Protein AF-0000000081307683 (afdb_homodimer)

Foldseek 3Di:
DQPDPVLLVQLQVCLLVLPPVSNVVSVVVLVVVLVPPPPPPQVCPVVRDGSNDDQQLCSADPQFDGSLLNNLLNLNQVSNCCCCPPSNHDQLDQTNFNDGSLLSNLLSPNQVNNVVSVVSPHDQCRATPQQDGSLLSNLLVLPQPNNVVSVVSPHDQQRQGNAGGSLLSNLLNLSLVNNLVSLQVPHAQADFDLRYFGSLVSNVVSVNVSSNLDQLVTPPPHHHDQADAHPQFGQLLVCLLVLPPVSNVSSVVSPHQQARGTLLQDGSLLSNLVNPNLVSNQVVLVRYDDDDVQNVPSDSVSSNVPSPPPVVNVNSLVSNVVQLVVLQVQLVVCVVVVNLVSNLNSLSSSCSSPVQDLVSLLSNLVSLLSCLPDDDDPVSNQVSLVSSLVSLVSSCVSPVLALSSLVSNLSSCVSVLVLVSSLVSLVSSCVSPVPDPSSVVSNVVSVVDRRPDD/DQPDPVLLVQLQVCLLVLPPVSNVVSVVVLVVVLVPPPPPPQVCPVVRDGSNDDQQLCSADPQFDGSLLNNLLNLNQVSNCCCCPPSNHDQLDQTNFNDGSLLSNLLSPNQVNNVVSVVSPHDQCRATPQQDGSLLSNLLVLPQPNNVVSVVSPHDQQRQGNAGGSLLSNLLNLSLVNNLVSLQVPHAQADFDLAYFGSLVSNVVSVNVSSNLDQLVTPPPHHHDQQDAHPQFGQLLVCLLVLPPVSNVSSVVSPHQQARGTLLQDGSLLSNLVNPNLVSNQVVLVRYDDDDVQNVPSDSVSSNVPSPPPVVNVNSLVSNVVLLVVLQVQLVVCVVVVNLVSNLNSLSSSCSSPVQDLVSLLSNLVSLLSCLPDDDDPVSNQVSLVSSQVSLVSSCVSPVLALSSLVSNLSSCVSVLVLVSNLVSLVSSCVSPVPDPSSVVSNVVSVVDRRPDD

InterPro domains:
  IPR002110 Ankyrin repeat [PF12796] (14-127)
  IPR002110 Ankyrin repeat [PF12796] (128-190)
  IPR002110 Ankyrin repeat [PF12796] (207-291)
  IPR002110 Ankyrin repeat [PR01415] (131-146)
  IPR002110 Ankyrin repeat [PR01415] (247-261)
  IPR002110 Ankyrin repeat [PS50088] (97-129)
  IPR002110 Ankyrin repeat [PS50088] (130-162)
  IPR002110 Ankyrin repeat [PS50088] (162-194)
  IPR002110 Ankyrin repeat [PS50088] (231-263)
  IPR002110 Ankyrin repeat [PS50088] (264-296)
  IPR002110 Ankyrin repeat [SM00248] (63-93)
  IPR002110 Ankyrin repeat [SM00248] (97-126)
  IPR002110 Ankyrin repeat [SM00248] (130-159)
  IPR002110 Ankyrin repeat [SM00248] (162-191)
  IPR002110 Ankyrin repeat [SM00248] (195-228)
  IPR002110 Ankyrin repeat [SM00248] (231-260)
  IPR002110 Ankyrin repeat [SM00248] (264-293)
  IPR011990 Tetratricopeptide-like helical domain superfamily [G3DSA:1.25.40.10] (314-447)
  IPR011990 Tetratricopeptide-like helical domain superfamily [SSF48452] (324-444)
  IPR019734 Tetratricopeptide repeat [PS50005] (403-436)

Secondary structure (DSSP, 8-state):
----HHHHHHHHHHHHHT-HHHHHHHHHHHHHHHHHS-TT-----TT---TTS--GGG---TT---HHHHHHHTT-HHHHHIIIIIS---TT---TTS--HHHHHHHTT-HHHHHHHHHTT--TT---TTS--HHHHHHHHT-HHHHHHHHHTT--TT--BTTB-HHHHHHHTT-HHHHHHHHHTT--TT---SSS--HHHHHHHTT-HHHHHHHHH-BTTB---TT--BTTB-HHHHHHHTT-HHHHHHHHHTT--TT---TTS--HHHHHHHTT-HHHHHHHHTTSPPPGGGGGG-SHHHHHHHTTSHHHHHHHHHHHHHHHHHHHHHHHHHHHHT-HHHHHHHHHHHHHH-TT-HHHHHHHHHHHHHHHTSS--HHHHHHHHHHHHHHHHHHHHH-TT-HHHHHHHHHHHHHTT-HHHHHHHHHHHHHH-TT-HHHHHHHHHHHHS-----/----HHHHHHHHHHHHHT-HHHHHHHHHHHHHHHHHS-TT-----TT---TTS--GGG---TT---HHHHHHHTT-HHHHHIIIIIS---TT---TTS--HHHHHHHTT-HHHHHHHHHTT--TT---TTS--HHHHHHHHT-HHHHHHHHHTT--TT--BTTB-HHHHHHHTT-HHHHHHHHHTT--TT---SSS--HHHHHHHTT-HHHHHHHHH-BTTB---TT--BTTB-HHHHHHHTT-HHHHHHHHHTT--TT---TTS--HHHHHHHTT-HHHHHHHHTTSPPPGGGGGG-SHHHHHHHTTSHHHHHHHHHHHHHHHHHHHHHHHHHHHHT-HHHHHHHHHHHHHH-TT-HHHHHHHHHHHHHHHTSS--HHHHHHHHHHHHHHHHHHHHH-TT-HHHHHHHHHHHHHTT-HHHHHHHHHHHHHH-TT-HHHHHHHHHHHHS-----

Structure (mmCIF, N/CA/C/O backbone):
data_AF-0000000081307683-model_v1
#
loop_
_entity.id
_entity.type
_entity.pdbx_description
1 polymer OLC1v1007122C4
#
loop_
_atom_site.group_PDB
_atom_site.id
_atom_site.type_symbol
_atom_site.label_atom_id
_atom_site.label_alt_id
_atom_site.label_comp_id
_atom_site.label_asym_id
_atom_site.label_entity_id
_atom_site.label_seq_id
_atom_site.pdbx_PDB_ins_code
_atom_site.Cartn_x
_atom_site.Cartn_y
_atom_site.Cartn_z
_atom_site.occupancy
_atom_site.B_iso_or_equiv
_atom_site.auth_seq_id
_atom_site.auth_comp_id
_atom_site.auth_asym_id
_atom_site.auth_atom_id
_atom_site.pdbx_PDB_model_num
ATOM 1 N N . MET A 1 1 ? 8.383 12.539 26.891 1 42.38 1 MET A N 1
ATOM 2 C CA . MET A 1 1 ? 7.008 12.984 26.672 1 42.38 1 MET A CA 1
ATOM 3 C C . MET A 1 1 ? 6.676 12.984 25.188 1 42.38 1 MET A C 1
ATOM 5 O O . MET A 1 1 ? 7.5 13.375 24.359 1 42.38 1 MET A O 1
ATOM 9 N N . GLU A 1 2 ? 5.695 12.273 24.922 1 61.44 2 GLU A N 1
ATOM 10 C CA . GLU A 1 2 ? 5.285 12.281 23.531 1 61.44 2 GLU A CA 1
ATOM 11 C C . GLU A 1 2 ? 4.609 13.594 23.156 1 61.44 2 GLU A C 1
ATOM 13 O O . GLU A 1 2 ? 3.957 14.227 23.984 1 61.44 2 GLU A O 1
ATOM 18 N N . ALA A 1 3 ? 5.215 14.477 22.391 1 72.88 3 ALA A N 1
ATOM 19 C CA . ALA A 1 3 ? 4.613 15.695 21.844 1 72.88 3 ALA A CA 1
ATOM 20 C C . ALA A 1 3 ? 3.109 15.516 21.656 1 72.88 3 ALA A C 1
ATOM 22 O O . ALA A 1 3 ? 2.633 14.406 21.406 1 72.88 3 ALA A O 1
ATOM 23 N N . PRO A 1 4 ? 2.447 16.594 22.062 1 75.12 4 PRO A N 1
ATOM 24 C CA . PRO A 1 4 ? 1.016 16.516 21.766 1 75.12 4 PRO A CA 1
ATOM 25 C C . PRO A 1 4 ? 0.738 16.109 20.312 1 75.12 4 PRO A C 1
ATOM 27 O O . PRO A 1 4 ? 1.491 16.469 19.422 1 75.12 4 PRO A O 1
ATOM 30 N N . PRO A 1 5 ? -0.311 15.414 20.156 1 78.31 5 PRO A N 1
ATOM 31 C CA . PRO A 1 5 ? -0.625 14.922 18.812 1 78.31 5 PRO A CA 1
ATOM 32 C C . PRO A 1 5 ? -0.756 16.047 17.797 1 78.31 5 PRO A C 1
ATOM 34 O O . PRO A 1 5 ? -0.332 15.891 16.641 1 78.31 5 PRO A O 1
ATOM 37 N N . VAL A 1 6 ? -1.293 17.109 18.25 1 81.88 6 VAL A N 1
ATOM 38 C CA . VAL A 1 6 ? -1.476 18.219 17.312 1 81.88 6 VAL A CA 1
ATOM 39 C C . VAL A 1 6 ? -0.116 18.797 16.922 1 81.88 6 VAL A C 1
ATOM 41 O O . VAL A 1 6 ? 0.073 19.234 15.781 1 81.88 6 VAL A O 1
ATOM 44 N N . PHE A 1 7 ? 0.773 18.812 17.875 1 85.69 7 PHE A N 1
ATOM 45 C CA . PHE A 1 7 ? 2.123 19.281 17.562 1 85.69 7 PHE A CA 1
ATOM 46 C C . PHE A 1 7 ? 2.789 18.359 16.547 1 85.69 7 PHE A C 1
ATOM 48 O O . PHE A 1 7 ? 3.426 18.828 15.602 1 85.69 7 PHE A O 1
ATOM 55 N N . ILE A 1 8 ? 2.631 17.125 16.844 1 87.81 8 ILE A N 1
ATOM 56 C CA . ILE A 1 8 ? 3.215 16.141 15.938 1 87.81 8 ILE A CA 1
ATOM 57 C C . ILE A 1 8 ? 2.652 16.328 14.531 1 87.81 8 ILE A C 1
ATOM 59 O O . ILE A 1 8 ? 3.402 16.359 13.555 1 87.81 8 ILE A O 1
ATOM 63 N N . GLN A 1 9 ? 1.413 16.516 14.438 1 88.69 9 GLN A N 1
ATOM 64 C CA . GLN A 1 9 ? 0.763 16.703 13.148 1 88.69 9 GLN A CA 1
ATOM 65 C C . GLN A 1 9 ? 1.248 17.984 12.469 1 88.69 9 GLN A C 1
ATOM 67 O O . GLN A 1 9 ? 1.498 17.984 11.258 1 88.69 9 GLN A O 1
ATOM 72 N N . ALA A 1 10 ? 1.302 19 13.242 1 89.56 10 ALA A N 1
ATOM 73 C CA . ALA A 1 10 ? 1.781 20.266 12.695 1 89.56 10 ALA A CA 1
ATOM 74 C C . ALA A 1 10 ? 3.217 20.141 12.188 1 89.56 10 ALA A C 1
ATOM 76 O O . ALA A 1 10 ? 3.561 20.688 11.133 1 89.56 10 ALA A O 1
ATOM 77 N N . PHE A 1 11 ? 3.988 19.438 13 1 93.12 11 PHE A N 1
ATOM 78 C CA . PHE A 1 11 ? 5.387 19.219 12.648 1 93.12 11 PHE A CA 1
ATOM 79 C C . PHE A 1 11 ? 5.508 18.422 11.359 1 93.12 11 PHE A C 1
ATOM 81 O O . PHE A 1 11 ? 6.262 18.781 10.461 1 93.12 11 PHE A O 1
ATOM 88 N N . LEU A 1 12 ? 4.738 17.406 11.234 1 94.81 12 LEU A N 1
ATOM 89 C CA . LEU A 1 12 ? 4.762 16.547 10.055 1 94.81 12 LEU A CA 1
ATOM 90 C C . LEU A 1 12 ? 4.203 17.281 8.844 1 94.81 12 LEU A C 1
ATOM 92 O O . LEU A 1 12 ? 4.727 17.141 7.734 1 94.81 12 LEU A O 1
ATOM 96 N N . ASP A 1 13 ? 3.156 18.016 9.016 1 93.38 13 ASP A N 1
ATOM 97 C CA . ASP A 1 13 ? 2.568 18.797 7.926 1 93.38 13 ASP A CA 1
ATOM 98 C C . ASP A 1 13 ? 3.561 19.812 7.379 1 93.38 13 ASP A C 1
ATOM 100 O O . ASP A 1 13 ? 3.656 20.016 6.168 1 93.38 13 ASP A O 1
ATOM 104 N N . ALA A 1 14 ? 4.215 20.469 8.273 1 94.25 14 ALA A N 1
ATOM 105 C CA . ALA A 1 14 ? 5.203 21.453 7.859 1 94.25 14 ALA A CA 1
ATOM 106 C C . ALA A 1 14 ? 6.301 20.812 7.016 1 94.25 14 ALA A C 1
ATOM 108 O O . ALA A 1 14 ? 6.734 21.391 6.012 1 94.25 14 ALA A O 1
ATOM 109 N N . ALA A 1 15 ? 6.711 19.641 7.457 1 96.88 15 ALA A N 1
ATOM 110 C CA . ALA A 1 15 ? 7.727 18.906 6.703 1 96.88 15 ALA A CA 1
ATOM 111 C C . ALA A 1 15 ? 7.203 18.5 5.332 1 96.88 15 ALA A C 1
ATOM 113 O O . ALA A 1 15 ? 7.902 18.641 4.324 1 96.88 15 ALA A O 1
ATOM 114 N N . TYR A 1 16 ? 5.988 18.062 5.297 1 95.62 16 TYR A N 1
ATOM 115 C CA . TYR A 1 16 ? 5.34 17.609 4.07 1 95.62 16 TYR A CA 1
ATOM 116 C C . TYR A 1 16 ? 5.207 18.75 3.07 1 95.62 16 TYR A C 1
ATOM 118 O O . TYR A 1 16 ? 5.414 18.562 1.869 1 95.62 16 TYR A O 1
ATOM 126 N N . LEU A 1 17 ? 4.902 19.938 3.588 1 94.62 17 LEU A N 1
ATOM 127 C CA . LEU A 1 17 ? 4.676 21.109 2.742 1 94.62 17 LEU A CA 1
ATOM 128 C C . LEU A 1 17 ? 5.988 21.828 2.432 1 94.62 17 LEU A C 1
ATOM 130 O O . LEU A 1 17 ? 6.035 22.703 1.571 1 94.62 17 LEU A O 1
ATOM 134 N N . GLY A 1 18 ? 7.051 21.453 3.07 1 94.94 18 GLY A N 1
ATOM 135 C CA . GLY A 1 18 ? 8.336 22.094 2.871 1 94.94 18 GLY A CA 1
ATOM 136 C C . GLY A 1 18 ? 8.414 23.484 3.498 1 94.94 18 GLY A C 1
ATOM 137 O O . GLY A 1 18 ? 9.125 24.359 2.994 1 94.94 18 GLY A O 1
ATOM 138 N N . ASP A 1 19 ? 7.645 23.688 4.543 1 94.31 19 ASP A N 1
ATOM 139 C CA . ASP A 1 19 ? 7.621 24.984 5.227 1 94.31 19 ASP A CA 1
ATOM 140 C C . ASP A 1 19 ? 8.695 25.047 6.312 1 94.31 19 ASP A C 1
ATOM 142 O O . ASP A 1 19 ? 8.398 24.859 7.492 1 94.31 19 ASP A O 1
ATOM 146 N N . LEU A 1 20 ? 9.844 25.438 5.914 1 93.81 20 LEU A N 1
ATOM 147 C CA . LEU A 1 20 ? 11 25.453 6.801 1 93.81 20 LEU A CA 1
ATOM 148 C C . LEU A 1 20 ? 10.789 26.438 7.957 1 93.81 20 LEU A C 1
ATOM 150 O O . LEU A 1 20 ? 11.25 26.188 9.07 1 93.81 20 LEU A O 1
ATOM 154 N N . HIS A 1 21 ? 10.141 27.5 7.684 1 91.12 21 HIS A N 1
ATOM 155 C CA . HIS A 1 21 ? 9.891 28.484 8.727 1 91.12 21 HIS A CA 1
ATOM 156 C C . HIS A 1 21 ? 9.016 27.891 9.836 1 91.12 21 HIS A C 1
ATOM 158 O O . HIS A 1 21 ? 9.297 28.094 11.023 1 91.12 21 HIS A O 1
ATOM 164 N N . ALA A 1 22 ? 7.984 27.25 9.406 1 91.56 22 ALA A N 1
ATOM 165 C CA . ALA A 1 22 ? 7.09 26.641 10.391 1 91.56 22 ALA A CA 1
ATOM 166 C C . ALA A 1 22 ? 7.82 25.594 11.227 1 91.56 22 ALA A C 1
ATOM 168 O O . ALA A 1 22 ? 7.609 25.5 12.438 1 91.56 22 ALA A O 1
ATOM 169 N N . ILE A 1 23 ? 8.672 24.797 10.594 1 93.31 23 ILE A N 1
ATOM 170 C CA . ILE A 1 23 ? 9.398 23.734 11.297 1 93.31 23 ILE A CA 1
ATOM 171 C C . ILE A 1 23 ? 10.336 24.359 12.328 1 93.31 23 ILE A C 1
ATOM 173 O O . ILE A 1 23 ? 10.43 23.875 13.461 1 93.31 23 ILE A O 1
ATOM 177 N N . LYS A 1 24 ? 11.055 25.375 11.938 1 92.19 24 LYS A N 1
ATOM 178 C CA . LYS A 1 24 ? 11.984 26.031 12.844 1 92.19 24 LYS A CA 1
ATOM 179 C C . LYS A 1 24 ? 11.258 26.656 14.031 1 92.19 24 LYS A C 1
ATOM 181 O O . LYS A 1 24 ? 11.734 26.609 15.164 1 92.19 24 LYS A O 1
ATOM 186 N N . ARG A 1 25 ? 10.156 27.219 13.75 1 88.69 25 ARG A N 1
ATOM 187 C CA . ARG A 1 25 ? 9.336 27.797 14.805 1 88.69 25 ARG A CA 1
ATOM 188 C C . ARG A 1 25 ? 8.898 26.734 15.805 1 88.69 25 ARG A C 1
ATOM 190 O O . ARG A 1 25 ? 8.992 26.938 17.016 1 88.69 25 ARG A O 1
ATOM 197 N N . LEU A 1 26 ? 8.398 25.656 15.297 1 88.81 26 LEU A N 1
ATOM 198 C CA . LEU A 1 26 ? 7.91 24.578 16.141 1 88.81 26 LEU A CA 1
ATOM 199 C C . LEU A 1 26 ? 9.047 23.984 16.969 1 88.81 26 LEU A C 1
ATOM 201 O O . LEU A 1 26 ? 8.859 23.656 18.141 1 88.81 26 LEU A O 1
ATOM 205 N N . VAL A 1 27 ? 10.203 23.844 16.344 1 89.69 27 VAL A N 1
ATOM 206 C CA . VAL A 1 27 ? 11.375 23.328 17.047 1 89.69 27 VAL A CA 1
ATOM 207 C C . VAL A 1 27 ? 11.734 24.281 18.188 1 89.69 27 VAL A C 1
ATOM 209 O O . VAL A 1 27 ? 11.992 23.828 19.312 1 89.69 27 VAL A O 1
ATOM 212 N N . ALA A 1 28 ? 11.727 25.578 17.906 1 86.69 28 ALA A N 1
ATOM 213 C CA . ALA A 1 28 ? 12.039 26.578 18.922 1 86.69 28 ALA A CA 1
ATOM 214 C C . ALA A 1 28 ? 11.031 26.531 20.062 1 86.69 28 ALA A C 1
ATOM 216 O O . ALA A 1 28 ? 11.406 26.656 21.234 1 86.69 28 ALA A O 1
ATOM 217 N N . LEU A 1 29 ? 9.836 26.422 19.719 1 82.12 29 LEU A N 1
ATOM 218 C CA . LEU A 1 29 ? 8.766 26.359 20.703 1 82.12 29 LEU A CA 1
ATOM 219 C C . LEU A 1 29 ? 8.938 25.156 21.625 1 82.12 29 LEU A C 1
ATOM 221 O O . LEU A 1 29 ? 8.766 25.266 22.828 1 82.12 29 LEU A O 1
ATOM 225 N N . MET A 1 30 ? 9.188 24.062 21.047 1 80.88 30 MET A N 1
ATOM 226 C CA . MET A 1 30 ? 9.336 22.828 21.812 1 80.88 30 MET A CA 1
ATOM 227 C C . MET A 1 30 ? 10.562 22.891 22.719 1 80.88 30 MET A C 1
ATOM 229 O O . MET A 1 30 ? 10.516 22.438 23.859 1 80.88 30 MET A O 1
ATOM 233 N N . LYS A 1 31 ? 11.609 23.453 22.219 1 79.19 31 LYS A N 1
ATOM 234 C CA . LYS A 1 31 ? 12.82 23.609 23.031 1 79.19 31 LYS A CA 1
ATOM 235 C C . LYS A 1 31 ? 12.578 24.531 24.219 1 79.19 31 LYS A C 1
ATOM 237 O O . LYS A 1 31 ? 13.07 24.281 25.312 1 79.19 31 LYS A O 1
ATOM 242 N N . LYS A 1 32 ? 11.828 25.531 24.031 1 76.5 32 LYS A N 1
ATOM 243 C CA . LYS A 1 32 ? 11.5 26.469 25.109 1 76.5 32 LYS A CA 1
ATOM 244 C C . LYS A 1 32 ? 10.633 25.797 26.172 1 76.5 32 LYS A C 1
ATOM 246 O O . LYS A 1 32 ? 10.805 26.047 27.359 1 76.5 32 LYS A O 1
ATOM 251 N N . THR A 1 33 ? 9.703 25.062 25.703 1 71.19 33 THR A N 1
ATOM 252 C CA . THR A 1 33 ? 8.805 24.375 26.625 1 71.19 33 THR A CA 1
ATOM 253 C C . THR A 1 33 ? 9.57 23.391 27.5 1 71.19 33 THR A C 1
ATOM 255 O O . THR A 1 33 ? 9.281 23.25 28.688 1 71.19 33 THR A O 1
ATOM 258 N N . VAL A 1 34 ? 10.492 22.719 26.953 1 69.19 34 VAL A N 1
ATOM 259 C CA . VAL A 1 34 ? 11.289 21.75 27.688 1 69.19 34 VAL A CA 1
ATOM 260 C C . VAL A 1 34 ? 12.195 22.469 28.688 1 69.19 34 VAL A C 1
ATOM 262 O O . VAL A 1 34 ? 12.414 21.969 29.797 1 69.19 34 VAL A O 1
ATOM 265 N N . GLU A 1 35 ? 12.719 23.578 28.281 1 68.12 35 GLU A N 1
ATOM 266 C CA . GLU A 1 35 ? 13.602 24.328 29.156 1 68.12 35 GLU A CA 1
ATOM 267 C C . GLU A 1 35 ? 12.828 24.953 30.312 1 68.12 35 GLU A C 1
ATOM 269 O O . GLU A 1 35 ? 13.344 25.078 31.422 1 68.12 35 GLU A O 1
ATOM 274 N N . SER A 1 36 ? 11.695 25.531 29.969 1 62.34 36 SER A N 1
ATOM 275 C CA . SER A 1 36 ? 10.898 26.203 30.984 1 62.34 36 SER A CA 1
ATOM 276 C C . SER A 1 36 ? 10.359 25.188 32 1 62.34 36 SER A C 1
ATOM 278 O O . SER A 1 36 ? 10.109 25.547 33.156 1 62.34 36 SER A O 1
ATOM 280 N N . GLU A 1 37 ? 9.891 24.047 31.484 1 54.12 37 GLU A N 1
ATOM 281 C CA . GLU A 1 37 ? 9.25 23.094 32.406 1 54.12 37 GLU A CA 1
ATOM 282 C C . GLU A 1 37 ? 10.234 22.578 33.438 1 54.12 37 GLU A C 1
ATOM 284 O O . GLU A 1 37 ? 11.383 22.266 33.125 1 54.12 37 GLU A O 1
ATOM 289 N N . SER A 1 38 ? 10.094 23.156 34.594 1 47.47 38 SER A N 1
ATOM 290 C CA . SER A 1 38 ? 10.766 22.781 35.844 1 47.47 38 SER A CA 1
ATOM 291 C C . SER A 1 38 ? 11.094 21.281 35.875 1 47.47 38 SER A C 1
ATOM 293 O O . SER A 1 38 ? 10.414 20.484 35.219 1 47.47 38 SER A O 1
ATOM 295 N N . PRO A 1 39 ? 12.25 20.984 36.375 1 43.53 39 PRO A N 1
ATOM 296 C CA . PRO A 1 39 ? 12.695 19.625 36.656 1 43.53 39 PRO A CA 1
ATOM 297 C C . PRO A 1 39 ? 11.547 18.688 37.062 1 43.53 39 PRO A C 1
ATOM 299 O O . PRO A 1 39 ? 11.633 17.484 36.844 1 43.53 39 PRO A O 1
ATOM 302 N N . ASN A 1 40 ? 10.633 19.172 37.625 1 41.62 40 ASN A N 1
ATOM 303 C CA . ASN A 1 40 ? 9.617 18.344 38.281 1 41.62 40 ASN A CA 1
ATOM 304 C C . ASN A 1 40 ? 8.562 17.859 37.281 1 41.62 40 ASN A C 1
ATOM 306 O O . ASN A 1 40 ? 7.633 17.141 37.656 1 41.62 40 ASN A O 1
ATOM 310 N N . ALA A 1 41 ? 8.453 18.391 36.219 1 44.22 41 ALA A N 1
ATOM 311 C CA . ALA A 1 41 ? 7.41 17.969 35.312 1 44.22 41 ALA A CA 1
ATOM 312 C C . ALA A 1 41 ? 7.766 16.641 34.625 1 44.22 41 ALA A C 1
ATOM 314 O O . ALA A 1 41 ? 8.242 16.625 33.5 1 44.22 41 ALA A O 1
ATOM 315 N N . GLN A 1 42 ? 8.391 15.781 35.406 1 45.09 42 GLN A N 1
ATOM 316 C CA . GLN A 1 42 ? 8.602 14.398 35 1 45.09 42 GLN A CA 1
ATOM 317 C C . GLN A 1 42 ? 7.305 13.766 34.5 1 45.09 42 GLN A C 1
ATOM 319 O O . GLN A 1 42 ? 6.516 13.242 35.281 1 45.09 42 GLN A O 1
ATOM 324 N N . PHE A 1 43 ? 6.668 14.383 33.656 1 43.22 43 PHE A N 1
ATOM 325 C CA . PHE A 1 43 ? 5.41 13.812 33.219 1 43.22 43 PHE A CA 1
ATOM 326 C C . PHE A 1 43 ? 5.645 12.453 32.562 1 43.22 43 PHE A C 1
ATOM 328 O O . PHE A 1 43 ? 6.41 12.344 31.594 1 43.22 43 PHE A O 1
ATOM 335 N N . LYS A 1 44 ? 5.738 11.492 33.406 1 43.38 44 LYS A N 1
ATOM 336 C CA . LYS A 1 44 ? 5.742 10.109 32.938 1 43.38 44 LYS A CA 1
ATOM 337 C C . LYS A 1 44 ? 4.52 9.82 32.094 1 43.38 44 LYS A C 1
ATOM 339 O O . LYS A 1 44 ? 3.383 9.945 32.531 1 43.38 44 LYS A O 1
ATOM 344 N N . VAL A 1 45 ? 4.512 10.133 30.828 1 42.97 45 VAL A N 1
ATOM 345 C CA . VAL A 1 45 ? 3.424 9.586 30.031 1 42.97 45 VAL A CA 1
ATOM 346 C C . VAL A 1 45 ? 3.492 8.055 30.047 1 42.97 45 VAL A C 1
ATOM 348 O O . VAL A 1 45 ? 4.57 7.48 30.203 1 42.97 45 VAL A O 1
ATOM 351 N N . GLU A 1 46 ? 2.461 7.449 30.531 1 41.66 46 GLU A N 1
ATOM 352 C CA . GLU A 1 46 ? 2.393 5.996 30.656 1 41.66 46 GLU A CA 1
ATOM 353 C C . GLU A 1 46 ? 3.262 5.309 29.594 1 41.66 46 GLU A C 1
ATOM 355 O O . GLU A 1 46 ? 3.664 4.156 29.781 1 41.66 46 GLU A O 1
ATOM 360 N N . ASN A 1 47 ? 3.312 5.797 28.484 1 39.78 47 ASN A N 1
ATOM 361 C CA . ASN A 1 47 ? 4.137 4.98 27.609 1 39.78 47 ASN A CA 1
ATOM 362 C C . ASN A 1 47 ? 5.625 5.273 27.797 1 39.78 47 ASN A C 1
ATOM 364 O O . ASN A 1 47 ? 6.438 4.977 26.922 1 39.78 47 ASN A O 1
ATOM 368 N N . GLY A 1 48 ? 6.023 5.801 29.062 1 42.09 48 GLY A N 1
ATOM 369 C CA . GLY A 1 48 ? 7.402 5.879 29.531 1 42.09 48 GLY A CA 1
ATOM 370 C C . GLY A 1 48 ? 8.141 7.09 29 1 42.09 48 GLY A C 1
ATOM 371 O O . GLY A 1 48 ? 9.359 7.195 29.141 1 42.09 48 GLY A O 1
ATOM 372 N N . GLY A 1 49 ? 7.645 7.809 28.141 1 41.16 49 GLY A N 1
ATOM 373 C CA . GLY A 1 49 ? 8.531 8.82 27.594 1 41.16 49 GLY A CA 1
ATOM 374 C C . GLY A 1 49 ? 8.695 10.023 28.5 1 41.16 49 GLY A C 1
ATOM 375 O O . GLY A 1 49 ? 7.852 10.289 29.344 1 41.16 49 GLY A O 1
ATOM 376 N N . ARG A 1 50 ? 9.945 10.32 28.938 1 43.31 50 ARG A N 1
ATOM 377 C CA . ARG A 1 50 ? 10.336 11.516 29.672 1 43.31 50 ARG A CA 1
ATOM 378 C C . ARG A 1 50 ? 10.328 12.742 28.75 1 43.31 50 ARG A C 1
ATOM 380 O O . ARG A 1 50 ? 10.664 12.648 27.578 1 43.31 50 ARG A O 1
ATOM 387 N N . PHE A 1 51 ? 9.555 13.789 29.125 1 46.69 51 PHE A N 1
ATOM 388 C CA . PHE A 1 51 ? 9.531 15.055 28.391 1 46.69 51 PHE A CA 1
ATOM 389 C C . PHE A 1 51 ? 10.945 15.531 28.078 1 46.69 51 PHE A C 1
ATOM 391 O O . PHE A 1 51 ? 11.172 16.188 27.062 1 46.69 51 PHE A O 1
ATOM 398 N N . GLY A 1 52 ? 11.953 15.18 28.75 1 48.62 52 GLY A N 1
ATOM 399 C CA . GLY A 1 52 ? 13.281 15.75 28.594 1 48.62 52 GLY A CA 1
ATOM 400 C C . GLY A 1 52 ? 13.898 15.461 27.25 1 48.62 52 GLY A C 1
ATOM 401 O O . GLY A 1 52 ? 14.617 16.297 26.688 1 48.62 52 GLY A O 1
ATOM 402 N N . ASP A 1 53 ? 13.875 14.352 26.781 1 57.44 53 ASP A N 1
ATOM 403 C CA . ASP A 1 53 ? 14.594 14.023 25.547 1 57.44 53 ASP A CA 1
ATOM 404 C C . ASP A 1 53 ? 13.633 13.914 24.359 1 57.44 53 ASP A C 1
ATOM 406 O O . ASP A 1 53 ? 13.18 12.812 24.031 1 57.44 53 ASP A O 1
ATOM 410 N N . ILE A 1 54 ? 13.133 15.203 24.047 1 63.44 54 ILE A N 1
ATOM 411 C CA . ILE A 1 54 ? 12.242 15.172 22.891 1 63.44 54 ILE A CA 1
ATOM 412 C C . ILE A 1 54 ? 13.023 14.75 21.656 1 63.44 54 ILE A C 1
ATOM 414 O O . ILE A 1 54 ? 14.039 15.359 21.312 1 63.44 54 ILE A O 1
ATOM 418 N N . SER A 1 55 ? 12.742 13.688 21.125 1 80.5 55 SER A N 1
ATOM 419 C CA . SER A 1 55 ? 13.297 13.258 19.844 1 80.5 55 SER A CA 1
ATOM 420 C C . SER A 1 55 ? 12.359 13.602 18.688 1 80.5 55 SER A C 1
ATOM 422 O O . SER A 1 55 ? 11.297 12.992 18.547 1 80.5 55 SER A O 1
ATOM 424 N N . PHE A 1 56 ? 12.625 14.703 17.984 1 90 56 PHE A N 1
ATOM 425 C CA . PHE A 1 56 ? 11.859 15.102 16.797 1 90 56 PHE A CA 1
ATOM 426 C C . PHE A 1 56 ? 11.742 13.945 15.82 1 90 56 PHE A C 1
ATOM 428 O O . PHE A 1 56 ? 10.727 13.805 15.141 1 90 56 PHE A O 1
ATOM 435 N N . GLU A 1 57 ? 12.719 13.109 15.852 1 91.19 57 GLU A N 1
ATOM 436 C CA . GLU A 1 57 ? 12.734 11.961 14.953 1 91.19 57 GLU A CA 1
ATOM 437 C C . GLU A 1 57 ? 11.656 10.945 15.328 1 91.19 57 GLU A C 1
ATOM 439 O O . GLU A 1 57 ? 11.117 10.258 14.461 1 91.19 57 GLU A O 1
ATOM 444 N N . ALA A 1 58 ? 11.305 10.922 16.531 1 89.69 58 ALA A N 1
ATOM 445 C CA . ALA A 1 58 ? 10.344 9.938 17.047 1 89.69 58 ALA A CA 1
ATOM 446 C C . ALA A 1 58 ? 8.914 10.352 16.719 1 89.69 58 ALA A C 1
ATOM 448 O O . ALA A 1 58 ? 7.988 9.539 16.828 1 89.69 58 ALA A O 1
ATOM 449 N N . MET A 1 59 ? 8.719 11.594 16.328 1 90.88 59 MET A N 1
ATOM 450 C CA . MET A 1 59 ? 7.391 12.047 15.93 1 90.88 59 MET A CA 1
ATOM 451 C C . MET A 1 59 ? 6.984 11.43 14.594 1 90.88 59 MET A C 1
ATOM 453 O O . MET A 1 59 ? 7.562 11.75 13.555 1 90.88 59 MET A O 1
ATOM 457 N N . GLN A 1 60 ? 5.988 10.508 14.617 1 92.31 60 GLN A N 1
ATOM 458 C CA . GLN A 1 60 ? 5.555 9.766 13.438 1 92.31 60 GLN A CA 1
ATOM 459 C C . GLN A 1 60 ? 4.035 9.742 13.336 1 92.31 60 GLN A C 1
ATOM 461 O O . GLN A 1 60 ? 3.334 9.992 14.32 1 92.31 60 GLN A O 1
ATOM 466 N N . ASP A 1 61 ? 3.598 9.547 12.195 1 89.56 61 ASP A N 1
ATOM 467 C CA . ASP A 1 61 ? 2.162 9.344 12.023 1 89.56 61 ASP A CA 1
ATOM 468 C C . ASP A 1 61 ? 1.796 7.871 12.188 1 89.56 61 ASP A C 1
ATOM 470 O O . ASP A 1 61 ? 2.609 7.07 12.648 1 89.56 61 ASP A O 1
ATOM 474 N N . HIS A 1 62 ? 0.579 7.555 11.906 1 83.75 62 HIS A N 1
ATOM 475 C CA . HIS A 1 62 ? 0.056 6.219 12.156 1 83.75 62 HIS A CA 1
ATOM 476 C C . HIS A 1 62 ? 0.766 5.18 11.289 1 83.75 62 HIS A C 1
ATOM 478 O O . HIS A 1 62 ? 0.811 3.998 11.648 1 83.75 62 HIS A O 1
ATOM 484 N N . ASP A 1 63 ? 1.372 5.613 10.18 1 89.81 63 ASP A N 1
ATOM 485 C CA . ASP A 1 63 ? 2.076 4.695 9.289 1 89.81 63 ASP A CA 1
ATOM 486 C C . ASP A 1 63 ? 3.568 4.66 9.609 1 89.81 63 ASP A C 1
ATOM 488 O O . ASP A 1 63 ? 4.344 4.012 8.898 1 89.81 63 ASP A O 1
ATOM 492 N N . GLY A 1 64 ? 3.951 5.395 10.57 1 92.88 64 GLY A N 1
ATOM 493 C CA . GLY A 1 64 ? 5.344 5.391 10.992 1 92.88 64 GLY A CA 1
ATOM 494 C C . GLY A 1 64 ? 6.203 6.371 10.219 1 92.88 64 GLY A C 1
ATOM 495 O O . GLY A 1 64 ? 7.434 6.324 10.289 1 92.88 64 GLY A O 1
ATOM 496 N N . LEU A 1 65 ? 5.57 7.238 9.484 1 96.44 65 LEU A N 1
ATOM 497 C CA . LEU A 1 65 ? 6.32 8.234 8.727 1 96.44 65 LEU A CA 1
ATOM 498 C C . LEU A 1 65 ? 6.699 9.422 9.609 1 96.44 65 LEU A C 1
ATOM 500 O O . LEU A 1 65 ? 5.832 10.023 10.25 1 96.44 65 LEU A O 1
ATOM 504 N N . ASN A 1 66 ? 7.938 9.711 9.617 1 96.69 66 ASN A N 1
ATOM 505 C CA . ASN A 1 66 ? 8.352 10.914 10.328 1 96.69 66 ASN A CA 1
ATOM 506 C C . ASN A 1 66 ? 8.586 12.078 9.375 1 96.69 66 ASN A C 1
ATOM 508 O O . ASN A 1 66 ? 8.219 12.008 8.203 1 96.69 66 ASN A O 1
ATOM 512 N N . ALA A 1 67 ? 9.117 13.133 9.875 1 97.88 67 ALA A N 1
ATOM 513 C CA . ALA A 1 67 ? 9.227 14.367 9.109 1 97.88 67 ALA A CA 1
ATOM 514 C C . ALA A 1 67 ? 10.141 14.18 7.898 1 97.88 67 ALA A C 1
ATOM 516 O O . ALA A 1 67 ? 9.906 14.766 6.836 1 97.88 67 ALA A O 1
ATOM 517 N N . LEU A 1 68 ? 11.18 13.383 8.078 1 98.62 68 LEU A N 1
ATOM 518 C CA . LEU A 1 68 ? 12.102 13.164 6.973 1 98.62 68 LEU A CA 1
ATOM 519 C C . LEU A 1 68 ? 11.438 12.359 5.859 1 98.62 68 LEU A C 1
ATOM 521 O O . LEU A 1 68 ? 11.641 12.648 4.676 1 98.62 68 LEU A O 1
ATOM 525 N N . HIS A 1 69 ? 10.672 11.336 6.238 1 98.62 69 HIS A N 1
ATOM 526 C CA . HIS A 1 69 ? 9.883 10.609 5.246 1 98.62 69 HIS A CA 1
ATOM 527 C C . HIS A 1 69 ? 8.992 11.555 4.453 1 98.62 69 HIS A C 1
ATOM 529 O O . HIS A 1 69 ? 8.961 11.508 3.223 1 98.62 69 HIS A O 1
ATOM 535 N N . LYS A 1 70 ? 8.281 12.398 5.234 1 97.88 70 LYS A N 1
ATOM 536 C CA . LYS A 1 70 ? 7.316 13.305 4.629 1 97.88 70 LYS A CA 1
ATOM 537 C C . LYS A 1 70 ? 8 14.273 3.672 1 97.88 70 LYS A C 1
ATOM 539 O O . LYS A 1 70 ? 7.551 14.461 2.539 1 97.88 70 LYS A O 1
ATOM 544 N N . ALA A 1 71 ? 9.031 14.867 4.09 1 98.5 71 ALA A N 1
ATOM 545 C CA . ALA A 1 71 ? 9.766 15.828 3.266 1 98.5 71 ALA A CA 1
ATOM 546 C C . ALA A 1 71 ? 10.32 15.156 2.012 1 98.5 71 ALA A C 1
ATOM 548 O O . ALA A 1 71 ? 10.25 15.719 0.916 1 98.5 71 ALA A O 1
ATOM 549 N N . ALA A 1 72 ? 10.859 13.953 2.162 1 98.69 72 ALA A N 1
ATOM 550 C CA . ALA A 1 72 ? 11.438 13.211 1.046 1 98.69 72 ALA A CA 1
ATOM 551 C C . ALA A 1 72 ? 10.367 12.844 0.016 1 98.69 72 ALA A C 1
ATOM 553 O O . ALA A 1 72 ? 10.625 12.898 -1.19 1 98.69 72 ALA A O 1
ATOM 554 N N . SER A 1 73 ? 9.234 12.531 0.483 1 97.81 73 SER A N 1
ATOM 555 C CA . SER A 1 73 ? 8.156 12.109 -0.403 1 97.81 73 SER A CA 1
ATOM 556 C C . SER A 1 73 ? 7.699 13.258 -1.3 1 97.81 73 SER A C 1
ATOM 558 O O . SER A 1 73 ? 7.125 13.031 -2.367 1 97.81 73 SER A O 1
ATOM 560 N N . ARG A 1 74 ? 8 14.508 -0.854 1 96.94 74 ARG A N 1
ATOM 561 C CA . ARG A 1 74 ? 7.547 15.68 -1.591 1 96.94 74 ARG A CA 1
ATOM 562 C C . ARG A 1 74 ? 8.719 16.406 -2.248 1 96.94 74 ARG A C 1
ATOM 564 O O . ARG A 1 74 ? 8.555 17.484 -2.799 1 96.94 74 ARG A O 1
ATOM 571 N N . GLY A 1 75 ? 9.828 15.812 -2.162 1 97.56 75 GLY A N 1
ATOM 572 C CA . GLY A 1 75 ? 11 16.359 -2.82 1 97.56 75 GLY A CA 1
ATOM 573 C C . GLY A 1 75 ? 11.469 17.672 -2.207 1 97.56 75 GLY A C 1
ATOM 574 O O . GLY A 1 75 ? 11.984 18.547 -2.91 1 97.56 75 GLY A O 1
ATOM 575 N N . LYS A 1 76 ? 11.289 17.844 -0.938 1 97.69 76 LYS A N 1
ATOM 576 C CA . LYS A 1 76 ? 11.672 19.078 -0.257 1 97.69 76 LYS A CA 1
ATOM 577 C C . LYS A 1 76 ? 13.109 19 0.248 1 97.69 76 LYS A C 1
ATOM 579 O O . LYS A 1 76 ? 13.344 18.766 1.437 1 97.69 76 LYS A O 1
ATOM 584 N N . ILE A 1 77 ? 14.016 19.312 -0.562 1 97.69 77 ILE A N 1
ATOM 585 C CA . ILE A 1 77 ? 15.438 19.062 -0.327 1 97.69 77 ILE A CA 1
ATOM 586 C C . ILE A 1 77 ? 15.938 19.938 0.819 1 97.69 77 ILE A C 1
ATOM 588 O O . ILE A 1 77 ? 16.719 19.484 1.656 1 97.69 77 ILE A O 1
ATOM 592 N N . LYS A 1 78 ? 15.523 21.25 0.869 1 97 78 LYS A N 1
ATOM 593 C CA . LYS A 1 78 ? 15.977 22.156 1.934 1 97 78 LYS A CA 1
ATOM 594 C C . LYS A 1 78 ? 15.484 21.672 3.297 1 97 78 LYS A C 1
ATOM 596 O O . LYS A 1 78 ? 16.203 21.781 4.293 1 97 78 LYS A O 1
ATOM 601 N N . MET A 1 79 ? 14.32 21.188 3.283 1 97.88 79 MET A N 1
ATOM 602 C CA . MET A 1 79 ? 13.773 20.625 4.512 1 97.88 79 MET A CA 1
ATOM 603 C C . MET A 1 79 ? 14.562 19.391 4.945 1 97.88 79 MET A C 1
ATOM 605 O O . MET A 1 79 ? 14.891 19.234 6.121 1 97.88 79 MET A O 1
ATOM 609 N N . CYS A 1 80 ? 14.852 18.484 3.998 1 98.62 80 CYS A N 1
ATOM 610 C CA . CYS A 1 80 ? 15.641 17.297 4.305 1 98.62 80 CYS A CA 1
ATOM 611 C C . CYS A 1 80 ? 17 17.672 4.879 1 98.62 80 CYS A C 1
ATOM 613 O O . CYS A 1 80 ? 17.453 17.078 5.852 1 98.62 80 CYS A O 1
ATOM 615 N N . GLU A 1 81 ? 17.594 18.719 4.281 1 98.25 81 GLU A N 1
ATOM 616 C CA . GLU A 1 81 ? 18.875 19.203 4.75 1 98.25 81 GLU A CA 1
ATOM 617 C C . GLU A 1 81 ? 18.797 19.656 6.203 1 98.25 81 GLU A C 1
ATOM 619 O O . GLU A 1 81 ? 19.656 19.297 7.02 1 98.25 81 GLU A O 1
ATOM 624 N N . TYR A 1 82 ? 17.828 20.422 6.531 1 97.69 82 TYR A N 1
ATOM 625 C CA . TYR A 1 82 ? 17.656 20.922 7.887 1 97.69 82 TYR A CA 1
ATOM 626 C C . TYR A 1 82 ? 17.438 19.781 8.875 1 97.69 82 TYR A C 1
ATOM 628 O O . TYR A 1 82 ? 18.047 19.766 9.953 1 97.69 82 TYR A O 1
ATOM 636 N N . LEU A 1 83 ? 16.594 18.828 8.539 1 98 83 LEU A N 1
ATOM 637 C CA . LEU A 1 83 ? 16.266 17.719 9.43 1 98 83 LEU A CA 1
ATOM 638 C C . LEU A 1 83 ? 17.484 16.859 9.703 1 98 83 LEU A C 1
ATOM 640 O O . LEU A 1 83 ? 17.719 16.438 10.844 1 98 83 LEU A O 1
ATOM 644 N N . ILE A 1 84 ? 18.312 16.609 8.656 1 97.88 84 ILE A N 1
ATOM 645 C CA . ILE A 1 84 ? 19.469 15.727 8.789 1 97.88 84 ILE A CA 1
ATOM 646 C C . ILE A 1 84 ? 20.625 16.484 9.445 1 97.88 84 ILE A C 1
ATOM 648 O O . ILE A 1 84 ? 21.219 15.992 10.398 1 97.88 84 ILE A O 1
ATOM 652 N N . ASP A 1 85 ? 20.906 17.688 9.008 1 96.81 85 ASP A N 1
ATOM 653 C CA . ASP A 1 85 ? 22.109 18.391 9.406 1 96.81 85 ASP A CA 1
ATOM 654 C C . ASP A 1 85 ? 21.922 19.109 10.734 1 96.81 85 ASP A C 1
ATOM 656 O O . ASP A 1 85 ? 22.844 19.172 11.555 1 96.81 85 ASP A O 1
ATOM 660 N N . GLU A 1 86 ? 20.766 19.672 10.969 1 94.94 86 GLU A N 1
ATOM 661 C CA . GLU A 1 86 ? 20.547 20.469 12.172 1 94.94 86 GLU A CA 1
ATOM 662 C C . GLU A 1 86 ? 19.875 19.641 13.266 1 94.94 86 GLU A C 1
ATOM 664 O O . GLU A 1 86 ? 20.266 19.719 14.43 1 94.94 86 GLU A O 1
ATOM 669 N N . LEU A 1 87 ? 18.891 18.844 12.938 1 94.19 87 LEU A N 1
ATOM 670 C CA . LEU A 1 87 ? 18.156 18.094 13.953 1 94.19 87 LEU A CA 1
ATOM 671 C C . LEU A 1 87 ? 18.703 16.672 14.078 1 94.19 87 LEU A C 1
ATOM 673 O O . LEU A 1 87 ? 18.25 15.914 14.945 1 94.19 87 LEU A O 1
ATOM 677 N N . LYS A 1 88 ? 19.609 16.25 13.211 1 94.75 88 LYS A N 1
ATOM 678 C CA . LYS A 1 88 ? 20.375 15.023 13.281 1 94.75 88 LYS A CA 1
ATOM 679 C C . LYS A 1 88 ? 19.484 13.797 13.133 1 94.75 88 LYS A C 1
ATOM 681 O O . LYS A 1 88 ? 19.641 12.812 13.867 1 94.75 88 LYS A O 1
ATOM 686 N N . PHE A 1 89 ? 18.562 13.938 12.227 1 96.5 89 PHE A N 1
ATOM 687 C CA . PHE A 1 89 ? 17.734 12.773 11.914 1 96.5 89 PHE A CA 1
ATOM 688 C C . PHE A 1 89 ? 18.578 11.648 11.336 1 96.5 89 PHE A C 1
ATOM 690 O O . PHE A 1 89 ? 19.484 11.891 10.531 1 96.5 89 PHE A O 1
ATOM 697 N N . ASN A 1 90 ? 18.281 10.43 11.758 1 96.81 90 ASN A N 1
ATOM 698 C CA . ASN A 1 90 ? 18.844 9.25 11.117 1 96.81 90 ASN A CA 1
ATOM 699 C C . ASN A 1 90 ? 18.234 9.008 9.734 1 96.81 90 ASN A C 1
ATOM 701 O O . ASN A 1 90 ? 17.031 8.781 9.625 1 96.81 90 ASN A O 1
ATOM 705 N N . VAL A 1 91 ? 19 8.984 8.703 1 98 91 VAL A N 1
ATOM 706 C CA . VAL A 1 91 ? 18.547 8.914 7.324 1 98 91 VAL A CA 1
ATOM 707 C C . VAL A 1 91 ? 18.016 7.508 7.027 1 98 91 VAL A C 1
ATOM 709 O O . VAL A 1 91 ? 17.312 7.297 6.035 1 98 91 VAL A O 1
ATOM 712 N N . ASN A 1 92 ? 18.281 6.508 7.898 1 98 92 ASN A N 1
ATOM 713 C CA . ASN A 1 92 ? 17.906 5.121 7.637 1 98 92 ASN A CA 1
ATOM 714 C C . ASN A 1 92 ? 16.781 4.656 8.562 1 98 92 ASN A C 1
ATOM 716 O O . ASN A 1 92 ? 16.547 3.455 8.711 1 98 92 ASN A O 1
ATOM 720 N N . VAL A 1 93 ? 16.078 5.629 9.164 1 95.94 93 VAL A N 1
ATOM 721 C CA . VAL A 1 93 ? 14.93 5.27 10 1 95.94 93 VAL A CA 1
ATOM 722 C C . VAL A 1 93 ? 13.836 4.652 9.133 1 95.94 93 VAL A C 1
ATOM 724 O O . VAL A 1 93 ? 13.586 5.121 8.016 1 95.94 93 VAL A O 1
ATOM 727 N N . THR A 1 94 ? 13.164 3.6 9.656 1 96.44 94 THR A N 1
ATOM 728 C CA . THR A 1 94 ? 12.164 2.904 8.852 1 96.44 94 THR A CA 1
ATOM 729 C C . THR A 1 94 ? 10.758 3.215 9.352 1 96.44 94 THR A C 1
ATOM 731 O O . THR A 1 94 ? 10.562 3.508 10.539 1 96.44 94 THR A O 1
ATOM 734 N N . ASP A 1 95 ? 9.828 3.236 8.508 1 95.44 95 ASP A N 1
ATOM 735 C CA . ASP A 1 95 ? 8.414 3.334 8.859 1 95.44 95 ASP A CA 1
ATOM 736 C C . ASP A 1 95 ? 7.836 1.961 9.195 1 95.44 95 ASP A C 1
ATOM 738 O O . ASP A 1 95 ? 8.578 1.016 9.461 1 95.44 95 ASP A O 1
ATOM 742 N N . ALA A 1 96 ? 6.516 1.895 9.25 1 91.44 96 ALA A N 1
ATOM 743 C CA . ALA A 1 96 ? 5.828 0.681 9.68 1 91.44 96 ALA A CA 1
ATOM 744 C C . ALA A 1 96 ? 5.977 -0.431 8.648 1 91.44 96 ALA A C 1
ATOM 746 O O . ALA A 1 96 ? 5.746 -1.604 8.953 1 91.44 96 ALA A O 1
ATOM 747 N N . GLU A 1 97 ? 6.422 -0.119 7.445 1 92.25 97 GLU A N 1
ATOM 748 C CA . GLU A 1 97 ? 6.609 -1.114 6.395 1 92.25 97 GLU A CA 1
ATOM 749 C C . GLU A 1 97 ? 8.086 -1.407 6.164 1 92.25 97 GLU A C 1
ATOM 751 O O . GLU A 1 97 ? 8.445 -2.117 5.223 1 92.25 97 GLU A O 1
ATOM 756 N N . GLY A 1 98 ? 8.922 -0.807 6.934 1 95.12 98 GLY A N 1
ATOM 757 C CA . GLY A 1 98 ? 10.359 -1 6.797 1 95.12 98 GLY A CA 1
ATOM 758 C C . GLY A 1 98 ? 10.984 -0.096 5.75 1 95.12 98 GLY A C 1
ATOM 759 O O . GLY A 1 98 ? 12.102 -0.341 5.305 1 95.12 98 GLY A O 1
ATOM 760 N N . GLN A 1 99 ? 10.266 0.926 5.391 1 97.12 99 GLN A N 1
ATOM 761 C CA . GLN A 1 99 ? 10.766 1.803 4.34 1 97.12 99 GLN A CA 1
ATOM 762 C C . GLN A 1 99 ? 11.461 3.025 4.926 1 97.12 99 GLN A C 1
ATOM 764 O O . GLN A 1 99 ? 10.984 3.619 5.891 1 97.12 99 GLN A O 1
ATOM 769 N N . THR A 1 100 ? 12.602 3.324 4.336 1 98.31 100 THR A N 1
ATOM 770 C CA . THR A 1 100 ? 13.359 4.512 4.715 1 98.31 100 THR A CA 1
ATOM 771 C C . THR A 1 100 ? 12.906 5.723 3.9 1 98.31 100 THR A C 1
ATOM 773 O O . THR A 1 100 ? 12.148 5.582 2.938 1 98.31 100 THR A O 1
ATOM 776 N N . PRO A 1 101 ? 13.375 6.926 4.281 1 98.69 101 PRO A N 1
ATOM 777 C CA . PRO A 1 101 ? 13.047 8.117 3.488 1 98.69 101 PRO A CA 1
ATOM 778 C C . PRO A 1 101 ? 13.5 7.996 2.033 1 98.69 101 PRO A C 1
ATOM 780 O O . PRO A 1 101 ? 12.867 8.57 1.142 1 98.69 101 PRO A O 1
ATOM 783 N N . LEU A 1 102 ? 14.516 7.234 1.772 1 98.81 102 LEU A N 1
ATOM 784 C CA . LEU A 1 102 ? 14.977 7.02 0.405 1 98.81 102 LEU A CA 1
ATOM 785 C C . LEU A 1 102 ? 13.883 6.391 -0.447 1 98.81 102 LEU A C 1
ATOM 787 O O . LEU A 1 102 ? 13.68 6.789 -1.597 1 98.81 102 LEU A O 1
ATOM 791 N N . PHE A 1 103 ? 13.188 5.398 0.139 1 98.62 103 PHE A N 1
ATOM 792 C CA . PHE A 1 103 ? 12.062 4.797 -0.568 1 98.62 103 PHE A CA 1
ATOM 793 C C . PHE A 1 103 ? 11.047 5.859 -0.976 1 98.62 103 PHE A C 1
ATOM 795 O O . PHE A 1 103 ? 10.578 5.875 -2.117 1 98.62 103 PHE A O 1
ATOM 802 N N . GLU A 1 104 ? 10.75 6.754 -0.019 1 98.12 104 GLU A N 1
ATOM 803 C CA . GLU A 1 104 ? 9.758 7.797 -0.263 1 98.12 104 GLU A CA 1
ATOM 804 C C . GLU A 1 104 ? 10.195 8.719 -1.4 1 98.12 104 GLU A C 1
ATOM 806 O O . GLU A 1 104 ? 9.383 9.094 -2.246 1 98.12 104 GLU A O 1
ATOM 811 N N . ALA A 1 105 ? 11.406 9.125 -1.379 1 98.62 105 ALA A N 1
ATOM 812 C CA . ALA A 1 105 ? 11.938 10 -2.422 1 98.62 105 ALA A CA 1
ATOM 813 C C . ALA A 1 105 ? 11.812 9.352 -3.797 1 98.62 105 ALA A C 1
ATOM 815 O O . ALA A 1 105 ? 11.469 10.016 -4.777 1 98.62 105 ALA A O 1
ATOM 816 N N . ILE A 1 106 ? 12.055 8.078 -3.859 1 98.5 106 ILE A N 1
ATOM 817 C CA . ILE A 1 106 ? 12.031 7.34 -5.117 1 98.5 106 ILE A CA 1
ATOM 818 C C . ILE A 1 106 ? 10.594 7.184 -5.594 1 98.5 106 ILE A C 1
ATOM 820 O O . ILE A 1 106 ? 10.289 7.418 -6.77 1 98.5 106 ILE A O 1
ATOM 824 N N . LEU A 1 107 ? 9.742 6.824 -4.695 1 96.81 107 LEU A N 1
ATOM 825 C CA . LEU A 1 107 ? 8.336 6.652 -5.027 1 96.81 107 LEU A CA 1
ATOM 826 C C . LEU A 1 107 ? 7.738 7.953 -5.555 1 96.81 107 LEU A C 1
ATOM 828 O O . LEU A 1 107 ? 6.887 7.938 -6.445 1 96.81 107 LEU A O 1
ATOM 832 N N . GLY A 1 108 ? 8.203 9.023 -4.988 1 95.81 108 GLY A N 1
ATOM 833 C CA . GLY A 1 108 ? 7.738 10.328 -5.426 1 95.81 108 GLY A CA 1
ATOM 834 C C . GLY A 1 108 ? 8.477 10.844 -6.648 1 95.81 108 GLY A C 1
ATOM 835 O O . GLY A 1 108 ? 8.164 11.922 -7.16 1 95.81 108 GLY A O 1
ATOM 836 N N . LYS A 1 109 ? 9.5 10.141 -7.18 1 96.38 109 LYS A N 1
ATOM 837 C CA . LYS A 1 109 ? 10.312 10.469 -8.344 1 96.38 109 LYS A CA 1
ATOM 838 C C . LYS A 1 109 ? 11.117 11.742 -8.102 1 96.38 109 LYS A C 1
ATOM 840 O O . LYS A 1 109 ? 11.289 12.555 -9.016 1 96.38 109 LYS A O 1
ATOM 845 N N . HIS A 1 110 ? 11.586 11.93 -6.922 1 97.69 110 HIS A N 1
ATOM 846 C CA . HIS A 1 110 ? 12.43 13.07 -6.582 1 97.69 110 HIS A CA 1
ATOM 847 C C . HIS A 1 110 ? 13.906 12.688 -6.605 1 97.69 110 HIS A C 1
ATOM 849 O O . HIS A 1 110 ? 14.5 12.422 -5.562 1 97.69 110 HIS A O 1
ATOM 855 N N . VAL A 1 111 ? 14.461 12.781 -7.75 1 97.94 111 VAL A N 1
ATOM 856 C CA . VAL A 1 111 ? 15.805 12.289 -8.039 1 97.94 111 VAL A CA 1
ATOM 857 C C . VAL A 1 111 ? 16.828 13.055 -7.203 1 97.94 111 VAL A C 1
ATOM 859 O O . VAL A 1 111 ? 17.719 12.461 -6.602 1 97.94 111 VAL A O 1
ATOM 862 N N . SER A 1 112 ? 16.641 14.383 -7.098 1 98.06 112 SER A N 1
ATOM 863 C CA . SER A 1 112 ? 17.594 15.211 -6.375 1 98.06 112 SER A CA 1
ATOM 864 C C . SER A 1 112 ? 17.625 14.859 -4.887 1 98.06 112 SER A C 1
ATOM 866 O O . SER A 1 112 ? 18.688 14.766 -4.285 1 98.06 112 SER A O 1
ATOM 868 N N . VAL A 1 113 ? 16.469 14.656 -4.367 1 98.62 113 VAL A N 1
ATOM 869 C CA . VAL A 1 113 ? 16.375 14.32 -2.949 1 98.62 113 VAL A CA 1
ATOM 870 C C . VAL A 1 113 ? 16.938 12.922 -2.713 1 98.62 113 VAL A C 1
ATOM 872 O O . VAL A 1 113 ? 17.641 12.688 -1.721 1 98.62 113 VAL A O 1
ATOM 875 N N . ALA A 1 114 ? 16.609 11.953 -3.582 1 98.69 114 ALA A N 1
ATOM 876 C CA . ALA A 1 114 ? 17.141 10.602 -3.465 1 98.69 114 ALA A CA 1
ATOM 877 C C . ALA A 1 114 ? 18.672 10.617 -3.455 1 98.69 114 ALA A C 1
ATOM 879 O O . ALA A 1 114 ? 19.297 10 -2.594 1 98.69 114 ALA A O 1
ATOM 880 N N . LYS A 1 115 ? 19.266 11.359 -4.375 1 98.44 115 LYS A N 1
ATOM 881 C CA . LYS A 1 115 ? 20.719 11.461 -4.453 1 98.44 115 LYS A CA 1
ATOM 882 C C . LYS A 1 115 ? 21.297 12.117 -3.199 1 98.44 115 LYS A C 1
ATOM 884 O O . LYS A 1 115 ? 22.312 11.664 -2.668 1 98.44 115 LYS A O 1
ATOM 889 N N . PHE A 1 116 ? 20.656 13.18 -2.756 1 98.56 116 PHE A N 1
ATOM 890 C CA . PHE A 1 116 ? 21.078 13.875 -1.543 1 98.56 116 PHE A CA 1
ATOM 891 C C . PHE A 1 116 ? 21.094 12.922 -0.353 1 98.56 116 PHE A C 1
ATOM 893 O O . PHE A 1 116 ? 22.062 12.891 0.405 1 98.56 116 PHE A O 1
ATOM 900 N N . LEU A 1 117 ? 19.984 12.117 -0.164 1 98.81 117 LEU A N 1
ATOM 901 C CA . LEU A 1 117 ? 19.906 11.172 0.949 1 98.81 117 LEU A CA 1
ATOM 902 C C . LEU A 1 117 ? 21.016 10.133 0.875 1 98.81 117 LEU A C 1
ATOM 904 O O . LEU A 1 117 ? 21.609 9.781 1.896 1 98.81 117 LEU A O 1
ATOM 908 N N . ILE A 1 118 ? 21.312 9.625 -0.319 1 98.62 118 ILE A N 1
ATOM 909 C CA . ILE A 1 118 ? 22.359 8.633 -0.512 1 98.62 118 ILE A CA 1
ATOM 910 C C . ILE A 1 118 ? 23.719 9.234 -0.13 1 98.62 118 ILE A C 1
ATOM 912 O O . ILE A 1 118 ? 24.516 8.586 0.551 1 98.62 118 ILE A O 1
ATOM 916 N N . GLU A 1 119 ? 23.938 10.453 -0.525 1 97.62 119 GLU A N 1
ATOM 917 C CA . GLU A 1 119 ? 25.172 11.141 -0.193 1 97.62 119 GLU A CA 1
ATOM 918 C C . GLU A 1 119 ? 25.297 11.367 1.312 1 97.62 119 GLU A C 1
ATOM 920 O O . GLU A 1 119 ? 26.406 11.461 1.84 1 97.62 119 GLU A O 1
ATOM 925 N N . ARG A 1 120 ? 24.188 11.414 1.969 1 97.62 120 ARG A N 1
ATOM 926 C CA . ARG A 1 120 ? 24.188 11.641 3.412 1 97.62 120 ARG A CA 1
ATOM 927 C C . ARG A 1 120 ? 24.172 10.312 4.168 1 97.62 120 ARG A C 1
ATOM 929 O O . ARG A 1 120 ? 24.016 10.289 5.387 1 97.62 120 ARG A O 1
ATOM 936 N N . GLY A 1 121 ? 24.266 9.219 3.439 1 97.81 121 GLY A N 1
ATOM 937 C CA . GLY A 1 121 ? 24.5 7.953 4.121 1 97.81 121 GLY A CA 1
ATOM 938 C C . GLY A 1 121 ? 23.312 7.008 4.031 1 97.81 121 GLY A C 1
ATOM 939 O O . GLY A 1 121 ? 23.281 5.973 4.703 1 97.81 121 GLY A O 1
ATOM 940 N N . ALA A 1 122 ? 22.297 7.309 3.217 1 98.62 122 ALA A N 1
ATOM 941 C CA . ALA A 1 122 ? 21.188 6.375 3.047 1 98.62 122 ALA A CA 1
ATOM 942 C C . ALA A 1 122 ? 21.688 5.035 2.5 1 98.62 122 ALA A C 1
ATOM 944 O O . ALA A 1 122 ? 22.5 4.996 1.577 1 98.62 122 ALA A O 1
ATOM 945 N N . ASP A 1 123 ? 21.281 3.943 3.051 1 98.25 123 ASP A N 1
ATOM 946 C CA . ASP A 1 123 ? 21.672 2.596 2.656 1 98.25 123 ASP A CA 1
ATOM 947 C C . ASP A 1 123 ? 20.906 2.131 1.428 1 98.25 123 ASP A C 1
ATOM 949 O O . ASP A 1 123 ? 19.703 1.839 1.516 1 98.25 123 ASP A O 1
ATOM 953 N N . VAL A 1 124 ? 21.531 1.979 0.315 1 98.19 124 VAL A N 1
ATOM 954 C CA . VAL A 1 124 ? 20.891 1.648 -0.95 1 98.19 124 VAL A CA 1
ATOM 955 C C . VAL A 1 124 ? 20.516 0.166 -0.973 1 98.19 124 VAL A C 1
ATOM 957 O O . VAL A 1 124 ? 19.734 -0.273 -1.813 1 98.19 124 VAL A O 1
ATOM 960 N N . LYS A 1 125 ? 21.031 -0.654 -0.029 1 96.75 125 LYS A N 1
ATOM 961 C CA . LYS A 1 125 ? 20.797 -2.094 -0.002 1 96.75 125 LYS A CA 1
ATOM 962 C C . LYS A 1 125 ? 19.734 -2.453 1.031 1 96.75 125 LYS A C 1
ATOM 964 O O . LYS A 1 125 ? 19.328 -3.615 1.143 1 96.75 125 LYS A O 1
ATOM 969 N N . LYS A 1 126 ? 19.25 -1.437 1.791 1 95.88 126 LYS A N 1
ATOM 970 C CA . LYS A 1 126 ? 18.266 -1.702 2.832 1 95.88 126 LYS A CA 1
ATOM 971 C C . LYS A 1 126 ? 16.969 -2.217 2.234 1 95.88 126 LYS A C 1
ATOM 973 O O . LYS A 1 126 ? 16.453 -1.651 1.265 1 95.88 126 LYS A O 1
ATOM 978 N N . THR A 1 127 ? 16.438 -3.328 2.773 1 95 127 THR A N 1
ATOM 979 C CA . THR A 1 127 ? 15.18 -3.902 2.291 1 95 127 THR A CA 1
ATOM 980 C C . THR A 1 127 ? 14.023 -3.516 3.205 1 95 127 THR A C 1
ATOM 982 O O . THR A 1 127 ? 14.219 -3.266 4.395 1 95 127 THR A O 1
ATOM 985 N N . ASN A 1 128 ? 12.859 -3.352 2.67 1 94.19 128 ASN A N 1
ATOM 986 C CA . ASN A 1 128 ? 11.648 -3.26 3.482 1 94.19 128 ASN A CA 1
ATOM 987 C C . ASN A 1 128 ? 11.156 -4.641 3.906 1 94.19 128 ASN A C 1
ATOM 989 O O . ASN A 1 128 ? 11.859 -5.637 3.742 1 94.19 128 ASN A O 1
ATOM 993 N N . TYR A 1 129 ? 10 -4.734 4.418 1 88.12 129 TYR A N 1
ATOM 994 C CA . TYR A 1 129 ? 9.492 -5.98 4.988 1 88.12 129 TYR A CA 1
ATOM 995 C C . TYR A 1 129 ? 9.164 -6.984 3.891 1 88.12 129 TYR A C 1
ATOM 997 O O . TYR A 1 129 ? 9.055 -8.188 4.152 1 88.12 129 TYR A O 1
ATOM 1005 N N . LYS A 1 130 ? 9.047 -6.551 2.676 1 88.25 130 LYS A N 1
ATOM 1006 C CA . LYS A 1 130 ? 8.797 -7.438 1.546 1 88.25 130 LYS A CA 1
ATOM 1007 C C . LYS A 1 130 ? 10.102 -7.883 0.892 1 88.25 130 LYS A C 1
ATOM 1009 O O . LYS A 1 130 ? 10.086 -8.609 -0.106 1 88.25 130 LYS A O 1
ATOM 1014 N N . GLY A 1 131 ? 11.18 -7.367 1.359 1 91.19 131 GLY A N 1
ATOM 1015 C CA . GLY A 1 131 ? 12.484 -7.695 0.798 1 91.19 131 GLY A CA 1
ATOM 1016 C C . GLY A 1 131 ? 12.867 -6.805 -0.367 1 91.19 131 GLY A C 1
ATOM 1017 O O . GLY A 1 131 ? 13.883 -7.039 -1.024 1 91.19 131 GLY A O 1
ATOM 1018 N N . SER A 1 132 ? 12.086 -5.766 -0.587 1 95.94 132 SER A N 1
ATOM 1019 C CA . SER A 1 132 ? 12.375 -4.871 -1.705 1 95.94 132 SER A CA 1
ATOM 1020 C C . SER A 1 132 ? 13.406 -3.82 -1.322 1 95.94 132 SER A C 1
ATOM 1022 O O . SER A 1 132 ? 13.398 -3.311 -0.201 1 95.94 132 SER A O 1
ATOM 1024 N N . THR A 1 133 ? 14.266 -3.555 -2.225 1 97.69 133 THR A N 1
ATOM 1025 C CA . THR A 1 133 ? 15.25 -2.49 -2.076 1 97.69 133 THR A CA 1
ATOM 1026 C C . THR A 1 133 ? 14.812 -1.239 -2.832 1 97.69 133 THR A C 1
ATOM 1028 O O . THR A 1 133 ? 13.852 -1.276 -3.6 1 97.69 133 THR A O 1
ATOM 1031 N N . PRO A 1 134 ? 15.508 -0.113 -2.602 1 98.5 134 PRO A N 1
ATOM 1032 C CA . PRO A 1 134 ? 15.242 1.096 -3.385 1 98.5 134 PRO A CA 1
ATOM 1033 C C . PRO A 1 134 ? 15.336 0.857 -4.891 1 98.5 134 PRO A C 1
ATOM 1035 O O . PRO A 1 134 ? 14.57 1.444 -5.66 1 98.5 134 PRO A O 1
ATOM 1038 N N . LEU A 1 135 ? 16.188 -0.044 -5.324 1 98.69 135 LEU A N 1
ATOM 1039 C CA . LEU A 1 135 ? 16.359 -0.333 -6.742 1 98.69 135 LEU A CA 1
ATOM 1040 C C . LEU A 1 135 ? 15.086 -0.94 -7.332 1 98.69 135 LEU A C 1
ATOM 1042 O O . LEU A 1 135 ? 14.719 -0.638 -8.469 1 98.69 135 LEU A O 1
ATOM 1046 N N . HIS A 1 136 ? 14.414 -1.811 -6.605 1 98.44 136 HIS A N 1
ATOM 1047 C CA . HIS A 1 136 ? 13.141 -2.367 -7.055 1 98.44 136 HIS A CA 1
ATOM 1048 C C . HIS A 1 136 ? 12.148 -1.263 -7.406 1 98.44 136 HIS A C 1
ATOM 1050 O O . HIS A 1 136 ? 11.523 -1.301 -8.469 1 98.44 136 HIS A O 1
ATOM 1056 N N . TYR A 1 137 ? 12.086 -0.293 -6.52 1 98.38 137 TYR A N 1
ATOM 1057 C CA . TYR A 1 137 ? 11.094 0.766 -6.695 1 98.38 137 TYR A CA 1
ATOM 1058 C C . TYR A 1 137 ? 11.531 1.74 -7.785 1 98.38 137 TYR A C 1
ATOM 1060 O O . TYR A 1 137 ? 10.695 2.283 -8.508 1 98.38 137 TYR A O 1
ATOM 1068 N N . ALA A 1 138 ? 12.812 2.02 -7.824 1 98.62 138 ALA A N 1
ATOM 1069 C CA . ALA A 1 138 ? 13.297 2.844 -8.93 1 98.62 138 ALA A CA 1
ATOM 1070 C C . ALA A 1 138 ? 12.969 2.201 -10.273 1 98.62 138 ALA A C 1
ATOM 1072 O O . ALA A 1 138 ? 12.586 2.891 -11.227 1 98.62 138 ALA A O 1
ATOM 1073 N N . ALA A 1 139 ? 13.117 0.885 -10.352 1 98.62 139 ALA A N 1
ATOM 1074 C CA . ALA A 1 139 ? 12.789 0.138 -11.562 1 98.62 139 ALA A CA 1
ATOM 1075 C C . ALA A 1 139 ? 11.289 0.205 -11.859 1 98.62 139 ALA A C 1
ATOM 1077 O O . ALA A 1 139 ? 10.883 0.4 -13.008 1 98.62 139 ALA A O 1
ATOM 1078 N N . GLU A 1 140 ? 10.539 0.011 -10.844 1 97.88 140 GLU A N 1
ATOM 1079 C CA . GLU A 1 140 ? 9.086 0.085 -10.961 1 97.88 140 GLU A CA 1
ATOM 1080 C C . GLU A 1 140 ? 8.648 1.445 -11.492 1 97.88 140 GLU A C 1
ATOM 1082 O O . GLU A 1 140 ? 7.77 1.524 -12.359 1 97.88 140 GLU A O 1
ATOM 1087 N N . LYS A 1 141 ? 9.297 2.516 -10.984 1 97.69 141 LYS A N 1
ATOM 1088 C CA . LYS A 1 141 ? 8.898 3.875 -11.336 1 97.69 141 LYS A CA 1
ATOM 1089 C C . LYS A 1 141 ? 9.523 4.305 -12.664 1 97.69 141 LYS A C 1
ATOM 1091 O O . LYS A 1 141 ? 9.195 5.371 -13.188 1 97.69 141 LYS A O 1
ATOM 1096 N N . GLY A 1 142 ? 10.398 3.541 -13.242 1 98 142 GLY A N 1
ATOM 1097 C CA . GLY A 1 142 ? 10.953 3.764 -14.57 1 98 142 GLY A CA 1
ATOM 1098 C C . GLY A 1 142 ? 11.977 4.879 -14.609 1 98 142 GLY A C 1
ATOM 1099 O O . GLY A 1 142 ? 12.195 5.492 -15.656 1 98 142 GLY A O 1
ATOM 1100 N N . SER A 1 143 ? 12.586 5.258 -13.523 1 97.5 143 SER A N 1
ATOM 1101 C CA . SER A 1 143 ? 13.586 6.316 -13.492 1 97.5 143 SER A CA 1
ATOM 1102 C C . SER A 1 143 ? 14.969 5.781 -13.852 1 97.5 143 SER A C 1
ATOM 1104 O O . SER A 1 143 ? 15.727 5.355 -12.969 1 97.5 143 SER A O 1
ATOM 1106 N N . LEU A 1 144 ? 15.32 5.891 -15.062 1 97.88 144 LEU A N 1
ATOM 1107 C CA . LEU A 1 144 ? 16.594 5.375 -15.555 1 97.88 144 LEU A CA 1
ATOM 1108 C C . LEU A 1 144 ? 17.766 6.027 -14.836 1 97.88 144 LEU A C 1
ATOM 1110 O O . LEU A 1 144 ? 18.734 5.355 -14.484 1 97.88 144 LEU A O 1
ATOM 1114 N N . GLU A 1 145 ? 17.609 7.305 -14.602 1 97.81 145 GLU A N 1
ATOM 1115 C CA . GLU A 1 145 ? 18.672 8.055 -13.938 1 97.81 145 GLU A CA 1
ATOM 1116 C C . GLU A 1 145 ? 18.938 7.516 -12.531 1 97.81 145 GLU A C 1
ATOM 1118 O O . GLU A 1 145 ? 20.078 7.277 -12.156 1 97.81 145 GLU A O 1
ATOM 1123 N N . LEU A 1 146 ? 17.922 7.301 -11.82 1 97.94 146 LEU A N 1
ATOM 1124 C CA . LEU A 1 146 ? 18.062 6.812 -10.453 1 97.94 146 LEU A CA 1
ATOM 1125 C C . LEU A 1 146 ? 18.578 5.379 -10.43 1 97.94 146 LEU A C 1
ATOM 1127 O O . LEU A 1 146 ? 19.344 5.004 -9.547 1 97.94 146 LEU A O 1
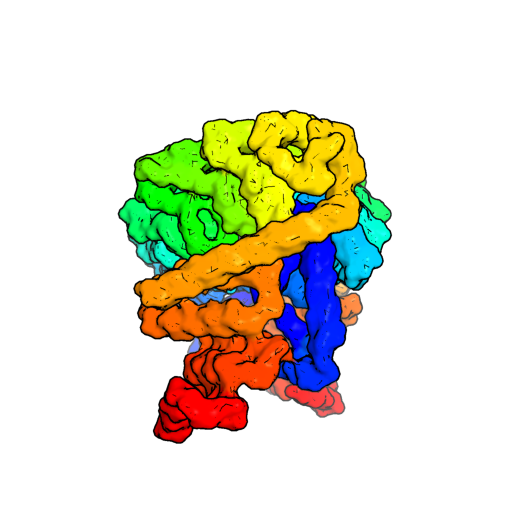ATOM 1131 N N . VAL A 1 147 ? 18.062 4.539 -11.32 1 98.44 147 VAL A N 1
ATOM 1132 C CA . VAL A 1 147 ? 18.5 3.152 -11.422 1 98.44 147 VAL A CA 1
ATOM 1133 C C . VAL A 1 147 ? 20.016 3.1 -11.617 1 98.44 147 VAL A C 1
ATOM 1135 O O . VAL A 1 147 ? 20.719 2.4 -10.891 1 98.44 147 VAL A O 1
ATOM 1138 N N . LYS A 1 148 ? 20.516 3.875 -12.531 1 97.94 148 LYS A N 1
ATOM 1139 C CA . LYS A 1 148 ? 21.938 3.906 -12.805 1 97.94 148 LYS A CA 1
ATOM 1140 C C . LYS A 1 148 ? 22.719 4.418 -11.602 1 97.94 148 LYS A C 1
ATOM 1142 O O . LYS A 1 148 ? 23.781 3.877 -11.258 1 97.94 148 LYS A O 1
ATOM 1147 N N . PHE A 1 149 ? 22.188 5.414 -10.977 1 98.19 149 PHE A N 1
ATOM 1148 C CA . PHE A 1 149 ? 22.859 5.992 -9.82 1 98.19 149 PHE A CA 1
ATOM 1149 C C . PHE A 1 149 ? 22.922 4.996 -8.664 1 98.19 149 PHE A C 1
ATOM 1151 O O . PHE A 1 149 ? 23.953 4.816 -8.039 1 98.19 149 PHE A O 1
ATOM 1158 N N . LEU A 1 150 ? 21.781 4.352 -8.352 1 98.62 150 LEU A N 1
ATOM 1159 C CA . LEU A 1 150 ? 21.734 3.361 -7.285 1 98.62 150 LEU A CA 1
ATOM 1160 C C . LEU A 1 150 ? 22.734 2.234 -7.531 1 98.62 150 LEU A C 1
ATOM 1162 O O . LEU A 1 150 ? 23.422 1.807 -6.613 1 98.62 150 LEU A O 1
ATOM 1166 N N . ILE A 1 151 ? 22.812 1.763 -8.734 1 98.25 151 ILE A N 1
ATOM 1167 C CA . ILE A 1 151 ? 23.719 0.682 -9.094 1 98.25 151 ILE A CA 1
ATOM 1168 C C . ILE A 1 151 ? 25.172 1.145 -8.914 1 98.25 151 ILE A C 1
ATOM 1170 O O . ILE A 1 151 ? 26.016 0.403 -8.398 1 98.25 151 ILE A O 1
ATOM 1174 N N . SER A 1 152 ? 25.453 2.379 -9.336 1 97.88 152 SER A N 1
ATOM 1175 C CA . SER A 1 152 ? 26.797 2.936 -9.172 1 97.88 152 SER A CA 1
ATOM 1176 C C . SER A 1 152 ? 27.188 3.025 -7.703 1 97.88 152 SER A C 1
ATOM 1178 O O . SER A 1 152 ? 28.375 3.031 -7.367 1 97.88 152 SER A O 1
ATOM 1180 N N . LYS A 1 153 ? 26.188 3.09 -6.828 1 98 153 LYS A N 1
ATOM 1181 C CA . LYS A 1 153 ? 26.438 3.207 -5.395 1 98 153 LYS A CA 1
ATOM 1182 C C . LYS A 1 153 ? 26.391 1.841 -4.715 1 98 153 LYS A C 1
ATOM 1184 O O . LYS A 1 153 ? 26.406 1.751 -3.486 1 98 153 LYS A O 1
ATOM 1189 N N . GLY A 1 154 ? 26.203 0.774 -5.512 1 97.38 154 GLY A N 1
ATOM 1190 C CA . GLY A 1 154 ? 26.406 -0.563 -4.977 1 97.38 154 GLY A CA 1
ATOM 1191 C C . GLY A 1 154 ? 25.125 -1.357 -4.852 1 97.38 154 GLY A C 1
ATOM 1192 O O . GLY A 1 154 ? 25.109 -2.447 -4.273 1 97.38 154 GLY A O 1
ATOM 1193 N N . ALA A 1 155 ? 24 -0.836 -5.367 1 97.94 155 ALA A N 1
ATOM 1194 C CA . ALA A 1 155 ? 22.766 -1.614 -5.336 1 97.94 155 ALA A CA 1
ATOM 1195 C C . ALA A 1 155 ? 22.922 -2.916 -6.117 1 97.94 155 ALA A C 1
ATOM 1197 O O . ALA A 1 155 ? 23.594 -2.953 -7.152 1 97.94 155 ALA A O 1
ATOM 1198 N N . ASP A 1 156 ? 22.281 -3.998 -5.676 1 96.81 156 ASP A N 1
ATOM 1199 C CA . ASP A 1 156 ? 22.375 -5.316 -6.301 1 96.81 156 ASP A CA 1
ATOM 1200 C C . ASP A 1 156 ? 21.234 -5.52 -7.297 1 96.81 156 ASP A C 1
ATOM 1202 O O . ASP A 1 156 ? 20.062 -5.582 -6.91 1 96.81 156 ASP A O 1
ATOM 1206 N N . ILE A 1 157 ? 21.5 -5.66 -8.555 1 96.12 157 ILE A N 1
ATOM 1207 C CA . ILE A 1 157 ? 20.5 -5.789 -9.609 1 96.12 157 ILE A CA 1
ATOM 1208 C C . ILE A 1 157 ? 19.844 -7.156 -9.523 1 96.12 157 ILE A C 1
ATOM 1210 O O . ILE A 1 157 ? 18.812 -7.391 -10.156 1 96.12 157 ILE A O 1
ATOM 1214 N N . HIS A 1 158 ? 20.359 -8.086 -8.656 1 93.62 158 HIS A N 1
ATOM 1215 C CA . HIS A 1 158 ? 19.844 -9.445 -8.57 1 93.62 158 HIS A CA 1
ATOM 1216 C C . HIS A 1 158 ? 19.109 -9.672 -7.254 1 93.62 158 HIS A C 1
ATOM 1218 O O . HIS A 1 158 ? 18.688 -10.797 -6.965 1 93.62 158 HIS A O 1
ATOM 1224 N N . GLU A 1 159 ? 18.984 -8.617 -6.453 1 92.25 159 GLU A N 1
ATOM 1225 C CA . GLU A 1 159 ? 18.297 -8.781 -5.176 1 92.25 159 GLU A CA 1
ATOM 1226 C C . GLU A 1 159 ? 16.875 -9.273 -5.375 1 92.25 159 GLU A C 1
ATOM 1228 O O . GLU A 1 159 ? 16.141 -8.75 -6.223 1 92.25 159 GLU A O 1
ATOM 1233 N N . ILE A 1 160 ? 16.453 -10.297 -4.547 1 90.06 160 ILE A N 1
ATOM 1234 C CA . ILE A 1 160 ? 15.141 -10.906 -4.754 1 90.06 160 ILE A CA 1
ATOM 1235 C C . ILE A 1 160 ? 14.203 -10.516 -3.607 1 90.06 160 ILE A C 1
ATOM 1237 O O . ILE A 1 160 ? 14.539 -10.703 -2.436 1 90.06 160 ILE A O 1
ATOM 1241 N N . SER A 1 161 ? 13.094 -9.906 -3.961 1 90.12 161 SER A N 1
ATOM 1242 C CA . SER A 1 161 ? 12.008 -9.609 -3.033 1 90.12 161 SER A CA 1
ATOM 1243 C C . SER A 1 161 ? 10.867 -10.609 -3.182 1 90.12 161 SER A C 1
ATOM 1245 O O . SER A 1 161 ? 10.984 -11.594 -3.922 1 90.12 161 SER A O 1
ATOM 1247 N N . GLU A 1 162 ? 9.812 -10.406 -2.506 1 85 162 GLU A N 1
ATOM 1248 C CA . GLU A 1 162 ? 8.617 -11.234 -2.631 1 85 162 GLU A CA 1
ATOM 1249 C C . GLU A 1 162 ? 8.031 -11.141 -4.035 1 85 162 GLU A C 1
ATOM 1251 O O . GLU A 1 162 ? 7.371 -12.07 -4.5 1 85 162 GLU A O 1
ATOM 1256 N N . ASP A 1 163 ? 8.375 -10.008 -4.684 1 89.88 163 ASP A N 1
ATOM 1257 C CA . ASP A 1 163 ? 7.809 -9.789 -6.012 1 89.88 163 ASP A CA 1
ATOM 1258 C C . ASP A 1 163 ? 8.844 -10.031 -7.102 1 89.88 163 ASP A C 1
ATOM 1260 O O . ASP A 1 163 ? 8.578 -9.812 -8.281 1 89.88 163 ASP A O 1
ATOM 1264 N N . GLY A 1 164 ? 10 -10.461 -6.66 1 92.69 164 GLY A N 1
ATOM 1265 C CA . GLY A 1 164 ? 11.047 -10.773 -7.621 1 92.69 164 GLY A CA 1
ATOM 1266 C C . GLY A 1 164 ? 12.172 -9.75 -7.625 1 92.69 164 GLY A C 1
ATOM 1267 O O . GLY A 1 164 ? 12.344 -9.008 -6.656 1 92.69 164 GLY A O 1
ATOM 1268 N N . SER A 1 165 ? 12.992 -9.75 -8.633 1 95.44 165 SER A N 1
ATOM 1269 C CA . SER A 1 165 ? 14.133 -8.859 -8.797 1 95.44 165 SER A CA 1
ATOM 1270 C C . SER A 1 165 ? 13.703 -7.512 -9.367 1 95.44 165 SER A C 1
ATOM 1272 O O . SER A 1 165 ? 12.547 -7.336 -9.758 1 95.44 165 SER A O 1
ATOM 1274 N N . PRO A 1 166 ? 14.633 -6.551 -9.414 1 97.69 166 PRO A N 1
ATOM 1275 C CA . PRO A 1 166 ? 14.32 -5.277 -10.062 1 97.69 166 PRO A CA 1
ATOM 1276 C C . PRO A 1 166 ? 13.867 -5.449 -11.508 1 97.69 166 PRO A C 1
ATOM 1278 O O . PRO A 1 166 ? 13.031 -4.684 -12 1 97.69 166 PRO A O 1
ATOM 1281 N N . LEU A 1 167 ? 14.375 -6.5 -12.188 1 97.56 167 LEU A N 1
ATOM 1282 C CA . LEU A 1 167 ? 13.938 -6.789 -13.547 1 97.56 167 LEU A CA 1
ATOM 1283 C C . LEU A 1 167 ? 12.461 -7.16 -13.57 1 97.56 167 LEU A C 1
ATOM 1285 O O . LEU A 1 167 ? 11.727 -6.738 -14.469 1 97.56 167 LEU A O 1
ATOM 1289 N N . HIS A 1 168 ? 12.055 -7.941 -12.609 1 97.19 168 HIS A N 1
ATOM 1290 C CA . HIS A 1 168 ? 10.648 -8.273 -12.469 1 97.19 168 HIS A CA 1
ATOM 1291 C C . HIS A 1 168 ? 9.797 -7.02 -12.289 1 97.19 168 HIS A C 1
ATOM 1293 O O . HIS A 1 168 ? 8.734 -6.895 -12.898 1 97.19 168 HIS A O 1
ATOM 1299 N N . SER A 1 169 ? 10.289 -6.133 -11.445 1 97.5 169 SER A N 1
ATOM 1300 C CA . SER A 1 169 ? 9.57 -4.895 -11.172 1 97.5 169 SER A CA 1
ATOM 1301 C C . SER A 1 169 ? 9.414 -4.055 -12.438 1 97.5 169 SER A C 1
ATOM 1303 O O . SER A 1 169 ? 8.336 -3.535 -12.719 1 97.5 169 SER A O 1
ATOM 1305 N N . ALA A 1 170 ? 10.492 -3.889 -13.172 1 98.31 170 ALA A N 1
ATOM 1306 C CA . ALA A 1 170 ? 10.461 -3.127 -14.422 1 98.31 170 ALA A CA 1
ATOM 1307 C C . ALA A 1 170 ? 9.477 -3.744 -15.414 1 98.31 170 ALA A C 1
ATOM 1309 O O . ALA A 1 170 ? 8.711 -3.029 -16.062 1 98.31 170 ALA A O 1
ATOM 1310 N N . ALA A 1 171 ? 9.461 -5.086 -15.523 1 98 171 ALA A N 1
ATOM 1311 C CA . ALA A 1 171 ? 8.578 -5.809 -16.438 1 98 171 ALA A CA 1
ATOM 1312 C C . ALA A 1 171 ? 7.117 -5.637 -16.031 1 98 171 ALA A C 1
ATOM 1314 O O . ALA A 1 171 ? 6.27 -5.352 -16.875 1 98 171 ALA A O 1
ATOM 1315 N N . ALA A 1 172 ? 6.863 -5.742 -14.789 1 96.94 172 ALA A N 1
ATOM 1316 C CA . ALA A 1 172 ? 5.504 -5.703 -14.258 1 96.94 172 ALA A CA 1
ATOM 1317 C C . ALA A 1 172 ? 4.895 -4.312 -14.422 1 96.94 172 ALA A C 1
ATOM 1319 O O . ALA A 1 172 ? 3.67 -4.168 -14.469 1 96.94 172 ALA A O 1
ATOM 1320 N N . HIS A 1 173 ? 5.766 -3.307 -14.602 1 97.69 173 HIS A N 1
ATOM 1321 C CA . HIS A 1 173 ? 5.246 -1.943 -14.648 1 97.69 173 HIS A CA 1
ATOM 1322 C C . HIS A 1 173 ? 5.523 -1.291 -16 1 97.69 173 HIS A C 1
ATOM 1324 O O . HIS A 1 173 ? 5.324 -0.085 -16.156 1 97.69 173 HIS A O 1
ATOM 1330 N N . GLY A 1 174 ? 6.027 -2.039 -16.922 1 98.25 174 GLY A N 1
ATOM 1331 C CA . GLY A 1 174 ? 6.203 -1.58 -18.281 1 98.25 174 GLY A CA 1
ATOM 1332 C C . GLY A 1 174 ? 7.305 -0.545 -18.438 1 98.25 174 GLY A C 1
ATOM 1333 O O . GLY A 1 174 ? 7.23 0.329 -19.297 1 98.25 174 GLY A O 1
ATOM 1334 N N . SER A 1 175 ? 8.289 -0.559 -17.562 1 98.25 175 SER A N 1
ATOM 1335 C CA . SER A 1 175 ? 9.414 0.365 -17.641 1 98.25 175 SER A CA 1
ATOM 1336 C C . SER A 1 175 ? 10.469 -0.121 -18.625 1 98.25 175 SER A C 1
ATOM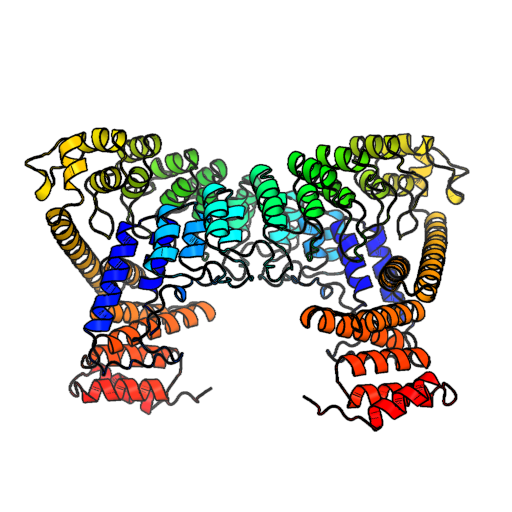 1338 O O . SER A 1 175 ? 11.555 -0.55 -18.219 1 98.25 175 SER A O 1
ATOM 1340 N N . SER A 1 176 ? 10.219 0.087 -19.875 1 98.06 176 SER A N 1
ATOM 1341 C CA . SER A 1 176 ? 10.977 -0.549 -20.938 1 98.06 176 SER A CA 1
ATOM 1342 C C . SER A 1 176 ? 12.422 -0.058 -20.969 1 98.06 176 SER A C 1
ATOM 1344 O O . SER A 1 176 ? 13.344 -0.848 -21.156 1 98.06 176 SER A O 1
ATOM 1346 N N . GLU A 1 177 ? 12.672 1.233 -20.734 1 98.19 177 GLU A N 1
ATOM 1347 C CA . GLU A 1 177 ? 14.031 1.766 -20.766 1 98.19 177 GLU A CA 1
ATOM 1348 C C . GLU A 1 177 ? 14.859 1.197 -19.609 1 98.19 177 GLU A C 1
ATOM 1350 O O . GLU A 1 177 ? 16.016 0.835 -19.812 1 98.19 177 GLU A O 1
ATOM 1355 N N . VAL A 1 178 ? 14.203 1.143 -18.531 1 98.5 178 VAL A N 1
ATOM 1356 C CA . VAL A 1 178 ? 14.883 0.607 -17.359 1 98.5 178 VAL A CA 1
ATOM 1357 C C . VAL A 1 178 ? 15.148 -0.885 -17.547 1 98.5 178 VAL A C 1
ATOM 1359 O O . VAL A 1 178 ? 16.234 -1.377 -17.219 1 98.5 178 VAL A O 1
ATOM 1362 N N . LEU A 1 179 ? 14.133 -1.576 -18 1 98.25 179 LEU A N 1
ATOM 1363 C CA . LEU A 1 179 ? 14.289 -3.002 -18.281 1 98.25 179 LEU A CA 1
ATOM 1364 C C . LEU A 1 179 ? 15.469 -3.256 -19.203 1 98.25 179 LEU A C 1
ATOM 1366 O O . LEU A 1 179 ? 16.297 -4.129 -18.938 1 98.25 179 LEU A O 1
ATOM 1370 N N . ASN A 1 180 ? 15.562 -2.506 -20.25 1 97.69 180 ASN A N 1
ATOM 1371 C CA . ASN A 1 180 ? 16.672 -2.625 -21.203 1 97.69 180 ASN A CA 1
ATOM 1372 C C . ASN A 1 180 ? 18.016 -2.369 -20.531 1 97.69 180 ASN A C 1
ATOM 1374 O O . ASN A 1 180 ? 18.984 -3.08 -20.797 1 97.69 180 ASN A O 1
ATOM 1378 N N . CYS A 1 181 ? 18.078 -1.403 -19.719 1 97.69 181 CYS A N 1
ATOM 1379 C CA . CYS A 1 181 ? 19.281 -1.064 -18.984 1 97.69 181 CYS A CA 1
ATOM 1380 C C . CYS A 1 181 ? 19.719 -2.211 -18.078 1 97.69 181 CYS A C 1
ATOM 1382 O O . CYS A 1 181 ? 20.891 -2.582 -18.047 1 97.69 181 CYS A O 1
ATOM 1384 N N . LEU A 1 182 ? 18.781 -2.766 -17.328 1 97.62 182 LEU A N 1
ATOM 1385 C CA . LEU A 1 182 ? 19.078 -3.863 -16.422 1 97.62 182 LEU A CA 1
ATOM 1386 C C . LEU A 1 182 ? 19.594 -5.078 -17.188 1 97.62 182 LEU A C 1
ATOM 1388 O O . LEU A 1 182 ? 20.547 -5.742 -16.734 1 97.62 182 LEU A O 1
ATOM 1392 N N . LEU A 1 183 ? 19 -5.379 -18.297 1 97.12 183 LEU A N 1
ATOM 1393 C CA . LEU A 1 183 ? 19.469 -6.469 -19.141 1 97.12 183 LEU A CA 1
ATOM 1394 C C . LEU A 1 183 ? 20.891 -6.211 -19.609 1 97.12 183 LEU A C 1
ATOM 1396 O O . LEU A 1 183 ? 21.734 -7.121 -19.594 1 97.12 183 LEU A O 1
ATOM 1400 N N . ASP A 1 184 ? 21.141 -4.977 -20.016 1 96.06 184 ASP A N 1
ATOM 1401 C CA . ASP A 1 184 ? 22.469 -4.59 -20.469 1 96.06 184 ASP A CA 1
ATOM 1402 C C . ASP A 1 184 ? 23.5 -4.758 -19.375 1 96.06 184 ASP A C 1
ATOM 1404 O O . ASP A 1 184 ? 24.672 -5.027 -19.641 1 96.06 184 ASP A O 1
ATOM 1408 N N . LEU A 1 185 ? 23.047 -4.637 -18.172 1 95.38 185 LEU A N 1
ATOM 1409 C CA . LEU A 1 185 ? 23.953 -4.719 -17.031 1 95.38 185 LEU A CA 1
ATOM 1410 C C . LEU A 1 185 ? 24.062 -6.152 -16.531 1 95.38 185 LEU A C 1
ATOM 1412 O O . LEU A 1 185 ? 24.781 -6.418 -15.562 1 95.38 185 LEU A O 1
ATOM 1416 N N . GLY A 1 186 ? 23.25 -7.035 -17.109 1 94.56 186 GLY A N 1
ATOM 1417 C CA . GLY A 1 186 ? 23.469 -8.445 -16.828 1 94.56 186 GLY A CA 1
ATOM 1418 C C . GLY A 1 186 ? 22.375 -9.047 -15.953 1 94.56 186 GLY A C 1
ATOM 1419 O O . GLY A 1 186 ? 22.562 -10.117 -15.383 1 94.56 186 GLY A O 1
ATOM 1420 N N . ALA A 1 187 ? 21.281 -8.328 -15.781 1 95.19 187 ALA A N 1
ATOM 1421 C CA . ALA A 1 187 ? 20.172 -8.938 -15.055 1 95.19 187 ALA A CA 1
ATOM 1422 C C . ALA A 1 187 ? 19.719 -10.234 -15.727 1 95.19 187 ALA A C 1
ATOM 1424 O O . ALA A 1 187 ? 19.688 -10.328 -16.953 1 95.19 187 ALA A O 1
ATOM 1425 N N . ASP A 1 188 ? 19.359 -11.242 -14.953 1 93.38 188 ASP A N 1
ATOM 1426 C CA . ASP A 1 188 ? 18.969 -12.547 -15.461 1 93.38 188 ASP A CA 1
ATOM 1427 C C . ASP A 1 188 ? 17.453 -12.625 -15.695 1 93.38 188 ASP A C 1
ATOM 1429 O O . ASP A 1 188 ? 16.688 -12.625 -14.742 1 93.38 188 ASP A O 1
ATOM 1433 N N . PRO A 1 189 ? 17.047 -12.68 -16.906 1 94.81 189 PRO A N 1
ATOM 1434 C CA . PRO A 1 189 ? 15.609 -12.766 -17.172 1 94.81 189 PRO A CA 1
ATOM 1435 C C . PRO A 1 189 ? 15.016 -14.133 -16.828 1 94.81 189 PRO A C 1
ATOM 1437 O O . PRO A 1 189 ? 13.797 -14.305 -16.844 1 94.81 189 PRO A O 1
ATOM 1440 N N . ASN A 1 190 ? 15.812 -15.062 -16.469 1 91.69 190 ASN A N 1
ATOM 1441 C CA . ASN A 1 190 ? 15.352 -16.422 -16.219 1 91.69 190 ASN A CA 1
ATOM 1442 C C . ASN A 1 190 ? 15.656 -16.859 -14.781 1 91.69 190 ASN A C 1
ATOM 1444 O O . ASN A 1 190 ? 15.812 -18.062 -14.516 1 91.69 190 ASN A O 1
ATOM 1448 N N . TYR A 1 191 ? 15.789 -15.844 -13.984 1 83.81 191 TYR A N 1
ATOM 1449 C CA . TYR A 1 191 ? 15.992 -16.172 -12.578 1 83.81 191 TYR A CA 1
ATOM 1450 C C . TYR A 1 191 ? 14.922 -17.141 -12.086 1 83.81 191 TYR A C 1
ATOM 1452 O O . TYR A 1 191 ? 13.742 -16.984 -12.422 1 83.81 191 TYR A O 1
ATOM 1460 N N . ILE A 1 192 ? 15.359 -18.156 -11.359 1 72.81 192 ILE A N 1
ATOM 1461 C CA . ILE A 1 192 ? 14.461 -19.219 -10.914 1 72.81 192 ILE A CA 1
ATOM 1462 C C . ILE A 1 192 ? 13.891 -18.859 -9.547 1 72.81 192 ILE A C 1
ATOM 1464 O O . ILE A 1 192 ? 14.633 -18.562 -8.609 1 72.81 192 ILE A O 1
ATOM 1468 N N . SER A 1 193 ? 12.68 -18.625 -9.422 1 75.06 193 SER A N 1
ATOM 1469 C CA . SER A 1 193 ? 11.93 -18.516 -8.172 1 75.06 193 SER A CA 1
ATOM 1470 C C . SER A 1 193 ? 10.688 -19.391 -8.195 1 75.06 193 SER A C 1
ATOM 1472 O O . SER A 1 193 ? 10.008 -19.484 -9.227 1 75.06 193 SER A O 1
ATOM 1474 N N . PRO A 1 194 ? 10.555 -20.172 -7.039 1 68.12 194 PRO A N 1
ATOM 1475 C CA . PRO A 1 194 ? 9.391 -21.047 -7.031 1 68.12 194 PRO A CA 1
ATOM 1476 C C . PRO A 1 194 ? 8.07 -20.281 -6.938 1 68.12 194 PRO A C 1
ATOM 1478 O O . PRO A 1 194 ? 7.008 -20.844 -7.223 1 68.12 194 PRO A O 1
ATOM 1481 N N . ILE A 1 195 ? 8.18 -19.078 -6.609 1 72.25 195 ILE A N 1
ATOM 1482 C CA . ILE A 1 195 ? 6.922 -18.453 -6.242 1 72.25 195 ILE A CA 1
ATOM 1483 C C . ILE A 1 195 ? 6.668 -17.234 -7.133 1 72.25 195 ILE A C 1
ATOM 1485 O O . ILE A 1 195 ? 5.531 -16.781 -7.262 1 72.25 195 ILE A O 1
ATOM 1489 N N . VAL A 1 196 ? 7.672 -16.75 -7.828 1 83.38 196 VAL A N 1
ATOM 1490 C CA . VAL A 1 196 ? 7.5 -15.5 -8.57 1 83.38 196 VAL A CA 1
ATOM 1491 C C . VAL A 1 196 ? 7.41 -15.805 -10.062 1 83.38 196 VAL A C 1
ATOM 1493 O O . VAL A 1 196 ? 8.18 -16.609 -10.594 1 83.38 196 VAL A O 1
ATOM 1496 N N . MET A 1 197 ? 6.48 -15.234 -10.711 1 89.5 197 MET A N 1
ATOM 1497 C CA . MET A 1 197 ? 6.359 -15.352 -12.156 1 89.5 197 MET A CA 1
ATOM 1498 C C . MET A 1 197 ? 7.574 -14.75 -12.859 1 89.5 197 MET A C 1
ATOM 1500 O O . MET A 1 197 ? 8.172 -13.797 -12.359 1 89.5 197 MET A O 1
ATOM 1504 N N . SER A 1 198 ? 7.906 -15.281 -13.953 1 92.81 198 SER A N 1
ATOM 1505 C CA . SER A 1 198 ? 9.047 -14.773 -14.711 1 92.81 198 SER A CA 1
ATOM 1506 C C . SER A 1 198 ? 8.805 -13.336 -15.164 1 92.81 198 SER A C 1
ATOM 1508 O O . SER A 1 198 ? 7.66 -12.898 -15.281 1 92.81 198 SER A O 1
ATOM 1510 N N . PRO A 1 199 ? 9.883 -12.594 -15.414 1 96.06 199 PRO A N 1
ATOM 1511 C CA . PRO A 1 199 ? 9.719 -11.242 -15.945 1 96.06 199 PRO A CA 1
ATOM 1512 C C . PRO A 1 199 ? 8.898 -11.203 -17.234 1 96.06 199 PRO A C 1
ATOM 1514 O O . PRO A 1 199 ? 8.117 -10.273 -17.453 1 96.06 199 PRO A O 1
ATOM 1517 N N . LEU A 1 200 ? 9.047 -12.234 -18.062 1 97.12 200 LEU A N 1
ATOM 1518 C CA . LEU A 1 200 ? 8.273 -12.312 -19.297 1 97.12 200 LEU A CA 1
ATOM 1519 C C . LEU A 1 200 ? 6.781 -12.391 -19 1 97.12 200 LEU A C 1
ATOM 1521 O O . LEU A 1 200 ? 5.996 -11.609 -19.547 1 97.12 200 LEU A O 1
ATOM 1525 N N . MET A 1 201 ? 6.438 -13.281 -18.125 1 95.69 201 MET A N 1
ATOM 1526 C CA . MET A 1 201 ? 5.031 -13.422 -17.75 1 95.69 201 MET A CA 1
ATOM 1527 C C . MET A 1 201 ? 4.5 -12.133 -17.125 1 95.69 201 MET A C 1
ATOM 1529 O O . MET A 1 201 ? 3.383 -11.711 -17.422 1 95.69 201 MET A O 1
ATOM 1533 N N . LYS A 1 202 ? 5.312 -11.57 -16.281 1 96 202 LYS A N 1
ATOM 1534 C CA . LYS A 1 202 ? 4.902 -10.32 -15.641 1 96 202 LYS A CA 1
ATOM 1535 C C . LYS A 1 202 ? 4.648 -9.227 -16.672 1 96 202 LYS A C 1
ATOM 1537 O O . LYS A 1 202 ? 3.688 -8.469 -16.547 1 96 202 LYS A O 1
ATOM 1542 N N . SER A 1 203 ? 5.539 -9.062 -17.656 1 97.75 203 SER A N 1
ATOM 1543 C CA . SER A 1 203 ? 5.355 -8.07 -18.703 1 97.75 203 SER A CA 1
ATOM 1544 C C . SER A 1 203 ? 4.07 -8.328 -19.5 1 97.75 203 SER A C 1
ATOM 1546 O O . SER A 1 203 ? 3.375 -7.387 -19.875 1 97.75 203 SER A O 1
ATOM 1548 N N . MET A 1 204 ? 3.723 -9.602 -19.734 1 97.31 204 MET A N 1
ATOM 1549 C CA . MET A 1 204 ? 2.518 -9.977 -20.469 1 97.31 204 MET A CA 1
ATOM 1550 C C . MET A 1 204 ? 1.265 -9.633 -19.672 1 97.31 204 MET A C 1
ATOM 1552 O O . MET A 1 204 ? 0.303 -9.086 -20.219 1 97.31 204 MET A O 1
ATOM 1556 N N . LEU A 1 205 ? 1.311 -9.977 -18.422 1 95.5 205 LEU A N 1
ATOM 1557 C CA . LEU A 1 205 ? 0.18 -9.664 -17.547 1 95.5 205 LEU A CA 1
ATOM 1558 C C . LEU A 1 205 ? -0.06 -8.164 -17.484 1 95.5 205 LEU A C 1
ATOM 1560 O O . LEU A 1 205 ? -1.206 -7.715 -17.391 1 95.5 205 LEU A O 1
ATOM 1564 N N . ALA A 1 206 ? 1.031 -7.418 -17.594 1 96.06 206 ALA A N 1
ATOM 1565 C CA . ALA A 1 206 ? 0.947 -5.961 -17.562 1 96.06 206 ALA A CA 1
ATOM 1566 C C . ALA A 1 206 ? 0.605 -5.406 -18.953 1 96.06 206 ALA A C 1
ATOM 1568 O O . ALA A 1 206 ? 0.431 -4.195 -19.109 1 96.06 206 ALA A O 1
ATOM 1569 N N . GLU A 1 207 ? 0.576 -6.277 -19.953 1 96.75 207 GLU A N 1
ATOM 1570 C CA . GLU A 1 207 ? 0.36 -5.898 -21.344 1 96.75 207 GLU A CA 1
ATOM 1571 C C . GLU A 1 207 ? 1.406 -4.887 -21.812 1 96.75 207 GLU A C 1
ATOM 1573 O O . GLU A 1 207 ? 1.092 -3.959 -22.547 1 96.75 207 GLU A O 1
ATOM 1578 N N . ALA A 1 208 ? 2.588 -5.012 -21.234 1 97.94 208 ALA A N 1
ATOM 1579 C CA . ALA A 1 208 ? 3.738 -4.199 -21.625 1 97.94 208 ALA A CA 1
ATOM 1580 C C . ALA A 1 208 ? 4.496 -4.844 -22.781 1 97.94 208 ALA A C 1
ATOM 1582 O O . ALA A 1 208 ? 5.559 -5.438 -22.578 1 97.94 208 ALA A O 1
ATOM 1583 N N . LEU A 1 209 ? 4.055 -4.648 -23.953 1 97.88 209 LEU A N 1
ATOM 1584 C CA . LEU A 1 209 ? 4.551 -5.336 -25.141 1 97.88 209 LEU A CA 1
ATOM 1585 C C . LEU A 1 209 ? 6.012 -4.984 -25.391 1 97.88 209 LEU A C 1
ATOM 1587 O O . LEU A 1 209 ? 6.793 -5.836 -25.828 1 97.88 209 LEU A O 1
ATOM 1591 N N . ASP A 1 210 ? 6.395 -3.752 -25.109 1 98.12 210 ASP A N 1
ATOM 1592 C CA . ASP A 1 210 ? 7.781 -3.348 -25.312 1 98.12 210 ASP A CA 1
ATOM 1593 C C . ASP A 1 210 ? 8.719 -4.145 -24.406 1 98.12 210 ASP A C 1
ATOM 1595 O O . ASP A 1 210 ? 9.773 -4.609 -24.844 1 98.12 210 ASP A O 1
ATOM 1599 N N . CYS A 1 211 ? 8.312 -4.281 -23.188 1 98.38 211 CYS A N 1
ATOM 1600 C CA . CYS A 1 211 ? 9.109 -5.066 -22.25 1 98.38 211 CYS A CA 1
ATOM 1601 C C . CYS A 1 211 ? 9.18 -6.527 -22.688 1 98.38 211 CYS A C 1
ATOM 1603 O O . CYS A 1 211 ? 10.242 -7.148 -22.609 1 98.38 211 CYS A O 1
ATOM 1605 N N . MET A 1 212 ? 8.023 -7.012 -23.078 1 98.12 212 MET A N 1
ATOM 1606 C CA . MET A 1 212 ? 7.957 -8.391 -23.547 1 98.12 212 MET A CA 1
ATOM 1607 C C . MET A 1 212 ? 8.945 -8.625 -24.672 1 98.12 212 MET A C 1
ATOM 1609 O O . MET A 1 212 ? 9.719 -9.586 -24.641 1 98.12 212 MET A O 1
ATOM 1613 N N . VAL A 1 213 ? 9.031 -7.777 -25.641 1 97.75 213 VAL A N 1
ATOM 1614 C CA . VAL A 1 213 ? 9.883 -7.91 -26.812 1 97.75 213 VAL A CA 1
ATOM 1615 C C . VAL A 1 213 ? 11.352 -7.805 -26.391 1 97.75 213 VAL A C 1
ATOM 1617 O O . VAL A 1 213 ? 12.195 -8.57 -26.859 1 97.75 213 VAL A O 1
ATOM 1620 N N . LEU A 1 214 ? 11.672 -6.863 -25.531 1 97.81 214 LEU A N 1
ATOM 1621 C CA . LEU A 1 214 ? 13.039 -6.699 -25.047 1 97.81 214 LEU A CA 1
ATOM 1622 C C . LEU A 1 214 ? 13.523 -7.965 -24.359 1 97.81 214 LEU A C 1
ATOM 1624 O O . LEU A 1 214 ? 14.68 -8.375 -24.531 1 97.81 214 LEU A O 1
ATOM 1628 N N . LEU A 1 215 ? 12.664 -8.547 -23.547 1 98.06 215 LEU A N 1
ATOM 1629 C CA . LEU A 1 215 ? 13.023 -9.773 -22.828 1 98.06 215 LEU A CA 1
ATOM 1630 C C . LEU A 1 215 ? 13.258 -10.922 -23.797 1 98.06 215 LEU A C 1
ATOM 1632 O O . LEU A 1 215 ? 14.18 -11.719 -23.609 1 98.06 215 LEU A O 1
ATOM 1636 N N . LEU A 1 216 ? 12.461 -11.016 -24.828 1 97.62 216 LEU A N 1
ATOM 1637 C CA . LEU A 1 216 ? 12.57 -12.094 -25.797 1 97.62 216 LEU A CA 1
ATOM 1638 C C . LEU A 1 216 ? 13.812 -11.914 -26.672 1 97.62 216 LEU A C 1
ATOM 1640 O O . LEU A 1 216 ? 14.461 -12.898 -27.031 1 97.62 216 LEU A O 1
ATOM 1644 N N . LYS A 1 217 ? 14.133 -10.719 -26.984 1 95.38 217 LYS A N 1
ATOM 1645 C CA . LYS A 1 217 ? 15.336 -10.445 -27.766 1 95.38 217 LYS A CA 1
ATOM 1646 C C . LYS A 1 217 ? 16.594 -10.641 -26.938 1 95.38 217 LYS A C 1
ATOM 1648 O O . LYS A 1 217 ? 17.609 -11.141 -27.438 1 95.38 217 LYS A O 1
ATOM 1653 N N . GLY A 1 218 ? 16.438 -10.234 -25.719 1 91.88 218 GLY A N 1
ATOM 1654 C CA . GLY A 1 218 ? 17.531 -10.391 -24.781 1 91.88 218 GLY A CA 1
ATOM 1655 C C . GLY A 1 218 ? 18.688 -9.445 -25.047 1 91.88 218 GLY A C 1
ATOM 1656 O O . GLY A 1 218 ? 18.641 -8.641 -25.984 1 91.88 218 GLY A O 1
ATOM 1657 N N . LYS A 1 219 ? 19.672 -9.539 -24.125 1 85.12 219 LYS A N 1
ATOM 1658 C CA . LYS A 1 219 ? 20.938 -8.828 -24.203 1 85.12 219 LYS A CA 1
ATOM 1659 C C . LYS A 1 219 ? 22.094 -9.688 -23.672 1 85.12 219 LYS A C 1
ATOM 1661 O O . LYS A 1 219 ? 21.891 -10.531 -22.797 1 85.12 219 LYS A O 1
ATOM 1666 N N . ARG A 1 220 ? 23.234 -9.5 -24.25 1 83.94 220 ARG A N 1
ATOM 1667 C CA . ARG A 1 220 ? 24.469 -10.117 -23.797 1 83.94 220 ARG A CA 1
ATOM 1668 C C . ARG A 1 220 ? 24.344 -11.641 -23.734 1 83.94 220 ARG A C 1
ATOM 1670 O O . ARG A 1 220 ? 24.781 -12.266 -22.766 1 83.94 220 ARG A O 1
ATOM 1677 N N . GLY A 1 221 ? 23.547 -12.148 -24.578 1 80.62 221 GLY A N 1
ATOM 1678 C CA . GLY A 1 221 ? 23.438 -13.602 -24.672 1 80.62 221 GLY A CA 1
ATOM 1679 C C . GLY A 1 221 ? 22.406 -14.18 -23.734 1 80.62 221 GLY A C 1
ATOM 1680 O O . GLY A 1 221 ? 22.203 -15.398 -23.688 1 80.62 221 GLY A O 1
ATOM 1681 N N . SER A 1 222 ? 21.797 -13.336 -23.016 1 87.19 222 SER A N 1
ATOM 1682 C CA . SER A 1 222 ? 20.75 -13.82 -22.109 1 87.19 222 SER A CA 1
ATOM 1683 C C . SER A 1 222 ? 19.375 -13.336 -22.547 1 87.19 222 SER A C 1
ATOM 1685 O O . SER A 1 222 ? 19.156 -12.133 -22.703 1 87.19 222 SER A O 1
ATOM 1687 N N . LYS A 1 223 ? 18.531 -14.25 -22.938 1 93.5 223 LYS A N 1
ATOM 1688 C CA . LYS A 1 223 ? 17.156 -13.906 -23.328 1 93.5 223 LYS A CA 1
ATOM 1689 C C . LYS A 1 223 ? 16.141 -14.703 -22.516 1 93.5 223 LYS A C 1
ATOM 1691 O O . LYS A 1 223 ? 16.453 -15.781 -22 1 93.5 223 LYS A O 1
ATOM 1696 N N . ALA A 1 224 ? 15.016 -14.164 -22.344 1 96.19 224 ALA A N 1
ATOM 1697 C CA . ALA A 1 224 ? 13.953 -14.852 -21.609 1 96.19 224 ALA A CA 1
ATOM 1698 C C . ALA A 1 224 ? 13.523 -16.125 -22.344 1 96.19 224 ALA A C 1
ATOM 1700 O O . ALA A 1 224 ? 13.43 -16.141 -23.562 1 96.19 224 ALA A O 1
ATOM 1701 N N . ASP A 1 225 ? 13.344 -17.156 -21.609 1 95.06 225 ASP A N 1
ATOM 1702 C CA . ASP A 1 225 ? 12.836 -18.406 -22.172 1 95.06 225 ASP A CA 1
ATOM 1703 C C . ASP A 1 225 ? 11.328 -18.344 -22.391 1 95.06 225 ASP A C 1
ATOM 1705 O O . ASP A 1 225 ? 10.547 -18.344 -21.438 1 95.06 225 ASP A O 1
ATOM 1709 N N . PRO A 1 226 ? 10.875 -18.312 -23.625 1 96.44 226 PRO A N 1
ATOM 1710 C CA . PRO A 1 226 ? 9.445 -18.188 -23.906 1 96.44 226 PRO A CA 1
ATOM 1711 C C . PRO A 1 226 ? 8.672 -19.469 -23.594 1 96.44 226 PRO A C 1
ATOM 1713 O O . PRO A 1 226 ? 7.438 -19.484 -23.625 1 96.44 226 PRO A O 1
ATOM 1716 N N . ASN A 1 227 ? 9.352 -20.531 -23.25 1 95.44 227 ASN A N 1
ATOM 1717 C CA . ASN A 1 227 ? 8.695 -21.812 -23.047 1 95.44 227 ASN A CA 1
ATOM 1718 C C . ASN A 1 227 ? 8.688 -22.219 -21.562 1 95.44 227 ASN A C 1
ATOM 1720 O O . ASN A 1 227 ? 8.172 -23.281 -21.203 1 95.44 227 ASN A O 1
ATOM 1724 N N . ARG A 1 228 ? 9.195 -21.391 -20.766 1 90.19 228 ARG A N 1
ATOM 1725 C CA . ARG A 1 228 ? 9.289 -21.688 -19.344 1 90.19 228 ARG A CA 1
ATOM 1726 C C . ARG A 1 228 ? 7.91 -21.703 -18.703 1 90.19 228 ARG A C 1
ATOM 1728 O O . ARG A 1 228 ? 7.102 -20.797 -18.938 1 90.19 228 ARG A O 1
ATOM 1735 N N . ARG A 1 229 ? 7.676 -22.781 -17.906 1 88.56 229 ARG A N 1
ATOM 1736 C CA . ARG A 1 229 ? 6.461 -22.844 -17.094 1 88.56 229 ARG A CA 1
ATOM 1737 C C . ARG A 1 229 ? 6.629 -22.062 -15.805 1 88.56 229 ARG A C 1
ATOM 1739 O O . ARG A 1 229 ? 7.59 -22.266 -15.062 1 88.56 229 ARG A O 1
ATOM 1746 N N . THR A 1 230 ? 5.754 -21.094 -15.609 1 85 230 THR A N 1
ATOM 1747 C CA . THR A 1 230 ? 5.707 -20.359 -14.352 1 85 230 THR A CA 1
ATOM 1748 C C . THR A 1 230 ? 4.266 -20.109 -13.922 1 85 230 THR A C 1
ATOM 1750 O O . THR A 1 230 ? 3.391 -19.891 -14.758 1 85 230 THR A O 1
ATOM 1753 N N . SER A 1 231 ? 3.904 -20.188 -12.68 1 78.94 231 SER A N 1
ATOM 1754 C CA . SER A 1 231 ? 2.602 -19.891 -12.094 1 78.94 231 SER A CA 1
ATOM 1755 C C . SER A 1 231 ? 1.49 -20.672 -12.797 1 78.94 231 SER A C 1
ATOM 1757 O O . SER A 1 231 ? 0.485 -20.094 -13.211 1 78.94 231 SER A O 1
ATOM 1759 N N . ASN A 1 232 ? 1.625 -21.891 -13.211 1 80.5 232 ASN A N 1
ATOM 1760 C CA . ASN A 1 232 ? 0.627 -22.828 -13.703 1 80.5 232 ASN A CA 1
ATOM 1761 C C . ASN A 1 232 ? 0.522 -22.781 -15.227 1 80.5 232 ASN A C 1
ATOM 1763 O O . ASN A 1 232 ? -0.335 -23.438 -15.82 1 80.5 232 ASN A O 1
ATOM 1767 N N . THR A 1 233 ? 1.36 -21.891 -15.852 1 92.31 233 THR A N 1
ATOM 1768 C CA . THR A 1 233 ? 1.141 -21.719 -17.281 1 92.31 233 THR A CA 1
ATOM 1769 C C . THR A 1 233 ? 2.455 -21.438 -18 1 92.31 233 THR A C 1
ATOM 1771 O O . THR A 1 233 ? 3.516 -21.391 -17.375 1 92.31 233 THR A O 1
ATOM 1774 N N . THR A 1 234 ? 2.398 -21.438 -19.297 1 95.19 234 THR A N 1
ATOM 1775 C CA . THR A 1 234 ? 3.455 -20.906 -20.156 1 95.19 234 THR A CA 1
ATOM 1776 C C . THR A 1 234 ? 3.018 -19.594 -20.797 1 95.19 234 THR A C 1
ATOM 1778 O O . THR A 1 234 ? 1.822 -19.297 -20.875 1 95.19 234 THR A O 1
ATOM 1781 N N . PRO A 1 235 ? 3.967 -18.781 -21.219 1 97 235 PRO A N 1
ATOM 1782 C CA . PRO A 1 235 ? 3.604 -17.516 -21.891 1 97 235 PRO A CA 1
ATOM 1783 C C . PRO A 1 235 ? 2.627 -17.734 -23.031 1 97 235 PRO A C 1
ATOM 1785 O O . PRO A 1 235 ? 1.632 -17.016 -23.141 1 97 235 PRO A O 1
ATOM 1788 N N . LEU A 1 236 ? 2.836 -18.766 -23.844 1 98.25 236 LEU A N 1
ATOM 1789 C CA . LEU A 1 236 ? 1.977 -19 -25 1 98.25 236 LEU A CA 1
ATOM 1790 C C . LEU A 1 236 ? 0.602 -19.5 -24.547 1 98.25 236 LEU A C 1
ATOM 1792 O O . LEU A 1 236 ? -0.414 -19.109 -25.141 1 98.25 236 LEU A O 1
ATOM 1796 N N . CYS A 1 237 ? 0.562 -20.406 -23.547 1 97.88 237 CYS A N 1
ATOM 1797 C CA . CYS A 1 237 ? -0.72 -20.859 -23.016 1 97.88 237 CYS A CA 1
ATOM 1798 C C . CYS A 1 237 ? -1.532 -19.688 -22.484 1 97.88 237 CYS A C 1
ATOM 1800 O O . CYS A 1 237 ? -2.73 -19.578 -22.75 1 97.88 237 CYS A O 1
ATOM 1802 N N . TYR A 1 238 ? -0.905 -18.797 -21.797 1 96.75 238 TYR A N 1
ATOM 1803 C CA . TYR A 1 238 ? -1.596 -17.625 -21.25 1 96.75 238 TYR A CA 1
ATOM 1804 C C . TYR A 1 238 ? -2.133 -16.75 -22.375 1 96.75 238 TYR A C 1
ATOM 1806 O O . TYR A 1 238 ? -3.307 -16.359 -22.359 1 96.75 238 TYR A O 1
ATOM 1814 N N . ALA A 1 239 ? -1.246 -16.391 -23.328 1 98.25 239 ALA A N 1
ATOM 1815 C CA . ALA A 1 239 ? -1.656 -15.539 -24.453 1 98.25 239 ALA A CA 1
ATOM 1816 C C . ALA A 1 239 ? -2.842 -16.156 -25.188 1 98.25 239 ALA A C 1
ATOM 1818 O O . ALA A 1 239 ? -3.768 -15.438 -25.578 1 98.25 239 ALA A O 1
ATOM 1819 N N . ALA A 1 240 ? -2.809 -17.422 -25.375 1 98.25 240 ALA A N 1
ATOM 1820 C CA . ALA A 1 240 ? -3.873 -18.141 -26.078 1 98.25 240 ALA A CA 1
ATOM 1821 C C . ALA A 1 240 ? -5.172 -18.109 -25.281 1 98.25 240 ALA A C 1
ATOM 1823 O O . ALA A 1 240 ? -6.254 -17.938 -25.844 1 98.25 240 ALA A O 1
ATOM 1824 N N . SER A 1 241 ? -5.016 -18.297 -24 1 96.62 241 SER A N 1
ATOM 1825 C CA . SER A 1 241 ? -6.191 -18.297 -23.141 1 96.62 241 SER A CA 1
ATOM 1826 C C . SER A 1 241 ? -6.855 -16.922 -23.094 1 96.62 241 SER A C 1
ATOM 1828 O O . SER A 1 241 ? -8.039 -16.812 -22.781 1 96.62 241 SER A O 1
ATOM 1830 N N . GLU A 1 242 ? -6.023 -15.906 -23.453 1 96.38 242 GLU A N 1
ATOM 1831 C CA . GLU A 1 242 ? -6.527 -14.539 -23.438 1 96.38 242 GLU A CA 1
ATOM 1832 C C . GLU A 1 242 ? -6.871 -14.055 -24.844 1 96.38 242 GLU A C 1
ATOM 1834 O O . GLU A 1 242 ? -7.336 -12.922 -25.016 1 96.38 242 GLU A O 1
ATOM 1839 N N . GLY A 1 243 ? -6.648 -14.836 -25.781 1 97.69 243 GLY A N 1
ATOM 1840 C CA . GLY A 1 243 ? -6.938 -14.477 -27.172 1 97.69 243 GLY A CA 1
ATOM 1841 C C . GLY A 1 243 ? -6.082 -13.328 -27.672 1 97.69 243 GLY A C 1
ATOM 1842 O O . GLY A 1 243 ? -6.543 -12.516 -28.484 1 97.69 243 GLY A O 1
ATOM 1843 N N . LYS A 1 244 ? -4.875 -13.195 -27.188 1 97.81 244 LYS A N 1
ATOM 1844 C CA . LYS A 1 244 ? -4 -12.078 -27.547 1 97.81 244 LYS A CA 1
ATOM 1845 C C . LYS A 1 244 ? -3.133 -12.422 -28.75 1 97.81 244 LYS A C 1
ATOM 1847 O O . LYS A 1 244 ? -1.972 -12.805 -28.594 1 97.81 244 LYS A O 1
ATOM 1852 N N . LEU A 1 245 ? -3.625 -12.141 -29.891 1 98.06 245 LEU A N 1
ATOM 1853 C CA . LEU A 1 245 ? -2.996 -12.531 -31.156 1 98.06 245 LEU A CA 1
ATOM 1854 C C . LEU A 1 245 ? -1.624 -11.875 -31.297 1 98.06 245 LEU A C 1
ATOM 1856 O O . LEU A 1 245 ? -0.672 -12.523 -31.75 1 98.06 245 LEU A O 1
ATOM 1860 N N . GLU A 1 246 ? -1.521 -10.656 -30.922 1 97.94 246 GLU A N 1
ATOM 1861 C CA . GLU A 1 246 ? -0.252 -9.945 -31.062 1 97.94 246 GLU A CA 1
ATOM 1862 C C . GLU A 1 246 ? 0.836 -10.594 -30.203 1 97.94 246 GLU A C 1
ATOM 1864 O O . GLU A 1 246 ? 1.967 -10.773 -30.656 1 97.94 246 GLU A O 1
ATOM 1869 N N . MET A 1 247 ? 0.481 -10.945 -28.953 1 98.38 247 MET A N 1
ATOM 1870 C CA . MET A 1 247 ? 1.433 -11.609 -28.062 1 98.38 247 MET A CA 1
ATOM 1871 C C . MET A 1 247 ? 1.843 -12.969 -28.625 1 98.38 247 MET A C 1
ATOM 1873 O O . MET A 1 247 ? 3.016 -13.344 -28.578 1 98.38 247 MET A O 1
ATOM 1877 N N . ILE A 1 248 ? 0.879 -13.672 -29.172 1 98.56 248 ILE A N 1
ATOM 1878 C CA . ILE A 1 248 ? 1.119 -15.008 -29.703 1 98.56 248 ILE A CA 1
ATOM 1879 C C . ILE A 1 248 ? 2.111 -14.922 -30.859 1 98.56 248 ILE A C 1
ATOM 1881 O O . ILE A 1 248 ? 3.076 -15.688 -30.922 1 98.56 248 ILE A O 1
ATOM 1885 N N . HIS A 1 249 ? 1.92 -13.961 -31.734 1 98.06 249 HIS A N 1
ATOM 1886 C CA . HIS A 1 249 ? 2.822 -13.781 -32.875 1 98.06 249 HIS A CA 1
ATOM 1887 C C . HIS A 1 249 ? 4.242 -13.492 -32.406 1 98.06 249 HIS A C 1
ATOM 1889 O O . HIS A 1 249 ? 5.199 -14.086 -32.906 1 98.06 249 HIS A O 1
ATOM 1895 N N . LYS A 1 250 ? 4.406 -12.648 -31.469 1 97.69 250 LYS A N 1
ATOM 1896 C CA . LYS A 1 250 ? 5.719 -12.258 -30.969 1 97.69 250 LYS A CA 1
ATOM 1897 C C . LYS A 1 250 ? 6.414 -13.422 -30.281 1 97.69 250 LYS A C 1
ATOM 1899 O O . LYS A 1 250 ? 7.625 -13.594 -30.406 1 97.69 250 LYS A O 1
ATOM 1904 N N . LEU A 1 251 ? 5.633 -14.148 -29.5 1 98.38 251 LEU A N 1
ATOM 1905 C CA . LEU A 1 251 ? 6.184 -15.305 -28.797 1 98.38 251 LEU A CA 1
ATOM 1906 C C . LEU A 1 251 ? 6.664 -16.359 -29.781 1 98.38 251 LEU A C 1
ATOM 1908 O O . LEU A 1 251 ? 7.793 -16.844 -29.672 1 98.38 251 LEU A O 1
ATOM 1912 N N . MET A 1 252 ? 5.863 -16.672 -30.719 1 97.69 252 MET A N 1
ATOM 1913 C CA . MET A 1 252 ? 6.199 -17.719 -31.703 1 97.69 252 MET A CA 1
ATOM 1914 C C . MET A 1 252 ? 7.383 -17.281 -32.562 1 97.69 252 MET A C 1
ATOM 1916 O O . MET A 1 252 ? 8.234 -18.109 -32.906 1 97.69 252 MET A O 1
ATOM 1920 N N . ALA A 1 253 ? 7.465 -16.047 -32.906 1 97 253 ALA A N 1
ATOM 1921 C CA . ALA A 1 253 ? 8.586 -15.516 -33.688 1 97 253 ALA A CA 1
ATOM 1922 C C . ALA A 1 253 ? 9.891 -15.609 -32.875 1 97 253 ALA A C 1
ATOM 1924 O O . ALA A 1 253 ? 10.977 -15.539 -33.469 1 97 253 ALA A O 1
ATOM 1925 N N . ASN A 1 254 ? 9.75 -15.758 -31.609 1 96.62 254 ASN A N 1
ATOM 1926 C CA . ASN A 1 254 ? 10.938 -15.773 -30.781 1 96.62 254 ASN A CA 1
ATOM 1927 C C . ASN A 1 254 ? 11.117 -17.109 -30.078 1 96.62 254 ASN A C 1
ATOM 1929 O O . ASN A 1 254 ? 11.633 -17.172 -28.953 1 96.62 254 ASN A O 1
ATOM 1933 N N . GLY A 1 255 ? 10.547 -18.141 -30.594 1 96.12 255 GLY A N 1
ATOM 1934 C CA . GLY A 1 255 ? 10.938 -19.484 -30.203 1 96.12 255 GLY A CA 1
ATOM 1935 C C . GLY A 1 255 ? 9.93 -20.156 -29.297 1 96.12 255 GLY A C 1
ATOM 1936 O O . GLY A 1 255 ? 10.172 -21.266 -28.812 1 96.12 255 GLY A O 1
ATOM 1937 N N . ALA A 1 256 ? 8.773 -19.547 -29.031 1 97.88 256 ALA A N 1
ATOM 1938 C CA . ALA A 1 256 ? 7.746 -20.234 -28.25 1 97.88 256 ALA A CA 1
ATOM 1939 C C . ALA A 1 256 ? 7.211 -21.453 -29.016 1 97.88 256 ALA A C 1
ATOM 1941 O O . ALA A 1 256 ? 6.902 -21.359 -30.203 1 97.88 256 ALA A O 1
ATOM 1942 N N . ASP A 1 257 ? 7.148 -22.562 -28.344 1 98.12 257 ASP A N 1
ATOM 1943 C CA . ASP A 1 257 ? 6.715 -23.828 -28.922 1 98.12 257 ASP A CA 1
ATOM 1944 C C . ASP A 1 257 ? 5.246 -24.109 -28.609 1 98.12 257 ASP A C 1
ATOM 1946 O O . ASP A 1 257 ? 4.879 -24.344 -27.453 1 98.12 257 ASP A O 1
ATOM 1950 N N . PRO A 1 258 ? 4.379 -24.094 -29.562 1 98.12 258 PRO A N 1
ATOM 1951 C CA . PRO A 1 258 ? 2.943 -24.281 -29.344 1 98.12 258 PRO A CA 1
ATOM 1952 C C . PRO A 1 258 ? 2.602 -25.703 -28.875 1 98.12 258 PRO A C 1
ATOM 1954 O O . PRO A 1 258 ? 1.459 -25.969 -28.5 1 98.12 258 PRO A O 1
ATOM 1957 N N . ASN A 1 259 ? 3.574 -26.562 -28.844 1 97.31 259 ASN A N 1
ATOM 1958 C CA . ASN A 1 259 ? 3.334 -27.953 -28.438 1 97.31 259 ASN A CA 1
ATOM 1959 C C . ASN A 1 259 ? 3.611 -28.156 -26.953 1 97.31 259 ASN A C 1
ATOM 1961 O O . ASN A 1 259 ? 3.316 -29.219 -26.406 1 97.31 259 ASN A O 1
ATOM 1965 N N . ILE A 1 260 ? 4.16 -27.188 -26.312 1 96.06 260 ILE A N 1
ATOM 1966 C CA . ILE A 1 260 ? 4.441 -27.281 -24.891 1 96.06 260 ILE A CA 1
ATOM 1967 C C . ILE A 1 260 ? 3.17 -27 -24.094 1 96.06 260 ILE A C 1
ATOM 1969 O O . ILE A 1 260 ? 2.5 -25.984 -24.328 1 96.06 260 ILE A O 1
ATOM 1973 N N . THR A 1 261 ? 2.805 -27.891 -23.188 1 95.31 261 THR A N 1
ATOM 1974 C CA . THR A 1 261 ? 1.59 -27.75 -22.391 1 95.31 261 THR A CA 1
ATOM 1975 C C . THR A 1 261 ? 1.874 -27.016 -21.094 1 95.31 261 THR A C 1
ATOM 1977 O O . THR A 1 261 ? 3.033 -26.844 -20.719 1 95.31 261 THR A O 1
ATOM 1980 N N . ASP A 1 262 ? 0.844 -26.5 -20.469 1 94.19 262 ASP A N 1
ATOM 1981 C CA . ASP A 1 262 ? 0.974 -26.016 -19.094 1 94.19 262 ASP A CA 1
ATOM 1982 C C . ASP A 1 262 ? 0.952 -27.156 -18.094 1 94.19 262 ASP A C 1
ATOM 1984 O O . ASP A 1 262 ? 1.106 -28.328 -18.469 1 94.19 262 ASP A O 1
ATOM 1988 N N . TYR A 1 263 ? 0.778 -26.875 -16.797 1 90.62 263 TYR A N 1
ATOM 1989 C CA . TYR A 1 263 ? 0.846 -27.891 -15.758 1 90.62 263 TYR A CA 1
ATOM 1990 C C . TYR A 1 263 ? -0.423 -28.734 -15.742 1 90.62 263 TYR A C 1
ATOM 1992 O O . TYR A 1 263 ? -0.451 -29.812 -15.141 1 90.62 263 TYR A O 1
ATOM 2000 N N . SER A 1 264 ? -1.434 -28.234 -16.406 1 91.31 264 SER A N 1
ATOM 2001 C CA . SER A 1 264 ? -2.691 -28.969 -16.484 1 91.31 264 SER A CA 1
ATOM 2002 C C . SER A 1 264 ? -2.711 -29.906 -17.688 1 91.31 264 SER A C 1
ATOM 2004 O O . SER A 1 264 ? -3.676 -30.641 -17.891 1 91.31 264 SER A O 1
ATOM 2006 N N . GLY A 1 265 ? -1.69 -29.766 -18.531 1 93.69 265 GLY A N 1
ATOM 2007 C CA . GLY A 1 265 ? -1.564 -30.656 -19.672 1 93.69 265 GLY A CA 1
ATOM 2008 C C . GLY A 1 265 ? -2.166 -30.094 -20.938 1 93.69 265 GLY A C 1
ATOM 2009 O O . GLY A 1 265 ? -2.229 -30.781 -21.953 1 93.69 265 GLY A O 1
ATOM 2010 N N . LEU A 1 266 ? -2.586 -28.859 -20.922 1 96.25 266 LEU A N 1
ATOM 2011 C CA . LEU A 1 266 ? -3.242 -28.266 -22.078 1 96.25 266 LEU A CA 1
ATOM 2012 C C . LEU A 1 266 ? -2.236 -27.531 -22.953 1 96.25 266 LEU A C 1
ATOM 2014 O O . LEU A 1 266 ? -1.354 -26.828 -22.438 1 96.25 266 LEU A O 1
ATOM 2018 N N . THR A 1 267 ? -2.398 -27.688 -24.234 1 97.5 267 THR A N 1
ATOM 2019 C CA . THR A 1 267 ? -1.641 -26.875 -25.188 1 97.5 267 THR A CA 1
ATOM 2020 C C . THR A 1 267 ? -2.279 -25.5 -25.359 1 97.5 267 THR A C 1
ATOM 2022 O O . THR A 1 267 ? -3.441 -25.297 -25 1 97.5 267 THR A O 1
ATOM 2025 N N . PRO A 1 268 ? -1.481 -24.547 -25.922 1 98.31 268 PRO A N 1
ATOM 2026 C CA . PRO A 1 268 ? -2.074 -23.234 -26.25 1 98.31 268 PRO A CA 1
ATOM 2027 C C . PRO A 1 268 ? -3.309 -23.359 -27.141 1 98.31 268 PRO A C 1
ATOM 2029 O O . PRO A 1 268 ? -4.285 -22.625 -26.938 1 98.31 268 PRO A O 1
ATOM 2032 N N . LEU A 1 269 ? -3.275 -24.297 -28.078 1 98.44 269 LEU A N 1
ATOM 2033 C CA . LEU A 1 269 ? -4.41 -24.531 -28.969 1 98.44 269 LEU A CA 1
ATOM 2034 C C . LEU A 1 269 ? -5.652 -24.906 -28.172 1 98.44 269 LEU A C 1
ATOM 2036 O O . LEU A 1 269 ? -6.738 -24.375 -28.406 1 98.44 269 LEU A O 1
ATOM 2040 N N . GLU A 1 270 ? -5.5 -25.828 -27.297 1 97.81 270 GLU A N 1
ATOM 2041 C CA . GLU A 1 270 ? -6.621 -26.297 -26.484 1 97.81 270 GLU A CA 1
ATOM 2042 C C . GLU A 1 270 ? -7.148 -25.172 -25.578 1 97.81 270 GLU A C 1
ATOM 2044 O O . GLU A 1 270 ? -8.359 -25.047 -25.406 1 97.81 270 GLU A O 1
ATOM 2049 N N . HIS A 1 271 ? -6.266 -24.359 -25 1 97.25 271 HIS A N 1
ATOM 2050 C CA . HIS A 1 271 ? -6.684 -23.219 -24.203 1 97.25 271 HIS A CA 1
ATOM 2051 C C . HIS A 1 271 ? -7.516 -22.25 -25.031 1 97.25 271 HIS A C 1
ATOM 2053 O O . HIS A 1 271 ? -8.547 -21.75 -24.562 1 97.25 271 HIS A O 1
ATOM 2059 N N . ALA A 1 272 ? -7.023 -21.891 -26.234 1 98.19 272 ALA A N 1
ATOM 2060 C CA . ALA A 1 272 ? -7.75 -20.984 -27.109 1 98.19 272 ALA A CA 1
ATOM 2061 C C . ALA A 1 272 ? -9.148 -21.531 -27.422 1 98.19 272 ALA A C 1
ATOM 2063 O O . ALA A 1 272 ? -10.125 -20.766 -27.406 1 98.19 272 ALA A O 1
ATOM 2064 N N . ALA A 1 273 ? -9.242 -22.812 -27.641 1 97.81 273 ALA A N 1
ATOM 2065 C CA . ALA A 1 273 ? -10.516 -23.453 -27.969 1 97.81 273 ALA A CA 1
ATOM 2066 C C . ALA A 1 273 ? -11.469 -23.422 -26.781 1 97.81 273 ALA A C 1
ATOM 2068 O O . ALA A 1 273 ? -12.648 -23.094 -26.922 1 97.81 273 ALA A O 1
ATOM 2069 N N . LEU A 1 274 ? -10.945 -23.797 -25.641 1 95.56 274 LEU A N 1
ATOM 2070 C CA . LEU A 1 274 ? -11.758 -23.812 -24.422 1 95.56 274 LEU A CA 1
ATOM 2071 C C . LEU A 1 274 ? -12.344 -22.438 -24.125 1 95.56 274 LEU A C 1
ATOM 2073 O O . LEU A 1 274 ? -13.438 -22.344 -23.562 1 95.56 274 LEU A O 1
ATOM 2077 N N . ASN A 1 275 ? -11.594 -21.391 -24.578 1 95.56 275 ASN A N 1
ATOM 2078 C CA . ASN A 1 275 ? -12.031 -20.031 -24.266 1 95.56 275 ASN A CA 1
ATOM 2079 C C . ASN A 1 275 ? -12.734 -19.391 -25.453 1 95.56 275 ASN A C 1
ATOM 2081 O O . ASN A 1 275 ? -13.07 -18.203 -25.422 1 95.56 275 ASN A O 1
ATOM 2085 N N . GLY A 1 276 ? -12.875 -20.062 -26.578 1 96.06 276 GLY A N 1
ATOM 2086 C CA . GLY A 1 276 ? -13.711 -19.641 -27.703 1 96.06 276 GLY A CA 1
ATOM 2087 C C . GLY A 1 276 ? -13.008 -18.688 -28.641 1 96.06 276 GLY A C 1
ATOM 2088 O O . GLY A 1 276 ? -13.648 -17.875 -29.312 1 96.06 276 GLY A O 1
ATOM 2089 N N . PHE A 1 277 ? -11.734 -18.672 -28.688 1 97.75 277 PHE A N 1
ATOM 2090 C CA . PHE A 1 277 ? -11 -17.766 -29.562 1 97.75 277 PHE A CA 1
ATOM 2091 C C . PHE A 1 277 ? -10.711 -18.406 -30.906 1 97.75 277 PHE A C 1
ATOM 2093 O O . PHE A 1 277 ? -9.609 -18.906 -31.141 1 97.75 277 PHE A O 1
ATOM 2100 N N . HIS A 1 278 ? -11.57 -18.266 -31.797 1 97.62 278 HIS A N 1
ATOM 2101 C CA . HIS A 1 278 ? -11.539 -18.938 -33.094 1 97.62 278 HIS A CA 1
ATOM 2102 C C . HIS A 1 278 ? -10.312 -18.531 -33.906 1 97.62 278 HIS A C 1
ATOM 2104 O O . HIS A 1 278 ? -9.641 -19.375 -34.5 1 97.62 278 HIS A O 1
ATOM 2110 N N . ALA A 1 279 ? -10.023 -17.266 -33.875 1 98.12 279 ALA A N 1
ATOM 2111 C CA . ALA A 1 279 ? -8.898 -16.75 -34.656 1 98.12 279 ALA A CA 1
ATOM 2112 C C . ALA A 1 279 ? -7.578 -17.344 -34.156 1 98.12 279 ALA A C 1
ATOM 2114 O O . ALA A 1 279 ? -6.684 -17.641 -34.969 1 98.12 279 ALA A O 1
ATOM 2115 N N . VAL A 1 280 ? -7.5 -17.5 -32.844 1 98.56 280 VAL A N 1
ATOM 2116 C CA . VAL A 1 280 ? -6.285 -18.047 -32.25 1 98.56 280 VAL A CA 1
ATOM 2117 C C . VAL A 1 280 ? -6.172 -19.547 -32.594 1 98.56 280 VAL A C 1
ATOM 2119 O O . VAL A 1 280 ? -5.082 -20.031 -32.906 1 98.56 280 VAL A O 1
ATOM 2122 N N . VAL A 1 281 ? -7.273 -20.25 -32.531 1 98.38 281 VAL A N 1
ATOM 2123 C CA . VAL A 1 281 ? -7.289 -21.672 -32.875 1 98.38 281 VAL A CA 1
ATOM 2124 C C . VAL A 1 281 ? -6.828 -21.859 -34.312 1 98.38 281 VAL A C 1
ATOM 2126 O O . VAL A 1 281 ? -5.992 -22.719 -34.594 1 98.38 281 VAL A O 1
ATOM 2129 N N . GLU A 1 282 ? -7.324 -21.031 -35.188 1 98 282 GLU A N 1
ATOM 2130 C CA . GLU A 1 282 ? -6.957 -21.109 -36.594 1 98 282 GLU A CA 1
ATOM 2131 C C . GLU A 1 282 ? -5.457 -20.906 -36.781 1 98 282 GLU A C 1
ATOM 2133 O O . GLU A 1 282 ? -4.82 -21.641 -37.531 1 98 282 GLU A O 1
ATOM 2138 N N . LEU A 1 283 ? -4.957 -20 -36.125 1 97.94 283 LEU A N 1
ATOM 2139 C CA . LEU A 1 283 ? -3.531 -19.719 -36.219 1 97.94 283 LEU A CA 1
ATOM 2140 C C . LEU A 1 283 ? -2.701 -20.875 -35.688 1 97.94 283 LEU A C 1
ATOM 2142 O O . LEU A 1 283 ? -1.766 -21.328 -36.344 1 97.94 283 LEU A O 1
ATOM 2146 N N . LEU A 1 284 ? -3.049 -21.344 -34.5 1 98.38 284 LEU A N 1
ATOM 2147 C CA . LEU A 1 284 ? -2.227 -22.328 -33.781 1 98.38 284 LEU A CA 1
ATOM 2148 C C . LEU A 1 284 ? -2.352 -23.703 -34.438 1 98.38 284 LEU A C 1
ATOM 2150 O O . LEU A 1 284 ? -1.451 -24.547 -34.312 1 98.38 284 LEU A O 1
ATOM 2154 N N . LEU A 1 285 ? -3.457 -23.969 -35.125 1 97.31 285 LEU A N 1
ATOM 2155 C CA . LEU A 1 285 ? -3.668 -25.234 -35.812 1 97.31 285 LEU A CA 1
ATOM 2156 C C . LEU A 1 285 ? -2.553 -25.484 -36.812 1 97.31 285 LEU A C 1
ATOM 2158 O O . LEU A 1 285 ? -2.174 -26.625 -37.062 1 97.31 285 LEU A O 1
ATOM 2162 N N . GLN A 1 286 ? -2.021 -24.422 -37.312 1 96.5 286 GLN A N 1
ATOM 2163 C CA . GLN A 1 286 ? -1.005 -24.531 -38.344 1 96.5 286 GLN A CA 1
ATOM 2164 C C . GLN A 1 286 ? 0.363 -24.859 -37.75 1 96.5 286 GLN A C 1
ATOM 2166 O O . GLN A 1 286 ? 1.267 -25.297 -38.469 1 96.5 286 GLN A O 1
ATOM 2171 N N . HIS A 1 287 ? 0.499 -24.656 -36.531 1 96.94 287 HIS A N 1
ATOM 2172 C CA . HIS A 1 287 ? 1.83 -24.75 -35.938 1 96.94 287 HIS A CA 1
ATOM 2173 C C . HIS A 1 287 ? 1.875 -25.812 -34.844 1 96.94 287 HIS A C 1
ATOM 2175 O O . HIS A 1 287 ? 2.947 -26.109 -34.312 1 96.94 287 HIS A O 1
ATOM 2181 N N . THR A 1 288 ? 0.749 -26.344 -34.469 1 97.56 288 THR A N 1
ATOM 2182 C CA . THR A 1 288 ? 0.654 -27.328 -33.406 1 97.56 288 THR A CA 1
ATOM 2183 C C . THR A 1 288 ? 0.605 -28.75 -34 1 97.56 288 THR A C 1
ATOM 2185 O O . THR A 1 288 ? -0.055 -28.984 -35 1 97.56 288 THR A O 1
ATOM 2188 N N . SER A 1 289 ? 1.386 -29.672 -33.438 1 96.81 289 SER A N 1
ATOM 2189 C CA . SER A 1 289 ? 1.308 -31.078 -33.812 1 96.81 289 SER A CA 1
ATOM 2190 C C . SER A 1 289 ? -0.055 -31.672 -33.469 1 96.81 289 SER A C 1
ATOM 2192 O O . SER A 1 289 ? -0.678 -31.281 -32.469 1 96.81 289 SER A O 1
ATOM 2194 N N . LYS A 1 290 ? -0.475 -32.594 -34.219 1 95.44 290 LYS A N 1
ATOM 2195 C CA . LYS A 1 290 ? -1.78 -33.219 -34 1 95.44 290 LYS A CA 1
ATOM 2196 C C . LYS A 1 290 ? -1.856 -33.875 -32.625 1 95.44 290 LYS A C 1
ATOM 2198 O O . LYS A 1 290 ? -0.899 -34.531 -32.188 1 95.44 290 LYS A O 1
ATOM 2203 N N . ILE A 1 291 ? -2.943 -33.656 -32.031 1 95.5 291 ILE A N 1
ATOM 2204 C CA . ILE A 1 291 ? -3.223 -34.25 -30.719 1 95.5 291 ILE A CA 1
ATOM 2205 C C . ILE A 1 291 ? -4.105 -35.469 -30.875 1 95.5 291 ILE A C 1
ATOM 2207 O O . ILE A 1 291 ? -5.133 -35.438 -31.547 1 95.5 291 ILE A O 1
ATOM 2211 N N . GLY A 1 292 ? -3.768 -36.531 -30.266 1 93.56 292 GLY A N 1
ATOM 2212 C CA . GLY A 1 292 ? -4.348 -37.844 -30.469 1 93.56 292 GLY A CA 1
ATOM 2213 C C . GLY A 1 292 ? -5.863 -37.844 -30.469 1 93.56 292 GLY A C 1
ATOM 2214 O O . GLY A 1 292 ? -6.492 -38.312 -31.438 1 93.56 292 GLY A O 1
ATOM 2215 N N . TYR A 1 293 ? -6.551 -37.25 -29.484 1 94.19 293 TYR A N 1
ATOM 2216 C CA . TYR A 1 293 ? -8 -37.344 -29.344 1 94.19 293 TYR A CA 1
ATOM 2217 C C . TYR A 1 293 ? -8.695 -36.406 -30.328 1 94.19 293 TYR A C 1
ATOM 2219 O O . TYR A 1 293 ? -9.898 -36.5 -30.562 1 94.19 293 TYR A O 1
ATOM 2227 N N . LEU A 1 294 ? -7.891 -35.531 -31.016 1 95.44 294 LEU A N 1
ATOM 2228 C CA . LEU A 1 294 ? -8.43 -34.594 -31.969 1 95.44 294 LEU A CA 1
ATOM 2229 C C . LEU A 1 294 ? -8.023 -34.938 -33.406 1 95.44 294 LEU A C 1
ATOM 2231 O O . LEU A 1 294 ? -8.398 -34.25 -34.344 1 95.44 294 LEU A O 1
ATOM 2235 N N . ASP A 1 295 ? -7.348 -35.969 -33.625 1 93.81 295 ASP A N 1
ATOM 2236 C CA . ASP A 1 295 ? -6.73 -36.312 -34.875 1 93.81 295 ASP A CA 1
ATOM 2237 C C . ASP A 1 295 ? -7.77 -36.375 -36 1 93.81 295 ASP A C 1
ATOM 2239 O O . ASP A 1 295 ? -7.547 -35.844 -37.094 1 93.81 295 ASP A O 1
ATOM 2243 N N . SER A 1 296 ? -8.875 -36.938 -35.75 1 93.69 296 SER A N 1
ATOM 2244 C CA . SER A 1 296 ? -9.898 -37.156 -36.781 1 93.69 296 SER A CA 1
ATOM 2245 C C . SER A 1 296 ? -10.688 -35.875 -37.094 1 93.69 296 SER A C 1
ATOM 2247 O O . SER A 1 296 ? -11.391 -35.812 -38.094 1 93.69 296 SER A O 1
ATOM 2249 N N . VAL A 1 297 ? -10.523 -34.875 -36.25 1 95.25 297 VAL A N 1
ATOM 2250 C CA . VAL A 1 297 ? -11.305 -33.656 -36.406 1 95.25 297 VAL A CA 1
ATOM 2251 C C . VAL A 1 297 ? -10.367 -32.438 -36.406 1 95.25 297 VAL A C 1
ATOM 2253 O O . VAL A 1 297 ? -10.68 -31.422 -35.781 1 95.25 297 VAL A O 1
ATOM 2256 N N . TRP A 1 298 ? -9.242 -32.562 -37 1 96.12 298 TRP A N 1
ATOM 2257 C CA . TRP A 1 298 ? -8.195 -31.562 -36.938 1 96.12 298 TRP A CA 1
ATOM 2258 C C . TRP A 1 298 ? -8.555 -30.359 -37.812 1 96.12 298 TRP A C 1
ATOM 2260 O O . TRP A 1 298 ? -7.922 -30.125 -38.844 1 96.12 298 TRP A O 1
ATOM 2270 N N . SER A 1 299 ? -9.516 -29.641 -37.406 1 97 299 SER A N 1
ATOM 2271 C CA . SER A 1 299 ? -10.008 -28.391 -37.969 1 97 299 SER A CA 1
ATOM 2272 C C . SER A 1 299 ? -10.469 -27.438 -36.844 1 97 299 SER A C 1
ATOM 2274 O O . SER A 1 299 ? -10.641 -27.844 -35.719 1 97 299 SER A O 1
ATOM 2276 N N . CYS A 1 300 ? -10.539 -26.219 -37.219 1 97.25 300 CYS A N 1
ATOM 2277 C CA . CYS A 1 300 ? -10.961 -25.234 -36.219 1 97.25 300 CYS A CA 1
ATOM 2278 C C . CYS A 1 300 ? -12.281 -25.641 -35.562 1 97.25 300 CYS A C 1
ATOM 2280 O O . CYS A 1 300 ? -12.391 -25.688 -34.344 1 97.25 300 CYS A O 1
ATOM 2282 N N . ASP A 1 301 ? -13.266 -25.969 -36.375 1 96.88 301 ASP A N 1
ATOM 2283 C CA . ASP A 1 301 ? -14.57 -26.375 -35.875 1 96.88 301 ASP A CA 1
ATOM 2284 C C . ASP A 1 301 ? -14.477 -27.672 -35.062 1 96.88 301 ASP A C 1
ATOM 2286 O O . ASP A 1 301 ? -15.125 -27.797 -34.031 1 96.88 301 ASP A O 1
ATOM 2290 N N . GLY A 1 302 ? -13.727 -28.609 -35.594 1 96.75 302 GLY A N 1
ATOM 2291 C CA . GLY A 1 302 ? -13.562 -29.875 -34.906 1 96.75 302 GLY A CA 1
ATOM 2292 C C . GLY A 1 302 ? -12.945 -29.734 -33.531 1 96.75 302 GLY A C 1
ATOM 2293 O O . GLY A 1 302 ? -13.422 -30.328 -32.562 1 96.75 302 GLY A O 1
ATOM 2294 N N . VAL A 1 303 ? -11.867 -28.953 -33.438 1 97.56 303 VAL A N 1
ATOM 2295 C CA . VAL A 1 303 ? -11.18 -28.734 -32.156 1 97.56 303 VAL A CA 1
ATOM 2296 C C . VAL A 1 303 ? -12.125 -28.047 -31.188 1 97.56 303 VAL A C 1
ATOM 2298 O O . VAL A 1 303 ? -12.234 -28.453 -30.031 1 97.56 303 VAL A O 1
ATOM 2301 N N . MET A 1 304 ? -12.844 -27.031 -31.641 1 96.75 304 MET A N 1
ATOM 2302 C CA . MET A 1 304 ? -13.75 -26.25 -30.797 1 96.75 304 MET A CA 1
ATOM 2303 C C . MET A 1 304 ? -14.852 -27.125 -30.219 1 96.75 304 MET A C 1
ATOM 2305 O O . MET A 1 304 ? -15.273 -26.938 -29.078 1 96.75 304 MET A O 1
ATOM 2309 N N . GLN A 1 305 ? -15.25 -28.031 -30.969 1 95.31 305 GLN A N 1
ATOM 2310 C CA . GLN A 1 305 ? -16.375 -28.875 -30.578 1 95.31 305 GLN A CA 1
ATOM 2311 C C . GLN A 1 305 ? -15.938 -29.984 -29.625 1 95.31 305 GLN A C 1
ATOM 2313 O O . GLN A 1 305 ? -16.719 -30.422 -28.766 1 95.31 305 GLN A O 1
ATOM 2318 N N . HIS A 1 306 ? -14.695 -30.422 -29.719 1 94.94 306 HIS A N 1
ATOM 2319 C CA . HIS A 1 306 ? -14.32 -31.656 -29.062 1 94.94 306 HIS A CA 1
ATOM 2320 C C . HIS A 1 306 ? -13.391 -31.391 -27.875 1 94.94 306 HIS A C 1
ATOM 2322 O O . HIS A 1 306 ? -13.086 -32.312 -27.109 1 94.94 306 HIS A O 1
ATOM 2328 N N . VAL A 1 307 ? -12.992 -30.172 -27.688 1 95.31 307 VAL A N 1
ATOM 2329 C CA . VAL A 1 307 ? -12.039 -29.844 -26.641 1 95.31 307 VAL A CA 1
ATOM 2330 C C . VAL A 1 307 ? -12.68 -30.062 -25.266 1 95.31 307 VAL A C 1
ATOM 2332 O O . VAL A 1 307 ? -11.977 -30.234 -24.266 1 95.31 307 VAL A O 1
ATOM 2335 N N . ASN A 1 308 ? -13.961 -30.156 -25.141 1 92.5 308 ASN A N 1
ATOM 2336 C CA . ASN A 1 308 ? -14.664 -30.375 -23.875 1 92.5 308 ASN A CA 1
ATOM 2337 C C . ASN A 1 308 ? -15.094 -31.828 -23.719 1 92.5 308 ASN A C 1
ATOM 2339 O O . ASN A 1 308 ? -15.883 -32.156 -22.828 1 92.5 308 ASN A O 1
ATOM 2343 N N . SER A 1 309 ? -14.555 -32.719 -24.516 1 93.94 309 SER A N 1
ATOM 2344 C CA . SER A 1 309 ? -14.93 -34.125 -24.5 1 93.94 309 SER A CA 1
ATOM 2345 C C . SER A 1 309 ? -14.266 -34.844 -23.344 1 93.94 309 SER A C 1
ATOM 2347 O O . SER A 1 309 ? -13.344 -34.312 -22.719 1 93.94 309 SER A O 1
ATOM 2349 N N . GLU A 1 310 ? -14.734 -36.062 -23.047 1 93.69 310 GLU A N 1
ATOM 2350 C CA . GLU A 1 310 ? -14.133 -36.906 -22.031 1 93.69 310 GLU A CA 1
ATOM 2351 C C . GLU A 1 310 ? -12.742 -37.375 -22.453 1 93.69 310 GLU A C 1
ATOM 2353 O O . GLU A 1 310 ? -11.859 -37.562 -21.609 1 93.69 310 GLU A O 1
ATOM 2358 N N . ASP A 1 311 ? -12.594 -37.562 -23.703 1 94.56 311 ASP A N 1
ATOM 2359 C CA . ASP A 1 311 ? -11.297 -37.969 -24.234 1 94.56 311 ASP A CA 1
ATOM 2360 C C . ASP A 1 311 ? -10.242 -36.875 -23.969 1 94.56 311 ASP A C 1
ATOM 2362 O O . ASP A 1 311 ? -9.078 -37.188 -23.703 1 94.56 311 ASP A O 1
ATOM 2366 N N . ALA A 1 312 ? -10.656 -35.688 -24.094 1 95.12 312 ALA A N 1
ATOM 2367 C CA . ALA A 1 312 ? -9.758 -34.594 -23.797 1 95.12 312 ALA A CA 1
ATOM 2368 C C . ALA A 1 312 ? -9.289 -34.625 -22.344 1 95.12 312 ALA A C 1
ATOM 2370 O O . ALA A 1 312 ? -8.094 -34.469 -22.078 1 95.12 312 ALA A O 1
ATOM 2371 N N . ARG A 1 313 ? -10.188 -34.906 -21.438 1 92.62 313 ARG A N 1
ATOM 2372 C CA . ARG A 1 313 ? -9.867 -34.969 -20.016 1 92.62 313 ARG A CA 1
ATOM 2373 C C . ARG A 1 313 ? -8.867 -36.062 -19.734 1 92.62 313 ARG A C 1
ATOM 2375 O O . ARG A 1 313 ? -7.938 -35.906 -18.938 1 92.62 313 ARG A O 1
ATOM 2382 N N . THR A 1 314 ? -9.094 -37.188 -20.312 1 94.12 314 THR A N 1
ATOM 2383 C CA . THR A 1 314 ? -8.188 -38.312 -20.141 1 94.12 314 THR A CA 1
ATOM 2384 C C . THR A 1 314 ? -6.797 -37.969 -20.672 1 94.12 314 THR A C 1
ATOM 2386 O O . THR A 1 314 ? -5.789 -38.281 -20.031 1 94.12 314 THR A O 1
ATOM 2389 N N . HIS A 1 315 ? -6.832 -37.344 -21.812 1 95.5 315 HIS A N 1
ATOM 2390 C CA . HIS A 1 315 ? -5.574 -36.938 -22.422 1 95.5 315 HIS A CA 1
ATOM 2391 C C . HIS A 1 315 ? -4.812 -35.969 -21.516 1 95.5 315 HIS A C 1
ATOM 2393 O O . HIS A 1 315 ? -3.604 -36.125 -21.312 1 95.5 315 HIS A O 1
ATOM 2399 N N . TRP A 1 316 ? -5.453 -34.969 -20.984 1 94.62 316 TRP A N 1
ATOM 2400 C CA . TRP A 1 316 ? -4.82 -33.969 -20.125 1 94.62 316 TRP A CA 1
ATOM 2401 C C . TRP A 1 316 ? -4.254 -34.625 -18.875 1 94.62 316 TRP A C 1
ATOM 2403 O O . TRP A 1 316 ? -3.18 -34.25 -18.391 1 94.62 316 TRP A O 1
ATOM 2413 N N . LYS A 1 317 ? -4.945 -35.594 -18.312 1 92.12 317 LYS A N 1
ATOM 2414 C CA . LYS A 1 317 ? -4.469 -36.312 -17.141 1 92.12 317 LYS A CA 1
ATOM 2415 C C . LYS A 1 317 ? -3.174 -37.062 -17.438 1 92.12 317 LYS A C 1
ATOM 2417 O O . LYS A 1 317 ? -2.277 -37.125 -16.594 1 92.12 317 LYS A O 1
ATOM 2422 N N . GLU A 1 318 ? -3.16 -37.656 -18.547 1 94.69 318 GLU A N 1
ATOM 2423 C CA . GLU A 1 318 ? -1.953 -38.375 -18.969 1 94.69 318 GLU A CA 1
ATOM 2424 C C . GLU A 1 318 ? -0.774 -37.406 -19.109 1 94.69 318 GLU A C 1
ATOM 2426 O O . GLU A 1 318 ? 0.342 -37.719 -18.688 1 94.69 318 GLU A O 1
ATOM 2431 N N . LYS A 1 319 ? -1.037 -36.312 -19.75 1 94.62 319 LYS A N 1
ATOM 2432 C CA . LYS A 1 319 ? 0.014 -35.312 -19.922 1 94.62 319 LYS A CA 1
ATOM 2433 C C . LYS A 1 319 ? 0.492 -34.781 -18.578 1 94.62 319 LYS A C 1
ATOM 2435 O O . LYS A 1 319 ? 1.685 -34.531 -18.391 1 94.62 319 LYS A O 1
ATOM 2440 N N . GLN A 1 320 ? -0.385 -34.562 -17.703 1 93 320 GLN A N 1
ATOM 2441 C CA . GLN A 1 320 ? -0.051 -34.094 -16.359 1 93 320 GLN A CA 1
ATOM 2442 C C . GLN A 1 320 ? 0.88 -35.094 -15.656 1 93 320 GLN A C 1
ATOM 2444 O O . GLN A 1 320 ? 1.836 -34.688 -14.992 1 93 320 GLN A O 1
ATOM 2449 N N . LYS A 1 321 ? 0.527 -36.312 -15.773 1 93.75 321 LYS A N 1
ATOM 2450 C CA . LYS A 1 321 ? 1.359 -37.375 -15.188 1 93.75 321 LYS A CA 1
ATOM 2451 C C . LYS A 1 321 ? 2.775 -37.344 -15.75 1 93.75 321 LYS A C 1
ATOM 2453 O O . LYS A 1 321 ? 3.75 -37.5 -15.016 1 93.75 321 LYS A O 1
ATOM 2458 N N . GLU A 1 322 ? 2.803 -37.125 -17 1 95.31 322 GLU A N 1
ATOM 2459 C CA . GLU A 1 322 ? 4.105 -37.031 -17.656 1 95.31 322 GLU A CA 1
ATOM 2460 C C . GLU A 1 322 ? 4.906 -35.844 -17.109 1 95.31 322 GLU A C 1
ATOM 2462 O O . GLU A 1 322 ? 6.109 -35.969 -16.859 1 95.31 322 GLU A O 1
ATOM 2467 N N . ILE A 1 323 ? 4.293 -34.781 -16.969 1 93.88 323 ILE A N 1
ATOM 2468 C CA . ILE A 1 323 ? 4.941 -33.562 -16.453 1 93.88 323 ILE A CA 1
ATOM 2469 C C . ILE A 1 323 ? 5.449 -33.812 -15.031 1 93.88 323 ILE A C 1
ATOM 2471 O O . ILE A 1 323 ? 6.578 -33.469 -14.695 1 93.88 323 ILE A O 1
ATOM 2475 N N . PHE A 1 324 ? 4.594 -34.375 -14.211 1 94.31 324 PHE A N 1
ATOM 2476 C CA . PHE A 1 324 ? 4.957 -34.719 -12.836 1 94.31 324 PHE A CA 1
ATOM 2477 C C . PHE A 1 324 ? 6.195 -35.594 -12.805 1 94.31 324 PHE A C 1
ATOM 2479 O O . PHE A 1 324 ? 7.156 -35.312 -12.094 1 94.31 324 PHE A O 1
ATOM 2486 N N . GLU A 1 325 ? 6.207 -36.656 -13.617 1 96.38 325 GLU A N 1
ATOM 2487 C CA . GLU A 1 325 ? 7.289 -37.625 -13.617 1 96.38 325 GLU A CA 1
ATOM 2488 C C . GLU A 1 325 ? 8.602 -37 -14.07 1 96.38 325 GLU A C 1
ATOM 2490 O O . GLU A 1 325 ? 9.656 -37.281 -13.492 1 96.38 325 GLU A O 1
ATOM 2495 N N . ASN A 1 326 ? 8.461 -36.219 -15.086 1 95.44 326 ASN A N 1
ATOM 2496 C CA . ASN A 1 326 ? 9.656 -35.531 -15.586 1 95.44 326 ASN A CA 1
ATOM 2497 C C . ASN A 1 326 ? 10.227 -34.562 -14.547 1 95.44 326 ASN A C 1
ATOM 2499 O O . ASN A 1 326 ? 11.438 -34.531 -14.336 1 95.44 326 ASN A O 1
ATOM 2503 N N . ALA A 1 327 ? 9.398 -33.781 -13.914 1 93.94 327 ALA A N 1
ATOM 2504 C CA . ALA A 1 327 ? 9.836 -32.844 -12.906 1 93.94 327 ALA A CA 1
ATOM 2505 C C . ALA A 1 327 ? 10.406 -33.531 -11.688 1 93.94 327 ALA A C 1
ATOM 2507 O O . ALA A 1 327 ? 11.391 -33.094 -11.102 1 93.94 327 ALA A O 1
ATOM 2508 N N . GLU A 1 328 ? 9.727 -34.594 -11.273 1 95.81 328 GLU A N 1
ATOM 2509 C CA . GLU A 1 328 ? 10.227 -35.375 -10.156 1 95.81 328 GLU A CA 1
ATOM 2510 C C . GLU A 1 328 ? 11.625 -35.938 -10.453 1 95.81 328 GLU A C 1
ATOM 2512 O O . GLU A 1 328 ? 12.508 -35.906 -9.586 1 95.81 328 GLU A O 1
ATOM 2517 N N . LYS A 1 329 ? 11.773 -36.438 -11.641 1 97.12 329 LYS A N 1
ATOM 2518 C CA . LYS A 1 329 ? 13.07 -36.969 -12.062 1 97.12 329 LYS A CA 1
ATOM 2519 C C . LYS A 1 329 ? 14.141 -35.875 -12.039 1 97.12 329 LYS A C 1
ATOM 2521 O O . LYS A 1 329 ? 15.25 -36.094 -11.539 1 97.12 329 LYS A O 1
ATOM 2526 N N . ASP A 1 330 ? 13.844 -34.781 -12.602 1 95.12 330 ASP A N 1
ATOM 2527 C CA . ASP A 1 330 ? 14.773 -33.656 -12.594 1 95.12 330 ASP A CA 1
ATOM 2528 C C . ASP A 1 330 ? 15.133 -33.25 -11.164 1 95.12 330 ASP A C 1
ATOM 2530 O O . ASP A 1 330 ? 16.281 -32.906 -10.875 1 95.12 330 ASP A O 1
ATOM 2534 N N . GLY A 1 331 ? 14.133 -33.188 -10.289 1 95.81 331 GLY A N 1
ATOM 2535 C CA . GLY A 1 331 ? 14.383 -32.875 -8.891 1 95.81 331 GLY A CA 1
ATOM 2536 C C . GLY A 1 331 ? 15.336 -33.844 -8.227 1 95.81 331 GLY A C 1
ATOM 2537 O O . GLY A 1 331 ? 16.25 -33.438 -7.508 1 95.81 331 GLY A O 1
ATOM 2538 N N . LYS A 1 332 ? 15.148 -35.094 -8.523 1 96.12 332 LYS A N 1
ATOM 2539 C CA . LYS A 1 332 ? 16.016 -36.125 -7.973 1 96.12 332 LYS A CA 1
ATOM 2540 C C . LYS A 1 332 ? 17.453 -35.969 -8.469 1 96.12 332 LYS A C 1
ATOM 2542 O O . LYS A 1 332 ? 18.406 -36.125 -7.695 1 96.12 332 LYS A O 1
ATOM 2547 N N . ASP A 1 333 ? 17.547 -35.719 -9.703 1 97.19 333 ASP A N 1
ATOM 2548 C CA . ASP A 1 333 ? 18.875 -35.531 -10.305 1 97.19 333 ASP A CA 1
ATOM 2549 C C . ASP A 1 333 ? 19.609 -34.344 -9.641 1 97.19 333 ASP A C 1
ATOM 2551 O O . ASP A 1 333 ? 20.781 -34.469 -9.305 1 97.19 333 ASP A O 1
ATOM 2555 N N . GLU A 1 334 ? 18.938 -33.281 -9.484 1 96.19 334 GLU A N 1
ATOM 2556 C CA . GLU A 1 334 ? 19.562 -32.094 -8.883 1 96.19 334 GLU A CA 1
ATOM 2557 C C . GLU A 1 334 ? 19.859 -32.312 -7.402 1 96.19 334 GLU A C 1
ATOM 2559 O O . GLU A 1 334 ? 20.859 -31.812 -6.879 1 96.19 334 GLU A O 1
ATOM 2564 N N . LEU A 1 335 ? 18.984 -33.031 -6.758 1 96 335 LEU A N 1
ATOM 2565 C CA . LEU A 1 335 ? 19.203 -33.375 -5.359 1 96 335 LEU A CA 1
ATOM 2566 C C . LEU A 1 335 ? 20.484 -34.188 -5.199 1 96 335 LEU A C 1
ATOM 2568 O O . LEU A 1 335 ? 21.281 -33.938 -4.293 1 96 335 LEU A O 1
ATOM 2572 N N . GLU A 1 336 ? 20.734 -35.094 -6.078 1 96.19 336 GLU A N 1
ATOM 2573 C CA . GLU A 1 336 ? 21.906 -35.938 -6.043 1 96.19 336 GLU A CA 1
ATOM 2574 C C . GLU A 1 336 ? 23.172 -35.156 -6.34 1 96.19 336 GLU A C 1
ATOM 2576 O O . GLU A 1 336 ? 24.25 -35.469 -5.812 1 96.19 336 GLU A O 1
ATOM 2581 N N . LYS A 1 337 ? 23.016 -34.125 -7.105 1 96.69 337 LYS A N 1
ATOM 2582 C CA . LYS A 1 337 ? 24.141 -33.281 -7.43 1 96.69 337 LYS A CA 1
ATOM 2583 C C . LYS A 1 337 ? 24.422 -32.281 -6.297 1 96.69 337 LYS A C 1
ATOM 2585 O O . LYS A 1 337 ? 25.469 -31.625 -6.289 1 96.69 337 LYS A O 1
ATOM 2590 N N . GLY A 1 338 ? 23.531 -32.156 -5.375 1 94.62 338 GLY A N 1
ATOM 2591 C CA . GLY A 1 338 ? 23.688 -31.25 -4.25 1 94.62 338 GLY A CA 1
ATOM 2592 C C . GLY A 1 338 ? 23.188 -29.844 -4.535 1 94.62 338 GLY A C 1
ATOM 2593 O O . GLY A 1 338 ? 23.453 -28.922 -3.76 1 94.62 338 GLY A O 1
ATOM 2594 N N . ASP A 1 339 ? 22.516 -29.688 -5.648 1 94.19 339 ASP A N 1
ATOM 2595 C CA . ASP A 1 339 ? 21.891 -28.391 -5.953 1 94.19 339 ASP A CA 1
ATOM 2596 C C . ASP A 1 339 ? 20.453 -28.344 -5.414 1 94.19 339 ASP A C 1
ATOM 2598 O O . ASP A 1 339 ? 19.5 -28.531 -6.16 1 94.19 339 ASP A O 1
ATOM 2602 N N . TYR A 1 340 ? 20.375 -27.922 -4.191 1 93.75 340 TYR A N 1
ATOM 2603 C CA . TYR A 1 340 ? 19.094 -28 -3.488 1 93.75 340 TYR A CA 1
ATOM 2604 C C . TYR A 1 340 ? 18.141 -26.922 -3.963 1 93.75 340 TYR A C 1
ATOM 2606 O O . TYR A 1 340 ? 16.922 -27.078 -3.863 1 93.75 340 TYR A O 1
ATOM 2614 N N . VAL A 1 341 ? 18.688 -25.828 -4.484 1 88.75 341 VAL A N 1
ATOM 2615 C CA . VAL A 1 341 ? 17.828 -24.766 -5.023 1 88.75 341 VAL A CA 1
ATOM 2616 C C . VAL A 1 341 ? 17.094 -25.281 -6.262 1 88.75 341 VAL A C 1
ATOM 2618 O O . VAL A 1 341 ? 15.875 -25.141 -6.359 1 88.75 341 VAL A O 1
ATOM 2621 N N . LYS A 1 342 ? 17.781 -25.938 -7.102 1 90.38 342 LYS A N 1
ATOM 2622 C CA . LYS A 1 342 ? 17.172 -26.469 -8.312 1 90.38 342 LYS A CA 1
ATOM 2623 C C . LYS A 1 342 ? 16.266 -27.656 -7.992 1 90.38 342 LYS A C 1
ATOM 2625 O O . LYS A 1 342 ? 15.219 -27.828 -8.625 1 90.38 342 LYS A O 1
ATOM 2630 N N . ALA A 1 343 ? 16.734 -28.406 -7.066 1 95 343 ALA A N 1
ATOM 2631 C CA . ALA A 1 343 ? 15.891 -29.531 -6.652 1 95 343 ALA A CA 1
ATOM 2632 C C . ALA A 1 343 ? 14.539 -29.047 -6.137 1 95 343 ALA A C 1
ATOM 2634 O O . ALA A 1 343 ? 13.5 -29.578 -6.523 1 95 343 ALA A O 1
ATOM 2635 N N . GLU A 1 344 ? 14.594 -28.062 -5.219 1 92.81 344 GLU A N 1
ATOM 2636 C CA . GLU A 1 344 ? 13.367 -27.469 -4.695 1 92.81 344 GLU A CA 1
ATOM 2637 C C . GLU A 1 344 ? 12.477 -26.953 -5.824 1 92.81 344 GLU A C 1
ATOM 2639 O O . GLU A 1 344 ? 11.258 -27.141 -5.801 1 92.81 344 GLU A O 1
ATOM 2644 N N . TYR A 1 345 ? 13.07 -26.344 -6.781 1 88.5 345 TYR A N 1
ATOM 2645 C CA . TYR A 1 345 ? 12.344 -25.797 -7.926 1 88.5 345 TYR A CA 1
ATOM 2646 C C . TYR A 1 345 ? 11.609 -26.906 -8.672 1 88.5 345 TYR A C 1
ATOM 2648 O O . TYR A 1 345 ? 10.406 -26.781 -8.93 1 88.5 345 TYR A O 1
ATOM 2656 N N . PHE A 1 346 ? 12.305 -27.953 -8.992 1 91.94 346 PHE A N 1
ATOM 2657 C CA . PHE A 1 346 ? 11.711 -29.031 -9.789 1 91.94 346 PHE A CA 1
ATOM 2658 C C . PHE A 1 346 ? 10.656 -29.781 -8.992 1 91.94 346 PHE A C 1
ATOM 2660 O O . PHE A 1 346 ? 9.625 -30.188 -9.539 1 91.94 346 PHE A O 1
ATOM 2667 N N . TYR A 1 347 ? 10.875 -29.953 -7.727 1 93.5 347 TYR A N 1
ATOM 2668 C CA . TYR A 1 347 ? 9.852 -30.578 -6.906 1 93.5 347 TYR A CA 1
ATOM 2669 C C . TYR A 1 347 ? 8.602 -29.703 -6.816 1 93.5 347 TYR A C 1
ATOM 2671 O O . TYR A 1 347 ? 7.484 -30.219 -6.773 1 93.5 347 TYR A O 1
ATOM 2679 N N . THR A 1 348 ? 8.805 -28.391 -6.77 1 91.19 348 THR A N 1
ATOM 2680 C CA . THR A 1 348 ? 7.668 -27.484 -6.793 1 91.19 348 THR A CA 1
ATOM 2681 C C . THR A 1 348 ? 6.902 -27.594 -8.109 1 91.19 348 THR A C 1
ATOM 2683 O O . THR A 1 348 ? 5.668 -27.594 -8.117 1 91.19 348 THR A O 1
ATOM 2686 N N . GLN A 1 349 ? 7.648 -27.766 -9.156 1 89.06 349 GLN A N 1
ATOM 2687 C CA . GLN A 1 349 ? 7 -27.969 -10.453 1 89.06 349 GLN A CA 1
ATOM 2688 C C . GLN A 1 349 ? 6.191 -29.25 -10.469 1 89.06 349 GLN A C 1
ATOM 2690 O O . GLN A 1 349 ? 5.086 -29.297 -11.008 1 89.06 349 GLN A O 1
ATOM 2695 N N . ALA A 1 350 ? 6.766 -30.234 -9.898 1 92.62 350 ALA A N 1
ATOM 2696 C CA . ALA A 1 350 ? 6.051 -31.516 -9.805 1 92.62 350 ALA A CA 1
ATOM 2697 C C . ALA A 1 350 ? 4.758 -31.359 -9.016 1 92.62 350 ALA A C 1
ATOM 2699 O O . ALA A 1 350 ? 3.719 -31.906 -9.398 1 92.62 350 ALA A O 1
ATOM 2700 N N . MET A 1 351 ? 4.848 -30.609 -8.023 1 90.25 351 MET A N 1
ATOM 2701 C CA . MET A 1 351 ? 3.699 -30.422 -7.141 1 90.25 351 MET A CA 1
ATOM 2702 C C . MET A 1 351 ? 2.615 -29.594 -7.824 1 90.25 351 MET A C 1
ATOM 2704 O O . MET A 1 351 ? 1.434 -29.719 -7.492 1 90.25 351 MET A O 1
ATOM 2708 N N . ARG A 1 352 ? 2.977 -28.766 -8.742 1 88.44 352 ARG A N 1
ATOM 2709 C CA . ARG A 1 352 ? 1.982 -28 -9.5 1 88.44 352 ARG A CA 1
ATOM 2710 C C . ARG A 1 352 ? 1.153 -28.922 -10.391 1 88.44 352 ARG A C 1
ATOM 2712 O O . ARG A 1 352 ? -0.029 -28.656 -10.625 1 88.44 352 ARG A O 1
ATOM 2719 N N . ALA A 1 353 ? 1.783 -29.984 -10.789 1 88.44 353 ALA A N 1
ATOM 2720 C CA . ALA A 1 353 ? 1.076 -30.984 -11.578 1 88.44 353 ALA A CA 1
ATOM 2721 C C . ALA A 1 353 ? 0.249 -31.906 -10.688 1 88.44 353 ALA A C 1
ATOM 2723 O O . ALA A 1 353 ? -0.901 -32.219 -11.008 1 88.44 353 ALA A O 1
ATOM 2724 N N . ASP A 1 354 ? 0.822 -32.25 -9.578 1 85.81 354 ASP A N 1
ATOM 2725 C CA . ASP A 1 354 ? 0.162 -33.062 -8.57 1 85.81 354 ASP A CA 1
ATOM 2726 C C . ASP A 1 354 ? 0.542 -32.625 -7.16 1 85.81 354 ASP A C 1
ATOM 2728 O O . ASP A 1 354 ? 1.53 -33.094 -6.598 1 85.81 354 ASP A O 1
ATOM 2732 N N . PRO A 1 355 ? -0.328 -31.875 -6.574 1 80.06 355 PRO A N 1
ATOM 2733 C CA . PRO A 1 355 ? 0.05 -31.234 -5.309 1 80.06 355 PRO A CA 1
ATOM 2734 C C . PRO A 1 355 ? -0.055 -32.188 -4.121 1 80.06 355 PRO A C 1
ATOM 2736 O O . PRO A 1 355 ? 0.408 -31.875 -3.023 1 80.06 355 PRO A O 1
ATOM 2739 N N . ALA A 1 356 ? -0.61 -33.406 -4.289 1 79.12 356 ALA A N 1
ATOM 2740 C CA . ALA A 1 356 ? -0.864 -34.281 -3.156 1 79.12 356 ALA A CA 1
ATOM 2741 C C . ALA A 1 356 ? 0.007 -35.531 -3.232 1 79.12 356 ALA A C 1
ATOM 2743 O O . ALA A 1 356 ? -0.473 -36.656 -3.006 1 79.12 356 ALA A O 1
ATOM 2744 N N . ASP A 1 357 ? 1.236 -35.375 -3.553 1 86.62 357 ASP A N 1
ATOM 2745 C CA . ASP A 1 357 ? 2.166 -36.5 -3.543 1 86.62 357 ASP A CA 1
ATOM 2746 C C . ASP A 1 357 ? 3.072 -36.438 -2.314 1 86.62 357 ASP A C 1
ATOM 2748 O O . ASP A 1 357 ? 3.875 -35.531 -2.164 1 86.62 357 ASP A O 1
ATOM 2752 N N . ALA A 1 358 ? 2.979 -37.406 -1.508 1 87.5 358 ALA A N 1
ATOM 2753 C CA . ALA A 1 358 ? 3.672 -37.438 -0.223 1 87.5 358 ALA A CA 1
ATOM 2754 C C . ALA A 1 358 ? 5.184 -37.469 -0.417 1 87.5 358 ALA A C 1
ATOM 2756 O O . ALA A 1 358 ? 5.938 -36.906 0.374 1 87.5 358 ALA A O 1
ATOM 2757 N N . ILE A 1 359 ? 5.598 -38.156 -1.413 1 92.75 359 ILE A N 1
ATOM 2758 C CA . ILE A 1 359 ? 7.023 -38.375 -1.632 1 92.75 359 ILE A CA 1
ATOM 2759 C C . ILE A 1 359 ? 7.68 -37.094 -2.09 1 92.75 359 ILE A C 1
ATOM 2761 O O . ILE A 1 359 ? 8.711 -36.688 -1.554 1 92.75 359 ILE A O 1
ATOM 2765 N N . VAL A 1 360 ? 7.047 -36.438 -3.023 1 94.44 360 VAL A N 1
ATOM 2766 C CA . VAL A 1 360 ? 7.594 -35.188 -3.545 1 94.44 360 VAL A CA 1
ATOM 2767 C C . VAL A 1 360 ? 7.59 -34.125 -2.449 1 94.44 360 VAL A C 1
ATOM 2769 O O . VAL A 1 360 ? 8.531 -33.344 -2.334 1 94.44 360 VAL A O 1
ATOM 2772 N N . LEU A 1 361 ? 6.59 -34.156 -1.623 1 91.62 361 LEU A N 1
ATOM 2773 C CA . LEU A 1 361 ? 6.527 -33.25 -0.481 1 91.62 361 LEU A CA 1
ATOM 2774 C C . LEU A 1 361 ? 7.688 -33.5 0.475 1 91.62 361 LEU A C 1
ATOM 2776 O O . LEU A 1 361 ? 8.297 -32.562 0.972 1 91.62 361 LEU A O 1
ATOM 2780 N N . GLY A 1 362 ? 7.918 -34.688 0.69 1 94.06 362 GLY A N 1
ATOM 2781 C CA . GLY A 1 362 ? 9.008 -35.062 1.578 1 94.06 362 GLY A CA 1
ATOM 2782 C C . GLY A 1 362 ? 10.367 -34.625 1.064 1 94.06 362 GLY A C 1
ATOM 2783 O O . GLY A 1 362 ? 11.18 -34.094 1.821 1 94.06 362 GLY A O 1
ATOM 2784 N N . TYR A 1 363 ? 10.57 -34.875 -0.206 1 95.25 363 TYR A N 1
ATOM 2785 C CA . TYR A 1 363 ? 11.859 -34.531 -0.784 1 95.25 363 TYR A CA 1
ATOM 2786 C C . TYR A 1 363 ? 12.039 -33 -0.829 1 95.25 363 TYR A C 1
ATOM 2788 O O . TYR A 1 363 ? 13.148 -32.5 -0.664 1 95.25 363 TYR A O 1
ATOM 2796 N N . ARG A 1 364 ? 11 -32.312 -1.043 1 94.5 364 ARG A N 1
ATOM 2797 C CA . ARG A 1 364 ? 11.125 -30.859 -1.006 1 94.5 364 ARG A CA 1
ATOM 2798 C C . ARG A 1 364 ? 11.398 -30.359 0.412 1 94.5 364 ARG A C 1
ATOM 2800 O O . ARG A 1 364 ? 12.141 -29.391 0.609 1 94.5 364 ARG A O 1
ATOM 2807 N N . SER A 1 365 ? 10.734 -31.031 1.387 1 94.88 365 SER A N 1
ATOM 2808 C CA . SER A 1 365 ? 11.055 -30.734 2.781 1 94.88 365 SER A CA 1
ATOM 2809 C C . SER A 1 365 ? 12.547 -30.906 3.051 1 94.88 365 SER A C 1
ATOM 2811 O O . SER A 1 365 ? 13.156 -30.062 3.725 1 94.88 365 SER A O 1
ATOM 2813 N N . LEU A 1 366 ? 13.094 -31.984 2.531 1 95.06 366 LEU A N 1
ATOM 2814 C CA . LEU A 1 366 ? 14.523 -32.25 2.676 1 95.06 366 LEU A CA 1
ATOM 2815 C C . LEU A 1 366 ? 15.352 -31.141 2.047 1 95.06 366 LEU A C 1
ATOM 2817 O O . LEU A 1 366 ? 16.375 -30.734 2.602 1 95.06 366 LEU A O 1
ATOM 2821 N N . CYS A 1 367 ? 14.922 -30.672 0.901 1 95.44 367 CYS A N 1
ATOM 2822 C CA . CYS A 1 367 ? 15.633 -29.578 0.243 1 95.44 367 CYS A CA 1
ATOM 2823 C C . CYS A 1 367 ? 15.672 -28.344 1.129 1 95.44 367 CYS A C 1
ATOM 2825 O O . CYS A 1 367 ? 16.719 -27.703 1.261 1 95.44 367 CYS A O 1
ATOM 2827 N N . PHE A 1 368 ? 14.547 -28.016 1.747 1 94.38 368 PHE A N 1
ATOM 2828 C CA . PHE A 1 368 ? 14.5 -26.875 2.646 1 94.38 368 PHE A CA 1
ATOM 2829 C C . PHE A 1 368 ? 15.445 -27.062 3.824 1 94.38 368 PHE A C 1
ATOM 2831 O O . PHE A 1 368 ? 16.125 -26.125 4.242 1 94.38 368 PHE A O 1
ATOM 2838 N N . ALA A 1 369 ? 15.477 -28.266 4.332 1 94.25 369 ALA A N 1
ATOM 2839 C CA . ALA A 1 369 ? 16.344 -28.562 5.469 1 94.25 369 ALA A CA 1
ATOM 2840 C C . ALA A 1 369 ? 17.812 -28.406 5.102 1 94.25 369 ALA A C 1
ATOM 2842 O O . ALA A 1 369 ? 18.609 -27.891 5.898 1 94.25 369 ALA A O 1
ATOM 2843 N N . LYS A 1 370 ? 18.141 -28.828 3.908 1 94 370 LYS A N 1
ATOM 2844 C CA . LYS A 1 370 ? 19.531 -28.734 3.449 1 94 370 LYS A CA 1
ATOM 2845 C C . LYS A 1 370 ? 19.906 -27.297 3.16 1 94 370 LYS A C 1
ATOM 2847 O O . LYS A 1 370 ? 21.047 -26.875 3.436 1 94 370 LYS A O 1
ATOM 2852 N N . LEU A 1 371 ? 19 -26.578 2.666 1 92.38 371 LEU A N 1
ATOM 2853 C CA . LEU A 1 371 ? 19.25 -25.156 2.385 1 92.38 371 LEU A CA 1
ATOM 2854 C C . LEU A 1 371 ? 19.406 -24.375 3.678 1 92.38 371 LEU A C 1
ATOM 2856 O O . LEU A 1 371 ? 20.141 -23.375 3.713 1 92.38 371 LEU A O 1
ATOM 2860 N N . HIS A 1 372 ? 18.719 -24.781 4.688 1 92.38 372 HIS A N 1
ATOM 2861 C CA . HIS A 1 372 ? 18.766 -24.141 5.996 1 92.38 372 HIS A CA 1
ATOM 2862 C C . HIS A 1 372 ? 20.188 -24.109 6.539 1 92.38 372 HIS A C 1
ATOM 2864 O O . HIS A 1 372 ? 20.547 -23.219 7.309 1 92.38 372 HIS A O 1
ATOM 2870 N N . ALA A 1 373 ? 21.016 -24.984 6.109 1 87.06 373 ALA A N 1
ATOM 2871 C CA . ALA A 1 373 ? 22.391 -25.109 6.605 1 87.06 373 ALA A CA 1
ATOM 2872 C C . ALA A 1 373 ? 23.281 -24.016 6.008 1 87.06 373 ALA A C 1
ATOM 2874 O O . ALA A 1 373 ? 24.375 -23.75 6.523 1 87.06 373 ALA A O 1
ATOM 2875 N N . ASP A 1 374 ? 22.812 -23.359 5.016 1 86.06 374 ASP A N 1
ATOM 2876 C CA . ASP A 1 374 ? 23.594 -22.297 4.391 1 86.06 374 ASP A CA 1
ATOM 2877 C C . ASP A 1 374 ? 23.594 -21.047 5.262 1 86.06 374 ASP A C 1
ATOM 2879 O O . ASP A 1 374 ? 22.875 -20.969 6.254 1 86.06 374 ASP A O 1
ATOM 2883 N N . ASP A 1 375 ? 24.453 -20.078 4.969 1 82.38 375 ASP A N 1
ATOM 2884 C CA . ASP A 1 375 ? 24.625 -18.859 5.762 1 82.38 375 ASP A CA 1
ATOM 2885 C C . ASP A 1 375 ? 23.625 -17.781 5.348 1 82.38 375 ASP A C 1
ATOM 2887 O O . ASP A 1 375 ? 23.984 -16.844 4.648 1 82.38 375 ASP A O 1
ATOM 2891 N N . PHE A 1 376 ? 22.406 -18.031 5.832 1 81.81 376 PHE A N 1
ATOM 2892 C CA . PHE A 1 376 ? 21.344 -17.062 5.613 1 81.81 376 PHE A CA 1
ATOM 2893 C C . PHE A 1 376 ? 21.078 -16.266 6.887 1 81.81 376 PHE A C 1
ATOM 2895 O O . PHE A 1 376 ? 21.578 -16.609 7.961 1 81.81 376 PHE A O 1
ATOM 2902 N N . ASP A 1 377 ? 20.438 -15.203 6.68 1 77.88 377 ASP A N 1
ATOM 2903 C CA . ASP A 1 377 ? 19.984 -14.461 7.852 1 77.88 377 ASP A CA 1
ATOM 2904 C C . ASP A 1 377 ? 18.938 -15.25 8.633 1 77.88 377 ASP A C 1
ATOM 2906 O O . ASP A 1 377 ? 18.391 -16.234 8.133 1 77.88 377 ASP A O 1
ATOM 2910 N N . GLU A 1 378 ? 18.719 -14.828 9.789 1 83.81 378 GLU A N 1
ATOM 2911 C CA . GLU A 1 378 ? 17.875 -15.562 10.719 1 83.81 378 GLU A CA 1
ATOM 2912 C C . GLU A 1 378 ? 16.438 -15.641 10.203 1 83.81 378 GLU A C 1
ATOM 2914 O O . GLU A 1 378 ? 15.766 -16.656 10.383 1 83.81 378 GLU A O 1
ATOM 2919 N N . GLN A 1 379 ? 15.969 -14.664 9.57 1 79.75 379 GLN A N 1
ATOM 2920 C CA . GLN A 1 379 ? 14.602 -14.656 9.055 1 79.75 379 GLN A CA 1
ATOM 2921 C C . GLN A 1 379 ? 14.43 -15.68 7.941 1 79.75 379 GLN A C 1
ATOM 2923 O O . GLN A 1 379 ? 13.422 -16.406 7.91 1 79.75 379 GLN A O 1
ATOM 2928 N N . THR A 1 380 ? 15.352 -15.773 7.113 1 82.5 380 THR A N 1
ATOM 2929 C CA . THR A 1 380 ? 15.32 -16.734 6.02 1 82.5 380 THR A CA 1
ATOM 2930 C C . THR A 1 380 ? 15.414 -18.156 6.551 1 82.5 380 THR A C 1
ATOM 2932 O O . THR A 1 380 ? 14.727 -19.062 6.066 1 82.5 380 THR A O 1
ATOM 2935 N N . LYS A 1 381 ? 16.219 -18.297 7.531 1 88.75 381 LYS A N 1
ATOM 2936 C CA . LYS A 1 381 ? 16.375 -19.625 8.141 1 88.75 381 LYS A CA 1
ATOM 2937 C C . LYS A 1 381 ? 15.07 -20.094 8.781 1 88.75 381 LYS A C 1
ATOM 2939 O O . LYS A 1 381 ? 14.695 -21.25 8.656 1 88.75 381 LYS A O 1
ATOM 2944 N N . GLN A 1 382 ? 14.492 -19.172 9.391 1 89.56 382 GLN A N 1
ATOM 2945 C CA . GLN A 1 382 ? 13.219 -19.5 10.016 1 89.56 382 GLN A CA 1
ATOM 2946 C C . GLN A 1 382 ? 12.172 -19.875 8.977 1 89.56 382 GLN A C 1
ATOM 2948 O O . GLN A 1 382 ? 11.414 -20.828 9.164 1 89.56 382 GLN A O 1
ATOM 2953 N N . LYS A 1 383 ? 12.156 -19.203 7.961 1 84.56 383 LYS A N 1
ATOM 2954 C CA . LYS A 1 383 ? 11.211 -19.484 6.887 1 84.56 383 LYS A CA 1
ATOM 2955 C C . LYS A 1 383 ? 11.453 -20.859 6.277 1 84.56 383 LYS A C 1
ATOM 2957 O O . LYS A 1 383 ? 10.508 -21.609 5.992 1 84.56 383 LYS A O 1
ATOM 2962 N N . LEU A 1 384 ? 12.656 -21.172 6.047 1 90.31 384 LEU A N 1
ATOM 2963 C CA . LEU A 1 384 ? 13.031 -22.469 5.488 1 90.31 384 LEU A CA 1
ATOM 2964 C C . LEU A 1 384 ? 12.609 -23.609 6.414 1 90.31 384 LEU A C 1
ATOM 2966 O O . LEU A 1 384 ? 12.109 -24.641 5.957 1 90.31 384 LEU A O 1
ATOM 2970 N N . ALA A 1 385 ? 12.812 -23.406 7.695 1 93.56 385 ALA A N 1
ATOM 2971 C CA . ALA A 1 385 ? 12.43 -24.406 8.68 1 93.56 385 ALA A CA 1
ATOM 2972 C C . ALA A 1 385 ? 10.922 -24.625 8.695 1 93.56 385 ALA A C 1
ATOM 2974 O O . ALA A 1 385 ? 10.445 -25.75 8.789 1 93.56 385 ALA A O 1
ATOM 2975 N N . VAL A 1 386 ? 10.25 -23.562 8.578 1 90.12 386 VAL A N 1
ATOM 2976 C CA . VAL A 1 386 ? 8.797 -23.625 8.586 1 90.12 386 VAL A CA 1
ATOM 2977 C C . VAL A 1 386 ? 8.305 -24.328 7.332 1 90.12 386 VAL A C 1
ATOM 2979 O O . VAL A 1 386 ? 7.398 -25.172 7.398 1 90.12 386 VAL A O 1
ATOM 2982 N N . ASN A 1 387 ? 8.852 -23.984 6.184 1 89.69 387 ASN A N 1
ATOM 2983 C CA . ASN A 1 387 ? 8.492 -24.656 4.938 1 89.69 387 ASN A CA 1
ATOM 2984 C C . ASN A 1 387 ? 8.75 -26.156 5.004 1 89.69 387 ASN A C 1
ATOM 2986 O O . ASN A 1 387 ? 7.941 -26.953 4.527 1 89.69 387 ASN A O 1
ATOM 2990 N N . ALA A 1 388 ? 9.883 -26.5 5.562 1 93.88 388 ALA A N 1
ATOM 2991 C CA . ALA A 1 388 ? 10.219 -27.906 5.727 1 93.88 388 ALA A CA 1
ATOM 2992 C C . ALA A 1 388 ? 9.188 -28.625 6.59 1 93.88 388 ALA A C 1
ATOM 2994 O O . ALA A 1 388 ? 8.742 -29.719 6.258 1 93.88 388 ALA A O 1
ATOM 2995 N N . ARG A 1 389 ? 8.859 -28 7.648 1 92.38 389 ARG A N 1
ATOM 2996 C CA . ARG A 1 389 ? 7.875 -28.562 8.562 1 92.38 389 ARG A CA 1
ATOM 2997 C C . ARG A 1 389 ? 6.535 -28.781 7.863 1 92.38 389 ARG A C 1
ATOM 2999 O O . ARG A 1 389 ? 5.941 -29.859 7.957 1 92.38 389 ARG A O 1
ATOM 3006 N N . ASP A 1 390 ? 6.09 -27.766 7.203 1 87.25 390 ASP A N 1
ATOM 3007 C CA . ASP A 1 390 ? 4.773 -27.828 6.574 1 87.25 390 ASP A CA 1
ATOM 3008 C C . ASP A 1 390 ? 4.711 -28.953 5.543 1 87.25 390 ASP A C 1
ATOM 3010 O O . ASP A 1 390 ? 3.758 -29.734 5.52 1 87.25 390 ASP A O 1
ATOM 3014 N N . ASP A 1 391 ? 5.688 -29.016 4.691 1 90.38 391 ASP A N 1
ATOM 3015 C CA . ASP A 1 391 ? 5.738 -30.078 3.68 1 90.38 391 ASP A CA 1
ATOM 3016 C C . ASP A 1 391 ? 5.777 -31.453 4.328 1 90.38 391 ASP A C 1
ATOM 3018 O O . ASP A 1 391 ? 5.086 -32.375 3.881 1 90.38 391 ASP A O 1
ATOM 3022 N N . ALA A 1 392 ? 6.59 -31.625 5.348 1 91.69 392 ALA A N 1
ATOM 3023 C CA . ALA A 1 392 ? 6.727 -32.906 6.02 1 91.69 392 ALA A CA 1
ATOM 3024 C C . ALA A 1 392 ? 5.418 -33.312 6.695 1 91.69 392 ALA A C 1
ATOM 3026 O O . ALA A 1 392 ? 5.02 -34.5 6.641 1 91.69 392 ALA A O 1
ATOM 3027 N N . GLN A 1 393 ? 4.836 -32.375 7.289 1 87.81 393 GLN A N 1
ATOM 3028 C CA . GLN A 1 393 ? 3.578 -32.656 7.969 1 87.81 393 GLN A CA 1
ATOM 3029 C C . GLN A 1 393 ? 2.504 -33.094 6.977 1 87.81 393 GLN A C 1
ATOM 3031 O O . GLN A 1 393 ? 1.698 -33.969 7.27 1 87.81 393 GLN A O 1
ATOM 3036 N N . TYR A 1 394 ? 2.535 -32.5 5.898 1 84.5 394 TYR A N 1
ATOM 3037 C CA . TYR A 1 394 ? 1.584 -32.875 4.867 1 84.5 394 TYR A CA 1
ATOM 3038 C C . TYR A 1 394 ? 1.899 -34.281 4.352 1 84.5 394 TYR A C 1
ATOM 3040 O O . TYR A 1 394 ? 0.99 -35.062 4.066 1 84.5 394 TYR A O 1
ATOM 3048 N N . SER A 1 395 ? 3.119 -34.562 4.152 1 87.62 395 SER A N 1
ATOM 3049 C CA . SER A 1 395 ? 3.533 -35.875 3.746 1 87.62 395 SER A CA 1
ATOM 3050 C C . SER A 1 395 ? 3.043 -36.938 4.73 1 87.62 395 SER A C 1
ATOM 3052 O O . SER A 1 395 ? 2.527 -38 4.324 1 87.62 395 SER A O 1
ATOM 3054 N N . VAL A 1 396 ? 3.191 -36.656 6.012 1 87.88 396 VAL A N 1
ATOM 3055 C CA . VAL A 1 396 ? 2.73 -37.562 7.062 1 87.88 396 VAL A CA 1
ATOM 3056 C C . VAL A 1 396 ? 1.216 -37.719 6.973 1 87.88 396 VAL A C 1
ATOM 3058 O O . VAL A 1 396 ? 0.695 -38.812 7.125 1 87.88 396 VAL A O 1
ATOM 3061 N N . GLY A 1 397 ? 0.57 -36.625 6.77 1 80.81 397 GLY A N 1
ATOM 3062 C CA . GLY A 1 397 ? -0.878 -36.656 6.648 1 80.81 397 GLY A CA 1
ATOM 3063 C C . GLY A 1 397 ? -1.354 -37.5 5.488 1 80.81 397 GLY A C 1
ATOM 3064 O O . GLY A 1 397 ? -2.361 -38.219 5.602 1 80.81 397 GLY A O 1
ATOM 3065 N N . LEU A 1 398 ? -0.661 -37.469 4.402 1 80.5 398 LEU A N 1
ATOM 3066 C CA . LEU A 1 398 ? -1.039 -38.188 3.199 1 80.5 398 LEU A CA 1
ATOM 3067 C C . LEU A 1 398 ? -0.698 -39.688 3.336 1 80.5 398 LEU A C 1
ATOM 3069 O O . LEU A 1 398 ? -1.428 -40.531 2.836 1 80.5 398 LEU A O 1
ATOM 3073 N N . ARG A 1 399 ? 0.468 -39.938 3.982 1 85.69 399 ARG A N 1
ATOM 3074 C CA . ARG A 1 399 ? 0.913 -41.312 4.207 1 85.69 399 ARG A CA 1
ATOM 3075 C C . ARG A 1 399 ? 1.402 -41.5 5.641 1 85.69 399 ARG A C 1
ATOM 3077 O O . ARG A 1 399 ? 2.607 -41.594 5.883 1 85.69 399 ARG A O 1
ATOM 3084 N N . PRO A 1 400 ? 0.54 -41.688 6.496 1 86.44 400 PRO A N 1
ATOM 3085 C CA . PRO A 1 400 ? 0.92 -41.781 7.906 1 86.44 400 PRO A CA 1
ATOM 3086 C C . PRO A 1 400 ? 1.779 -43.031 8.211 1 86.44 400 PRO A C 1
ATOM 3088 O O . PRO A 1 400 ? 2.492 -43.031 9.219 1 86.44 400 PRO A O 1
ATOM 3091 N N . SER A 1 401 ? 1.689 -44 7.418 1 90 401 SER A N 1
ATOM 3092 C CA . SER A 1 401 ? 2.434 -45.219 7.695 1 90 401 SER A CA 1
ATOM 3093 C C . SER A 1 401 ? 3.771 -45.25 6.965 1 90 401 SER A C 1
ATOM 3095 O O . SER A 1 401 ? 4.461 -46.25 6.938 1 90 401 SER A O 1
ATOM 3097 N N . TYR A 1 402 ? 4.148 -44.156 6.379 1 91.62 402 TYR A N 1
ATOM 3098 C CA . TYR A 1 402 ? 5.422 -44.031 5.68 1 91.62 402 TYR A CA 1
ATOM 3099 C C . TYR A 1 402 ? 6.512 -43.5 6.613 1 91.62 402 TYR A C 1
ATOM 3101 O O . TYR A 1 402 ? 6.477 -42.344 7.035 1 91.62 402 TYR A O 1
ATOM 3109 N N . PRO A 1 403 ? 7.469 -44.312 6.992 1 94.69 403 PRO A N 1
ATOM 3110 C CA . PRO A 1 403 ? 8.445 -43.938 8.016 1 94.69 403 PRO A CA 1
ATOM 3111 C C . PRO A 1 403 ? 9.25 -42.688 7.645 1 94.69 403 PRO A C 1
ATOM 3113 O O . PRO A 1 403 ? 9.539 -41.875 8.508 1 94.69 403 PRO A O 1
ATOM 3116 N N . MET A 1 404 ? 9.586 -42.562 6.375 1 94.44 404 MET A N 1
ATOM 3117 C CA . MET A 1 404 ? 10.43 -41.469 5.961 1 94.44 404 MET A CA 1
ATOM 3118 C C . MET A 1 404 ? 9.703 -40.125 6.141 1 94.44 404 MET A C 1
ATOM 3120 O O . MET A 1 404 ? 10.336 -39.094 6.367 1 94.44 404 MET A O 1
ATOM 3124 N N . ALA A 1 405 ? 8.398 -40.125 6.008 1 94 405 ALA A N 1
ATOM 3125 C CA . ALA A 1 405 ? 7.617 -38.906 6.234 1 94 405 ALA A CA 1
ATOM 3126 C C . ALA A 1 405 ? 7.816 -38.375 7.656 1 94 405 ALA A C 1
ATOM 3128 O O . ALA A 1 405 ? 7.973 -37.188 7.871 1 94 405 ALA A O 1
ATOM 3129 N N . HIS A 1 406 ? 7.852 -39.281 8.555 1 94.75 406 HIS A N 1
ATOM 3130 C CA . HIS A 1 406 ? 8.062 -38.938 9.953 1 94.75 406 HIS A CA 1
ATOM 3131 C C . HIS A 1 406 ? 9.5 -38.469 10.195 1 94.75 406 HIS A C 1
ATOM 3133 O O . HIS A 1 406 ? 9.758 -37.625 11.031 1 94.75 406 HIS A O 1
ATOM 3139 N N . TYR A 1 407 ? 10.398 -39.156 9.492 1 96.12 407 TYR A N 1
ATOM 3140 C CA . TYR A 1 407 ? 11.797 -38.75 9.57 1 96.12 407 TYR A CA 1
ATOM 3141 C C . TYR A 1 407 ? 11.953 -37.281 9.133 1 96.12 407 TYR A C 1
ATOM 3143 O O . TYR A 1 407 ? 12.594 -36.5 9.82 1 96.12 407 TYR A O 1
ATOM 3151 N N . TRP A 1 408 ? 11.375 -36.906 7.984 1 95.81 408 TRP A N 1
ATOM 3152 C CA . TRP A 1 408 ? 11.445 -35.531 7.496 1 95.81 408 TRP A CA 1
ATOM 3153 C C . TRP A 1 408 ? 10.797 -34.594 8.484 1 95.81 408 TRP A C 1
ATOM 3155 O O . TRP A 1 408 ? 11.281 -33.469 8.688 1 95.81 408 TRP A O 1
ATOM 3165 N N . GLU A 1 409 ? 9.703 -34.938 9.078 1 94.56 409 GLU A N 1
ATOM 3166 C CA . GLU A 1 409 ? 9.039 -34.125 10.078 1 94.56 409 GLU A CA 1
ATOM 3167 C C . GLU A 1 409 ? 9.945 -33.875 11.289 1 94.56 409 GLU A C 1
ATOM 3169 O O . GLU A 1 409 ? 10.023 -32.75 11.797 1 94.56 409 GLU A O 1
ATOM 3174 N N . GLY A 1 410 ? 10.586 -34.969 11.719 1 95.44 410 GLY A N 1
ATOM 3175 C CA . GLY A 1 410 ? 11.531 -34.844 12.812 1 95.44 410 GLY A CA 1
ATOM 3176 C C . GLY A 1 410 ? 12.664 -33.875 12.508 1 95.44 410 GLY A C 1
ATOM 3177 O O . GLY A 1 410 ? 13.047 -33.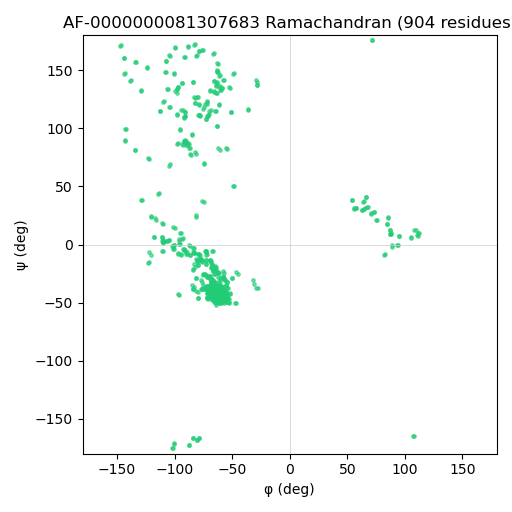062 13.359 1 95.44 410 GLY A O 1
ATOM 3178 N N . GLN A 1 411 ? 13.148 -33.969 11.328 1 95.25 411 GLN A N 1
ATOM 3179 C CA . GLN A 1 411 ? 14.203 -33.031 10.898 1 95.25 411 GLN A CA 1
ATOM 3180 C C . GLN A 1 411 ? 13.727 -31.594 10.953 1 95.25 411 GLN A C 1
ATOM 3182 O O . GLN A 1 411 ? 14.461 -30.719 11.414 1 95.25 411 GLN A O 1
ATOM 3187 N N . ALA A 1 412 ? 12.516 -31.359 10.477 1 95 412 ALA A N 1
ATOM 3188 C CA . ALA A 1 412 ? 11.969 -30.016 10.445 1 95 412 ALA A CA 1
ATOM 3189 C C . ALA A 1 412 ? 11.773 -29.469 11.859 1 95 412 ALA A C 1
ATOM 3191 O O . ALA A 1 412 ? 12.102 -28.312 12.133 1 95 412 ALA A O 1
ATOM 3192 N N . TRP A 1 413 ? 11.328 -30.297 12.758 1 94.62 413 TRP A N 1
ATOM 3193 C CA . TRP A 1 413 ? 11.133 -29.875 14.141 1 94.62 413 TRP A CA 1
ATOM 3194 C C . TRP A 1 413 ? 12.469 -29.578 14.812 1 94.62 413 TRP A C 1
ATOM 3196 O O . TRP A 1 413 ? 12.562 -28.688 15.664 1 94.62 413 TRP A O 1
ATOM 3206 N N . THR A 1 414 ? 13.461 -30.375 14.445 1 94.38 414 THR A N 1
ATOM 3207 C CA . THR A 1 414 ? 14.805 -30.125 14.961 1 94.38 414 THR A CA 1
ATOM 3208 C C . THR A 1 414 ? 15.297 -28.734 14.547 1 94.38 414 THR A C 1
ATOM 3210 O O . THR A 1 414 ? 15.867 -28 15.359 1 94.38 414 THR A O 1
ATOM 3213 N N . LEU A 1 415 ? 15.039 -28.375 13.344 1 93.94 415 LEU A N 1
ATOM 3214 C CA . LEU A 1 415 ? 15.445 -27.062 12.844 1 93.94 415 LEU A CA 1
ATOM 3215 C C . LEU A 1 415 ? 14.703 -25.938 13.57 1 93.94 415 LEU A C 1
ATOM 3217 O O . LEU A 1 415 ? 15.242 -24.859 13.758 1 93.94 415 LEU A O 1
ATOM 3221 N N . LEU A 1 416 ? 13.445 -26.234 13.969 1 94 416 LEU A N 1
ATOM 3222 C CA . LEU A 1 416 ? 12.617 -25.234 14.648 1 94 416 LEU A CA 1
ATOM 3223 C C . LEU A 1 416 ? 12.859 -25.266 16.156 1 94 416 LEU A C 1
ATOM 3225 O O . LEU A 1 416 ? 12.188 -24.562 16.906 1 94 416 LEU A O 1
ATOM 3229 N N . GLU A 1 417 ? 13.734 -26.172 16.547 1 92.31 417 GLU A N 1
ATOM 3230 C CA . GLU A 1 417 ? 14.141 -26.312 17.938 1 92.31 417 GLU A CA 1
ATOM 3231 C C . GLU A 1 417 ? 12.969 -26.703 18.828 1 92.31 417 GLU A C 1
ATOM 3233 O O . GLU A 1 417 ? 12.836 -26.203 19.953 1 92.31 417 GLU A O 1
ATOM 3238 N N . GLU A 1 418 ? 12.07 -27.391 18.281 1 92.94 418 GLU A N 1
ATOM 3239 C CA . GLU A 1 418 ? 10.992 -28.031 19.047 1 92.94 418 GLU A CA 1
ATOM 3240 C C . GLU A 1 418 ? 11.359 -29.469 19.406 1 92.94 418 GLU A C 1
ATOM 3242 O O . GLU A 1 418 ? 10.891 -30.422 18.781 1 92.94 418 GLU A O 1
ATOM 3247 N N . HIS A 1 419 ? 12 -29.641 20.438 1 91.94 419 HIS A N 1
ATOM 3248 C CA . HIS A 1 419 ? 12.695 -30.875 20.812 1 91.94 419 HIS A CA 1
ATOM 3249 C C . HIS A 1 419 ? 11.711 -32.031 21.031 1 91.94 419 HIS A C 1
ATOM 3251 O O . HIS A 1 419 ? 11.898 -33.125 20.5 1 91.94 419 HIS A O 1
ATOM 3257 N N . ASP A 1 420 ? 10.648 -31.719 21.766 1 92.25 420 ASP A N 1
ATOM 3258 C CA . ASP A 1 420 ? 9.703 -32.781 22.094 1 92.25 420 ASP A CA 1
ATOM 3259 C C . ASP A 1 420 ? 9.016 -33.312 20.844 1 92.25 420 ASP A C 1
ATOM 3261 O O . ASP A 1 420 ? 8.805 -34.5 20.703 1 92.25 420 ASP A O 1
ATOM 3265 N N . LYS A 1 421 ? 8.719 -32.406 20 1 93.62 421 LYS A N 1
ATOM 3266 C CA . LYS A 1 421 ? 8.055 -32.812 18.766 1 93.62 421 LYS A CA 1
ATOM 3267 C C . LYS A 1 421 ? 9.008 -33.594 17.859 1 93.62 421 LYS A C 1
ATOM 3269 O O . LYS A 1 421 ? 8.602 -34.531 17.172 1 93.62 421 LYS A O 1
ATOM 3274 N N . ALA A 1 422 ? 10.266 -33.188 17.828 1 95.31 422 ALA A N 1
ATOM 3275 C CA . ALA A 1 422 ? 11.266 -33.906 17.031 1 95.31 422 ALA A CA 1
ATOM 3276 C C . ALA A 1 422 ? 11.461 -35.344 17.531 1 95.31 422 ALA A C 1
ATOM 3278 O O . ALA A 1 422 ? 11.492 -36.281 16.734 1 95.31 422 ALA A O 1
ATOM 3279 N N . VAL A 1 423 ? 11.508 -35.469 18.812 1 94.12 423 VAL A N 1
ATOM 3280 C CA . VAL A 1 423 ? 11.688 -36.781 19.422 1 94.12 423 VAL A CA 1
ATOM 3281 C C . VAL A 1 423 ? 10.508 -37.656 19.062 1 94.12 423 VAL A C 1
ATOM 3283 O O . VAL A 1 423 ? 10.688 -38.812 18.672 1 94.12 423 VAL A O 1
ATOM 3286 N N . ALA A 1 424 ? 9.367 -37.062 19.234 1 94.44 424 ALA A N 1
ATOM 3287 C CA . ALA A 1 424 ? 8.156 -37.844 18.938 1 94.44 424 ALA A CA 1
ATOM 3288 C C . ALA A 1 424 ? 8.133 -38.281 17.484 1 94.44 424 ALA A C 1
ATOM 3290 O O . ALA A 1 424 ? 7.734 -39.406 17.188 1 94.44 424 ALA A O 1
ATOM 3291 N N . ALA A 1 425 ? 8.508 -37.438 16.578 1 95.5 425 ALA A N 1
ATOM 3292 C CA . ALA A 1 425 ? 8.484 -37.75 15.148 1 95.5 425 ALA A CA 1
ATOM 3293 C C . ALA A 1 425 ? 9.492 -38.844 14.797 1 95.5 425 ALA A C 1
ATOM 3295 O O . ALA A 1 425 ? 9.18 -39.781 14.062 1 95.5 425 ALA A O 1
ATOM 3296 N N . PHE A 1 426 ? 10.711 -38.75 15.297 1 95.56 426 PHE A N 1
ATOM 3297 C CA . PHE A 1 426 ? 11.727 -39.75 15.031 1 95.56 426 PHE A CA 1
ATOM 3298 C C . PHE A 1 426 ? 11.352 -41.094 15.656 1 95.56 426 PHE A C 1
ATOM 3300 O O . PHE A 1 426 ? 11.625 -42.156 15.086 1 95.56 426 PHE A O 1
ATOM 3307 N N . PHE A 1 427 ? 10.75 -40.969 16.781 1 94.94 427 PHE A N 1
ATOM 3308 C CA . PHE A 1 427 ? 10.297 -42.188 17.438 1 94.94 427 PHE A CA 1
ATOM 3309 C C . PHE A 1 427 ? 9.266 -42.906 16.562 1 94.94 427 PHE A C 1
ATOM 3311 O O . PHE A 1 427 ? 9.312 -44.125 16.422 1 94.94 427 PHE A O 1
ATOM 3318 N N . ARG A 1 428 ? 8.359 -42.125 16.109 1 95.31 428 ARG A N 1
ATOM 3319 C CA . ARG A 1 428 ? 7.344 -42.719 15.234 1 95.31 428 ARG A CA 1
ATOM 3320 C C . ARG A 1 428 ? 7.984 -43.312 13.992 1 95.31 428 ARG A C 1
ATOM 3322 O O . ARG A 1 428 ? 7.566 -44.375 13.531 1 95.31 428 ARG A O 1
ATOM 3329 N N . ALA A 1 429 ? 8.93 -42.688 13.383 1 96.06 429 ALA A N 1
ATOM 3330 C CA . ALA A 1 429 ? 9.641 -43.188 12.219 1 96.06 429 ALA A CA 1
ATOM 3331 C C . ALA A 1 429 ? 10.281 -44.562 12.531 1 96.06 429 ALA A C 1
ATOM 3333 O O . ALA A 1 429 ? 10.18 -45.5 11.742 1 96.06 429 ALA A O 1
ATOM 3334 N N . LEU A 1 430 ? 10.812 -44.656 13.695 1 95 430 LEU A N 1
ATOM 3335 C CA . LEU A 1 430 ? 11.508 -45.875 14.102 1 95 430 LEU A CA 1
ATOM 3336 C C . LEU A 1 430 ? 10.516 -46.969 14.461 1 95 430 LEU A C 1
ATOM 3338 O O . LEU A 1 430 ? 10.805 -48.156 14.281 1 95 430 LEU A O 1
ATOM 3342 N N . SER A 1 431 ? 9.406 -46.531 14.945 1 96 431 SER A N 1
ATOM 3343 C CA . SER A 1 431 ? 8.375 -47.531 15.234 1 96 431 SER A CA 1
ATOM 3344 C C . SER A 1 431 ? 7.879 -48.219 13.961 1 96 431 SER A C 1
ATOM 3346 O O . SER A 1 431 ? 7.48 -49.375 13.984 1 96 431 SER A O 1
ATOM 3348 N N . LEU A 1 432 ? 7.883 -47.5 12.938 1 95.44 432 LEU A N 1
ATOM 3349 C CA . LEU A 1 432 ? 7.402 -48 11.656 1 95.44 432 LEU A CA 1
ATOM 3350 C C . LEU A 1 432 ? 8.508 -48.75 10.922 1 95.44 432 LEU A C 1
ATOM 3352 O O . LEU A 1 432 ? 8.234 -49.719 10.211 1 95.44 432 LEU A O 1
ATOM 3356 N N . ASP A 1 433 ? 9.766 -48.281 11.086 1 95.94 433 ASP A N 1
ATOM 3357 C CA . ASP A 1 433 ? 10.922 -48.938 10.5 1 95.94 433 ASP A CA 1
ATOM 3358 C C . ASP A 1 433 ? 12.133 -48.875 11.43 1 95.94 433 ASP A C 1
ATOM 3360 O O . ASP A 1 433 ? 13.008 -48.031 11.258 1 95.94 433 ASP A O 1
ATOM 3364 N N . PRO A 1 434 ? 12.289 -49.781 12.266 1 93.94 434 PRO A N 1
ATOM 3365 C CA . PRO A 1 434 ? 13.344 -49.75 13.289 1 93.94 434 PRO A CA 1
ATOM 3366 C C . PRO A 1 434 ? 14.742 -49.906 12.688 1 93.94 434 PRO A C 1
ATOM 3368 O O . PRO A 1 434 ? 15.734 -49.594 13.352 1 93.94 434 PRO A O 1
ATOM 3371 N N . SER A 1 435 ? 14.828 -50.344 11.469 1 94 435 SER A N 1
ATOM 3372 C CA . SER A 1 435 ? 16.141 -50.625 10.875 1 94 435 SER A CA 1
ATOM 3373 C C . SER A 1 435 ? 16.688 -49.406 10.164 1 94 435 SER A C 1
ATOM 3375 O O . SER A 1 435 ? 17.844 -49.406 9.734 1 94 435 SER A O 1
ATOM 3377 N N . ASP A 1 436 ? 15.898 -48.375 10.102 1 92.75 436 ASP A N 1
ATOM 3378 C CA . ASP A 1 436 ? 16.328 -47.188 9.359 1 92.75 436 ASP A CA 1
ATOM 3379 C C . ASP A 1 436 ? 17.469 -46.469 10.086 1 92.75 436 ASP A C 1
ATOM 3381 O O . ASP A 1 436 ? 17.266 -45.906 11.164 1 92.75 436 ASP A O 1
ATOM 3385 N N . LYS A 1 437 ? 18.656 -46.375 9.586 1 93.81 437 LYS A N 1
ATOM 3386 C CA . LYS A 1 437 ? 19.859 -45.844 10.227 1 93.81 437 LYS A CA 1
ATOM 3387 C C . LYS A 1 437 ? 19.766 -44.344 10.398 1 93.81 437 LYS A C 1
ATOM 3389 O O . LYS A 1 437 ? 20.25 -43.781 11.391 1 93.81 437 LYS A O 1
ATOM 3394 N N . ALA A 1 438 ? 19.234 -43.781 9.438 1 90.94 438 ALA A N 1
ATOM 3395 C CA . ALA A 1 438 ? 19.125 -42.312 9.508 1 90.94 438 ALA A CA 1
ATOM 3396 C C . ALA A 1 438 ? 18.25 -41.875 10.68 1 90.94 438 ALA A C 1
ATOM 3398 O O . ALA A 1 438 ? 18.609 -40.969 11.422 1 90.94 438 ALA A O 1
ATOM 3399 N N . SER A 1 439 ? 17.141 -42.531 10.891 1 93.56 439 SER A N 1
ATOM 3400 C CA . SER A 1 439 ? 16.234 -42.219 11.984 1 93.56 439 SER A CA 1
ATOM 3401 C C . SER A 1 439 ? 16.859 -42.531 13.336 1 93.56 439 SER A C 1
ATOM 3403 O O . SER A 1 439 ? 16.641 -41.812 14.312 1 93.56 439 SER A O 1
ATOM 3405 N N . GLN A 1 440 ? 17.609 -43.625 13.359 1 93.94 440 GLN A N 1
ATOM 3406 C CA . GLN A 1 440 ? 18.281 -44 14.594 1 93.94 440 GLN A CA 1
ATOM 3407 C C . GLN A 1 440 ? 19.281 -42.906 15.016 1 93.94 440 GLN A C 1
ATOM 3409 O O . GLN A 1 440 ? 19.297 -42.5 16.172 1 93.94 440 GLN A O 1
ATOM 3414 N N . LYS A 1 441 ? 20.031 -42.562 14.078 1 93.56 441 LYS A N 1
ATOM 3415 C CA . LYS A 1 441 ? 21.031 -41.562 14.359 1 93.56 441 LYS A CA 1
ATOM 3416 C C . LYS A 1 441 ? 20.391 -40.25 14.805 1 93.56 441 LYS A C 1
ATOM 3418 O O . LYS A 1 441 ? 20.844 -39.625 15.75 1 93.56 441 LYS A O 1
ATOM 3423 N N . ALA A 1 442 ? 19.375 -39.844 14.07 1 93.12 442 ALA A N 1
ATOM 3424 C CA . ALA A 1 442 ? 18.703 -38.594 14.367 1 93.12 442 ALA A CA 1
ATOM 3425 C C . ALA A 1 442 ? 18.031 -38.656 15.734 1 93.12 442 ALA A C 1
ATOM 3427 O O . ALA A 1 442 ? 18.062 -37.656 16.484 1 93.12 442 ALA A O 1
ATOM 3428 N N . TYR A 1 443 ? 17.375 -39.75 16 1 92.25 443 TYR A N 1
ATOM 3429 C CA . TYR A 1 443 ? 16.719 -39.938 17.281 1 92.25 443 TYR A CA 1
ATOM 3430 C C . TYR A 1 443 ? 17.719 -39.812 18.438 1 92.25 443 TYR A C 1
ATOM 3432 O O . TYR A 1 443 ? 17.453 -39.156 19.438 1 92.25 443 TYR A O 1
ATOM 3440 N N . ARG A 1 444 ? 18.828 -40.5 18.297 1 91.5 444 ARG A N 1
ATOM 3441 C CA . ARG A 1 444 ? 19.875 -40.438 19.312 1 91.5 444 ARG A CA 1
ATOM 3442 C C . ARG A 1 444 ? 20.375 -39 19.516 1 91.5 444 ARG A C 1
ATOM 3444 O O . ARG A 1 444 ? 20.625 -38.594 20.641 1 91.5 444 ARG A O 1
ATOM 3451 N N . TYR A 1 445 ? 20.5 -38.438 18.438 1 90.12 445 TYR A N 1
ATOM 3452 C CA . TYR A 1 445 ? 21 -37.062 18.484 1 90.12 445 TYR A CA 1
ATOM 3453 C C . TYR A 1 445 ? 20.062 -36.156 19.297 1 90.12 445 TYR A C 1
ATOM 3455 O O . TYR A 1 445 ? 20.516 -35.406 20.156 1 90.12 445 TYR A O 1
ATOM 3463 N N . VAL A 1 446 ? 18.781 -36.156 19.062 1 90.25 446 VAL A N 1
ATOM 3464 C CA . VAL A 1 446 ? 17.828 -35.25 19.688 1 90.25 446 VAL A CA 1
ATOM 3465 C C . VAL A 1 446 ? 17.625 -35.625 21.156 1 90.25 446 VAL A C 1
ATOM 3467 O O . VAL A 1 446 ? 17.297 -34.781 21.984 1 90.25 446 VAL A O 1
ATOM 3470 N N . ILE A 1 447 ? 17.797 -36.844 21.469 1 87.44 447 ILE A N 1
ATOM 3471 C CA . ILE A 1 447 ? 17.625 -37.281 22.859 1 87.44 447 ILE A CA 1
ATOM 3472 C C . ILE A 1 447 ? 18.828 -36.812 23.688 1 87.44 447 ILE A C 1
ATOM 3474 O O . ILE A 1 447 ? 18.688 -36.438 24.859 1 87.44 447 ILE A O 1
ATOM 3478 N N . CYS A 1 448 ? 19.953 -36.844 23.062 1 85.06 448 CYS A N 1
ATOM 3479 C CA . CYS A 1 448 ? 21.188 -36.562 23.781 1 85.06 448 CYS A CA 1
ATOM 3480 C C . CYS A 1 448 ? 21.422 -35.062 23.844 1 85.06 448 CYS A C 1
ATOM 3482 O O . CYS A 1 448 ? 22.219 -34.594 24.656 1 85.06 448 CYS A O 1
ATOM 3484 N N . ASN A 1 449 ? 20.859 -34.312 23.016 1 79 449 ASN A N 1
ATOM 3485 C CA . ASN A 1 449 ? 21.078 -32.875 23 1 79 449 ASN A CA 1
ATOM 3486 C C . ASN A 1 449 ? 19.75 -32.125 23.156 1 79 449 ASN A C 1
ATOM 3488 O O . ASN A 1 449 ? 19.297 -31.469 22.219 1 79 449 ASN A O 1
ATOM 3492 N N . PRO A 1 450 ? 19.219 -32.125 24.344 1 69.31 450 PRO A N 1
ATOM 3493 C CA . PRO A 1 450 ? 17.938 -31.453 24.531 1 69.31 450 PRO A CA 1
ATOM 3494 C C . PRO A 1 450 ? 18.031 -29.922 24.438 1 69.31 450 PRO A C 1
ATOM 3496 O O . PRO A 1 450 ? 19.031 -29.344 24.844 1 69.31 450 PRO A O 1
ATOM 3499 N N . ILE A 1 451 ? 17.453 -29.281 23.406 1 62.03 451 ILE A N 1
ATOM 3500 C CA . ILE A 1 451 ? 17.359 -27.828 23.312 1 62.03 451 ILE A CA 1
ATOM 3501 C C . ILE A 1 451 ? 16.281 -27.312 24.266 1 62.03 451 ILE A C 1
ATOM 3503 O O . ILE A 1 451 ? 15.156 -27.828 24.266 1 62.03 451 ILE A O 1
ATOM 3507 N N . PRO A 1 452 ? 16.672 -26.5 25.266 1 50.59 452 PRO A N 1
ATOM 3508 C CA . PRO A 1 452 ? 15.656 -26.016 26.203 1 50.59 452 PRO A CA 1
ATOM 3509 C C . PRO A 1 452 ? 14.453 -25.391 25.516 1 50.59 452 PRO A C 1
ATOM 3511 O O . PRO A 1 452 ? 14.594 -24.75 24.469 1 50.59 452 PRO A O 1
ATOM 3514 N N . ASN A 1 453 ? 13.336 -26.016 25.656 1 44.28 453 ASN A N 1
ATOM 3515 C CA . ASN A 1 453 ? 12.109 -25.406 25.141 1 44.28 453 ASN A CA 1
ATOM 3516 C C . ASN A 1 453 ? 12.125 -23.891 25.312 1 44.28 453 ASN A C 1
ATOM 3518 O O . ASN A 1 453 ? 12.508 -23.391 26.375 1 44.28 453 ASN A O 1
ATOM 3522 N N . ALA A 1 454 ? 12.102 -23.203 24.312 1 34.44 454 ALA A N 1
ATOM 3523 C CA . ALA A 1 454 ? 11.953 -21.766 24.516 1 34.44 454 ALA A CA 1
ATOM 3524 C C . ALA A 1 454 ? 10.766 -21.469 25.438 1 34.44 454 ALA A C 1
ATOM 3526 O O . ALA A 1 454 ? 9.719 -22.125 25.344 1 34.44 454 ALA A O 1
ATOM 3527 N N . MET B 1 1 ? -7.164 -29.125 7.875 1 42.69 1 MET B N 1
ATOM 3528 C CA . MET B 1 1 ? -5.809 -29.172 7.332 1 42.69 1 MET B CA 1
ATOM 3529 C C . MET B 1 1 ? -5.574 -28.016 6.359 1 42.69 1 MET B C 1
ATOM 3531 O O . MET B 1 1 ? -6.461 -27.672 5.57 1 42.69 1 MET B O 1
ATOM 3535 N N . GLU B 1 2 ? -4.609 -27.328 6.672 1 61.56 2 GLU B N 1
ATOM 3536 C CA . GLU B 1 2 ? -4.293 -26.25 5.742 1 61.56 2 GLU B CA 1
ATOM 3537 C C . GLU B 1 2 ? -3.672 -26.781 4.457 1 61.56 2 GLU B C 1
ATOM 3539 O O . GLU B 1 2 ? -2.98 -27.812 4.48 1 61.56 2 GLU B O 1
ATOM 3544 N N . ALA B 1 3 ? -4.344 -26.781 3.32 1 73.06 3 ALA B N 1
ATOM 3545 C CA . ALA B 1 3 ? -3.797 -27.141 2.01 1 73.06 3 ALA B CA 1
ATOM 3546 C C . ALA B 1 3 ? -2.301 -26.844 1.945 1 73.06 3 ALA B C 1
ATOM 3548 O O . ALA B 1 3 ? -1.808 -25.938 2.609 1 73.06 3 ALA B O 1
ATOM 3549 N N . PRO B 1 4 ? -1.641 -27.844 1.352 1 75.06 4 PRO B N 1
ATOM 3550 C CA . PRO B 1 4 ? -0.223 -27.531 1.155 1 75.06 4 PRO B CA 1
ATOM 3551 C C . PRO B 1 4 ? -0 -26.156 0.528 1 75.06 4 PRO B C 1
ATOM 3553 O O . PRO B 1 4 ? -0.805 -25.703 -0.294 1 75.06 4 PRO B O 1
ATOM 3556 N N . PRO B 1 5 ? 1.058 -25.578 0.906 1 78.12 5 PRO B N 1
ATOM 3557 C CA . PRO B 1 5 ? 1.322 -24.219 0.411 1 78.12 5 PRO B CA 1
ATOM 3558 C C . PRO B 1 5 ? 1.377 -24.141 -1.113 1 78.12 5 PRO B C 1
ATOM 3560 O O . PRO B 1 5 ? 0.902 -23.172 -1.707 1 78.12 5 PRO B O 1
ATOM 3563 N N . VAL B 1 6 ? 1.916 -25.172 -1.671 1 81.75 6 VAL B N 1
ATOM 3564 C CA . VAL B 1 6 ? 2.027 -25.156 -3.127 1 81.75 6 VAL B CA 1
ATOM 3565 C C . VAL B 1 6 ? 0.638 -25.25 -3.752 1 81.75 6 VAL B C 1
ATOM 3567 O O . VAL B 1 6 ? 0.384 -24.672 -4.809 1 81.75 6 VAL B O 1
ATOM 3570 N N . PHE B 1 7 ? -0.213 -26.031 -3.113 1 85.56 7 PHE B N 1
ATOM 3571 C CA . PHE B 1 7 ? -1.587 -26.109 -3.594 1 85.56 7 PHE B CA 1
ATOM 3572 C C . PHE B 1 7 ? -2.279 -24.75 -3.506 1 85.56 7 PHE B C 1
ATOM 3574 O O . PHE B 1 7 ? -2.965 -24.344 -4.445 1 85.56 7 PHE B O 1
ATOM 3581 N N . ILE B 1 8 ? -2.078 -24.188 -2.381 1 87.75 8 ILE B N 1
ATOM 3582 C CA . ILE B 1 8 ? -2.68 -22.875 -2.17 1 87.75 8 ILE B CA 1
ATOM 3583 C C . ILE B 1 8 ? -2.188 -21.906 -3.244 1 87.75 8 ILE B C 1
ATOM 3585 O O . ILE B 1 8 ? -2.984 -21.188 -3.85 1 87.75 8 ILE B O 1
ATOM 3589 N N . GLN B 1 9 ? -0.955 -21.922 -3.504 1 88.69 9 GLN B N 1
ATOM 3590 C CA . GLN B 1 9 ? -0.371 -21.031 -4.504 1 88.69 9 GLN B CA 1
ATOM 3591 C C . GLN B 1 9 ? -0.917 -21.344 -5.895 1 88.69 9 GLN B C 1
ATOM 3593 O O . GLN B 1 9 ? -1.227 -20.422 -6.66 1 88.69 9 GLN B O 1
ATOM 3598 N N . ALA B 1 10 ? -0.961 -22.594 -6.188 1 89.62 10 ALA B N 1
ATOM 3599 C CA . ALA B 1 10 ? -1.497 -22.984 -7.488 1 89.62 10 ALA B CA 1
ATOM 3600 C C . ALA B 1 10 ? -2.951 -22.547 -7.641 1 89.62 10 ALA B C 1
ATOM 3602 O O . ALA B 1 10 ? -3.357 -22.094 -8.711 1 89.62 10 ALA B O 1
ATOM 3603 N N . PHE B 1 11 ? -3.668 -22.75 -6.551 1 93.06 11 PHE B N 1
ATOM 3604 C CA . PHE B 1 11 ? -5.078 -22.375 -6.535 1 93.06 11 PHE B CA 1
ATOM 3605 C C . PHE B 1 11 ? -5.242 -20.875 -6.738 1 93.06 11 PHE B C 1
ATOM 3607 O O . PHE B 1 11 ? -6.047 -20.438 -7.559 1 93.06 11 PHE B O 1
ATOM 3614 N N . LEU B 1 12 ? -4.461 -20.109 -6.066 1 94.88 12 LEU B N 1
ATOM 3615 C CA . LEU B 1 12 ? -4.523 -18.656 -6.16 1 94.88 12 LEU B CA 1
ATOM 3616 C C . LEU B 1 12 ? -4.035 -18.172 -7.523 1 94.88 12 LEU B C 1
ATOM 3618 O O . LEU B 1 12 ? -4.613 -17.25 -8.102 1 94.88 12 LEU B O 1
ATOM 3622 N N . ASP B 1 13 ? -2.99 -18.766 -8.039 1 93.38 13 ASP B N 1
ATOM 3623 C CA . ASP B 1 13 ? -2.475 -18.406 -9.359 1 93.38 13 ASP B CA 1
ATOM 3624 C C . ASP B 1 13 ? -3.516 -18.672 -10.445 1 93.38 13 ASP B C 1
ATOM 3626 O O . ASP B 1 13 ? -3.676 -17.859 -11.367 1 93.38 13 ASP B O 1
ATOM 3630 N N . ALA B 1 14 ? -4.145 -19.781 -10.336 1 94.25 14 ALA B N 1
ATOM 3631 C CA . ALA B 1 14 ? -5.176 -20.125 -11.312 1 94.25 14 ALA B CA 1
ATOM 3632 C C . ALA B 1 14 ? -6.301 -19.094 -11.312 1 94.25 14 ALA B C 1
ATOM 3634 O O . ALA B 1 14 ? -6.789 -18.688 -12.367 1 94.25 14 ALA B O 1
ATOM 3635 N N . ALA B 1 15 ? -6.656 -18.688 -10.117 1 96.94 15 ALA B N 1
ATOM 3636 C CA . ALA B 1 15 ? -7.691 -17.672 -9.984 1 96.94 15 ALA B CA 1
ATOM 3637 C C . ALA B 1 15 ? -7.227 -16.344 -10.57 1 96.94 15 ALA B C 1
ATOM 3639 O O . ALA B 1 15 ? -7.977 -15.672 -11.289 1 96.94 15 ALA B O 1
ATOM 3640 N N . TYR B 1 16 ? -6.008 -16 -10.312 1 95.62 16 TYR B N 1
ATOM 3641 C CA . TYR B 1 16 ? -5.414 -14.758 -10.773 1 95.62 16 TYR B CA 1
ATOM 3642 C C . TYR B 1 16 ? -5.352 -14.711 -12.297 1 95.62 16 TYR B C 1
ATOM 3644 O O . TYR B 1 16 ? -5.613 -13.672 -12.906 1 95.62 16 TYR B O 1
ATOM 3652 N N . LEU B 1 17 ? -5.043 -15.867 -12.891 1 94.75 17 LEU B N 1
ATOM 3653 C CA . LEU B 1 17 ? -4.875 -15.953 -14.336 1 94.75 17 LEU B CA 1
ATOM 3654 C C . LEU B 1 17 ? -6.215 -16.203 -15.023 1 94.75 17 LEU B C 1
ATOM 3656 O O . LEU B 1 17 ? -6.32 -16.094 -16.25 1 94.75 17 LEU B O 1
ATOM 3660 N N . GLY B 1 18 ? -7.242 -16.484 -14.289 1 95.06 18 GLY B N 1
ATOM 3661 C CA . GLY B 1 18 ? -8.555 -16.781 -14.852 1 95.06 18 GLY B CA 1
ATOM 3662 C C . GLY B 1 18 ? -8.633 -18.141 -15.508 1 95.06 18 GLY B C 1
ATOM 3663 O O . GLY B 1 18 ? -9.383 -18.344 -16.469 1 95.06 18 GLY B O 1
ATOM 3664 N N . ASP B 1 19 ? -7.812 -19.062 -15.039 1 94.38 19 ASP B N 1
ATOM 3665 C CA . ASP B 1 19 ? -7.785 -20.406 -15.586 1 94.38 19 ASP B CA 1
ATOM 3666 C C . ASP B 1 19 ? -8.805 -21.312 -14.898 1 94.38 19 ASP B C 1
ATOM 3668 O O . ASP B 1 19 ? -8.453 -22.094 -14.008 1 94.38 19 ASP B O 1
ATOM 3672 N N . LEU B 1 20 ? -9.984 -21.281 -15.398 1 93.88 20 LEU B N 1
ATOM 3673 C CA . LEU B 1 20 ? -11.102 -22 -14.789 1 93.88 20 LEU B CA 1
ATOM 3674 C C . LEU B 1 20 ? -10.852 -23.516 -14.812 1 93.88 20 LEU B C 1
ATOM 3676 O O . LEU B 1 20 ? -11.258 -24.219 -13.883 1 93.88 20 LEU B O 1
ATOM 3680 N N . HIS B 1 21 ? -10.242 -23.969 -15.836 1 91.25 21 HIS B N 1
ATOM 3681 C CA . HIS B 1 21 ? -9.953 -25.391 -15.93 1 91.25 21 HIS B CA 1
ATOM 3682 C C . HIS B 1 21 ? -9.023 -25.844 -14.812 1 91.25 21 HIS B C 1
ATOM 3684 O O . HIS B 1 21 ? -9.25 -26.891 -14.195 1 91.25 21 HIS B O 1
ATOM 3690 N N . ALA B 1 22 ? -7.996 -25.078 -14.648 1 91.56 22 ALA B N 1
ATOM 3691 C CA . ALA B 1 22 ? -7.039 -25.422 -13.602 1 91.56 22 ALA B CA 1
ATOM 3692 C C . ALA B 1 22 ? -7.707 -25.406 -12.227 1 91.56 22 ALA B C 1
ATOM 3694 O O . ALA B 1 22 ? -7.438 -26.281 -11.391 1 91.56 22 ALA B O 1
ATOM 3695 N N . ILE B 1 23 ? -8.578 -24.438 -11.969 1 93.38 23 ILE B N 1
ATOM 3696 C CA . ILE B 1 23 ? -9.234 -24.312 -10.672 1 93.38 23 ILE B CA 1
ATOM 3697 C C . ILE B 1 23 ? -10.141 -25.531 -10.445 1 93.38 23 ILE B C 1
ATOM 3699 O O . ILE B 1 23 ? -10.172 -26.094 -9.352 1 93.38 23 ILE B O 1
ATOM 3703 N N . LYS B 1 24 ? -10.898 -25.891 -11.445 1 92.25 24 LYS B N 1
ATOM 3704 C CA . LYS B 1 24 ? -11.805 -27.031 -11.336 1 92.25 24 LYS B CA 1
ATOM 3705 C C . LYS B 1 24 ? -11.031 -28.328 -11.094 1 92.25 24 LYS B C 1
ATOM 3707 O O . LYS B 1 24 ? -11.453 -29.172 -10.297 1 92.25 24 LYS B O 1
ATOM 3712 N N . ARG B 1 25 ? -9.969 -28.438 -11.758 1 88.69 25 ARG B N 1
ATOM 3713 C CA . ARG B 1 25 ? -9.109 -29.609 -11.562 1 88.69 25 ARG B CA 1
ATOM 3714 C C . ARG B 1 25 ? -8.594 -29.672 -10.125 1 88.69 25 ARG B C 1
ATOM 3716 O O . ARG B 1 25 ? -8.633 -30.734 -9.5 1 88.69 25 ARG B O 1
ATOM 3723 N N . LEU B 1 26 ? -8.094 -28.594 -9.656 1 88.88 26 LEU B N 1
ATOM 3724 C CA . LEU B 1 26 ? -7.543 -28.547 -8.305 1 88.88 26 LEU B CA 1
ATOM 3725 C C . LEU B 1 26 ? -8.625 -28.828 -7.266 1 88.88 26 LEU B C 1
ATOM 3727 O O . LEU B 1 26 ? -8.375 -29.516 -6.277 1 88.88 26 LEU B O 1
ATOM 3731 N N . VAL B 1 27 ? -9.805 -28.266 -7.496 1 89.81 27 VAL B N 1
ATOM 3732 C CA . VAL B 1 27 ? -10.93 -28.516 -6.605 1 89.81 27 VAL B CA 1
ATOM 3733 C C . VAL B 1 27 ? -11.258 -30 -6.578 1 89.81 27 VAL B C 1
ATOM 3735 O O . VAL B 1 27 ? -11.453 -30.594 -5.508 1 89.81 27 VAL B O 1
ATOM 3738 N N . ALA B 1 28 ? -11.289 -30.609 -7.766 1 86.69 28 ALA B N 1
ATOM 3739 C CA . ALA B 1 28 ? -11.578 -32.031 -7.867 1 86.69 28 ALA B CA 1
ATOM 3740 C C . ALA B 1 28 ? -10.516 -32.875 -7.152 1 86.69 28 ALA B C 1
ATOM 3742 O O . ALA B 1 28 ? -10.828 -33.844 -6.477 1 86.69 28 ALA B O 1
ATOM 3743 N N . LEU B 1 29 ? -9.328 -32.5 -7.348 1 82.12 29 LEU B N 1
ATOM 3744 C CA . LEU B 1 29 ? -8.219 -33.188 -6.719 1 82.12 29 LEU B CA 1
ATOM 3745 C C . LEU B 1 29 ? -8.32 -33.125 -5.199 1 82.12 29 LEU B C 1
ATOM 3747 O O . LEU B 1 29 ? -8.086 -34.125 -4.508 1 82.12 29 LEU B O 1
ATOM 3751 N N . MET B 1 30 ? -8.57 -32 -4.719 1 81 30 MET B N 1
ATOM 3752 C CA . MET B 1 30 ? -8.648 -31.797 -3.273 1 81 30 MET B CA 1
ATOM 3753 C C . MET B 1 30 ? -9.828 -32.562 -2.688 1 81 30 MET B C 1
ATOM 3755 O O . MET B 1 30 ? -9.719 -33.156 -1.61 1 81 30 MET B O 1
ATOM 3759 N N . LYS B 1 31 ? -10.914 -32.562 -3.391 1 79.19 31 LYS B N 1
ATOM 3760 C CA . LYS B 1 31 ? -12.086 -33.312 -2.932 1 79.19 31 LYS B CA 1
ATOM 3761 C C . LYS B 1 31 ? -11.812 -34.812 -2.898 1 79.19 31 LYS B C 1
ATOM 3763 O O . LYS B 1 31 ? -12.242 -35.5 -1.977 1 79.19 31 LYS B O 1
ATOM 3768 N N . LYS B 1 32 ? -11.094 -35.281 -3.816 1 76.56 32 LYS B N 1
ATOM 3769 C CA . LYS B 1 32 ? -10.734 -36.688 -3.863 1 76.56 32 LYS B CA 1
ATOM 3770 C C . LYS B 1 32 ? -9.805 -37.062 -2.713 1 76.56 32 LYS B C 1
ATOM 3772 O O . LYS B 1 32 ? -9.922 -38.156 -2.131 1 76.56 32 LYS B O 1
ATOM 3777 N N . THR B 1 33 ? -8.875 -36.25 -2.494 1 71.19 33 THR B N 1
ATOM 3778 C CA . THR B 1 33 ? -7.918 -36.469 -1.422 1 71.19 33 THR B CA 1
ATOM 3779 C C . THR B 1 33 ? -8.625 -36.531 -0.07 1 71.19 33 THR B C 1
ATOM 3781 O O . THR B 1 33 ? -8.266 -37.344 0.783 1 71.19 33 THR B O 1
ATOM 3784 N N . VAL B 1 34 ? -9.562 -35.719 0.147 1 69.19 34 VAL B N 1
ATOM 3785 C CA . VAL B 1 34 ? -10.297 -35.656 1.404 1 69.19 34 VAL B CA 1
ATOM 3786 C C . VAL B 1 34 ? -11.164 -36.906 1.533 1 69.19 34 VAL B C 1
ATOM 3788 O O . VAL B 1 34 ? -11.312 -37.469 2.627 1 69.19 34 VAL B O 1
ATOM 3791 N N . GLU B 1 35 ? -11.727 -37.312 0.44 1 68.19 35 GLU B N 1
ATOM 3792 C CA . GLU B 1 35 ? -12.578 -38.5 0.463 1 68.19 35 GLU B CA 1
ATOM 3793 C C . GLU B 1 35 ? -11.766 -39.781 0.675 1 68.19 35 GLU B C 1
ATOM 3795 O O . GLU B 1 35 ? -12.227 -40.719 1.313 1 68.19 35 GLU B O 1
ATOM 3800 N N . SER B 1 36 ? -10.672 -39.844 -0.055 1 62.31 36 SER B N 1
ATOM 3801 C CA . SER B 1 36 ? -9.836 -41.031 0.05 1 62.31 36 SER B CA 1
ATOM 3802 C C . SER B 1 36 ? -9.227 -41.156 1.44 1 62.31 36 SER B C 1
ATOM 3804 O O . SER B 1 36 ? -8.922 -42.281 1.896 1 62.31 36 SER B O 1
ATOM 3806 N N . GLU B 1 37 ? -8.758 -40.031 1.986 1 54.16 37 GLU B N 1
ATOM 3807 C CA . GLU B 1 37 ? -8.047 -40.094 3.262 1 54.16 37 GLU B CA 1
ATOM 3808 C C . GLU B 1 37 ? -8.969 -40.594 4.371 1 54.16 37 GLU B C 1
ATOM 3810 O O . GLU B 1 37 ? -10.133 -40.188 4.453 1 54.16 37 GLU B O 1
ATOM 3815 N N . SER B 1 38 ? -8.758 -41.844 4.648 1 47.53 38 SER B N 1
ATOM 3816 C CA . SER B 1 38 ? -9.352 -42.594 5.75 1 47.53 38 SER B CA 1
ATOM 3817 C C . SER B 1 38 ? -9.656 -41.688 6.938 1 47.53 38 SER B C 1
ATOM 3819 O O . SER B 1 38 ? -9 -40.656 7.125 1 47.53 38 SER B O 1
ATOM 3821 N N . PRO B 1 39 ? -10.781 -41.969 7.555 1 43.5 39 PRO B N 1
ATOM 3822 C CA . PRO B 1 39 ? -11.195 -41.344 8.812 1 43.5 39 PRO B CA 1
ATOM 3823 C C . PRO B 1 39 ? -10.016 -40.969 9.711 1 43.5 39 PRO B C 1
ATOM 3825 O O . PRO B 1 39 ? -10.094 -40.031 10.5 1 43.5 39 PRO B O 1
ATOM 3828 N N . ASN B 1 40 ? -9.062 -41.688 9.68 1 41.31 40 ASN B N 1
ATOM 3829 C CA . ASN B 1 40 ? -8.008 -41.656 10.688 1 41.31 40 ASN B CA 1
ATOM 3830 C C . ASN B 1 40 ? -7 -40.531 10.383 1 41.31 40 ASN B C 1
ATOM 3832 O O . ASN B 1 40 ? -6.039 -40.344 11.125 1 41.31 40 ASN B O 1
ATOM 3836 N N . ALA B 1 41 ? -6.938 -40.062 9.289 1 44.16 41 ALA B N 1
ATOM 3837 C CA . ALA B 1 41 ? -5.934 -39.062 8.969 1 44.16 41 ALA B CA 1
ATOM 3838 C C . ALA B 1 41 ? -6.297 -37.719 9.594 1 44.16 41 ALA B C 1
ATOM 3840 O O . ALA B 1 41 ? -6.848 -36.844 8.922 1 44.16 41 ALA B O 1
ATOM 3841 N N . GLN B 1 42 ? -6.867 -37.781 10.781 1 44.81 42 GLN B N 1
ATOM 3842 C CA . GLN B 1 42 ? -7.074 -36.594 11.594 1 44.81 42 GLN B CA 1
ATOM 3843 C C . GLN B 1 42 ? -5.793 -35.75 11.688 1 44.81 42 GLN B C 1
ATOM 3845 O O . GLN B 1 42 ? -4.93 -36.031 12.516 1 44.81 42 GLN B O 1
ATOM 3850 N N . PHE B 1 43 ? -5.23 -35.469 10.656 1 43.31 43 PHE B N 1
ATOM 3851 C CA . PHE B 1 43 ? -3.998 -34.719 10.742 1 43.31 43 PHE B CA 1
ATOM 3852 C C . PHE B 1 43 ? -4.246 -33.375 11.422 1 43.31 43 PHE B C 1
ATOM 3854 O O . PHE B 1 43 ? -5.039 -32.562 10.938 1 43.31 43 PHE B O 1
ATOM 3861 N N . LYS B 1 44 ? -4.281 -33.438 12.734 1 43.22 44 LYS B N 1
ATOM 3862 C CA . LYS B 1 44 ? -4.289 -32.219 13.516 1 43.22 44 LYS B CA 1
ATOM 3863 C C . LYS B 1 44 ? -3.109 -31.328 13.148 1 43.22 44 LYS B C 1
ATOM 3865 O O . LYS B 1 44 ? -1.952 -31.734 13.266 1 43.22 44 LYS B O 1
ATOM 3870 N N . VAL B 1 45 ? -3.195 -30.562 12.094 1 43.12 45 VAL B N 1
ATOM 3871 C CA . VAL B 1 45 ? -2.146 -29.562 11.961 1 43.12 45 VAL B CA 1
ATOM 3872 C C . VAL B 1 45 ? -2.182 -28.609 13.156 1 43.12 45 VAL B C 1
ATOM 3874 O O . VAL B 1 45 ? -3.242 -28.391 13.742 1 43.12 45 VAL B O 1
ATOM 3877 N N . GLU B 1 46 ? -1.097 -28.562 13.852 1 42.03 46 GLU B N 1
ATOM 3878 C CA . GLU B 1 46 ? -0.99 -27.734 15.047 1 42.03 46 GLU B CA 1
ATOM 3879 C C . GLU B 1 46 ? -1.894 -26.516 14.945 1 42.03 46 GLU B C 1
ATOM 3881 O O . GLU B 1 46 ? -2.273 -25.938 15.969 1 42.03 46 GLU B O 1
ATOM 3886 N N . ASN B 1 47 ? -2.01 -25.984 13.859 1 39.78 47 ASN B N 1
ATOM 3887 C CA . ASN B 1 47 ? -2.861 -24.797 13.945 1 39.78 47 ASN B CA 1
ATOM 3888 C C . ASN B 1 47 ? -4.34 -25.172 13.922 1 39.78 47 ASN B C 1
ATOM 3890 O O . ASN B 1 47 ? -5.191 -24.328 13.625 1 39.78 47 ASN B O 1
ATOM 3894 N N . GLY B 1 48 ? -4.688 -26.516 14.352 1 42.31 48 GLY B N 1
ATOM 3895 C CA . GLY B 1 48 ? -6.039 -26.953 14.656 1 42.31 48 GLY B CA 1
ATOM 3896 C C . GLY B 1 48 ? -6.832 -27.328 13.422 1 42.31 48 GLY B C 1
ATOM 3897 O O . GLY B 1 48 ? -8.039 -27.562 13.508 1 42.31 48 GLY B O 1
ATOM 3898 N N . GLY B 1 49 ? -6.41 -27.109 12.297 1 41.31 49 GLY B N 1
ATOM 3899 C CA . GLY B 1 49 ? -7.348 -27.359 11.211 1 41.31 49 GLY B CA 1
ATOM 3900 C C . GLY B 1 49 ? -7.488 -28.828 10.859 1 41.31 49 GLY B C 1
ATOM 3901 O O . GLY B 1 49 ? -6.602 -29.625 11.148 1 41.31 49 GLY B O 1
ATOM 3902 N N . ARG B 1 50 ? -8.711 -29.391 10.961 1 43.28 50 ARG B N 1
ATOM 3903 C CA . ARG B 1 50 ? -9.086 -30.734 10.5 1 43.28 50 ARG B CA 1
ATOM 3904 C C . ARG B 1 50 ? -9.141 -30.797 8.977 1 43.28 50 ARG B C 1
ATOM 3906 O O . ARG B 1 50 ? -9.531 -29.812 8.328 1 43.28 50 ARG B O 1
ATOM 3913 N N . PHE B 1 51 ? -8.359 -31.703 8.352 1 46.81 51 PHE B N 1
ATOM 3914 C CA . PHE B 1 51 ? -8.391 -31.922 6.914 1 46.81 51 PHE B CA 1
ATOM 3915 C C . PHE B 1 51 ? -9.828 -32 6.41 1 46.81 51 PHE B C 1
ATOM 3917 O O . PHE B 1 51 ? -10.109 -31.625 5.273 1 46.81 51 PHE B O 1
ATOM 3924 N N . GLY B 1 52 ? -10.789 -32.344 7.133 1 48.78 52 GLY B N 1
ATOM 3925 C CA . GLY B 1 52 ? -12.133 -32.594 6.648 1 48.78 52 GLY B CA 1
ATOM 3926 C C . GLY B 1 52 ? -12.805 -31.375 6.062 1 48.78 52 GLY B C 1
ATOM 3927 O O . GLY B 1 52 ? -13.578 -31.484 5.109 1 48.78 52 GLY B O 1
ATOM 3928 N N . ASP B 1 53 ? -12.75 -30.312 6.613 1 57.78 53 ASP B N 1
ATOM 3929 C CA . ASP B 1 53 ? -13.523 -29.156 6.137 1 57.78 53 ASP B CA 1
ATOM 3930 C C . ASP B 1 53 ? -12.617 -28.156 5.422 1 57.78 53 ASP B C 1
ATOM 3932 O O . ASP B 1 53 ? -12.156 -27.188 6.031 1 57.78 53 ASP B O 1
ATOM 3936 N N . ILE B 1 54 ? -12.148 -28.719 4.219 1 63.59 54 ILE B N 1
ATOM 3937 C CA . ILE B 1 54 ? -11.32 -27.781 3.479 1 63.59 54 ILE B CA 1
ATOM 3938 C C . ILE B 1 54 ? -12.156 -26.578 3.035 1 63.59 54 ILE B C 1
ATOM 3940 O O . ILE B 1 54 ? -13.188 -26.75 2.381 1 63.59 54 ILE B O 1
ATOM 3944 N N . SER B 1 55 ? -11.898 -25.484 3.492 1 80.56 55 SER B N 1
ATOM 3945 C CA . SER B 1 55 ? -12.516 -24.25 3.016 1 80.56 55 SER B CA 1
ATOM 3946 C C . SER B 1 55 ? -11.641 -23.562 1.976 1 80.56 55 SER B C 1
ATOM 3948 O O . SER B 1 55 ? -10.57 -23.031 2.305 1 80.56 55 SER B O 1
ATOM 3950 N N . PHE B 1 56 ? -11.945 -23.734 0.685 1 90.06 56 PHE B N 1
ATOM 3951 C CA . PHE B 1 56 ? -11.25 -23.062 -0.409 1 90.06 56 PHE B CA 1
ATOM 3952 C C . PHE B 1 56 ? -11.156 -21.562 -0.157 1 90.06 56 PHE B C 1
ATOM 3954 O O . PHE B 1 56 ? -10.164 -20.938 -0.53 1 90.06 56 PHE B O 1
ATOM 3961 N N . GLU B 1 57 ? -12.109 -21.078 0.554 1 91.38 57 GLU B N 1
ATOM 3962 C CA . GLU B 1 57 ? -12.148 -19.656 0.859 1 91.38 57 GLU B CA 1
ATOM 3963 C C . GLU B 1 57 ? -11.023 -19.266 1.821 1 91.38 57 GLU B C 1
ATOM 3965 O O . GLU B 1 57 ? -10.516 -18.141 1.771 1 91.38 57 GLU B O 1
ATOM 3970 N N . ALA B 1 58 ? -10.602 -20.172 2.604 1 89.81 58 ALA B N 1
ATOM 3971 C CA . ALA B 1 58 ? -9.602 -19.906 3.637 1 89.81 58 ALA B CA 1
ATOM 3972 C C . ALA B 1 58 ? -8.195 -19.891 3.045 1 89.81 58 ALA B C 1
ATOM 3974 O O . ALA B 1 58 ? -7.25 -19.453 3.693 1 89.81 58 ALA B O 1
ATOM 3975 N N . MET B 1 59 ? -8.047 -20.375 1.835 1 91 59 MET B N 1
ATOM 3976 C CA . MET B 1 59 ? -6.746 -20.344 1.17 1 91 59 MET B CA 1
ATOM 3977 C C . MET B 1 59 ? -6.387 -18.906 0.769 1 91 59 MET B C 1
ATOM 3979 O O . MET B 1 59 ? -7.016 -18.328 -0.12 1 91 59 MET B O 1
ATOM 3983 N N . GLN B 1 60 ? -5.387 -18.328 1.443 1 92.44 60 GLN B N 1
ATOM 3984 C CA . GLN B 1 60 ? -4.996 -16.938 1.237 1 92.44 60 GLN B CA 1
ATOM 3985 C C . GLN B 1 60 ? -3.479 -16.797 1.113 1 92.44 60 GLN B C 1
ATOM 3987 O O . GLN B 1 60 ? -2.736 -17.688 1.519 1 92.44 60 GLN B O 1
ATOM 3992 N N . ASP B 1 61 ? -3.082 -15.781 0.506 1 89.62 61 ASP B N 1
ATOM 3993 C CA . ASP B 1 61 ? -1.653 -15.492 0.488 1 89.62 61 ASP B CA 1
ATOM 3994 C C . ASP B 1 61 ? -1.247 -14.664 1.704 1 89.62 61 ASP B C 1
ATOM 3996 O O . ASP B 1 61 ? -2.021 -14.523 2.652 1 89.62 61 ASP B O 1
ATOM 4000 N N . HIS B 1 62 ? -0.038 -14.219 1.716 1 83.81 62 HIS B N 1
ATOM 4001 C CA . HIS B 1 62 ? 0.526 -13.539 2.879 1 83.81 62 HIS B CA 1
ATOM 4002 C C . HIS B 1 62 ? -0.199 -12.227 3.16 1 83.81 62 HIS B C 1
ATOM 4004 O O . HIS B 1 62 ? -0.195 -11.742 4.293 1 83.81 62 HIS B O 1
ATOM 4010 N N . ASP B 1 63 ? -0.877 -11.672 2.139 1 89.81 63 ASP B N 1
ATOM 4011 C CA . ASP B 1 63 ? -1.601 -10.414 2.309 1 89.81 63 ASP B CA 1
ATOM 4012 C C . ASP B 1 63 ? -3.074 -10.672 2.613 1 89.81 63 ASP B C 1
ATOM 4014 O O . ASP B 1 63 ? -3.867 -9.727 2.699 1 89.81 63 ASP B O 1
ATOM 4018 N N . GLY B 1 64 ? -3.424 -11.891 2.68 1 93 64 GLY B N 1
ATOM 4019 C CA . GLY B 1 64 ? -4.793 -12.242 3.018 1 93 64 GLY B CA 1
ATOM 4020 C C . GLY B 1 64 ? -5.711 -12.297 1.81 1 93 64 GLY B C 1
ATOM 4021 O O . GLY B 1 64 ? -6.934 -12.352 1.954 1 93 64 GLY B O 1
ATOM 4022 N N . LEU B 1 65 ? -5.137 -12.281 0.645 1 96.56 65 LEU B N 1
ATOM 4023 C CA . LEU B 1 65 ? -5.949 -12.352 -0.566 1 96.56 65 LEU B CA 1
ATOM 4024 C C . LEU B 1 65 ? -6.309 -13.797 -0.891 1 96.56 65 LEU B C 1
ATOM 4026 O O . LEU B 1 65 ? -5.43 -14.656 -0.989 1 96.56 65 LEU B O 1
ATOM 4030 N N . ASN B 1 66 ? -7.551 -14.016 -1.051 1 96.75 66 ASN B N 1
ATOM 4031 C CA . ASN B 1 66 ? -7.953 -15.344 -1.502 1 96.75 66 ASN B CA 1
ATOM 4032 C C . ASN B 1 66 ? -8.258 -15.359 -2.998 1 96.75 66 ASN B C 1
ATOM 4034 O O . ASN B 1 66 ? -7.945 -14.406 -3.709 1 96.75 66 ASN B O 1
ATOM 4038 N N . ALA B 1 67 ? -8.797 -16.438 -3.463 1 97.94 67 ALA B N 1
ATOM 4039 C CA . ALA B 1 67 ? -8.977 -16.641 -4.898 1 97.94 67 ALA B CA 1
ATOM 4040 C C . ALA B 1 67 ? -9.938 -15.609 -5.48 1 97.94 67 ALA B C 1
ATOM 4042 O O . ALA B 1 67 ? -9.766 -15.164 -6.617 1 97.94 67 ALA B O 1
ATOM 4043 N N . LEU B 1 68 ? -10.938 -15.258 -4.707 1 98.62 68 LEU B N 1
ATOM 4044 C CA . LEU B 1 68 ? -11.906 -14.289 -5.203 1 98.62 68 LEU B CA 1
ATOM 4045 C C . LEU B 1 68 ? -11.281 -12.906 -5.328 1 98.62 68 LEU B C 1
ATOM 4047 O O . LEU B 1 68 ? -11.539 -12.188 -6.293 1 98.62 68 LEU B O 1
ATOM 4051 N N . HIS B 1 69 ? -10.477 -12.523 -4.324 1 98.62 69 HIS B N 1
ATOM 4052 C CA . HIS B 1 69 ? -9.719 -11.281 -4.441 1 98.62 69 HIS B CA 1
ATOM 4053 C C . HIS B 1 69 ? -8.883 -11.258 -5.715 1 98.62 69 HIS B C 1
ATOM 4055 O O . HIS B 1 69 ? -8.914 -10.273 -6.465 1 98.62 69 HIS B O 1
ATOM 4061 N N . LYS B 1 70 ? -8.164 -12.383 -5.891 1 97.94 70 LYS B N 1
ATOM 4062 C CA . LYS B 1 70 ? -7.246 -12.477 -7.023 1 97.94 70 LYS B CA 1
ATOM 4063 C C . LYS B 1 70 ? -8 -12.375 -8.352 1 97.94 70 LYS B C 1
ATOM 4065 O O . LYS B 1 70 ? -7.609 -11.609 -9.234 1 97.94 70 LYS B O 1
ATOM 4070 N N . ALA B 1 71 ? -9.031 -13.102 -8.492 1 98.56 71 ALA B N 1
ATOM 4071 C CA . ALA B 1 71 ? -9.82 -13.094 -9.719 1 98.56 71 ALA B CA 1
ATOM 4072 C C . ALA B 1 71 ? -10.422 -11.719 -9.977 1 98.56 71 ALA B C 1
ATOM 4074 O O . ALA B 1 71 ? -10.414 -11.234 -11.109 1 98.56 71 ALA B O 1
ATOM 4075 N N . ALA B 1 72 ? -10.922 -11.078 -8.93 1 98.75 72 ALA B N 1
ATOM 4076 C CA . ALA B 1 72 ? -11.539 -9.758 -9.047 1 98.75 72 ALA B CA 1
ATOM 4077 C C . ALA B 1 72 ? -10.508 -8.711 -9.477 1 98.75 72 ALA B C 1
ATOM 4079 O O . ALA B 1 72 ? -10.82 -7.824 -10.273 1 98.75 72 ALA B O 1
ATOM 4080 N N . SER B 1 73 ? -9.352 -8.844 -8.984 1 97.81 73 SER B N 1
ATOM 4081 C CA . SER B 1 73 ? -8.305 -7.871 -9.281 1 97.81 73 SER B CA 1
ATOM 4082 C C . SER B 1 73 ? -7.918 -7.906 -10.758 1 97.81 73 SER B C 1
ATOM 4084 O O . SER B 1 73 ? -7.391 -6.93 -11.289 1 97.81 73 SER B O 1
ATOM 4086 N N . ARG B 1 74 ? -8.227 -9.047 -11.414 1 96.94 74 ARG B N 1
ATOM 4087 C CA . ARG B 1 74 ? -7.836 -9.227 -12.812 1 96.94 74 ARG B CA 1
ATOM 4088 C C . ARG B 1 74 ? -9.055 -9.211 -13.727 1 96.94 74 ARG B C 1
ATOM 4090 O O . ARG B 1 74 ? -8.938 -9.484 -14.93 1 96.94 74 ARG B O 1
ATOM 4097 N N . GLY B 1 75 ? -10.141 -8.922 -13.172 1 97.62 75 GLY B N 1
ATOM 4098 C CA . GLY B 1 75 ? -11.359 -8.797 -13.953 1 97.62 75 GLY B CA 1
ATOM 4099 C C . GLY B 1 75 ? -11.828 -10.117 -14.547 1 97.62 75 GLY B C 1
ATOM 4100 O O . GLY B 1 75 ? -12.398 -10.148 -15.633 1 97.62 75 GLY B O 1
ATOM 4101 N N . LYS B 1 76 ? -11.586 -11.195 -13.867 1 97.75 76 LYS B N 1
ATOM 4102 C CA . LYS B 1 76 ? -11.961 -12.516 -14.359 1 97.75 76 LYS B CA 1
ATOM 4103 C C . LYS B 1 76 ? -13.375 -12.891 -13.914 1 97.75 76 LYS B C 1
ATOM 4105 O O . LYS B 1 76 ? -13.547 -13.656 -12.969 1 97.75 76 LYS B O 1
ATOM 4110 N N . ILE B 1 77 ? -14.336 -12.5 -14.633 1 97.69 77 ILE B N 1
ATOM 4111 C CA . ILE B 1 77 ? -15.734 -12.547 -14.219 1 97.69 77 ILE B CA 1
ATOM 4112 C C . ILE B 1 77 ? -16.203 -14 -14.133 1 97.69 77 ILE B C 1
ATOM 4114 O O . ILE B 1 77 ? -16.922 -14.375 -13.211 1 97.69 77 ILE B O 1
ATOM 4118 N N . LYS B 1 78 ? -15.805 -14.875 -15.133 1 97.06 78 LYS B N 1
ATOM 4119 C CA . LYS B 1 78 ? -16.219 -16.266 -15.117 1 97.06 78 LYS B CA 1
ATOM 4120 C C . LYS B 1 78 ? -15.656 -17 -13.898 1 97.06 78 LYS B C 1
ATOM 4122 O O . LYS B 1 78 ? -16.328 -17.844 -13.312 1 97.06 78 LYS B O 1
ATOM 4127 N N . MET B 1 79 ? -14.492 -16.656 -13.594 1 97.94 79 MET B N 1
ATOM 4128 C CA . MET B 1 79 ? -13.867 -17.219 -12.398 1 97.94 79 MET B CA 1
ATOM 4129 C C . MET B 1 79 ? -14.602 -16.781 -11.141 1 97.94 79 MET B C 1
ATOM 4131 O O . MET B 1 79 ? -14.875 -17.609 -10.258 1 97.94 79 MET B O 1
ATOM 4135 N N . CYS B 1 80 ? -14.922 -15.484 -11.031 1 98.62 80 CYS B N 1
ATOM 4136 C CA . CYS B 1 80 ? -15.672 -14.977 -9.883 1 98.62 80 CYS B CA 1
ATOM 4137 C C . CYS B 1 80 ? -17.016 -15.695 -9.742 1 98.62 80 CYS B C 1
ATOM 4139 O O . CYS B 1 80 ? -17.406 -16.062 -8.641 1 98.62 80 CYS B O 1
ATOM 4141 N N . GLU B 1 81 ? -17.656 -15.906 -10.898 1 98.25 81 GLU B N 1
ATOM 4142 C CA . GLU B 1 81 ? -18.938 -16.609 -10.914 1 98.25 81 GLU B CA 1
ATOM 4143 C C . GLU B 1 81 ? -18.797 -18.016 -10.336 1 98.25 81 GLU B C 1
ATOM 4145 O O . GLU B 1 81 ? -19.594 -18.438 -9.5 1 98.25 81 GLU B O 1
ATOM 4150 N N . TYR B 1 82 ? -17.812 -18.719 -10.75 1 97.69 82 TYR B N 1
ATOM 4151 C CA . TYR B 1 82 ? -17.594 -20.078 -10.289 1 97.69 82 TYR B CA 1
ATOM 4152 C C . TYR B 1 82 ? -17.297 -20.109 -8.789 1 97.69 82 TYR B C 1
ATOM 4154 O O . TYR B 1 82 ? -17.859 -20.938 -8.055 1 97.69 82 TYR B O 1
ATOM 4162 N N . LEU B 1 83 ? -16.453 -19.219 -8.312 1 98 83 LEU B N 1
ATOM 4163 C CA . LEU B 1 83 ? -16.062 -19.188 -6.91 1 98 83 LEU B CA 1
ATOM 4164 C C . LEU B 1 83 ? -17.25 -18.875 -6.012 1 98 83 LEU B C 1
ATOM 4166 O O . LEU B 1 83 ? -17.406 -19.484 -4.949 1 98 83 LEU B O 1
ATOM 4170 N N . ILE B 1 84 ? -18.109 -17.938 -6.453 1 97.88 84 ILE B N 1
ATOM 4171 C CA . ILE B 1 84 ? -19.234 -17.5 -5.633 1 97.88 84 ILE B CA 1
ATOM 4172 C C . ILE B 1 84 ? -20.375 -18.516 -5.734 1 97.88 84 ILE B C 1
ATOM 4174 O O . ILE B 1 84 ? -20.922 -18.953 -4.719 1 97.88 84 ILE B O 1
ATOM 4178 N N . ASP B 1 85 ? -20.703 -18.953 -6.926 1 96.81 85 ASP B N 1
ATOM 4179 C CA . ASP B 1 85 ? -21.906 -19.75 -7.152 1 96.81 85 ASP B CA 1
ATOM 4180 C C . ASP B 1 85 ? -21.656 -21.219 -6.863 1 96.81 85 ASP B C 1
ATOM 4182 O O . ASP B 1 85 ? -22.547 -21.906 -6.344 1 96.81 85 ASP B O 1
ATOM 4186 N N . GLU B 1 86 ? -20.516 -21.734 -7.203 1 94.94 86 GLU B N 1
ATOM 4187 C CA . GLU B 1 86 ? -20.234 -23.156 -7.059 1 94.94 86 GLU B CA 1
ATOM 4188 C C . GLU B 1 86 ? -19.5 -23.453 -5.758 1 94.94 86 GLU B C 1
ATOM 4190 O O . GLU B 1 86 ? -19.828 -24.391 -5.047 1 94.94 86 GLU B O 1
ATOM 4195 N N . LEU B 1 87 ? -18.531 -22.672 -5.402 1 94.25 87 LEU B N 1
ATOM 4196 C CA . LEU B 1 87 ? -17.719 -22.953 -4.215 1 94.25 87 LEU B CA 1
ATOM 4197 C C . LEU B 1 87 ? -18.234 -22.156 -3.018 1 94.25 87 LEU B C 1
ATOM 4199 O O . LEU B 1 87 ? -17.719 -22.312 -1.905 1 94.25 87 LEU B O 1
ATOM 4203 N N . LYS B 1 88 ? -19.172 -21.234 -3.205 1 94.75 88 LYS B N 1
ATOM 4204 C CA . LYS B 1 88 ? -19.922 -20.516 -2.176 1 94.75 88 LYS B CA 1
ATOM 4205 C C . LYS B 1 88 ? -19 -19.594 -1.375 1 94.75 88 LYS B C 1
ATOM 4207 O O . LYS B 1 88 ? -19.094 -19.531 -0.147 1 94.75 88 LYS B O 1
ATOM 4212 N N . PHE B 1 89 ? -18.125 -18.969 -2.105 1 96.56 89 PHE B N 1
ATOM 4213 C CA . PHE B 1 89 ? -17.297 -17.969 -1.46 1 96.56 89 PHE B CA 1
ATOM 4214 C C . PHE B 1 89 ? -18.141 -16.812 -0.921 1 96.56 89 PHE B C 1
ATOM 4216 O O . PHE B 1 89 ? -19.094 -16.375 -1.577 1 96.56 89 PHE B O 1
ATOM 4223 N N . ASN B 1 90 ? -17.781 -16.344 0.266 1 96.81 90 ASN B N 1
ATOM 4224 C CA . ASN B 1 90 ? -18.359 -15.117 0.792 1 96.81 90 ASN B CA 1
ATOM 4225 C C . ASN B 1 90 ? -17.797 -13.891 0.068 1 96.81 90 ASN B C 1
ATOM 4227 O O . ASN B 1 90 ? -16.609 -13.625 0.123 1 96.81 90 ASN B O 1
ATOM 4231 N N . VAL B 1 91 ? -18.625 -13.102 -0.544 1 98.06 91 VAL B N 1
ATOM 4232 C CA . VAL B 1 91 ? -18.219 -11.984 -1.393 1 98.06 91 VAL B CA 1
ATOM 4233 C C . VAL B 1 91 ? -17.672 -10.844 -0.528 1 98.06 91 VAL B C 1
ATOM 4235 O O . VAL B 1 91 ? -17.016 -9.93 -1.033 1 98.06 91 VAL B O 1
ATOM 4238 N N . ASN B 1 92 ? -17.875 -10.875 0.817 1 98.06 92 ASN B N 1
ATOM 4239 C CA . ASN B 1 92 ? -17.484 -9.773 1.693 1 98.06 92 ASN B CA 1
ATOM 4240 C C . ASN B 1 92 ? -16.312 -10.164 2.588 1 98.06 92 ASN B C 1
ATOM 4242 O O . ASN B 1 92 ? -16.047 -9.5 3.594 1 98.06 92 ASN B O 1
ATOM 4246 N N . VAL B 1 93 ? -15.602 -11.242 2.191 1 96.06 93 VAL B N 1
ATOM 4247 C CA . VAL B 1 93 ? -14.406 -11.625 2.941 1 96.06 93 VAL B CA 1
ATOM 4248 C C . VAL B 1 93 ? -13.344 -10.539 2.807 1 96.06 93 VAL B C 1
ATOM 4250 O O . VAL B 1 93 ? -13.156 -9.977 1.726 1 96.06 93 VAL B O 1
ATOM 4253 N N . THR B 1 94 ? -12.625 -10.25 3.916 1 96.5 94 THR B N 1
ATOM 4254 C CA . THR B 1 94 ? -11.648 -9.164 3.887 1 96.5 94 THR B CA 1
ATOM 4255 C C . THR B 1 94 ? -10.227 -9.719 3.896 1 96.5 94 THR B C 1
ATOM 4257 O O . THR B 1 94 ? -9.977 -10.805 4.414 1 96.5 94 THR B O 1
ATOM 4260 N N . ASP B 1 95 ? -9.344 -9.062 3.297 1 95.5 95 ASP B N 1
ATOM 4261 C CA . ASP B 1 95 ? -7.914 -9.367 3.381 1 95.5 95 ASP B CA 1
ATOM 4262 C C . ASP B 1 95 ? -7.289 -8.727 4.621 1 95.5 95 ASP B C 1
ATOM 4264 O O . ASP B 1 95 ? -8 -8.352 5.555 1 95.5 95 ASP B O 1
ATOM 4268 N N . ALA B 1 96 ? -5.969 -8.695 4.648 1 91.5 96 ALA B N 1
ATOM 4269 C CA . ALA B 1 96 ? -5.23 -8.234 5.824 1 91.5 96 ALA B CA 1
ATOM 4270 C C . ALA B 1 96 ? -5.406 -6.73 6.023 1 91.5 96 ALA B C 1
ATOM 4272 O O . ALA B 1 96 ? -5.137 -6.207 7.109 1 91.5 96 ALA B O 1
ATOM 4273 N N . GLU B 1 97 ? -5.926 -6.016 5.031 1 92.25 97 GLU B N 1
ATOM 4274 C CA . GLU B 1 97 ? -6.137 -4.578 5.137 1 92.25 97 GLU B CA 1
ATOM 4275 C C . GLU B 1 97 ? -7.621 -4.246 5.289 1 92.25 97 GLU B C 1
ATOM 4277 O O . GLU B 1 97 ? -8.008 -3.078 5.25 1 92.25 97 GLU B O 1
ATOM 4282 N N . GLY B 1 98 ? -8.422 -5.242 5.363 1 95.12 98 GLY B N 1
ATOM 4283 C CA . GLY B 1 98 ? -9.859 -5.051 5.492 1 95.12 98 GLY B CA 1
ATOM 4284 C C . GLY B 1 98 ? -10.555 -4.836 4.16 1 95.12 98 GLY B C 1
ATOM 4285 O O . GLY B 1 98 ? -11.695 -4.359 4.117 1 95.12 98 GLY B O 1
ATOM 4286 N N . GLN B 1 99 ? -9.883 -5.195 3.117 1 97.19 99 GLN B N 1
ATOM 4287 C CA . GLN B 1 99 ? -10.453 -4.957 1.795 1 97.19 99 GLN B CA 1
ATOM 4288 C C . GLN B 1 99 ? -11.148 -6.207 1.263 1 97.19 99 GLN B C 1
ATOM 4290 O O . GLN B 1 99 ? -10.633 -7.32 1.401 1 97.19 99 GLN B O 1
ATOM 4295 N N . THR B 1 100 ? -12.32 -5.977 0.709 1 98.31 100 THR B N 1
ATOM 4296 C CA . THR B 1 100 ? -13.086 -7.047 0.075 1 98.31 100 THR B CA 1
ATOM 4297 C C . THR B 1 100 ? -12.695 -7.184 -1.396 1 98.31 100 THR B C 1
ATOM 4299 O O . THR B 1 100 ? -11.984 -6.34 -1.938 1 98.31 100 THR B O 1
ATOM 4302 N N . PRO B 1 101 ? -13.18 -8.258 -2.062 1 98.69 101 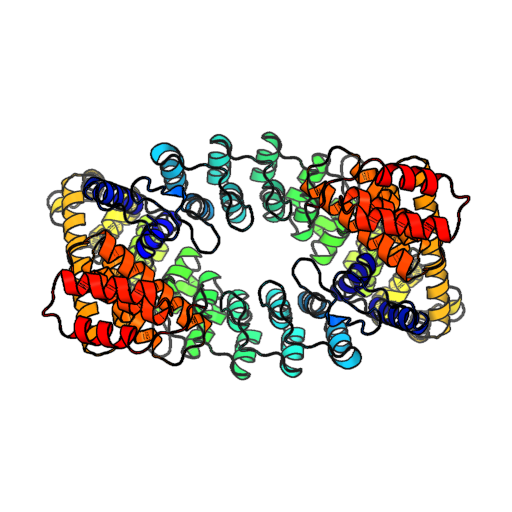PRO B N 1
ATOM 4303 C CA . PRO B 1 101 ? -12.914 -8.406 -3.498 1 98.69 101 PRO B CA 1
ATOM 4304 C C . PRO B 1 101 ? -13.43 -7.219 -4.312 1 98.69 101 PRO B C 1
ATOM 4306 O O . PRO B 1 101 ? -12.859 -6.887 -5.355 1 98.69 101 PRO B O 1
ATOM 4309 N N . LEU B 1 102 ? -14.438 -6.559 -3.844 1 98.81 102 LEU B N 1
ATOM 4310 C CA . LEU B 1 102 ? -14.961 -5.383 -4.527 1 98.81 102 LEU B CA 1
ATOM 4311 C C . LEU B 1 102 ? -13.891 -4.301 -4.645 1 98.81 102 LEU B C 1
ATOM 4313 O O . LEU B 1 102 ? -13.758 -3.67 -5.695 1 98.81 102 LEU B O 1
ATOM 4317 N N . PHE B 1 103 ? -13.148 -4.102 -3.543 1 98.62 103 PHE B N 1
ATOM 4318 C CA . PHE B 1 103 ? -12.039 -3.148 -3.586 1 98.62 103 PHE B CA 1
ATOM 4319 C C . PHE B 1 103 ? -11.07 -3.494 -4.711 1 98.62 103 PHE B C 1
ATOM 4321 O O . PHE B 1 103 ? -10.664 -2.617 -5.473 1 98.62 103 PHE B O 1
ATOM 4328 N N . GLU B 1 104 ? -10.758 -4.797 -4.805 1 98.19 104 GLU B N 1
ATOM 4329 C CA . GLU B 1 104 ? -9.797 -5.254 -5.809 1 98.19 104 GLU B CA 1
ATOM 4330 C C . GLU B 1 104 ? -10.312 -4.98 -7.223 1 98.19 104 GLU B C 1
ATOM 4332 O O . GLU B 1 104 ? -9.547 -4.551 -8.094 1 98.19 104 GLU B O 1
ATOM 4337 N N . ALA B 1 105 ? -11.531 -5.277 -7.457 1 98.62 105 ALA B N 1
ATOM 4338 C CA . ALA B 1 105 ? -12.133 -5.051 -8.773 1 98.62 105 ALA B CA 1
ATOM 4339 C C . ALA B 1 105 ? -12.062 -3.574 -9.156 1 98.62 105 ALA B C 1
ATOM 4341 O O . ALA B 1 105 ? -11.781 -3.24 -10.312 1 98.62 105 ALA B O 1
ATOM 4342 N N . ILE B 1 106 ? -12.273 -2.715 -8.211 1 98.5 106 ILE B N 1
ATOM 4343 C CA . ILE B 1 106 ? -12.289 -1.274 -8.445 1 98.5 106 ILE B CA 1
ATOM 4344 C C . ILE B 1 106 ? -10.867 -0.777 -8.703 1 98.5 106 ILE B C 1
ATOM 4346 O O . ILE B 1 106 ? -10.633 -0.021 -9.648 1 98.5 106 ILE B O 1
ATOM 4350 N N . LEU B 1 107 ? -9.977 -1.224 -7.887 1 96.88 107 LEU B N 1
ATOM 4351 C CA . LEU B 1 107 ? -8.578 -0.826 -8.039 1 96.88 107 LEU B CA 1
ATOM 4352 C C . LEU B 1 107 ? -8.039 -1.242 -9.398 1 96.88 107 LEU B C 1
ATOM 4354 O O . LEU B 1 107 ? -7.23 -0.526 -10 1 96.88 107 LEU B O 1
ATOM 4358 N N . GLY B 1 108 ? -8.5 -2.371 -9.836 1 95.81 108 GLY B N 1
ATOM 4359 C CA . GLY B 1 108 ? -8.086 -2.861 -11.141 1 95.81 108 GLY B CA 1
ATOM 4360 C C . GLY B 1 108 ? -8.898 -2.271 -12.281 1 95.81 108 GLY B C 1
ATOM 4361 O O . GLY B 1 108 ? -8.641 -2.566 -13.445 1 95.81 108 GLY B O 1
ATOM 4362 N N . LYS B 1 109 ? -9.914 -1.437 -12.031 1 96.38 109 LYS B N 1
ATOM 4363 C CA . LYS B 1 109 ? -10.797 -0.771 -12.992 1 96.38 109 LYS B CA 1
ATOM 4364 C C . LYS B 1 109 ? -11.617 -1.786 -13.781 1 96.38 109 LYS B C 1
ATOM 4366 O O . LYS B 1 109 ? -11.852 -1.607 -14.977 1 96.38 109 LYS B O 1
ATOM 4371 N N . HIS B 1 110 ? -12.023 -2.824 -13.148 1 97.69 110 HIS B N 1
ATOM 4372 C CA . HIS B 1 110 ? -12.883 -3.832 -13.758 1 97.69 110 HIS B CA 1
ATOM 4373 C C . HIS B 1 110 ? -14.352 -3.598 -13.406 1 97.69 110 HIS B C 1
ATOM 4375 O O . HIS B 1 110 ? -14.883 -4.238 -12.5 1 97.69 110 HIS B O 1
ATOM 4381 N N . VAL B 1 111 ? -14.977 -2.797 -14.188 1 97.94 111 VAL B N 1
ATOM 4382 C CA . VAL B 1 111 ? -16.328 -2.289 -13.922 1 97.94 111 VAL B CA 1
ATOM 4383 C C . VAL B 1 111 ? -17.328 -3.445 -13.93 1 97.94 111 VAL B C 1
ATOM 4385 O O . VAL B 1 111 ? -18.172 -3.541 -13.039 1 97.94 111 VAL B O 1
ATOM 4388 N N . SER B 1 112 ? -17.156 -4.367 -14.891 1 98 112 SER B N 1
ATOM 4389 C CA . SER B 1 112 ? -18.094 -5.477 -15.016 1 98 112 SER B CA 1
ATOM 4390 C C . SER B 1 112 ? -18.031 -6.395 -13.797 1 98 112 SER B C 1
ATOM 4392 O O . SER B 1 112 ? -19.078 -6.816 -13.281 1 98 112 SER B O 1
ATOM 4394 N N . VAL B 1 113 ? -16.859 -6.633 -13.359 1 98.62 113 VAL B N 1
ATOM 4395 C CA . VAL B 1 113 ? -16.688 -7.504 -12.203 1 98.62 113 VAL B CA 1
ATOM 4396 C C . VAL B 1 113 ? -17.219 -6.805 -10.953 1 98.62 113 VAL B C 1
ATOM 4398 O O . VAL B 1 113 ? -17.844 -7.43 -10.102 1 98.62 113 VAL B O 1
ATOM 4401 N N . ALA B 1 114 ? -16.891 -5.508 -10.773 1 98.69 114 ALA B N 1
ATOM 4402 C CA . ALA B 1 114 ? -17.406 -4.746 -9.633 1 98.69 114 ALA B CA 1
ATOM 4403 C C . ALA B 1 114 ? -18.922 -4.801 -9.57 1 98.69 114 ALA B C 1
ATOM 4405 O O . ALA B 1 114 ? -19.5 -5.082 -8.508 1 98.69 114 ALA B O 1
ATOM 4406 N N . LYS B 1 115 ? -19.578 -4.578 -10.695 1 98.44 115 LYS B N 1
ATOM 4407 C CA . LYS B 1 115 ? -21.031 -4.617 -10.75 1 98.44 115 LYS B CA 1
ATOM 4408 C C . LYS B 1 115 ? -21.562 -6.012 -10.422 1 98.44 115 LYS B C 1
ATOM 4410 O O . LYS B 1 115 ? -22.547 -6.16 -9.695 1 98.44 115 LYS B O 1
ATOM 4415 N N . PHE B 1 116 ? -20.938 -7.02 -10.992 1 98.56 116 PHE B N 1
ATOM 4416 C CA . PHE B 1 116 ? -21.312 -8.406 -10.734 1 98.56 116 PHE B CA 1
ATOM 4417 C C . PHE B 1 116 ? -21.25 -8.711 -9.242 1 98.56 116 PHE B C 1
ATOM 4419 O O . PHE B 1 116 ? -22.188 -9.297 -8.68 1 98.56 116 PHE B O 1
ATOM 4426 N N . LEU B 1 117 ? -20.109 -8.32 -8.555 1 98.81 117 LEU B N 1
ATOM 4427 C CA . LEU B 1 117 ? -19.953 -8.57 -7.129 1 98.81 117 LEU B CA 1
ATOM 4428 C C . LEU B 1 117 ? -21.047 -7.875 -6.324 1 98.81 117 LEU B C 1
ATOM 4430 O O . LEU B 1 117 ? -21.578 -8.445 -5.371 1 98.81 117 LEU B O 1
ATOM 4434 N N . ILE B 1 118 ? -21.375 -6.629 -6.68 1 98.62 118 ILE B N 1
ATOM 4435 C CA . ILE B 1 118 ? -22.422 -5.867 -5.988 1 98.62 118 ILE B CA 1
ATOM 4436 C C . ILE B 1 118 ? -23.766 -6.574 -6.141 1 98.62 118 ILE B C 1
ATOM 4438 O O . ILE B 1 118 ? -24.516 -6.707 -5.176 1 98.62 118 ILE B O 1
ATOM 4442 N N . GLU B 1 119 ? -24.031 -7.07 -7.328 1 97.62 119 GLU B N 1
ATOM 4443 C CA . GLU B 1 119 ? -25.266 -7.793 -7.582 1 97.62 119 GLU B CA 1
ATOM 4444 C C . GLU B 1 119 ? -25.328 -9.094 -6.789 1 97.62 119 GLU B C 1
ATOM 4446 O O . GLU B 1 119 ? -26.406 -9.586 -6.473 1 97.62 119 GLU B O 1
ATOM 4451 N N . ARG B 1 120 ? -24.188 -9.602 -6.461 1 97.69 120 ARG B N 1
ATOM 4452 C CA . ARG B 1 120 ? -24.125 -10.852 -5.707 1 97.69 120 ARG B CA 1
ATOM 4453 C C . ARG B 1 120 ? -24.047 -10.578 -4.207 1 97.69 120 ARG B C 1
ATOM 4455 O O . ARG B 1 120 ? -23.812 -11.5 -3.418 1 97.69 120 ARG B O 1
ATOM 4462 N N . GLY B 1 121 ? -24.156 -9.32 -3.826 1 97.81 121 GLY B N 1
ATOM 4463 C CA . GLY B 1 121 ? -24.312 -9.039 -2.408 1 97.81 121 GLY B CA 1
ATOM 4464 C C . GLY B 1 121 ? -23.109 -8.344 -1.798 1 97.81 121 GLY B C 1
ATOM 4465 O O . GLY B 1 121 ? -23.031 -8.203 -0.576 1 97.81 121 GLY B O 1
ATOM 4466 N N . ALA B 1 122 ? -22.156 -7.887 -2.602 1 98.62 122 ALA B N 1
ATOM 4467 C CA . ALA B 1 122 ? -21.031 -7.133 -2.045 1 98.62 122 ALA B CA 1
ATOM 4468 C C . ALA B 1 122 ? -21.516 -5.867 -1.345 1 98.62 122 ALA B C 1
ATOM 4470 O O . ALA B 1 122 ? -22.375 -5.148 -1.868 1 98.62 122 ALA B O 1
ATOM 4471 N N . ASP B 1 123 ? -21.062 -5.586 -0.165 1 98.25 123 ASP B N 1
ATOM 4472 C CA . ASP B 1 123 ? -21.438 -4.43 0.636 1 98.25 123 ASP B CA 1
ATOM 4473 C C . ASP B 1 123 ? -20.719 -3.172 0.169 1 98.25 123 ASP B C 1
ATOM 4475 O O . ASP B 1 123 ? -19.516 -3.031 0.39 1 98.25 123 ASP B O 1
ATOM 4479 N N . VAL B 1 124 ? -21.391 -2.234 -0.396 1 98.19 124 VAL B N 1
ATOM 4480 C CA . VAL B 1 124 ? -20.797 -1.039 -0.981 1 98.19 124 VAL B CA 1
ATOM 4481 C C . VAL B 1 124 ? -20.406 -0.064 0.125 1 98.19 124 VAL B C 1
ATOM 4483 O O . VAL B 1 124 ? -19.641 0.883 -0.114 1 98.19 124 VAL B O 1
ATOM 4486 N N . LYS B 1 125 ? -20.859 -0.266 1.384 1 96.62 125 LYS B N 1
ATOM 4487 C CA . LYS B 1 125 ? -20.578 0.64 2.494 1 96.62 125 LYS B CA 1
ATOM 4488 C C . LYS B 1 125 ? -19.453 0.099 3.381 1 96.62 125 LYS B C 1
ATOM 4490 O O . LYS B 1 125 ? -19.031 0.764 4.328 1 96.62 125 LYS B O 1
ATOM 4495 N N . LYS B 1 126 ? -18.984 -1.127 3.057 1 95.81 126 LYS B N 1
ATOM 4496 C CA . LYS B 1 126 ? -17.938 -1.733 3.877 1 95.81 126 LYS B CA 1
ATOM 4497 C C . LYS B 1 126 ? -16.641 -0.912 3.826 1 95.81 126 LYS B C 1
ATOM 4499 O O . LYS B 1 126 ? -16.203 -0.516 2.748 1 95.81 126 LYS B O 1
ATOM 4504 N N . THR B 1 127 ? -16.062 -0.604 5 1 95 127 THR B N 1
ATOM 4505 C CA . THR B 1 127 ? -14.828 0.166 5.07 1 95 127 THR B CA 1
ATOM 4506 C C . THR B 1 127 ? -13.633 -0.753 5.301 1 95 127 THR B C 1
ATOM 4508 O O . THR B 1 127 ? -13.781 -1.834 5.875 1 95 127 THR B O 1
ATOM 4511 N N . ASN B 1 128 ? -12.508 -0.428 4.781 1 94.19 128 ASN B N 1
ATOM 4512 C CA . ASN B 1 128 ? -11.258 -1.081 5.172 1 94.19 128 ASN B CA 1
ATOM 4513 C C . ASN B 1 128 ? -10.719 -0.511 6.477 1 94.19 128 ASN B C 1
ATOM 4515 O O . ASN B 1 128 ? -11.414 0.228 7.176 1 94.19 128 ASN B O 1
ATOM 4519 N N . TYR B 1 129 ? -9.531 -0.814 6.82 1 88.12 129 TYR B N 1
ATOM 4520 C CA . TYR B 1 129 ? -8.969 -0.442 8.117 1 88.12 129 TYR B CA 1
ATOM 4521 C C . TYR B 1 129 ? -8.68 1.052 8.172 1 88.12 129 TYR B C 1
ATOM 4523 O O . TYR B 1 129 ? -8.516 1.618 9.258 1 88.12 129 TYR B O 1
ATOM 4531 N N . LYS B 1 130 ? -8.625 1.72 7.059 1 88.19 130 LYS B N 1
ATOM 4532 C CA . LYS B 1 130 ? -8.414 3.162 7.012 1 88.19 130 LYS B CA 1
ATOM 4533 C C . LYS B 1 130 ? -9.742 3.916 7 1 88.19 130 LYS B C 1
ATOM 4535 O O . LYS B 1 130 ? -9.758 5.148 6.922 1 88.19 130 LYS B O 1
ATOM 4540 N N . GLY B 1 131 ? -10.805 3.197 6.957 1 91.19 131 GLY B N 1
ATOM 4541 C CA . GLY B 1 131 ? -12.125 3.805 6.91 1 91.19 131 GLY B CA 1
ATOM 4542 C C . GLY B 1 131 ? -12.586 4.117 5.5 1 91.19 131 GLY B C 1
ATOM 4543 O O . GLY B 1 131 ? -13.633 4.742 5.309 1 91.19 131 GLY B O 1
ATOM 4544 N N . SER B 1 132 ? -11.836 3.643 4.52 1 95.94 132 SER B N 1
ATOM 4545 C CA . SER B 1 132 ? -12.188 3.922 3.133 1 95.94 132 SER B CA 1
ATOM 4546 C C . SER B 1 132 ? -13.227 2.93 2.619 1 95.94 132 SER B C 1
ATOM 4548 O O . SER B 1 132 ? -13.172 1.742 2.941 1 95.94 132 SER B O 1
ATOM 4550 N N . THR B 1 133 ? -14.141 3.436 1.88 1 97.69 133 THR B N 1
ATOM 4551 C CA . THR B 1 133 ? -15.133 2.615 1.203 1 97.69 133 THR B CA 1
ATOM 4552 C C . THR B 1 133 ? -14.758 2.402 -0.26 1 97.69 133 THR B C 1
ATOM 4554 O O . THR B 1 133 ? -13.836 3.039 -0.767 1 97.69 133 THR B O 1
ATOM 4557 N N . PRO B 1 134 ? -15.477 1.482 -0.952 1 98.5 134 PRO B N 1
ATOM 4558 C CA . PRO B 1 134 ? -15.273 1.313 -2.393 1 98.5 134 PRO B CA 1
ATOM 4559 C C . PRO B 1 134 ? -15.43 2.619 -3.166 1 98.5 134 PRO B C 1
ATOM 4561 O O . PRO B 1 134 ? -14.711 2.854 -4.141 1 98.5 134 PRO B O 1
ATOM 4564 N N . LEU B 1 135 ? -16.281 3.518 -2.717 1 98.69 135 LEU B N 1
ATOM 4565 C CA . LEU B 1 135 ? -16.516 4.789 -3.396 1 98.69 135 LEU B CA 1
ATOM 4566 C C . LEU B 1 135 ? -15.258 5.656 -3.363 1 98.69 135 LEU B C 1
ATOM 4568 O O . LEU B 1 135 ? -14.945 6.344 -4.34 1 98.69 135 LEU B O 1
ATOM 4572 N N . HIS B 1 136 ? -14.539 5.668 -2.258 1 98.38 136 HIS B N 1
ATOM 4573 C CA . HIS B 1 136 ? -13.281 6.398 -2.178 1 98.38 136 HIS B CA 1
ATOM 4574 C C . HIS B 1 136 ? -12.328 5.984 -3.297 1 98.38 136 HIS B C 1
ATOM 4576 O O . HIS B 1 136 ? -11.75 6.836 -3.975 1 98.38 136 HIS B O 1
ATOM 4582 N N . TYR B 1 137 ? -12.242 4.684 -3.48 1 98.31 137 TYR B N 1
ATOM 4583 C CA . TYR B 1 137 ? -11.281 4.164 -4.453 1 98.31 137 TYR B CA 1
ATOM 4584 C C . TYR B 1 137 ? -11.789 4.367 -5.875 1 98.31 137 TYR B C 1
ATOM 4586 O O . TYR B 1 137 ? -11 4.598 -6.797 1 98.31 137 TYR B O 1
ATOM 4594 N N . ALA B 1 138 ? -13.086 4.188 -6.059 1 98.62 138 ALA B N 1
ATOM 4595 C CA . ALA B 1 138 ? -13.633 4.496 -7.375 1 98.62 138 ALA B CA 1
ATOM 4596 C C . ALA B 1 138 ? -13.359 5.949 -7.758 1 98.62 138 ALA B C 1
ATOM 4598 O O . ALA B 1 138 ? -13.039 6.242 -8.914 1 98.62 138 ALA B O 1
ATOM 4599 N N . ALA B 1 139 ? -13.484 6.848 -6.785 1 98.62 139 ALA B N 1
ATOM 4600 C CA . ALA B 1 139 ? -13.195 8.266 -7 1 98.62 139 ALA B CA 1
ATOM 4601 C C . ALA B 1 139 ? -11.719 8.484 -7.312 1 98.62 139 ALA B C 1
ATOM 4603 O O . ALA B 1 139 ? -11.375 9.25 -8.219 1 98.62 139 ALA B O 1
ATOM 4604 N N . GLU B 1 140 ? -10.922 7.844 -6.555 1 97.81 140 GLU B N 1
ATOM 4605 C CA . GLU B 1 140 ? -9.477 7.922 -6.758 1 97.81 140 GLU B CA 1
ATOM 4606 C C . GLU B 1 140 ? -9.094 7.469 -8.164 1 97.81 140 GLU B C 1
ATOM 4608 O O . GLU B 1 140 ? -8.258 8.102 -8.812 1 97.81 140 GLU B O 1
ATOM 4613 N N . LYS B 1 141 ? -9.734 6.383 -8.625 1 97.69 141 LYS B N 1
ATOM 4614 C CA . LYS B 1 141 ? -9.383 5.789 -9.914 1 97.69 141 LYS B CA 1
ATOM 4615 C C . LYS B 1 141 ? -10.078 6.516 -11.055 1 97.69 141 LYS B C 1
ATOM 4617 O O . LYS B 1 141 ? -9.812 6.238 -12.227 1 97.69 141 LYS B O 1
ATOM 4622 N N . GLY B 1 142 ? -10.961 7.43 -10.797 1 98 142 GLY B N 1
ATOM 4623 C CA . GLY B 1 142 ? -11.578 8.289 -11.789 1 98 142 GLY B CA 1
ATOM 4624 C C . GLY B 1 142 ? -12.633 7.582 -12.625 1 98 142 GLY B C 1
ATOM 4625 O O . GLY B 1 142 ? -12.914 7.988 -13.75 1 98 142 GLY B O 1
ATOM 4626 N N . SER B 1 143 ? -13.203 6.492 -12.188 1 97.5 143 SER B N 1
ATOM 4627 C CA . SER B 1 143 ? -14.227 5.766 -12.93 1 97.5 143 SER B CA 1
ATOM 4628 C C . SER B 1 143 ? -15.617 6.352 -12.68 1 97.5 143 SER B C 1
ATOM 4630 O O . SER B 1 143 ? -16.312 5.938 -11.75 1 97.5 143 SER B O 1
ATOM 4632 N N . LEU B 1 144 ? -16.016 7.211 -13.516 1 97.88 144 LEU B N 1
ATOM 4633 C CA . LEU B 1 144 ? -17.297 7.891 -13.375 1 97.88 144 LEU B CA 1
ATOM 4634 C C . LEU B 1 144 ? -18.438 6.887 -13.359 1 97.88 144 LEU B C 1
ATOM 4636 O O . LEU B 1 144 ? -19.391 7.023 -12.57 1 97.88 144 LEU B O 1
ATOM 4640 N N . GLU B 1 145 ? -18.312 5.887 -14.195 1 97.75 145 GLU B N 1
ATOM 4641 C CA . GLU B 1 145 ? -19.359 4.867 -14.289 1 97.75 145 GLU B CA 1
ATOM 4642 C C . GLU B 1 145 ? -19.531 4.129 -12.969 1 97.75 145 GLU B C 1
ATOM 4644 O O . GLU B 1 145 ? -20.656 3.965 -12.484 1 97.75 145 GLU B O 1
ATOM 4649 N N . LEU B 1 146 ? -18.5 3.746 -12.398 1 97.94 146 LEU B N 1
ATOM 4650 C CA . LEU B 1 146 ? -18.547 3.004 -11.141 1 97.94 146 LEU B CA 1
ATOM 4651 C C . LEU B 1 146 ? -19.031 3.898 -10.008 1 97.94 146 LEU B C 1
ATOM 4653 O O . LEU B 1 146 ? -19.75 3.445 -9.117 1 97.94 146 LEU B O 1
ATOM 4657 N N . VAL B 1 147 ? -18.547 5.137 -9.961 1 98.44 147 VAL B N 1
ATOM 4658 C CA . VAL B 1 147 ? -18.969 6.094 -8.938 1 98.44 147 VAL B CA 1
ATOM 4659 C C . VAL B 1 147 ? -20.484 6.242 -8.953 1 98.44 147 VAL B C 1
ATOM 4661 O O . VAL B 1 147 ? -21.141 6.113 -7.914 1 98.44 147 VAL B O 1
ATOM 4664 N N . LYS B 1 148 ? -21.031 6.422 -10.102 1 97.88 148 LYS B N 1
ATOM 4665 C CA . LYS B 1 148 ? -22.484 6.582 -10.234 1 97.88 148 LYS B CA 1
ATOM 4666 C C . LYS B 1 148 ? -23.219 5.309 -9.812 1 97.88 148 LYS B C 1
ATOM 4668 O O . LYS B 1 148 ? -24.234 5.371 -9.133 1 97.88 148 LYS B O 1
ATOM 4673 N N . PHE B 1 149 ? -22.672 4.195 -10.211 1 98.19 149 PHE B N 1
ATOM 4674 C CA . PHE B 1 149 ? -23.297 2.92 -9.883 1 98.19 149 PHE B CA 1
ATOM 4675 C C . PHE B 1 149 ? -23.281 2.678 -8.383 1 98.19 149 PHE B C 1
ATOM 4677 O O . PHE B 1 149 ? -24.297 2.295 -7.793 1 98.19 149 PHE B O 1
ATOM 4684 N N . LEU B 1 150 ? -22.125 2.887 -7.742 1 98.62 150 LEU B N 1
ATOM 4685 C CA . LEU B 1 150 ? -21.984 2.701 -6.301 1 98.62 150 LEU B CA 1
ATOM 4686 C C . LEU B 1 150 ? -22.984 3.592 -5.551 1 98.62 150 LEU B C 1
ATOM 4688 O O . LEU B 1 150 ? -23.625 3.143 -4.602 1 98.62 150 LEU B O 1
ATOM 4692 N N . ILE B 1 151 ? -23.109 4.824 -5.945 1 98.19 151 ILE B N 1
ATOM 4693 C CA . ILE B 1 151 ? -24.016 5.773 -5.305 1 98.19 151 ILE B CA 1
ATOM 4694 C C . ILE B 1 151 ? -25.453 5.309 -5.477 1 98.19 151 ILE B C 1
ATOM 4696 O O . ILE B 1 151 ? -26.25 5.363 -4.531 1 98.19 151 ILE B O 1
ATOM 4700 N N . SER B 1 152 ? -25.781 4.816 -6.676 1 97.81 152 SER B N 1
ATOM 4701 C CA . SER B 1 152 ? -27.125 4.309 -6.934 1 97.81 152 SER B CA 1
ATOM 4702 C C . SER B 1 152 ? -27.453 3.109 -6.043 1 97.81 152 SER B C 1
ATOM 4704 O O . SER B 1 152 ? -28.609 2.82 -5.777 1 97.81 152 SER B O 1
ATOM 4706 N N . LYS B 1 153 ? -26.406 2.424 -5.594 1 98 153 LYS B N 1
ATOM 4707 C CA . LYS B 1 153 ? -26.594 1.243 -4.754 1 98 153 LYS B CA 1
ATOM 4708 C C . LYS B 1 153 ? -26.469 1.599 -3.273 1 98 153 LYS B C 1
ATOM 4710 O O . LYS B 1 153 ? -26.438 0.711 -2.418 1 98 153 LYS B O 1
ATOM 4715 N N . GLY B 1 154 ? -26.312 2.904 -2.965 1 97.38 154 GLY B N 1
ATOM 4716 C CA . GLY B 1 154 ? -26.469 3.348 -1.588 1 97.38 154 GLY B CA 1
ATOM 4717 C C . GLY B 1 154 ? -25.156 3.789 -0.96 1 97.38 154 GLY B C 1
ATOM 4718 O O . GLY B 1 154 ? -25.094 4.047 0.244 1 97.38 154 GLY B O 1
ATOM 4719 N N . ALA B 1 155 ? -24.078 3.881 -1.747 1 97.94 155 ALA B N 1
ATOM 4720 C CA . ALA B 1 155 ? -22.828 4.383 -1.189 1 97.94 155 ALA B CA 1
ATOM 4721 C C . ALA B 1 155 ? -22.984 5.812 -0.684 1 97.94 155 ALA B C 1
ATOM 4723 O O . ALA B 1 155 ? -23.703 6.613 -1.283 1 97.94 155 ALA B O 1
ATOM 4724 N N . ASP B 1 156 ? -22.312 6.184 0.397 1 96.81 156 ASP B N 1
ATOM 4725 C CA . ASP B 1 156 ? -22.391 7.504 1.011 1 96.81 156 ASP B CA 1
ATOM 4726 C C . ASP B 1 156 ? -21.297 8.422 0.474 1 96.81 156 ASP B C 1
ATOM 4728 O O . ASP B 1 156 ? -20.109 8.188 0.707 1 96.81 156 ASP B O 1
ATOM 4732 N N . ILE B 1 157 ? -21.625 9.477 -0.208 1 96.06 157 ILE B N 1
ATOM 4733 C CA . ILE B 1 157 ? -20.672 10.383 -0.836 1 96.06 157 ILE B CA 1
ATOM 4734 C C . ILE B 1 157 ? -19.969 11.211 0.236 1 96.06 157 ILE B C 1
ATOM 4736 O O . ILE B 1 157 ? -18.969 11.875 -0.043 1 96.06 157 ILE B O 1
ATOM 4740 N N . HIS B 1 158 ? -20.438 11.133 1.526 1 93.62 158 HIS B N 1
ATOM 4741 C CA . HIS B 1 158 ? -19.891 11.953 2.6 1 93.62 158 HIS B CA 1
ATOM 4742 C C . HIS B 1 158 ? -19.078 11.102 3.582 1 93.62 158 HIS B C 1
ATOM 4744 O O . HIS B 1 158 ? -18.625 11.609 4.609 1 93.62 158 HIS B O 1
ATOM 4750 N N . GLU B 1 159 ? -18.938 9.805 3.279 1 92.25 159 GLU B N 1
ATOM 4751 C CA . GLU B 1 159 ? -18.203 8.945 4.191 1 92.25 159 GLU B CA 1
ATOM 4752 C C . GLU B 1 159 ? -16.766 9.445 4.375 1 92.25 159 GLU B C 1
ATOM 4754 O O . GLU B 1 159 ? -16.094 9.773 3.4 1 92.25 159 GLU B O 1
ATOM 4759 N N . ILE B 1 160 ? -16.281 9.484 5.672 1 90.06 160 ILE B N 1
ATOM 4760 C CA . ILE B 1 160 ? -14.969 10.055 5.945 1 90.06 160 ILE B CA 1
ATOM 4761 C C . ILE B 1 160 ? -13.992 8.953 6.332 1 90.06 160 ILE B C 1
ATOM 4763 O O . ILE B 1 160 ? -14.273 8.156 7.234 1 90.06 160 ILE B O 1
ATOM 4767 N N . SER B 1 161 ? -12.906 8.867 5.602 1 90.06 161 SER B N 1
ATOM 4768 C CA . SER B 1 161 ? -11.781 7.984 5.91 1 90.06 161 SER B CA 1
ATOM 4769 C C . SER B 1 161 ? -10.625 8.766 6.527 1 90.06 161 SER B C 1
ATOM 4771 O O . SER B 1 161 ? -10.758 9.961 6.805 1 90.06 161 SER B O 1
ATOM 4773 N N . GLU B 1 162 ? -9.547 8.141 6.758 1 85 162 GLU B N 1
ATOM 4774 C CA . GLU B 1 162 ? -8.344 8.789 7.25 1 85 162 GLU B CA 1
ATOM 4775 C C . GLU B 1 162 ? -7.82 9.82 6.254 1 85 162 GLU B C 1
ATOM 4777 O O . GLU B 1 162 ? -7.168 10.797 6.641 1 85 162 GLU B O 1
ATOM 4782 N N . ASP B 1 163 ? -8.227 9.586 4.984 1 89.81 163 ASP B N 1
ATOM 4783 C CA . ASP B 1 163 ? -7.734 10.469 3.936 1 89.81 163 ASP B CA 1
ATOM 4784 C C . ASP B 1 163 ? -8.82 11.438 3.477 1 89.81 163 ASP B C 1
ATOM 4786 O O . ASP B 1 163 ? -8.617 12.203 2.531 1 89.81 163 ASP B O 1
ATOM 4790 N N . GLY B 1 164 ? -9.938 11.352 4.148 1 92.62 164 GLY B N 1
ATOM 4791 C CA . GLY B 1 164 ? -11.023 12.266 3.82 1 92.62 164 GLY B CA 1
ATOM 4792 C C . GLY B 1 164 ? -12.172 11.586 3.09 1 92.62 164 GLY B C 1
ATOM 4793 O O . GLY B 1 164 ? -12.32 10.367 3.156 1 92.62 164 GLY B O 1
ATOM 4794 N N . SER B 1 165 ? -13.039 12.352 2.48 1 95.44 165 SER B N 1
ATOM 4795 C CA . SER B 1 165 ? -14.203 11.875 1.747 1 95.44 165 SER B CA 1
ATOM 4796 C C . SER B 1 165 ? -13.836 11.469 0.326 1 95.44 165 SER B C 1
ATOM 4798 O O . SER B 1 165 ? -12.703 11.68 -0.115 1 95.44 165 SER B O 1
ATOM 4800 N N . PRO B 1 166 ? -14.789 10.859 -0.396 1 97.69 166 PRO B N 1
ATOM 4801 C CA . PRO B 1 166 ? -14.531 10.555 -1.806 1 97.69 166 PRO B CA 1
ATOM 4802 C C . PRO B 1 166 ? -14.148 11.789 -2.617 1 97.69 166 PRO B C 1
ATOM 4804 O O . PRO B 1 166 ? -13.352 11.688 -3.559 1 97.69 166 PRO B O 1
ATOM 4807 N N . LEU B 1 167 ? -14.672 12.961 -2.221 1 97.56 167 LEU B N 1
ATOM 4808 C CA . LEU B 1 167 ? -14.289 14.203 -2.887 1 97.56 167 LEU B CA 1
ATOM 4809 C C . LEU B 1 167 ? -12.805 14.5 -2.689 1 97.56 167 LEU B C 1
ATOM 4811 O O . LEU B 1 167 ? -12.125 14.93 -3.619 1 97.56 167 LEU B O 1
ATOM 4815 N N . HIS B 1 168 ? -12.352 14.266 -1.49 1 97.19 168 HIS B N 1
ATOM 4816 C CA . HIS B 1 168 ? -10.922 14.406 -1.213 1 97.19 168 HIS B CA 1
ATOM 4817 C C . HIS B 1 168 ? -10.094 13.484 -2.104 1 97.19 168 HIS B C 1
ATOM 4819 O O . HIS B 1 168 ? -9.07 13.898 -2.643 1 97.19 168 HIS B O 1
ATOM 4825 N N . SER B 1 169 ? -10.562 12.25 -2.225 1 97.56 169 SER B N 1
ATOM 4826 C CA . SER B 1 169 ? -9.859 11.266 -3.037 1 97.56 169 SER B CA 1
ATOM 4827 C C . SER B 1 169 ? -9.789 11.703 -4.496 1 97.56 169 SER B C 1
ATOM 4829 O O . SER B 1 169 ? -8.734 11.617 -5.129 1 97.56 169 SER B O 1
ATOM 4831 N N . ALA B 1 170 ? -10.906 12.133 -5.039 1 98.31 170 ALA B N 1
ATOM 4832 C CA . ALA B 1 170 ? -10.945 12.602 -6.422 1 98.31 170 ALA B CA 1
ATOM 4833 C C . ALA B 1 170 ? -10 13.781 -6.629 1 98.31 170 ALA B C 1
ATOM 4835 O O . ALA B 1 170 ? -9.281 13.844 -7.633 1 98.31 170 ALA B O 1
ATOM 4836 N N . ALA B 1 171 ? -9.961 14.734 -5.672 1 98 171 ALA B N 1
ATOM 4837 C CA . ALA B 1 171 ? -9.109 15.914 -5.746 1 98 171 ALA B CA 1
ATOM 4838 C C . ALA B 1 171 ? -7.637 15.539 -5.695 1 98 171 ALA B C 1
ATOM 4840 O O . ALA B 1 171 ? -6.836 16.016 -6.5 1 98 171 ALA B O 1
ATOM 4841 N N . ALA B 1 172 ? -7.324 14.648 -4.824 1 96.94 172 ALA B N 1
ATOM 4842 C CA . ALA B 1 172 ? -5.938 14.25 -4.586 1 96.94 172 ALA B CA 1
ATOM 4843 C C . ALA B 1 172 ? -5.367 13.5 -5.785 1 96.94 172 ALA B C 1
ATOM 4845 O O . ALA B 1 172 ? -4.152 13.477 -5.988 1 96.94 172 ALA B O 1
ATOM 4846 N N . HIS B 1 173 ? -6.262 12.977 -6.629 1 97.69 173 HIS B N 1
ATOM 4847 C CA . HIS B 1 173 ? -5.777 12.148 -7.727 1 97.69 173 HIS B CA 1
ATOM 4848 C C . HIS B 1 173 ? -6.133 12.758 -9.078 1 97.69 173 HIS B C 1
ATOM 4850 O O . HIS B 1 173 ? -5.973 12.117 -10.117 1 97.69 173 HIS B O 1
ATOM 4856 N N . GLY B 1 174 ? -6.664 13.93 -9.078 1 98.25 174 GLY B N 1
ATOM 4857 C CA . GLY B 1 174 ? -6.918 14.68 -10.297 1 98.25 174 GLY B CA 1
ATOM 4858 C C . GLY B 1 174 ? -8.047 14.102 -11.125 1 98.25 174 GLY B C 1
ATOM 4859 O O . GLY B 1 174 ? -8.039 14.211 -12.352 1 98.25 174 GLY B O 1
ATOM 4860 N N . SER B 1 175 ? -8.984 13.422 -10.523 1 98.25 175 SER B N 1
ATOM 4861 C CA . SER B 1 175 ? -10.141 12.859 -11.211 1 98.25 175 SER B CA 1
ATOM 4862 C C . SER B 1 175 ? -11.227 13.906 -11.422 1 98.25 175 SER B C 1
ATOM 4864 O O . SER B 1 175 ? -12.281 13.852 -10.781 1 98.25 175 SER B O 1
ATOM 4866 N N . SER B 1 176 ? -11.039 14.734 -12.391 1 98.06 176 SER B N 1
ATOM 4867 C CA . SER B 1 176 ? -11.836 15.953 -12.547 1 98.06 176 SER B CA 1
ATOM 4868 C C . SER B 1 176 ? -13.289 15.625 -12.867 1 98.06 176 SER B C 1
ATOM 4870 O O . SER B 1 176 ? -14.203 16.25 -12.344 1 98.06 176 SER B O 1
ATOM 4872 N N . GLU B 1 177 ? -13.555 14.617 -13.703 1 98.12 177 GLU B N 1
ATOM 4873 C CA . GLU B 1 177 ? -14.922 14.258 -14.062 1 98.12 177 GLU B CA 1
ATOM 4874 C C . GLU B 1 177 ? -15.68 13.719 -12.852 1 98.12 177 GLU B C 1
ATOM 4876 O O . GLU B 1 177 ? -16.844 14.07 -12.641 1 98.12 177 GLU B O 1
ATOM 4881 N N . VAL B 1 178 ? -14.984 12.945 -12.164 1 98.5 178 VAL B N 1
ATOM 4882 C CA . VAL B 1 178 ? -15.594 12.367 -10.969 1 98.5 178 VAL B CA 1
ATOM 4883 C C . VAL B 1 178 ? -15.836 13.461 -9.93 1 98.5 178 VAL B C 1
ATOM 4885 O O . VAL B 1 178 ? -16.891 13.492 -9.289 1 98.5 178 VAL B O 1
ATOM 4888 N N . LEU B 1 179 ? -14.828 14.289 -9.734 1 98.25 179 LEU B N 1
ATOM 4889 C CA . LEU B 1 179 ? -14.969 15.398 -8.797 1 98.25 179 LEU B CA 1
ATOM 4890 C C . LEU B 1 179 ? -16.188 16.25 -9.141 1 98.25 179 LEU B C 1
ATOM 4892 O O . LEU B 1 179 ? -16.984 16.578 -8.258 1 98.25 179 LEU B O 1
ATOM 4896 N N . ASN B 1 180 ? -16.344 16.562 -10.375 1 97.69 180 ASN B N 1
ATOM 4897 C CA . ASN B 1 180 ? -17.5 17.344 -10.836 1 97.69 180 ASN B CA 1
ATOM 4898 C C . ASN B 1 180 ? -18.812 16.625 -10.547 1 97.69 180 ASN B C 1
ATOM 4900 O O . ASN B 1 180 ? -19.781 17.266 -10.117 1 97.69 180 ASN B O 1
ATOM 4904 N N . CYS B 1 181 ? -18.844 15.375 -10.758 1 97.62 181 CYS B N 1
ATOM 4905 C CA . CYS B 1 181 ? -20.031 14.57 -10.492 1 97.62 181 CYS B CA 1
ATOM 4906 C C . CYS B 1 181 ? -20.391 14.594 -9.016 1 97.62 181 CYS B C 1
ATOM 4908 O O . CYS B 1 181 ? -21.562 14.781 -8.656 1 97.62 181 CYS B O 1
ATOM 4910 N N . LEU B 1 182 ? -19.406 14.414 -8.156 1 97.56 182 LEU B N 1
ATOM 4911 C CA . LEU B 1 182 ? -19.641 14.414 -6.719 1 97.56 182 LEU B CA 1
ATOM 4912 C C . LEU B 1 182 ? -20.172 15.766 -6.25 1 97.56 182 LEU B C 1
ATOM 4914 O O . LEU B 1 182 ? -21.078 15.828 -5.414 1 97.56 182 LEU B O 1
ATOM 4918 N N . LEU B 1 183 ? -19.609 16.828 -6.758 1 97.06 183 LEU B N 1
ATOM 4919 C CA . LEU B 1 183 ? -20.094 18.156 -6.434 1 97.06 183 LEU B CA 1
ATOM 4920 C C . LEU B 1 183 ? -21.547 18.328 -6.867 1 97.06 183 LEU B C 1
ATOM 4922 O O . LEU B 1 183 ? -22.375 18.875 -6.125 1 97.06 183 LEU B O 1
ATOM 4926 N N . ASP B 1 184 ? -21.844 17.828 -8.062 1 96 184 ASP B N 1
ATOM 4927 C CA . ASP B 1 184 ? -23.203 17.906 -8.594 1 96 184 ASP B CA 1
ATOM 4928 C C . ASP B 1 184 ? -24.188 17.141 -7.703 1 96 184 ASP B C 1
ATOM 4930 O O . ASP B 1 184 ? -25.359 17.5 -7.621 1 96 184 ASP B O 1
ATOM 4934 N N . LEU B 1 185 ? -23.672 16.172 -7.059 1 95.25 185 LEU B N 1
ATOM 4935 C CA . LEU B 1 185 ? -24.516 15.32 -6.219 1 95.25 185 LEU B CA 1
ATOM 4936 C C . LEU B 1 185 ? -24.562 15.852 -4.789 1 95.25 185 LEU B C 1
ATOM 4938 O O . LEU B 1 185 ? -25.234 15.266 -3.928 1 95.25 185 LEU B O 1
ATOM 4942 N N . GLY B 1 186 ? -23.781 16.891 -4.527 1 94.5 186 GLY B N 1
ATOM 4943 C CA . GLY B 1 186 ? -23.938 17.578 -3.254 1 94.5 186 GLY B CA 1
ATOM 4944 C C . GLY B 1 186 ? -22.797 17.312 -2.289 1 94.5 186 GLY B C 1
ATOM 4945 O O . GLY B 1 186 ? -22.922 17.547 -1.087 1 94.5 186 GLY B O 1
ATOM 4946 N N . ALA B 1 187 ? -21.719 16.734 -2.779 1 95.12 187 ALA B N 1
ATOM 4947 C CA . ALA B 1 187 ? -20.562 16.594 -1.9 1 95.12 187 ALA B CA 1
ATOM 4948 C C . ALA B 1 187 ? -20.109 17.938 -1.35 1 95.12 187 ALA B C 1
ATOM 4950 O O . ALA B 1 187 ? -20.125 18.938 -2.062 1 95.12 187 ALA B O 1
ATOM 4951 N N . ASP B 1 188 ? -19.688 18.016 -0.108 1 93.38 188 ASP B N 1
ATOM 4952 C CA . ASP B 1 188 ? -19.281 19.25 0.558 1 93.38 188 ASP B CA 1
ATOM 4953 C C . ASP B 1 188 ? -17.781 19.5 0.393 1 93.38 188 ASP B C 1
ATOM 4955 O O . ASP B 1 188 ? -16.969 18.797 0.97 1 93.38 188 ASP B O 1
ATOM 4959 N N . PRO B 1 189 ? -17.422 20.469 -0.349 1 94.75 189 PRO B N 1
ATOM 4960 C CA . PRO B 1 189 ? -16 20.75 -0.525 1 94.75 189 PRO B CA 1
ATOM 4961 C C . PRO B 1 189 ? -15.367 21.391 0.715 1 94.75 189 PRO B C 1
ATOM 4963 O O . PRO B 1 189 ? -14.148 21.531 0.782 1 94.75 189 PRO B O 1
ATOM 4966 N N . ASN B 1 190 ? -16.125 21.703 1.697 1 91.56 190 ASN B N 1
ATOM 4967 C CA . ASN B 1 190 ? -15.625 22.375 2.883 1 91.56 190 ASN B CA 1
ATOM 4968 C C . ASN B 1 190 ? -15.852 21.562 4.148 1 91.56 190 ASN B C 1
ATOM 4970 O O . ASN B 1 190 ? -15.977 22.109 5.242 1 91.56 190 ASN B O 1
ATOM 4974 N N . TYR B 1 191 ? -15.961 20.281 3.873 1 83.94 191 TYR B N 1
ATOM 4975 C CA . TYR B 1 191 ? -16.094 19.422 5.039 1 83.94 191 TYR B CA 1
ATOM 4976 C C . TYR B 1 191 ? -14.969 19.688 6.039 1 83.94 191 TYR B C 1
ATOM 4978 O O . TYR B 1 191 ? -13.812 19.875 5.656 1 83.94 191 TYR B O 1
ATOM 4986 N N . ILE B 1 192 ? -15.352 19.766 7.309 1 73.06 192 ILE B N 1
ATOM 4987 C CA . ILE B 1 192 ? -14.414 20.125 8.359 1 73.06 192 ILE B CA 1
ATOM 4988 C C . ILE B 1 192 ? -13.773 18.875 8.938 1 73.06 192 ILE B C 1
ATOM 4990 O O . ILE B 1 192 ? -14.484 17.938 9.344 1 73.06 192 ILE B O 1
ATOM 4994 N N . SER B 1 193 ? -12.562 18.672 8.781 1 75.44 193 SER B N 1
ATOM 4995 C CA . SER B 1 193 ? -11.75 17.656 9.453 1 75.44 193 SER B CA 1
ATOM 4996 C C . SER B 1 193 ? -10.492 18.266 10.055 1 75.44 193 SER B C 1
ATOM 4998 O O . SER B 1 193 ? -9.867 19.141 9.445 1 75.44 193 SER B O 1
ATOM 5000 N N . PRO B 1 194 ? -10.281 17.859 11.367 1 68.25 194 PRO B N 1
ATOM 5001 C CA . PRO B 1 194 ? -9.094 18.438 12 1 68.25 194 PRO B CA 1
ATOM 5002 C C . PRO B 1 194 ? -7.793 17.906 11.406 1 68.25 194 PRO B C 1
ATOM 5004 O O . PRO B 1 194 ? -6.734 18.516 11.602 1 68.25 194 PRO B O 1
ATOM 5007 N N . ILE B 1 195 ? -7.926 16.891 10.695 1 72.25 195 ILE B N 1
ATOM 5008 C CA . ILE B 1 195 ? -6.66 16.234 10.391 1 72.25 195 ILE B CA 1
ATOM 5009 C C . ILE B 1 195 ? -6.484 16.141 8.875 1 72.25 195 ILE B C 1
ATOM 5011 O O . ILE B 1 195 ? -5.363 15.969 8.383 1 72.25 195 ILE B O 1
ATOM 5015 N N . VAL B 1 196 ? -7.531 16.328 8.117 1 83.5 196 VAL B N 1
ATOM 5016 C CA . VAL B 1 196 ? -7.426 16.109 6.68 1 83.5 196 VAL B CA 1
ATOM 5017 C C . VAL B 1 196 ? -7.402 17.453 5.945 1 83.5 196 VAL B C 1
ATOM 5019 O O . VAL B 1 196 ? -8.188 18.344 6.262 1 83.5 196 VAL B O 1
ATOM 5022 N N . MET B 1 197 ? -6.523 17.594 5.051 1 89.62 197 MET B N 1
ATOM 5023 C CA . MET B 1 197 ? -6.469 18.781 4.203 1 89.62 197 MET B CA 1
ATOM 5024 C C . MET B 1 197 ? -7.734 18.906 3.357 1 89.62 197 MET B C 1
ATOM 5026 O O . MET B 1 197 ? -8.328 17.906 2.975 1 89.62 197 MET B O 1
ATOM 5030 N N . SER B 1 198 ? -8.109 20.094 3.088 1 92.81 198 SER B N 1
ATOM 5031 C CA . SER B 1 198 ? -9.289 20.328 2.268 1 92.81 198 SER B CA 1
ATOM 5032 C C . SER B 1 198 ? -9.109 19.75 0.863 1 92.81 198 SER B C 1
ATOM 5034 O O . SER B 1 198 ? -7.977 19.594 0.398 1 92.81 198 SER B O 1
ATOM 5036 N N . PRO B 1 199 ? -10.211 19.438 0.185 1 96.06 199 PRO B N 1
ATOM 5037 C CA . PRO B 1 199 ? -10.102 18.984 -1.204 1 96.06 199 PRO B CA 1
ATOM 5038 C C . PRO B 1 199 ? -9.344 19.969 -2.09 1 96.06 199 PRO B C 1
ATOM 5040 O O . PRO B 1 199 ? -8.602 19.562 -2.98 1 96.06 199 PRO B O 1
ATOM 5043 N N . LEU B 1 200 ? -9.516 21.266 -1.819 1 97.12 200 LEU B N 1
ATOM 5044 C CA . LEU B 1 200 ? -8.805 22.281 -2.59 1 97.12 200 LEU B CA 1
ATOM 5045 C C . LEU B 1 200 ? -7.297 22.141 -2.414 1 97.12 200 LEU B C 1
ATOM 5047 O O . LEU B 1 200 ? -6.555 22.078 -3.398 1 97.12 200 LEU B O 1
ATOM 5051 N N . MET B 1 201 ? -6.887 22.031 -1.179 1 95.75 201 MET B N 1
ATOM 5052 C CA . MET B 1 201 ? -5.461 21.875 -0.903 1 95.75 201 MET B CA 1
ATOM 5053 C C . MET B 1 201 ? -4.93 20.594 -1.516 1 95.75 201 MET B C 1
ATOM 5055 O O . MET B 1 201 ? -3.836 20.562 -2.082 1 95.75 201 MET B O 1
ATOM 5059 N N . LYS B 1 202 ? -5.715 19.562 -1.38 1 96 202 LYS B N 1
ATOM 5060 C CA . LYS B 1 202 ? -5.301 18.281 -1.944 1 96 202 LYS B CA 1
ATOM 5061 C C . LYS B 1 202 ? -5.117 18.375 -3.455 1 96 202 LYS B C 1
ATOM 5063 O O . LYS B 1 202 ? -4.168 17.812 -4.008 1 96 202 LYS B O 1
ATOM 5068 N N . SER B 1 203 ? -6.062 19 -4.168 1 97.75 203 SER B N 1
ATOM 5069 C CA . SER B 1 203 ? -5.949 19.172 -5.609 1 97.75 203 SER B CA 1
ATOM 5070 C C . SER B 1 203 ? -4.699 19.969 -5.973 1 97.75 203 SER B C 1
ATOM 5072 O O . SER B 1 203 ? -4.043 19.688 -6.977 1 97.75 203 SER B O 1
ATOM 5074 N N . MET B 1 204 ? -4.336 20.984 -5.168 1 97.31 204 MET B N 1
ATOM 5075 C CA . MET B 1 204 ? -3.162 21.812 -5.406 1 97.31 204 MET B CA 1
ATOM 5076 C C . MET B 1 204 ? -1.879 21.016 -5.211 1 97.31 204 MET B C 1
ATOM 5078 O O . MET B 1 204 ? -0.954 21.109 -6.02 1 97.31 204 MET B O 1
ATOM 5082 N N . LEU B 1 205 ? -1.856 20.266 -4.156 1 95.44 205 LEU B N 1
ATOM 5083 C CA . LEU B 1 205 ? -0.693 19.438 -3.889 1 95.44 205 LEU B CA 1
ATOM 5084 C C . LEU B 1 205 ? -0.482 18.422 -5.012 1 95.44 205 LEU B C 1
ATOM 5086 O O . LEU B 1 205 ? 0.657 18.094 -5.355 1 95.44 205 LEU B O 1
ATOM 5090 N N . ALA B 1 206 ? -1.593 18 -5.602 1 96.06 206 ALA B N 1
ATOM 5091 C CA . ALA B 1 206 ? -1.537 17.047 -6.707 1 96.06 206 ALA B CA 1
ATOM 5092 C C . ALA B 1 206 ? -1.273 17.766 -8.031 1 96.06 206 ALA B C 1
ATOM 5094 O O . ALA B 1 206 ? -1.13 17.125 -9.07 1 96.06 206 ALA B O 1
ATOM 5095 N N . GLU B 1 207 ? -1.271 19.094 -8.008 1 96.75 207 GLU B N 1
ATOM 5096 C CA . GLU B 1 207 ? -1.127 19.922 -9.195 1 96.75 207 GLU B CA 1
ATOM 5097 C C . GLU B 1 207 ? -2.215 19.609 -10.219 1 96.75 207 GLU B C 1
ATOM 5099 O O . GLU B 1 207 ? -1.953 19.594 -11.43 1 96.75 207 GLU B O 1
ATOM 5104 N N . ALA B 1 208 ? -3.365 19.219 -9.703 1 97.88 208 ALA B N 1
ATOM 5105 C CA . ALA B 1 208 ? -4.551 18.984 -10.523 1 97.88 208 ALA B CA 1
ATOM 5106 C C . ALA B 1 208 ? -5.348 20.266 -10.727 1 97.88 208 ALA B C 1
ATOM 5108 O O . ALA B 1 208 ? -6.387 20.453 -10.086 1 97.88 208 ALA B O 1
ATOM 5109 N N . LEU B 1 209 ? -4.973 21.047 -11.648 1 97.88 209 LEU B N 1
ATOM 5110 C CA . LEU B 1 209 ? -5.512 22.391 -11.852 1 97.88 209 LEU B CA 1
ATOM 5111 C C . LEU B 1 209 ? -6.992 22.328 -12.219 1 97.88 209 LEU B C 1
ATOM 5113 O O . LEU B 1 209 ? -7.773 23.188 -11.805 1 97.88 209 LEU B O 1
ATOM 5117 N N . ASP B 1 210 ? -7.379 21.312 -12.961 1 98.12 210 ASP B N 1
ATOM 5118 C CA . ASP B 1 210 ? -8.781 21.172 -13.328 1 98.12 210 ASP B CA 1
ATOM 5119 C C . ASP B 1 210 ? -9.664 20.969 -12.102 1 98.12 210 ASP B C 1
ATOM 5121 O O . ASP B 1 210 ? -10.719 21.578 -11.977 1 98.12 210 ASP B O 1
ATOM 5125 N N . CYS B 1 211 ? -9.195 20.125 -11.242 1 98.38 211 CYS B N 1
ATOM 5126 C CA . CYS B 1 211 ? -9.93 19.891 -10 1 98.38 211 CYS B CA 1
ATOM 5127 C C . CYS B 1 211 ? -9.992 21.156 -9.156 1 98.38 211 CYS B C 1
ATOM 5129 O O . CYS B 1 211 ? -11.031 21.469 -8.578 1 98.38 211 CYS B O 1
ATOM 5131 N N . MET B 1 212 ? -8.844 21.781 -9.078 1 98.12 212 MET B N 1
ATOM 5132 C CA . MET B 1 212 ? -8.766 23.031 -8.328 1 98.12 212 MET B CA 1
ATOM 5133 C C . MET B 1 212 ? -9.812 24.031 -8.82 1 98.12 212 MET B C 1
ATOM 5135 O O . MET B 1 212 ? -10.562 24.609 -8.023 1 98.12 212 MET B O 1
ATOM 5139 N N . VAL B 1 213 ? -9.961 24.219 -10.078 1 97.75 213 VAL B N 1
ATOM 5140 C CA . VAL B 1 213 ? -10.867 25.188 -10.688 1 97.75 213 VAL B CA 1
ATOM 5141 C C . VAL B 1 213 ? -12.312 24.766 -10.43 1 97.75 213 VAL B C 1
ATOM 5143 O O . VAL B 1 213 ? -13.164 25.594 -10.109 1 97.75 213 VAL B O 1
ATOM 5146 N N . LEU B 1 214 ? -12.617 23.5 -10.586 1 97.75 214 LEU B N 1
ATOM 5147 C CA . LEU B 1 214 ? -13.961 22.984 -10.344 1 97.75 214 LEU B CA 1
ATOM 5148 C C . LEU B 1 214 ? -14.383 23.25 -8.906 1 97.75 214 LEU B C 1
ATOM 5150 O O . LEU B 1 214 ? -15.531 23.625 -8.648 1 97.75 214 LEU B O 1
ATOM 5154 N N . LEU B 1 215 ? -13.477 23.031 -7.984 1 98.06 215 LEU B N 1
ATOM 5155 C CA . LEU B 1 215 ? -13.773 23.25 -6.57 1 98.06 215 LEU B CA 1
ATOM 5156 C C . LEU B 1 215 ? -14.031 24.719 -6.293 1 98.06 215 LEU B C 1
ATOM 5158 O O . LEU B 1 215 ? -14.922 25.062 -5.516 1 98.06 215 LEU B O 1
ATOM 5162 N N . LEU B 1 216 ? -13.281 25.594 -6.906 1 97.62 216 LEU B N 1
ATOM 5163 C CA . LEU B 1 216 ? -13.414 27.031 -6.699 1 97.62 216 LEU B CA 1
ATOM 5164 C C . LEU B 1 216 ? -14.703 27.562 -7.328 1 97.62 216 LEU B C 1
ATOM 5166 O O . LEU B 1 216 ? -15.344 28.453 -6.781 1 97.62 216 LEU B O 1
ATOM 5170 N N . LYS B 1 217 ? -15.07 27.016 -8.43 1 95.38 217 LYS B N 1
ATOM 5171 C CA . LYS B 1 217 ? -16.312 27.406 -9.086 1 95.38 217 LYS B CA 1
ATOM 5172 C C . LYS B 1 217 ? -17.531 26.859 -8.344 1 95.38 217 LYS B C 1
ATOM 5174 O O . LYS B 1 217 ? -18.547 27.547 -8.234 1 95.38 217 LYS B O 1
ATOM 5179 N N . GLY B 1 218 ? -17.312 25.672 -7.898 1 91.94 218 GLY B N 1
ATOM 5180 C CA . GLY B 1 218 ? -18.359 25.031 -7.125 1 91.94 218 GLY B CA 1
ATOM 5181 C C . GLY B 1 218 ? -19.547 24.609 -7.969 1 91.94 218 GLY B C 1
ATOM 5182 O O . GLY B 1 218 ? -19.562 24.812 -9.188 1 91.94 218 GLY B O 1
ATOM 5183 N N . LYS B 1 219 ? -20.484 23.938 -7.266 1 85.12 219 LYS B N 1
ATOM 5184 C CA . LYS B 1 219 ? -21.766 23.516 -7.801 1 85.12 219 LYS B CA 1
ATOM 5185 C C . LYS B 1 219 ? -22.875 23.625 -6.746 1 85.12 219 LYS B C 1
ATOM 5187 O O . LYS B 1 219 ? -22.609 23.484 -5.551 1 85.12 219 LYS B O 1
ATOM 5192 N N . ARG B 1 220 ? -24.031 23.922 -7.191 1 83.62 220 ARG B N 1
ATOM 5193 C CA . ARG B 1 220 ? -25.234 23.938 -6.363 1 83.62 220 ARG B CA 1
ATOM 5194 C C . ARG B 1 220 ? -25.062 24.859 -5.164 1 83.62 220 ARG B C 1
ATOM 5196 O O . ARG B 1 220 ? -25.453 24.516 -4.047 1 83.62 220 ARG B O 1
ATOM 5203 N N . GLY B 1 221 ? -24.297 25.875 -5.348 1 80.38 221 GLY B N 1
ATOM 5204 C CA . GLY B 1 221 ? -24.172 26.859 -4.297 1 80.38 221 GLY B CA 1
ATOM 5205 C C . GLY B 1 221 ? -23.062 26.547 -3.307 1 80.38 221 GLY B C 1
ATOM 5206 O O . GLY B 1 221 ? -22.844 27.297 -2.357 1 80.38 221 GLY B O 1
ATOM 5207 N N . SER B 1 222 ? -22.453 25.469 -3.535 1 87 222 SER B N 1
ATOM 5208 C CA . SER B 1 222 ? -21.359 25.109 -2.635 1 87 222 SER B CA 1
ATOM 5209 C C . SER B 1 222 ? -20.016 25.156 -3.35 1 87 222 SER B C 1
ATOM 5211 O O . SER B 1 222 ? -19.844 24.531 -4.391 1 87 222 SER B O 1
ATOM 5213 N N . LYS B 1 223 ? -19.172 26.062 -2.939 1 93.44 223 LYS B N 1
ATOM 5214 C CA . LYS B 1 223 ? -17.828 26.172 -3.514 1 93.44 223 LYS B CA 1
ATOM 5215 C C . LYS B 1 223 ? -16.766 26.078 -2.432 1 93.44 223 LYS B C 1
ATOM 5217 O O . LYS B 1 223 ? -17.016 26.359 -1.263 1 93.44 223 LYS B O 1
ATOM 5222 N N . ALA B 1 224 ? -15.648 25.641 -2.793 1 96.19 224 ALA B N 1
ATOM 5223 C CA . ALA B 1 224 ? -14.531 25.531 -1.852 1 96.19 224 ALA B CA 1
ATOM 5224 C C . ALA B 1 224 ? -14.109 26.922 -1.355 1 96.19 224 ALA B C 1
ATOM 5226 O O . ALA B 1 224 ? -14.078 27.875 -2.129 1 96.19 224 ALA B O 1
ATOM 5227 N N . ASP B 1 225 ? -13.867 27.031 -0.104 1 95.06 225 ASP B N 1
ATOM 5228 C CA . ASP B 1 225 ? -13.359 28.281 0.477 1 95.06 225 ASP B CA 1
ATOM 5229 C C . ASP B 1 225 ? -11.867 28.438 0.209 1 95.06 225 ASP B C 1
ATOM 5231 O O . ASP B 1 225 ? -11.047 27.719 0.778 1 95.06 225 ASP B O 1
ATOM 5235 N N . PRO B 1 226 ? -11.484 29.375 -0.612 1 96.38 226 PRO B N 1
ATOM 5236 C CA . PRO B 1 226 ? -10.07 29.547 -0.955 1 96.38 226 PRO B CA 1
ATOM 5237 C C . PRO B 1 226 ? -9.258 30.141 0.19 1 96.38 226 PRO B C 1
ATOM 5239 O O . PRO B 1 226 ? -8.023 30.203 0.106 1 96.38 226 PRO B O 1
ATOM 5242 N N . ASN B 1 227 ? -9.898 30.531 1.26 1 95.31 227 ASN B N 1
ATOM 5243 C CA . ASN B 1 227 ? -9.203 31.219 2.348 1 95.31 227 ASN B CA 1
ATOM 5244 C C . ASN B 1 227 ? -9.109 30.344 3.59 1 95.31 227 ASN B C 1
ATOM 5246 O O . ASN B 1 227 ? -8.547 30.75 4.605 1 95.31 227 ASN B O 1
ATOM 5250 N N . ARG B 1 228 ? -9.602 29.188 3.482 1 90.19 228 ARG B N 1
ATOM 5251 C CA . ARG B 1 228 ? -9.617 28.281 4.629 1 90.19 228 ARG B CA 1
ATOM 5252 C C . ARG B 1 228 ? -8.211 27.812 4.984 1 90.19 228 ARG B C 1
ATOM 5254 O O . ARG B 1 228 ? -7.438 27.438 4.102 1 90.19 228 ARG B O 1
ATOM 5261 N N . ARG B 1 229 ? -7.914 27.906 6.312 1 88.38 229 ARG B N 1
ATOM 5262 C CA . ARG B 1 229 ? -6.66 27.359 6.812 1 88.38 229 ARG B CA 1
ATOM 5263 C C . ARG B 1 229 ? -6.781 25.859 7.055 1 88.38 229 ARG B C 1
ATOM 5265 O O . ARG B 1 229 ? -7.707 25.406 7.734 1 88.38 229 ARG B O 1
ATOM 5272 N N . THR B 1 230 ? -5.918 25.109 6.383 1 84.88 230 THR B N 1
ATOM 5273 C CA . THR B 1 230 ? -5.828 23.672 6.625 1 84.88 230 THR B CA 1
ATOM 5274 C C . THR B 1 230 ? -4.367 23.219 6.652 1 84.88 230 THR B C 1
ATOM 5276 O O . THR B 1 230 ? -3.537 23.75 5.91 1 84.88 230 THR B O 1
ATOM 5279 N N . SER B 1 231 ? -3.947 22.328 7.488 1 78.69 231 SER B N 1
ATOM 5280 C CA . SER B 1 231 ? -2.625 21.703 7.57 1 78.69 231 SER B CA 1
ATOM 5281 C C . SER B 1 231 ? -1.53 22.766 7.664 1 78.69 231 SER B C 1
ATOM 5283 O O . SER B 1 231 ? -0.56 22.734 6.906 1 78.69 231 SER B O 1
ATOM 5285 N N . ASN B 1 232 ? -1.658 23.859 8.344 1 80.44 232 ASN B N 1
ATOM 5286 C CA . ASN B 1 232 ? -0.656 24.875 8.688 1 80.44 232 ASN B CA 1
ATOM 5287 C C . ASN B 1 232 ? -0.633 26.016 7.672 1 80.44 232 ASN B C 1
ATOM 5289 O O . ASN B 1 232 ? 0.206 26.906 7.762 1 80.44 232 ASN B O 1
ATOM 5293 N N . THR B 1 233 ? -1.518 25.906 6.633 1 92.31 233 THR B N 1
ATOM 5294 C CA . THR B 1 233 ? -1.372 26.906 5.578 1 92.31 233 THR B CA 1
ATOM 5295 C C . THR B 1 233 ? -2.727 27.234 4.957 1 92.31 233 THR B C 1
ATOM 5297 O O . THR B 1 233 ? -3.754 26.703 5.371 1 92.31 233 THR B O 1
ATOM 5300 N N . THR B 1 234 ? -2.74 28.25 4.133 1 95.19 234 THR B N 1
ATOM 5301 C CA . THR B 1 234 ? -3.848 28.531 3.23 1 95.19 234 THR B CA 1
ATOM 5302 C C . THR B 1 234 ? -3.473 28.203 1.789 1 95.19 234 THR B C 1
ATOM 5304 O O . THR B 1 234 ? -2.289 28.094 1.458 1 95.19 234 THR B O 1
ATOM 5307 N N . PRO B 1 235 ? -4.457 27.984 0.942 1 96.94 235 PRO B N 1
ATOM 5308 C CA . PRO B 1 235 ? -4.156 27.703 -0.464 1 96.94 235 PRO B CA 1
ATOM 5309 C C . PRO B 1 235 ? -3.23 28.75 -1.088 1 96.94 235 PRO B C 1
ATOM 5311 O O . PRO B 1 235 ? -2.26 28.391 -1.761 1 96.94 235 PRO B O 1
ATOM 5314 N N . LEU B 1 236 ? -3.455 30.016 -0.794 1 98.19 236 LEU B N 1
ATOM 5315 C CA . LEU B 1 236 ? -2.646 31.078 -1.391 1 98.19 236 LEU B CA 1
ATOM 5316 C C . LEU B 1 236 ? -1.242 31.094 -0.798 1 98.19 236 LEU B C 1
ATOM 5318 O O . LEU B 1 236 ? -0.265 31.328 -1.513 1 98.19 236 LEU B O 1
ATOM 5322 N N . CYS B 1 237 ? -1.131 30.906 0.543 1 97.88 237 CYS B N 1
ATOM 5323 C CA . CYS B 1 237 ? 0.186 30.812 1.165 1 97.88 237 CYS B CA 1
ATOM 5324 C C . CYS B 1 237 ? 0.995 29.672 0.562 1 97.88 237 CYS B C 1
ATOM 5326 O O . CYS B 1 237 ? 2.176 29.828 0.254 1 97.88 237 CYS B O 1
ATOM 5328 N N . TYR B 1 238 ? 0.376 28.547 0.352 1 96.69 238 TYR B N 1
ATOM 5329 C CA . TYR B 1 238 ? 1.064 27.406 -0.23 1 96.69 238 TYR B CA 1
ATOM 5330 C C . TYR B 1 238 ? 1.528 27.703 -1.649 1 96.69 238 TYR B C 1
ATOM 5332 O O . TYR B 1 238 ? 2.691 27.484 -1.992 1 96.69 238 TYR B O 1
ATOM 5340 N N . ALA B 1 239 ? 0.595 28.203 -2.484 1 98.19 239 ALA B N 1
ATOM 5341 C CA . ALA B 1 239 ? 0.933 28.531 -3.867 1 98.19 239 ALA B CA 1
ATOM 5342 C C . ALA B 1 239 ? 2.094 29.516 -3.93 1 98.19 239 ALA B C 1
ATOM 5344 O O . ALA B 1 239 ? 2.984 29.391 -4.773 1 98.19 239 ALA B O 1
ATOM 5345 N N . ALA B 1 240 ? 2.078 30.469 -3.072 1 98.25 240 ALA B N 1
ATOM 5346 C CA . ALA B 1 240 ? 3.123 31.484 -3.025 1 98.25 240 ALA B CA 1
ATOM 5347 C C . ALA B 1 240 ? 4.461 30.891 -2.6 1 98.25 240 ALA B C 1
ATOM 5349 O O . ALA B 1 240 ? 5.508 31.25 -3.141 1 98.25 240 ALA B O 1
ATOM 5350 N N . SER B 1 241 ? 4.363 30.016 -1.634 1 96.56 241 SER B N 1
ATOM 5351 C CA . SER B 1 241 ? 5.578 29.391 -1.134 1 96.56 241 SER B CA 1
ATOM 5352 C C . SER B 1 241 ? 6.215 28.5 -2.195 1 96.56 241 SER B C 1
ATOM 5354 O O . SER B 1 241 ? 7.41 28.203 -2.135 1 96.56 241 SER B O 1
ATOM 5356 N N . GLU B 1 242 ? 5.348 28.109 -3.17 1 96.38 242 GLU B N 1
ATOM 5357 C CA . GLU B 1 242 ? 5.824 27.219 -4.227 1 96.38 242 GLU B CA 1
ATOM 5358 C C . GLU B 1 242 ? 6.086 27.984 -5.52 1 96.38 242 GLU B C 1
ATOM 5360 O O . GLU B 1 242 ? 6.516 27.406 -6.52 1 96.38 242 GLU B O 1
ATOM 5365 N N . GLY B 1 243 ? 5.844 29.219 -5.508 1 97.69 243 GLY B N 1
ATOM 5366 C CA . GLY B 1 243 ? 6.055 30.062 -6.676 1 97.69 243 GLY B CA 1
ATOM 5367 C C . GLY B 1 243 ? 5.152 29.703 -7.84 1 97.69 243 GLY B C 1
ATOM 5368 O O . GLY B 1 243 ? 5.555 29.797 -9 1 97.69 243 GLY B O 1
ATOM 5369 N N . LYS B 1 244 ? 3.967 29.203 -7.582 1 97.81 244 LYS B N 1
ATOM 5370 C CA . LYS B 1 244 ? 3.053 28.734 -8.617 1 97.81 244 LYS B CA 1
ATOM 5371 C C . LYS B 1 244 ? 2.135 29.859 -9.086 1 97.81 244 LYS B C 1
ATOM 5373 O O . LYS B 1 244 ? 0.99 29.969 -8.641 1 97.81 244 LYS B O 1
ATOM 5378 N N . LEU B 1 245 ? 2.562 30.578 -10.062 1 98 245 LEU B N 1
ATOM 5379 C CA . LEU B 1 245 ? 1.882 31.781 -10.531 1 98 245 LEU B CA 1
ATOM 5380 C C . LEU B 1 245 ? 0.491 31.453 -11.062 1 98 245 LEU B C 1
ATOM 5382 O O . LEU B 1 245 ? -0.468 32.188 -10.812 1 98 245 LEU B O 1
ATOM 5386 N N . GLU B 1 246 ? 0.378 30.359 -11.75 1 97.94 246 GLU B N 1
ATOM 5387 C CA . GLU B 1 246 ? -0.912 29.984 -12.328 1 97.94 246 GLU B CA 1
ATOM 5388 C C . GLU B 1 246 ? -1.943 29.719 -11.234 1 97.94 246 GLU B C 1
ATOM 5390 O O . GLU B 1 246 ? -3.09 30.156 -11.336 1 97.94 246 GLU B O 1
ATOM 5395 N N . MET B 1 247 ? -1.522 29 -10.188 1 98.38 247 MET B N 1
ATOM 5396 C CA . MET B 1 247 ? -2.416 28.734 -9.062 1 98.38 247 MET B CA 1
ATOM 5397 C C . MET B 1 247 ? -2.824 30.016 -8.359 1 98.38 247 MET B C 1
ATOM 5399 O O . MET B 1 247 ? -3.984 30.188 -7.98 1 98.38 247 MET B O 1
ATOM 5403 N N . ILE B 1 248 ? -1.869 30.906 -8.211 1 98.56 248 ILE B N 1
ATOM 5404 C CA . ILE B 1 248 ? -2.105 32.156 -7.52 1 98.56 248 ILE B CA 1
ATOM 5405 C C . ILE B 1 248 ? -3.154 32.969 -8.273 1 98.56 248 ILE B C 1
ATOM 5407 O O . ILE B 1 248 ? -4.102 33.5 -7.676 1 98.56 248 ILE B O 1
ATOM 5411 N N . HIS B 1 249 ? -3.027 33.031 -9.578 1 98 249 HIS B N 1
ATOM 5412 C CA . HIS B 1 249 ? -3.988 33.75 -10.398 1 98 249 HIS B CA 1
ATOM 5413 C C . HIS B 1 249 ? -5.391 33.188 -10.25 1 98 249 HIS B C 1
ATOM 5415 O O . HIS B 1 249 ? -6.359 33.938 -10.07 1 98 249 HIS B O 1
ATOM 5421 N N . LYS B 1 250 ? -5.52 31.938 -10.289 1 97.62 250 LYS B N 1
ATOM 5422 C CA . LYS B 1 250 ? -6.82 31.266 -10.211 1 97.62 250 LYS B CA 1
ATOM 5423 C C . LYS B 1 250 ? -7.449 31.469 -8.828 1 97.62 250 LYS B C 1
ATOM 5425 O O . LYS B 1 250 ? -8.664 31.641 -8.719 1 97.62 250 LYS B O 1
ATOM 5430 N N . LEU B 1 251 ? -6.625 31.344 -7.824 1 98.31 251 LEU B N 1
ATOM 5431 C CA . LEU B 1 251 ? -7.113 31.531 -6.461 1 98.31 251 LEU B CA 1
ATOM 5432 C C . LEU B 1 251 ? -7.617 32.969 -6.258 1 98.31 251 LEU B C 1
ATOM 5434 O O . LEU B 1 251 ? -8.727 33.156 -5.758 1 98.31 251 LEU B O 1
ATOM 5438 N N . MET B 1 252 ? -6.855 33.906 -6.648 1 97.62 252 MET B N 1
ATOM 5439 C CA . MET B 1 252 ? -7.215 35.312 -6.457 1 97.62 252 MET B CA 1
ATOM 5440 C C . MET B 1 252 ? -8.453 35.656 -7.277 1 97.62 252 MET B C 1
ATOM 5442 O O . MET B 1 252 ? -9.305 36.438 -6.82 1 97.62 252 MET B O 1
ATOM 5446 N N . ALA B 1 253 ? -8.578 35.125 -8.438 1 96.94 253 ALA B N 1
ATOM 5447 C CA . ALA B 1 253 ? -9.742 35.344 -9.281 1 96.94 253 ALA B CA 1
ATOM 5448 C C . ALA B 1 253 ? -11.008 34.781 -8.648 1 96.94 253 ALA B C 1
ATOM 5450 O O . ALA B 1 253 ? -12.117 35.156 -9.016 1 96.94 253 ALA B O 1
ATOM 5451 N N . ASN B 1 254 ? -10.789 33.906 -7.73 1 96.56 254 ASN B N 1
ATOM 5452 C CA . ASN B 1 254 ? -11.938 33.219 -7.125 1 96.56 254 ASN B CA 1
ATOM 5453 C C . ASN B 1 254 ? -12.047 33.562 -5.637 1 96.56 254 ASN B C 1
ATOM 5455 O O . ASN B 1 254 ? -12.508 32.719 -4.852 1 96.56 254 ASN B O 1
ATOM 5459 N N . GLY B 1 255 ? -11.484 34.625 -5.211 1 96 255 GLY B N 1
ATOM 5460 C CA . GLY B 1 255 ? -11.836 35.188 -3.912 1 96 255 GLY B CA 1
ATOM 5461 C C . GLY B 1 255 ? -10.766 34.938 -2.857 1 96 255 GLY B C 1
ATOM 5462 O O . GLY B 1 255 ? -10.953 35.281 -1.688 1 96 255 GLY B O 1
ATOM 5463 N N . ALA B 1 256 ? -9.609 34.375 -3.221 1 97.81 256 ALA B N 1
ATOM 5464 C CA . ALA B 1 256 ? -8.539 34.25 -2.24 1 97.81 256 ALA B CA 1
ATOM 5465 C C . ALA B 1 256 ? -8.016 35.594 -1.817 1 97.81 256 ALA B C 1
ATOM 5467 O O . ALA B 1 256 ? -7.766 36.469 -2.66 1 97.81 256 ALA B O 1
ATOM 5468 N N . ASP B 1 257 ? -7.883 35.812 -0.532 1 98.06 257 ASP B N 1
ATOM 5469 C CA . ASP B 1 257 ? -7.449 37.094 0.051 1 98.06 257 ASP B CA 1
ATOM 5470 C C . ASP B 1 257 ? -5.961 37.062 0.387 1 98.06 257 ASP B C 1
ATOM 5472 O O . ASP B 1 257 ? -5.535 36.312 1.289 1 98.06 257 ASP B O 1
ATOM 5476 N N . PRO B 1 258 ? -5.148 37.781 -0.273 1 98.06 258 PRO B N 1
ATOM 5477 C CA . PRO B 1 258 ? -3.699 37.781 -0.053 1 98.06 258 PRO B CA 1
ATOM 5478 C C . PRO B 1 258 ? -3.307 38.344 1.316 1 98.06 258 PRO B C 1
ATOM 5480 O O . PRO B 1 258 ? -2.141 38.25 1.711 1 98.06 258 PRO B O 1
ATOM 5483 N N . ASN B 1 259 ? -4.254 38.844 2.049 1 97.31 259 ASN B N 1
ATOM 5484 C CA . ASN B 1 259 ? -3.965 39.406 3.357 1 97.31 259 ASN B CA 1
ATOM 5485 C C . ASN B 1 259 ? -4.164 38.406 4.477 1 97.31 259 ASN B C 1
ATOM 5487 O O . ASN B 1 259 ? -3.818 38.656 5.629 1 97.31 259 ASN B O 1
ATOM 5491 N N . ILE B 1 260 ? -4.703 37.281 4.164 1 96 260 ILE B N 1
ATOM 5492 C CA . ILE B 1 260 ? -4.91 36.219 5.168 1 96 260 ILE B CA 1
ATOM 5493 C C . ILE B 1 260 ? -3.609 35.469 5.395 1 96 260 ILE B C 1
ATOM 5495 O O . ILE B 1 260 ? -2.969 35.031 4.438 1 96 260 ILE B O 1
ATOM 5499 N N . THR B 1 261 ? -3.18 35.344 6.629 1 95.25 261 THR B N 1
ATOM 5500 C CA . THR B 1 261 ? -1.931 34.688 6.98 1 95.25 261 THR B CA 1
ATOM 5501 C C . THR B 1 261 ? -2.168 33.219 7.262 1 95.25 261 THR B C 1
ATOM 5503 O O . THR B 1 261 ? -3.311 32.781 7.43 1 95.25 261 THR B O 1
ATOM 5506 N N . ASP B 1 262 ? -1.116 32.406 7.219 1 94.19 262 ASP B N 1
ATOM 5507 C CA . ASP B 1 262 ? -1.19 31.047 7.719 1 94.19 262 ASP B CA 1
ATOM 5508 C C . ASP B 1 262 ? -1.09 31.016 9.242 1 94.19 262 ASP B C 1
ATOM 5510 O O . ASP B 1 262 ? -1.24 32.031 9.898 1 94.19 262 ASP B O 1
ATOM 5514 N N . TYR B 1 263 ? -0.856 29.828 9.828 1 90.62 263 TYR B N 1
ATOM 5515 C CA . TYR B 1 263 ? -0.851 29.688 11.281 1 90.62 263 TYR B CA 1
ATOM 5516 C C . TYR B 1 263 ? 0.438 30.234 11.875 1 90.62 263 TYR B C 1
ATOM 5518 O O . TYR B 1 263 ? 0.521 30.469 13.086 1 90.62 263 TYR B O 1
ATOM 5526 N N . SER B 1 264 ? 1.4 30.453 11.023 1 91.31 264 SER B N 1
ATOM 5527 C CA . SER B 1 264 ? 2.668 31.016 11.477 1 91.31 264 SER B CA 1
ATOM 5528 C C . SER B 1 264 ? 2.648 32.531 11.422 1 91.31 264 SER B C 1
ATOM 5530 O O . SER B 1 264 ? 3.615 33.188 11.82 1 91.31 264 SER B O 1
ATOM 5532 N N . GLY B 1 265 ? 1.585 33.062 10.836 1 93.69 265 GLY B N 1
ATOM 5533 C CA . GLY B 1 265 ? 1.424 34.5 10.805 1 93.69 265 GLY B CA 1
ATOM 5534 C C . GLY B 1 265 ? 1.95 35.156 9.531 1 93.69 265 GLY B C 1
ATOM 5535 O O . GLY B 1 265 ? 1.978 36.375 9.398 1 93.69 265 GLY B O 1
ATOM 5536 N N . LEU B 1 266 ? 2.344 34.344 8.57 1 96.19 266 LEU B N 1
ATOM 5537 C CA . LEU B 1 266 ? 2.93 34.875 7.34 1 96.19 266 LEU B CA 1
ATOM 5538 C C . LEU B 1 266 ? 1.863 35.062 6.262 1 96.19 266 LEU B C 1
ATOM 5540 O O . LEU B 1 266 ? 0.994 34.188 6.098 1 96.19 266 LEU B O 1
ATOM 5544 N N . THR B 1 267 ? 1.961 36.156 5.555 1 97.44 267 THR B N 1
ATOM 5545 C CA . THR B 1 267 ? 1.14 36.344 4.367 1 97.44 267 THR B CA 1
ATOM 5546 C C . THR B 1 267 ? 1.737 35.625 3.168 1 97.44 267 THR B C 1
ATOM 5548 O O . THR B 1 267 ? 2.91 35.25 3.188 1 97.44 267 THR B O 1
ATOM 5551 N N . PRO B 1 268 ? 0.884 35.406 2.104 1 98.31 268 PRO B N 1
ATOM 5552 C CA . PRO B 1 268 ? 1.432 34.844 0.874 1 98.31 268 PRO B CA 1
ATOM 5553 C C . PRO B 1 268 ? 2.623 35.625 0.333 1 98.31 268 PRO B C 1
ATOM 5555 O O . PRO B 1 268 ? 3.594 35.031 -0.146 1 98.31 268 PRO B O 1
ATOM 5558 N N . LEU B 1 269 ? 2.574 36.938 0.463 1 98.44 269 LEU B N 1
ATOM 5559 C CA . LEU B 1 269 ? 3.666 37.812 0.013 1 98.44 269 LEU B CA 1
ATOM 5560 C C . LEU B 1 269 ? 4.957 37.469 0.753 1 98.44 269 LEU B C 1
ATOM 5562 O O . LEU B 1 269 ? 6.016 37.344 0.133 1 98.44 269 LEU B O 1
ATOM 5566 N N . GLU B 1 270 ? 4.867 37.375 2.033 1 97.75 270 GLU B N 1
ATOM 5567 C CA . GLU B 1 270 ? 6.035 37.094 2.854 1 97.75 270 GLU B CA 1
ATOM 5568 C C . GLU B 1 270 ? 6.582 35.688 2.545 1 97.75 270 GLU B C 1
ATOM 5570 O O . GLU B 1 270 ? 7.797 35.5 2.498 1 97.75 270 GLU B O 1
ATOM 5575 N N . HIS B 1 271 ? 5.707 34.688 2.324 1 97.19 271 HIS B N 1
ATOM 5576 C CA . HIS B 1 271 ? 6.141 33.375 1.934 1 97.19 271 HIS B CA 1
ATOM 5577 C C . HIS B 1 271 ? 6.91 33.406 0.618 1 97.19 271 HIS B C 1
ATOM 5579 O O . HIS B 1 271 ? 7.957 32.75 0.49 1 97.19 271 HIS B O 1
ATOM 5585 N N . ALA B 1 272 ? 6.352 34.094 -0.381 1 98.12 272 ALA B N 1
ATOM 5586 C CA . ALA B 1 272 ? 7.012 34.188 -1.677 1 98.12 272 ALA B CA 1
ATOM 5587 C C . ALA B 1 272 ? 8.406 34.812 -1.528 1 98.12 272 ALA B C 1
ATOM 5589 O O . ALA B 1 272 ? 9.359 34.344 -2.146 1 98.12 272 ALA B O 1
ATOM 5590 N N . ALA B 1 273 ? 8.523 35.812 -0.688 1 97.81 273 ALA B N 1
ATOM 5591 C CA . ALA B 1 273 ? 9.797 36.5 -0.472 1 97.81 273 ALA B CA 1
ATOM 5592 C C . ALA B 1 273 ? 10.805 35.594 0.215 1 97.81 273 ALA B C 1
ATOM 5594 O O . ALA B 1 273 ? 11.969 35.5 -0.191 1 97.81 273 ALA B O 1
ATOM 5595 N N . LEU B 1 274 ? 10.344 34.938 1.25 1 95.56 274 LEU B N 1
ATOM 5596 C CA . LEU B 1 274 ? 11.219 34.031 2.006 1 95.56 274 LEU B CA 1
ATOM 5597 C C . LEU B 1 274 ? 11.781 32.938 1.108 1 95.56 274 LEU B C 1
ATOM 5599 O O . LEU B 1 274 ? 12.898 32.469 1.335 1 95.56 274 LEU B O 1
ATOM 5603 N N . ASN B 1 275 ? 10.984 32.594 0.051 1 95.56 275 ASN B N 1
ATOM 5604 C CA . ASN B 1 275 ? 11.406 31.5 -0.817 1 95.56 275 ASN B CA 1
ATOM 5605 C C . ASN B 1 275 ? 12.031 32 -2.109 1 95.56 275 ASN B C 1
ATOM 5607 O O . ASN B 1 275 ? 12.344 31.234 -3.006 1 95.56 275 ASN B O 1
ATOM 5611 N N . GLY B 1 276 ? 12.125 33.312 -2.311 1 96.06 276 GLY B N 1
ATOM 5612 C CA . GLY B 1 276 ? 12.891 33.906 -3.389 1 96.06 276 GLY B CA 1
ATOM 5613 C C . GLY B 1 276 ? 12.125 34 -4.691 1 96.06 276 GLY B C 1
ATOM 5614 O O . GLY B 1 276 ? 12.719 34.031 -5.77 1 96.06 276 GLY B O 1
ATOM 5615 N N . PHE B 1 277 ? 10.859 34 -4.672 1 97.69 277 PHE B N 1
ATOM 5616 C CA . PHE B 1 277 ? 10.062 34.094 -5.891 1 97.69 277 PHE B CA 1
ATOM 5617 C C . PHE B 1 277 ? 9.719 35.531 -6.238 1 97.69 277 PHE B C 1
ATOM 5619 O O . PHE B 1 277 ? 8.617 36 -5.945 1 97.69 277 PHE B O 1
ATOM 5626 N N . HIS B 1 278 ? 10.531 36.156 -6.953 1 97.56 278 HIS B N 1
ATOM 5627 C CA . HIS B 1 278 ? 10.453 37.562 -7.262 1 97.56 278 HIS B CA 1
ATOM 5628 C C . HIS B 1 278 ? 9.18 37.906 -8.031 1 97.56 278 HIS B C 1
ATOM 5630 O O . HIS B 1 278 ? 8.5 38.875 -7.73 1 97.56 278 HIS B O 1
ATOM 5636 N N . ALA B 1 279 ? 8.867 37.062 -8.969 1 98.12 279 ALA B N 1
ATOM 5637 C CA . ALA B 1 279 ? 7.695 37.312 -9.797 1 98.12 279 ALA B CA 1
ATOM 5638 C C . ALA B 1 279 ? 6.414 37.281 -8.969 1 98.12 279 ALA B C 1
ATOM 5640 O O . ALA B 1 279 ? 5.492 38.062 -9.211 1 98.12 279 ALA B O 1
ATOM 5641 N N . VAL B 1 280 ? 6.395 36.375 -8.016 1 98.56 280 VAL B N 1
ATOM 5642 C CA . VAL B 1 280 ? 5.227 36.25 -7.152 1 98.56 280 VAL B CA 1
ATOM 5643 C C . VAL B 1 280 ? 5.129 37.438 -6.219 1 98.56 280 VAL B C 1
ATOM 5645 O O . VAL B 1 280 ? 4.035 37.969 -5.98 1 98.56 280 VAL B O 1
ATOM 5648 N N . VAL B 1 281 ? 6.242 37.875 -5.688 1 98.38 281 VAL B N 1
ATOM 5649 C CA . VAL B 1 281 ? 6.277 39.062 -4.816 1 98.38 281 VAL B CA 1
ATOM 5650 C C . VAL B 1 281 ? 5.754 40.281 -5.57 1 98.38 281 VAL B C 1
ATOM 5652 O O . VAL B 1 281 ? 4.922 41.031 -5.051 1 98.38 281 VAL B O 1
ATOM 5655 N N . GLU B 1 282 ? 6.188 40.406 -6.773 1 97.94 282 GLU B N 1
ATOM 5656 C CA . GLU B 1 282 ? 5.754 41.531 -7.594 1 97.94 282 GLU B CA 1
ATOM 5657 C C . GLU B 1 282 ? 4.242 41.531 -7.805 1 97.94 282 GLU B C 1
ATOM 5659 O O . GLU B 1 282 ? 3.584 42.562 -7.703 1 97.94 282 GLU B O 1
ATOM 5664 N N . LEU B 1 283 ? 3.758 40.438 -8.047 1 97.88 283 LEU B N 1
ATOM 5665 C CA . LEU B 1 283 ? 2.324 40.281 -8.273 1 97.88 283 LEU B CA 1
ATOM 5666 C C . LEU B 1 283 ? 1.542 40.594 -7 1 97.88 283 LEU B C 1
ATOM 5668 O O . LEU B 1 283 ? 0.586 41.375 -7.023 1 97.88 283 LEU B O 1
ATOM 5672 N N . LEU B 1 284 ? 1.962 40 -5.891 1 98.31 284 LEU B N 1
ATOM 5673 C CA . LEU B 1 284 ? 1.194 40.062 -4.652 1 98.31 284 LEU B CA 1
ATOM 5674 C C . LEU B 1 284 ? 1.317 41.438 -4.016 1 98.31 284 LEU B C 1
ATOM 5676 O O . LEU B 1 284 ? 0.439 41.875 -3.262 1 98.31 284 LEU B O 1
ATOM 5680 N N . LEU B 1 285 ? 2.393 42.156 -4.297 1 97.25 285 LEU B N 1
ATOM 5681 C CA . LEU B 1 285 ? 2.596 43.5 -3.781 1 97.25 285 LEU B CA 1
ATOM 5682 C C . LEU B 1 285 ? 1.44 44.406 -4.176 1 97.25 285 LEU B C 1
ATOM 5684 O O . LEU B 1 285 ? 1.072 45.312 -3.424 1 97.25 285 LEU B O 1
ATOM 5688 N N . GLN B 1 286 ? 0.863 44.094 -5.273 1 96.38 286 GLN B N 1
ATOM 5689 C CA . GLN B 1 286 ? -0.199 44.938 -5.816 1 96.38 286 GLN B CA 1
ATOM 5690 C C . GLN B 1 286 ? -1.529 44.688 -5.121 1 96.38 286 GLN B C 1
ATOM 5692 O O . GLN B 1 286 ? -2.453 45.5 -5.191 1 96.38 286 GLN B O 1
ATOM 5697 N N . HIS B 1 287 ? -1.609 43.594 -4.469 1 96.88 287 HIS B N 1
ATOM 5698 C CA . HIS B 1 287 ? -2.908 43.188 -3.955 1 96.88 287 HIS B CA 1
ATOM 5699 C C . HIS B 1 287 ? -2.873 43 -2.439 1 96.88 287 HIS B C 1
ATOM 5701 O O . HIS B 1 287 ? -3.908 42.75 -1.815 1 96.88 287 HIS B O 1
ATOM 5707 N N . THR B 1 288 ? -1.725 43.094 -1.859 1 97.5 288 THR B N 1
ATOM 5708 C CA . THR B 1 288 ? -1.554 42.906 -0.422 1 97.5 288 THR B CA 1
ATOM 5709 C C . THR B 1 288 ? -1.505 44.25 0.294 1 97.5 288 THR B C 1
ATOM 5711 O O . THR B 1 288 ? -0.893 45.219 -0.2 1 97.5 288 THR B O 1
ATOM 5714 N N . SER B 1 289 ? -2.227 44.406 1.406 1 96.69 289 SER B N 1
ATOM 5715 C CA . SER B 1 289 ? -2.139 45.594 2.238 1 96.69 289 SER B CA 1
ATOM 5716 C C . SER B 1 289 ? -0.747 45.75 2.844 1 96.69 289 SER B C 1
ATOM 5718 O O . SER B 1 289 ? -0.089 44.75 3.154 1 96.69 289 SER B O 1
ATOM 5720 N N . LYS B 1 290 ? -0.349 46.906 3.068 1 95.31 290 LYS B N 1
ATOM 5721 C CA . LYS B 1 290 ? 0.979 47.188 3.615 1 95.31 290 LYS B CA 1
ATOM 5722 C C . LYS B 1 290 ? 1.138 46.562 5 1 95.31 290 LYS B C 1
ATOM 5724 O O . LYS B 1 290 ? 0.22 46.625 5.82 1 95.31 290 LYS B O 1
ATOM 5729 N N . ILE B 1 291 ? 2.256 45.969 5.148 1 95.38 291 ILE B N 1
ATOM 5730 C CA . ILE B 1 291 ? 2.609 45.344 6.414 1 95.38 291 ILE B CA 1
ATOM 5731 C C . ILE B 1 291 ? 3.508 46.281 7.223 1 95.38 291 ILE B C 1
ATOM 5733 O O . ILE B 1 291 ? 4.496 46.812 6.707 1 95.38 291 ILE B O 1
ATOM 5737 N N . GLY B 1 292 ? 3.217 46.5 8.43 1 93.5 292 GLY B N 1
ATOM 5738 C CA . GLY B 1 292 ? 3.812 47.5 9.281 1 93.5 292 GLY B CA 1
ATOM 5739 C C . GLY B 1 292 ? 5.328 47.531 9.211 1 93.5 292 GLY B C 1
ATOM 5740 O O . GLY B 1 292 ? 5.918 48.562 8.922 1 93.5 292 GLY B O 1
ATOM 5741 N N . TYR B 1 293 ? 6.051 46.406 9.344 1 94.19 293 TYR B N 1
ATOM 5742 C CA . TYR B 1 293 ? 7.508 46.406 9.43 1 94.19 293 TYR B CA 1
ATOM 5743 C C . TYR B 1 293 ? 8.133 46.562 8.047 1 94.19 293 TYR B C 1
ATOM 5745 O O . TYR B 1 293 ? 9.328 46.844 7.93 1 94.19 293 TYR B O 1
ATOM 5753 N N . LEU B 1 294 ? 7.281 46.5 6.996 1 95.38 294 LEU B N 1
ATOM 5754 C CA . LEU B 1 294 ? 7.762 46.656 5.625 1 95.38 294 LEU B CA 1
ATOM 5755 C C . LEU B 1 294 ? 7.289 47.969 5.012 1 95.38 294 LEU B C 1
ATOM 5757 O O . LEU B 1 294 ? 7.605 48.25 3.857 1 95.38 294 LEU B O 1
ATOM 5761 N N . ASP B 1 295 ? 6.625 48.75 5.691 1 93.75 295 ASP B N 1
ATOM 5762 C CA . ASP B 1 295 ? 5.953 49.938 5.168 1 93.75 295 ASP B CA 1
ATOM 5763 C C . ASP B 1 295 ? 6.941 50.875 4.453 1 93.75 295 ASP B C 1
ATOM 5765 O O . ASP B 1 295 ? 6.656 51.375 3.361 1 93.75 295 ASP B O 1
ATOM 5769 N N . SER B 1 296 ? 8.07 51.062 4.984 1 93.5 296 SER B N 1
ATOM 5770 C CA . SER B 1 296 ? 9.047 52.031 4.465 1 93.5 296 SER B CA 1
ATOM 5771 C C . SER B 1 296 ? 9.789 51.469 3.262 1 93.5 296 SER B C 1
ATOM 5773 O O . SER B 1 296 ? 10.438 52.188 2.523 1 93.5 296 SER B O 1
ATOM 5775 N N . VAL B 1 297 ? 9.648 50.188 3.027 1 95.19 297 VAL B N 1
ATOM 5776 C CA . VAL B 1 297 ? 10.383 49.531 1.943 1 95.19 297 VAL B CA 1
ATOM 5777 C C . VAL B 1 297 ? 9.422 48.719 1.072 1 95.19 297 VAL B C 1
ATOM 5779 O O . VAL B 1 297 ? 9.742 47.625 0.649 1 95.19 297 VAL B O 1
ATOM 5782 N N . TRP B 1 298 ? 8.273 49.219 0.849 1 96.12 298 TRP B N 1
ATOM 5783 C CA . TRP B 1 298 ? 7.215 48.5 0.152 1 96.12 298 TRP B CA 1
ATOM 5784 C C . TRP B 1 298 ? 7.504 48.438 -1.343 1 96.12 298 TRP B C 1
ATOM 5786 O O . TRP B 1 298 ? 6.82 49.062 -2.15 1 96.12 298 TRP B O 1
ATOM 5796 N N . SER B 1 299 ? 8.461 47.688 -1.679 1 96.94 299 SER B N 1
ATOM 5797 C CA . SER B 1 299 ? 8.898 47.312 -3.023 1 96.94 299 SER B CA 1
ATOM 5798 C C . SER B 1 299 ? 9.391 45.875 -3.078 1 96.94 299 SER B C 1
ATOM 5800 O O . SER B 1 299 ? 9.625 45.25 -2.039 1 96.94 299 SER B O 1
ATOM 5802 N N . CYS B 1 300 ? 9.414 45.375 -4.246 1 97.25 300 CYS B N 1
ATOM 5803 C CA . CYS B 1 300 ? 9.859 44 -4.391 1 97.25 300 CYS B CA 1
ATOM 5804 C C . CYS B 1 300 ? 11.219 43.781 -3.734 1 97.25 300 CYS B C 1
ATOM 5806 O O . CYS B 1 300 ? 11.391 42.875 -2.92 1 97.25 300 CYS B O 1
ATOM 5808 N N . ASP B 1 301 ? 12.172 44.625 -4.027 1 96.81 301 ASP B N 1
ATOM 5809 C CA . ASP B 1 301 ? 13.516 44.531 -3.461 1 96.81 301 ASP B CA 1
ATOM 5810 C C . ASP B 1 301 ? 13.492 44.75 -1.947 1 96.81 301 ASP B C 1
ATOM 5812 O O . ASP B 1 301 ? 14.195 44.031 -1.213 1 96.81 301 ASP B O 1
ATOM 5816 N N . GLY B 1 302 ? 12.734 45.75 -1.546 1 96.69 302 GLY B N 1
ATOM 5817 C CA . GLY B 1 302 ? 12.633 46.031 -0.121 1 96.69 302 GLY B CA 1
ATOM 5818 C C . GLY B 1 302 ? 12.086 44.844 0.674 1 96.69 302 GLY B C 1
ATOM 5819 O O . GLY B 1 302 ? 12.625 44.5 1.728 1 96.69 302 GLY B O 1
ATOM 5820 N N . VAL B 1 303 ? 11 44.25 0.204 1 97.56 303 VAL B N 1
ATOM 5821 C CA . VAL B 1 303 ? 10.375 43.125 0.871 1 97.56 303 VAL B CA 1
ATOM 5822 C C . VAL B 1 303 ? 11.352 41.938 0.921 1 97.56 303 VAL B C 1
ATOM 5824 O O . VAL B 1 303 ? 11.523 41.312 1.97 1 97.56 303 VAL B O 1
ATOM 5827 N N . MET B 1 304 ? 12.023 41.656 -0.171 1 96.75 304 MET B N 1
ATOM 5828 C CA . MET B 1 304 ? 12.953 40.531 -0.282 1 96.75 304 MET B CA 1
ATOM 5829 C C . MET B 1 304 ? 14.102 40.688 0.707 1 96.75 304 MET B C 1
ATOM 5831 O O . MET B 1 304 ? 14.578 39.719 1.267 1 96.75 304 MET B O 1
ATOM 5835 N N . GLN B 1 305 ? 14.484 41.844 0.921 1 95.19 305 GLN B N 1
ATOM 5836 C CA . GLN B 1 305 ? 15.648 42.125 1.76 1 95.19 305 GLN B CA 1
ATOM 5837 C C . GLN B 1 305 ? 15.273 42.094 3.24 1 95.19 305 GLN B C 1
ATOM 5839 O O . GLN B 1 305 ? 16.109 41.75 4.086 1 95.19 305 GLN B O 1
ATOM 5844 N N . HIS B 1 306 ? 14.039 42.406 3.566 1 94.81 306 HIS B N 1
ATOM 5845 C CA . HIS B 1 306 ? 13.727 42.688 4.965 1 94.81 306 HIS B CA 1
ATOM 5846 C C . HIS B 1 306 ? 12.852 41.594 5.559 1 94.81 306 HIS B C 1
ATOM 5848 O O . HIS B 1 306 ? 12.609 41.562 6.766 1 94.81 306 HIS B O 1
ATOM 5854 N N . VAL B 1 307 ? 12.422 40.656 4.754 1 95.25 307 VAL B N 1
ATOM 5855 C CA . VAL B 1 307 ? 11.516 39.594 5.219 1 95.25 307 VAL B CA 1
ATOM 5856 C C . VAL B 1 307 ? 12.227 38.719 6.227 1 95.25 307 VAL B C 1
ATOM 5858 O O . VAL B 1 307 ? 11.578 38.031 7.039 1 95.25 307 VAL B O 1
ATOM 5861 N N . ASN B 1 308 ? 13.523 38.688 6.316 1 92.5 308 ASN B N 1
ATOM 5862 C CA . ASN B 1 308 ? 14.289 37.875 7.25 1 92.5 308 ASN B CA 1
ATOM 5863 C C . ASN B 1 308 ? 14.75 38.688 8.453 1 92.5 308 ASN B C 1
ATOM 5865 O O . ASN B 1 308 ? 15.586 38.219 9.234 1 92.5 308 ASN B O 1
ATOM 5869 N N . SER B 1 309 ? 14.203 39.844 8.648 1 93.88 309 SER B N 1
ATOM 5870 C CA . SER B 1 309 ? 14.617 40.75 9.727 1 93.88 309 SER B CA 1
ATOM 5871 C C . SER B 1 309 ? 14.023 40.312 11.062 1 93.88 309 SER B C 1
ATOM 5873 O O . SER B 1 309 ? 13.117 39.469 11.102 1 93.88 309 SER B O 1
ATOM 5875 N N . GLU B 1 310 ? 14.531 40.875 12.148 1 93.62 310 GLU B N 1
ATOM 5876 C CA . GLU B 1 310 ? 14 40.625 13.484 1 93.62 310 GLU B CA 1
ATOM 5877 C C . GLU B 1 310 ? 12.602 41.219 13.648 1 93.62 310 GLU B C 1
ATOM 5879 O O . GLU B 1 310 ? 11.758 40.656 14.352 1 93.62 310 GLU B O 1
ATOM 5884 N N . ASP B 1 311 ? 12.391 42.281 12.992 1 94.5 311 ASP B N 1
ATOM 5885 C CA . ASP B 1 311 ? 11.078 42.906 13.023 1 94.5 311 ASP B CA 1
ATOM 5886 C C . ASP B 1 311 ? 10.016 42 12.414 1 94.5 311 ASP B C 1
ATOM 5888 O O . ASP B 1 311 ? 8.875 41.969 12.875 1 94.5 311 ASP B O 1
ATOM 5892 N N . ALA B 1 312 ? 10.383 41.344 11.406 1 95.06 312 ALA B N 1
ATOM 5893 C CA . ALA B 1 312 ? 9.477 40.406 10.789 1 95.06 312 ALA B CA 1
ATOM 5894 C C . ALA B 1 312 ? 9.078 39.312 11.773 1 95.06 312 ALA B C 1
ATOM 5896 O O . ALA B 1 312 ? 7.898 38.969 11.891 1 95.06 312 ALA B O 1
ATOM 5897 N N . ARG B 1 313 ? 10.023 38.781 12.516 1 92.56 313 ARG B N 1
ATOM 5898 C CA . ARG B 1 313 ? 9.781 37.719 13.484 1 92.56 313 ARG B CA 1
ATOM 5899 C C . ARG B 1 313 ? 8.82 38.188 14.57 1 92.56 313 ARG B C 1
ATOM 5901 O O . ARG B 1 313 ? 7.926 37.438 14.984 1 92.56 313 ARG B O 1
ATOM 5908 N N . THR B 1 314 ? 9.055 39.375 15.039 1 94.06 314 THR B N 1
ATOM 5909 C CA . THR B 1 314 ? 8.172 39.938 16.047 1 94.06 314 THR B CA 1
ATOM 5910 C C . THR B 1 314 ? 6.754 40.094 15.516 1 94.06 314 THR B C 1
ATOM 5912 O O . THR B 1 314 ? 5.785 39.781 16.219 1 94.06 314 THR B O 1
ATOM 5915 N N . HIS B 1 315 ? 6.715 40.562 14.312 1 95.5 315 HIS B N 1
ATOM 5916 C CA . HIS B 1 315 ? 5.418 40.75 13.664 1 95.5 315 HIS B CA 1
ATOM 5917 C C . HIS B 1 315 ? 4.68 39.406 13.547 1 95.5 315 HIS B C 1
ATOM 5919 O O . HIS B 1 315 ? 3.486 39.344 13.844 1 95.5 315 HIS B O 1
ATOM 5925 N N . TRP B 1 316 ? 5.324 38.375 13.078 1 94.62 316 TRP B N 1
ATOM 5926 C CA . TRP B 1 316 ? 4.715 37.062 12.898 1 94.62 316 TRP B CA 1
ATOM 5927 C C . TRP B 1 316 ? 4.223 36.5 14.234 1 94.62 316 TRP B C 1
ATOM 5929 O O . TRP B 1 316 ? 3.16 35.875 14.297 1 94.62 316 TRP B O 1
ATOM 5939 N N . LYS B 1 317 ? 4.969 36.719 15.281 1 92.19 317 LYS B N 1
ATOM 5940 C CA . LYS B 1 317 ? 4.566 36.25 16.609 1 92.19 317 LYS B CA 1
ATOM 5941 C C . LYS B 1 317 ? 3.271 36.938 17.047 1 92.19 317 LYS B C 1
ATOM 5943 O O . LYS B 1 317 ? 2.416 36.312 17.688 1 92.19 317 LYS B O 1
ATOM 5948 N N . GLU B 1 318 ? 3.219 38.188 16.797 1 94.75 318 GLU B N 1
ATOM 5949 C CA . GLU B 1 318 ? 2.01 38.938 17.141 1 94.75 318 GLU B CA 1
ATOM 5950 C C . GLU B 1 318 ? 0.804 38.406 16.359 1 94.75 318 GLU B C 1
ATOM 5952 O O . GLU B 1 318 ? -0.283 38.25 16.922 1 94.75 318 GLU B O 1
ATOM 5957 N N . LYS B 1 319 ? 1.01 38.188 15.109 1 94.62 319 LYS B N 1
ATOM 5958 C CA . LYS B 1 319 ? -0.069 37.656 14.273 1 94.62 319 LYS B CA 1
ATOM 5959 C C . LYS B 1 319 ? -0.493 36.281 14.75 1 94.62 319 LYS B C 1
ATOM 5961 O O . LYS B 1 319 ? -1.681 35.938 14.734 1 94.62 319 LYS B O 1
ATOM 5966 N N . GLN B 1 320 ? 0.422 35.469 15.102 1 93 320 GLN B N 1
ATOM 5967 C CA . GLN B 1 320 ? 0.143 34.156 15.625 1 93 320 GLN B CA 1
ATOM 5968 C C . GLN B 1 320 ? -0.733 34.219 16.875 1 93 320 GLN B C 1
ATOM 5970 O O . GLN B 1 320 ? -1.665 33.438 17.031 1 93 320 GLN B O 1
ATOM 5975 N N . LYS B 1 321 ? -0.362 35.125 17.734 1 93.81 321 LYS B N 1
ATOM 5976 C CA . LYS B 1 321 ? -1.143 35.312 18.953 1 93.81 321 LYS B CA 1
ATOM 5977 C C . LYS B 1 321 ? -2.584 35.688 18.625 1 93.81 321 LYS B C 1
ATOM 5979 O O . LYS B 1 321 ? -3.52 35.219 19.266 1 93.81 321 LYS B O 1
ATOM 5984 N N . GLU B 1 322 ? -2.674 36.5 17.656 1 95.25 322 GLU B N 1
ATOM 5985 C CA . GLU B 1 322 ? -4.008 36.906 17.234 1 95.25 322 GLU B CA 1
ATOM 5986 C C . GLU B 1 322 ? -4.809 35.719 16.719 1 95.25 322 GLU B C 1
ATOM 5988 O O . GLU B 1 322 ? -5.992 35.594 17.031 1 95.25 322 GLU B O 1
ATOM 5993 N N . ILE B 1 323 ? -4.211 34.938 15.945 1 93.88 323 ILE B N 1
ATOM 5994 C CA . ILE B 1 323 ? -4.859 33.75 15.383 1 93.88 323 ILE B CA 1
ATOM 5995 C C . ILE B 1 323 ? -5.293 32.812 16.516 1 93.88 323 ILE B C 1
ATOM 5997 O O . ILE B 1 323 ? -6.414 32.312 16.5 1 93.88 323 ILE B O 1
ATOM 6001 N N . PHE B 1 324 ? -4.395 32.562 17.422 1 94.31 324 PHE B N 1
ATOM 6002 C CA . PHE B 1 324 ? -4.684 31.719 18.578 1 94.31 324 PHE B CA 1
ATOM 6003 C C . PHE B 1 324 ? -5.898 32.219 19.328 1 94.31 324 PHE B C 1
ATOM 6005 O O . PHE B 1 324 ? -6.832 31.469 19.609 1 94.31 324 PHE B O 1
ATOM 6012 N N . GLU B 1 325 ? -5.918 33.531 19.625 1 96.38 325 GLU B N 1
ATOM 6013 C CA . GLU B 1 325 ? -6.977 34.125 20.422 1 96.38 325 GLU B CA 1
ATOM 6014 C C . GLU B 1 325 ? -8.328 34.062 19.719 1 96.38 325 GLU B C 1
ATOM 6016 O O . GLU B 1 325 ? -9.344 33.75 20.328 1 96.38 325 GLU B O 1
ATOM 6021 N N . ASN B 1 326 ? -8.25 34.312 18.453 1 95.38 326 ASN B N 1
ATOM 6022 C CA . ASN B 1 326 ? -9.492 34.25 17.688 1 95.38 326 ASN B CA 1
ATOM 6023 C C . ASN B 1 326 ? -10.031 32.812 17.641 1 95.38 326 ASN B C 1
ATOM 6025 O O . ASN B 1 326 ? -11.234 32.594 17.797 1 95.38 326 ASN B O 1
ATOM 6029 N N . ALA B 1 327 ? -9.188 31.859 17.391 1 93.88 327 ALA B N 1
ATOM 6030 C CA . ALA B 1 327 ? -9.594 30.453 17.328 1 93.88 327 ALA B CA 1
ATOM 6031 C C . ALA B 1 327 ? -10.102 29.969 18.672 1 93.88 327 ALA B C 1
ATOM 6033 O O . ALA B 1 327 ? -11.062 29.188 18.734 1 93.88 327 ALA B O 1
ATOM 6034 N N . GLU B 1 328 ? -9.375 30.328 19.703 1 95.75 328 GLU B N 1
ATOM 6035 C CA . GLU B 1 328 ? -9.805 29.969 21.062 1 95.75 328 GLU B CA 1
ATOM 6036 C C . GLU B 1 328 ? -11.203 30.516 21.359 1 95.75 328 GLU B C 1
ATOM 6038 O O . GLU B 1 328 ? -12.039 29.797 21.922 1 95.75 328 GLU B O 1
ATOM 6043 N N . LYS B 1 329 ? -11.398 31.734 20.969 1 97.12 329 LYS B N 1
ATOM 6044 C CA . LYS B 1 329 ? -12.695 32.375 21.172 1 97.12 329 LYS B CA 1
ATOM 6045 C C . LYS B 1 329 ? -13.789 31.625 20.406 1 97.12 329 LYS B C 1
ATOM 6047 O O . LYS B 1 329 ? -14.867 31.359 20.938 1 97.12 329 LYS B O 1
ATOM 6052 N N . ASP B 1 330 ? -13.539 31.359 19.188 1 95 330 ASP B N 1
ATOM 6053 C CA . ASP B 1 330 ? -14.492 30.625 18.375 1 95 330 ASP B CA 1
ATOM 6054 C C . ASP B 1 330 ? -14.789 29.25 19 1 95 330 ASP B C 1
ATOM 6056 O O . ASP B 1 330 ? -15.938 28.797 18.984 1 95 330 ASP B O 1
ATOM 6060 N N . GLY B 1 331 ? -13.758 28.578 19.469 1 95.75 331 GLY B N 1
ATOM 6061 C CA . GLY B 1 331 ? -13.945 27.297 20.141 1 95.75 331 GLY B CA 1
ATOM 6062 C C . GLY B 1 331 ? -14.844 27.391 21.359 1 95.75 331 GLY B C 1
ATOM 6063 O O . GLY B 1 331 ? -15.734 26.547 21.547 1 95.75 331 GLY B O 1
ATOM 6064 N N . LYS B 1 332 ? -14.648 28.422 22.109 1 96 332 LYS B N 1
ATOM 6065 C CA . LYS B 1 332 ? -15.469 28.641 23.297 1 96 332 LYS B CA 1
ATOM 6066 C C . LYS B 1 332 ? -16.922 28.891 22.922 1 96 332 LYS B C 1
ATOM 6068 O O . LYS B 1 332 ? -17.828 28.359 23.578 1 96 332 LYS B O 1
ATOM 6073 N N . ASP B 1 333 ? -17.094 29.656 21.938 1 97.12 333 ASP B N 1
ATOM 6074 C CA . ASP B 1 333 ? -18.438 29.969 21.469 1 97.12 333 ASP B CA 1
ATOM 6075 C C . ASP B 1 333 ? -19.172 28.703 21.031 1 97.12 333 ASP B C 1
ATOM 6077 O O . ASP B 1 333 ? -20.328 28.5 21.406 1 97.12 333 ASP B O 1
ATOM 6081 N N . GLU B 1 334 ? -18.516 27.891 20.281 1 96.12 334 GLU B N 1
ATOM 6082 C CA . GLU B 1 334 ? -19.141 26.672 19.797 1 96.12 334 GLU B CA 1
ATOM 6083 C C . GLU B 1 334 ? -19.359 25.672 20.922 1 96.12 334 GLU B C 1
ATOM 6085 O O . GLU B 1 334 ? -20.344 24.922 20.906 1 96.12 334 GLU B O 1
ATOM 6090 N N . LEU B 1 335 ? -18.438 25.641 21.828 1 95.88 335 LEU B N 1
ATOM 6091 C CA . LEU B 1 335 ? -18.594 24.781 23 1 95.88 335 LEU B CA 1
ATOM 6092 C C . LEU B 1 335 ? -19.844 25.156 23.781 1 95.88 335 LEU B C 1
ATOM 6094 O O . LEU B 1 335 ? -20.594 24.281 24.219 1 95.88 335 LEU B O 1
ATOM 6098 N N . GLU B 1 336 ? -20.109 26.406 23.922 1 96.12 336 GLU B N 1
ATOM 6099 C CA . GLU B 1 336 ? -21.266 26.906 24.656 1 96.12 336 GLU B CA 1
ATOM 6100 C C . GLU B 1 336 ? -22.562 26.594 23.922 1 96.12 336 GLU B C 1
ATOM 6102 O O . GLU B 1 336 ? -23.594 26.359 24.547 1 96.12 336 GLU B O 1
ATOM 6107 N N . LYS B 1 337 ? -22.453 26.531 22.641 1 96.69 337 LYS B N 1
ATOM 6108 C CA . LYS B 1 337 ? -23.609 26.203 21.828 1 96.69 337 LYS B CA 1
ATOM 6109 C C . LYS B 1 337 ? -23.859 24.688 21.812 1 96.69 337 LYS B C 1
ATOM 6111 O O . LYS B 1 337 ? -24.922 24.234 21.359 1 96.69 337 LYS B O 1
ATOM 6116 N N . GLY B 1 338 ? -22.922 23.922 22.266 1 94.56 338 GLY B N 1
ATOM 6117 C CA . GLY B 1 338 ? -23.047 22.484 22.297 1 94.56 338 GLY B CA 1
ATOM 6118 C C . GLY B 1 338 ? -22.594 21.812 21.016 1 94.56 338 GLY B C 1
ATOM 6119 O O . GLY B 1 338 ? -22.828 20.609 20.812 1 94.56 338 GLY B O 1
ATOM 6120 N N . ASP B 1 339 ? -21.984 22.562 20.141 1 94.12 339 ASP B N 1
ATOM 6121 C CA . ASP B 1 339 ? -21.406 21.984 18.938 1 94.12 339 ASP B CA 1
ATOM 6122 C C . ASP B 1 339 ? -19.953 21.578 19.172 1 94.12 339 ASP B C 1
ATOM 6124 O O . ASP B 1 339 ? -19.016 22.297 18.781 1 94.12 339 ASP B O 1
ATOM 6128 N N . TYR B 1 340 ? -19.812 20.375 19.625 1 93.69 340 TYR B N 1
ATOM 6129 C CA . TYR B 1 340 ? -18.5 19.906 20.078 1 93.69 340 TYR B CA 1
ATOM 6130 C C . TYR B 1 340 ? -17.594 19.609 18.891 1 93.69 340 TYR B C 1
ATOM 6132 O O . TYR B 1 340 ? -16.359 19.656 19.031 1 93.69 340 TYR B O 1
ATOM 6140 N N . VAL B 1 341 ? -18.172 19.297 17.766 1 88.69 341 VAL B N 1
ATOM 6141 C CA . VAL B 1 341 ? -17.375 19.047 16.562 1 88.69 341 VAL B CA 1
ATOM 6142 C C . VAL B 1 341 ? -16.688 20.344 16.125 1 88.69 341 VAL B C 1
ATOM 6144 O O . VAL B 1 341 ? -15.469 20.359 15.914 1 88.69 341 VAL B O 1
ATOM 6147 N N . LYS B 1 342 ? -17.391 21.391 16.125 1 90.38 342 LYS B N 1
ATOM 6148 C CA . LYS B 1 342 ? -16.828 22.688 15.727 1 90.38 342 LYS B CA 1
ATOM 6149 C C . LYS B 1 342 ? -15.883 23.219 16.797 1 90.38 342 LYS B C 1
ATOM 6151 O O . LYS B 1 342 ? -14.867 23.844 16.469 1 90.38 342 LYS B O 1
ATOM 6156 N N . ALA B 1 343 ? -16.297 22.969 17.984 1 95 343 ALA B N 1
ATOM 6157 C CA . ALA B 1 343 ? -15.414 23.391 19.078 1 95 343 ALA B CA 1
ATOM 6158 C C . ALA B 1 343 ? -14.047 22.719 18.969 1 95 343 ALA B C 1
ATOM 6160 O O . ALA B 1 343 ? -13.016 23.375 19.078 1 95 343 ALA B O 1
ATOM 6161 N N . GLU B 1 344 ? -14.086 21.375 18.797 1 92.81 344 GLU B N 1
ATOM 6162 C CA . GLU B 1 344 ? -12.844 20.625 18.625 1 92.81 344 GLU B CA 1
ATOM 6163 C C . GLU B 1 344 ? -12.023 21.188 17.469 1 92.81 344 GLU B C 1
ATOM 6165 O O . GLU B 1 344 ? -10.805 21.312 17.562 1 92.81 344 GLU B O 1
ATOM 6170 N N . TYR B 1 345 ? -12.68 21.531 16.422 1 88.56 345 TYR B N 1
ATOM 6171 C CA . TYR B 1 345 ? -12.016 22.078 15.234 1 88.56 345 TYR B CA 1
ATOM 6172 C C . TYR B 1 345 ? -11.289 23.375 15.57 1 88.56 345 TYR B C 1
ATOM 6174 O O . TYR B 1 345 ? -10.109 23.516 15.258 1 88.56 345 TYR B O 1
ATOM 6182 N N . PHE B 1 346 ? -11.977 24.266 16.203 1 91.94 346 PHE B N 1
ATOM 6183 C CA . PHE B 1 346 ? -11.398 25.578 16.484 1 91.94 346 PHE B CA 1
ATOM 6184 C C . PHE B 1 346 ? -10.289 25.469 17.516 1 91.94 346 PHE B C 1
ATOM 6186 O O . PHE B 1 346 ? -9.281 26.188 17.438 1 91.94 346 PHE B O 1
ATOM 6193 N N . TYR B 1 347 ? -10.445 24.609 18.469 1 93.5 347 TYR B N 1
ATOM 6194 C CA . TYR B 1 347 ? -9.367 24.406 19.422 1 93.5 347 TYR B CA 1
ATOM 6195 C C . TYR B 1 347 ? -8.141 23.812 18.75 1 93.5 347 TYR B C 1
ATOM 6197 O O . TYR B 1 347 ? -7.008 24.125 19.125 1 93.5 347 TYR B O 1
ATOM 6205 N N . THR B 1 348 ? -8.367 22.922 17.781 1 91.25 348 THR B N 1
ATOM 6206 C CA . THR B 1 348 ? -7.254 22.375 17.016 1 91.25 348 THR B CA 1
ATOM 6207 C C . THR B 1 348 ? -6.5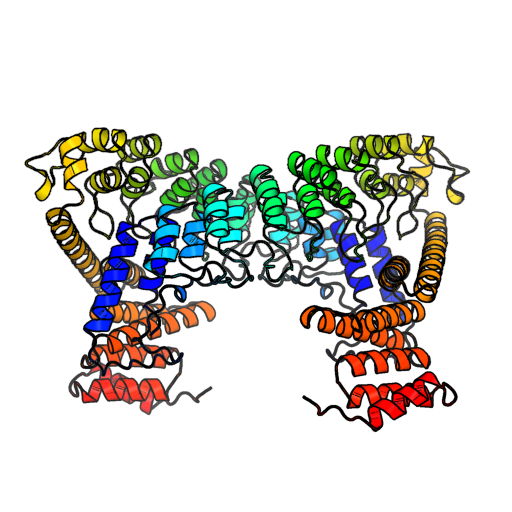51 23.484 16.234 1 91.25 348 THR B C 1
ATOM 6209 O O . THR B 1 348 ? -5.32 23.5 16.156 1 91.25 348 THR B O 1
ATOM 6212 N N . GLN B 1 349 ? -7.34 24.375 15.719 1 89.06 349 GLN B N 1
ATOM 6213 C CA . GLN B 1 349 ? -6.758 25.5 15.008 1 89.06 349 GLN B CA 1
ATOM 6214 C C . GLN B 1 349 ? -5.922 26.375 15.953 1 89.06 349 GLN B C 1
ATOM 6216 O O . GLN B 1 349 ? -4.844 26.844 15.578 1 89.06 349 GLN B O 1
ATOM 6221 N N . ALA B 1 350 ? -6.438 26.547 17.109 1 92.62 350 ALA B N 1
ATOM 6222 C CA . ALA B 1 350 ? -5.691 27.312 18.109 1 92.62 350 ALA B CA 1
ATOM 6223 C C . ALA B 1 350 ? -4.363 26.641 18.438 1 92.62 350 ALA B C 1
ATOM 6225 O O . ALA B 1 350 ? -3.336 27.312 18.562 1 92.62 350 ALA B O 1
ATOM 6226 N N . MET B 1 351 ? -4.43 25.391 18.484 1 90.31 351 MET B N 1
ATOM 6227 C CA . MET B 1 351 ? -3.242 24.625 18.859 1 90.31 351 MET B CA 1
ATOM 6228 C C . MET B 1 351 ? -2.211 24.641 17.734 1 90.31 351 MET B C 1
ATOM 6230 O O . MET B 1 351 ? -1.013 24.5 17.984 1 90.31 351 MET B O 1
ATOM 6234 N N . ARG B 1 352 ? -2.629 24.812 16.531 1 88.5 352 ARG B N 1
ATOM 6235 C CA . ARG B 1 352 ? -1.689 24.922 15.422 1 88.5 352 ARG B CA 1
ATOM 6236 C C . ARG B 1 352 ? -0.882 26.219 15.516 1 88.5 352 ARG B C 1
ATOM 6238 O O . ARG B 1 352 ? 0.282 26.266 15.117 1 88.5 352 ARG B O 1
ATOM 6245 N N . ALA B 1 353 ? -1.507 27.203 16.094 1 88.5 353 ALA B N 1
ATOM 6246 C CA . ALA B 1 353 ? -0.816 28.469 16.328 1 88.5 353 ALA B CA 1
ATOM 6247 C C . ALA B 1 353 ? 0.073 28.391 17.562 1 88.5 353 ALA B C 1
ATOM 6249 O O . ALA B 1 353 ? 1.212 28.859 17.547 1 88.5 353 ALA B O 1
ATOM 6250 N N . ASP B 1 354 ? -0.441 27.75 18.578 1 85.81 354 ASP B N 1
ATOM 6251 C CA . ASP B 1 354 ? 0.284 27.516 19.828 1 85.81 354 ASP B CA 1
ATOM 6252 C C . ASP B 1 354 ? -0.033 26.125 20.391 1 85.81 354 ASP B C 1
ATOM 6254 O O . ASP B 1 354 ? -0.986 25.969 21.156 1 85.81 354 ASP B O 1
ATOM 6258 N N . PRO B 1 355 ? 0.848 25.219 20.141 1 80.25 355 PRO B N 1
ATOM 6259 C CA . PRO B 1 355 ? 0.521 23.828 20.484 1 80.25 355 PRO B CA 1
ATOM 6260 C C . PRO B 1 355 ? 0.703 23.531 21.969 1 80.25 355 PRO B C 1
ATOM 6262 O O . PRO B 1 355 ? 0.291 22.469 22.453 1 80.25 355 PRO B O 1
ATOM 6265 N N . ALA B 1 356 ? 1.268 24.438 22.766 1 79.25 356 ALA B N 1
ATOM 6266 C CA . ALA B 1 356 ? 1.592 24.156 24.156 1 79.25 356 ALA B CA 1
ATOM 6267 C C . ALA B 1 356 ? 0.746 25 25.109 1 79.25 356 ALA B C 1
ATOM 6269 O O . ALA B 1 356 ? 1.263 25.547 26.078 1 79.25 356 ALA B O 1
ATOM 6270 N N . ASP B 1 357 ? -0.507 25.094 24.844 1 86.62 357 ASP B N 1
ATOM 6271 C CA . ASP B 1 357 ? -1.411 25.781 25.766 1 86.62 357 ASP B CA 1
ATOM 6272 C C . ASP B 1 357 ? -2.258 24.781 26.547 1 86.62 357 ASP B C 1
ATOM 6274 O O . ASP B 1 357 ? -3.068 24.062 25.969 1 86.62 357 ASP B O 1
ATOM 6278 N N . ALA B 1 358 ? -2.105 24.781 27.797 1 87.5 358 ALA B N 1
ATOM 6279 C CA . ALA B 1 358 ? -2.736 23.797 28.672 1 87.5 358 ALA B CA 1
ATOM 6280 C C . ALA B 1 358 ? -4.254 23.953 28.656 1 87.5 358 ALA B C 1
ATOM 6282 O O . ALA B 1 358 ? -4.984 22.953 28.766 1 87.5 358 ALA B O 1
ATOM 6283 N N . ILE B 1 359 ? -4.695 25.125 28.562 1 92.75 359 ILE B N 1
ATOM 6284 C CA . ILE B 1 359 ? -6.125 25.406 28.656 1 92.75 359 ILE B CA 1
ATOM 6285 C C . ILE B 1 359 ? -6.832 24.906 27.406 1 92.75 359 ILE B C 1
ATOM 6287 O O . ILE B 1 359 ? -7.844 24.203 27.484 1 92.75 359 ILE B O 1
ATOM 6291 N N . VAL B 1 360 ? -6.262 25.234 26.281 1 94.38 360 VAL B N 1
ATOM 6292 C CA . VAL B 1 360 ? -6.859 24.828 25.016 1 94.38 360 VAL B CA 1
ATOM 6293 C C . VAL B 1 360 ? -6.824 23.297 24.891 1 94.38 360 VAL B C 1
ATOM 6295 O O . VAL B 1 360 ? -7.777 22.688 24.406 1 94.38 360 VAL B O 1
ATOM 6298 N N . LEU B 1 361 ? -5.793 22.703 25.391 1 91.69 361 LEU B N 1
ATOM 6299 C CA . LEU B 1 361 ? -5.691 21.25 25.422 1 91.69 361 LEU B CA 1
ATOM 6300 C C . LEU B 1 361 ? -6.801 20.656 26.281 1 91.69 361 LEU B C 1
ATOM 6302 O O . LEU B 1 361 ? -7.406 19.641 25.906 1 91.69 361 LEU B O 1
ATOM 6306 N N . GLY B 1 362 ? -6.984 21.25 27.359 1 94.06 362 GLY B N 1
ATOM 6307 C CA . GLY B 1 362 ? -8.023 20.781 28.266 1 94.06 362 GLY B CA 1
ATOM 6308 C C . GLY B 1 362 ? -9.414 20.859 27.672 1 94.06 362 GLY B C 1
ATOM 6309 O O . GLY B 1 362 ? -10.203 19.922 27.781 1 94.06 362 GLY B O 1
ATOM 6310 N N . TYR B 1 363 ? -9.672 21.984 27.047 1 95.25 363 TYR B N 1
ATOM 6311 C CA . TYR B 1 363 ? -11 22.172 26.469 1 95.25 363 TYR B CA 1
ATOM 6312 C C . TYR B 1 363 ? -11.211 21.234 25.281 1 95.25 363 TYR B C 1
ATOM 6314 O O . TYR B 1 363 ? -12.32 20.75 25.062 1 95.25 363 TYR B O 1
ATOM 6322 N N . ARG B 1 364 ? -10.195 20.969 24.562 1 94.5 364 ARG B N 1
ATOM 6323 C CA . ARG B 1 364 ? -10.352 20 23.469 1 94.5 364 ARG B CA 1
ATOM 6324 C C . ARG B 1 364 ? -10.57 18.594 24.016 1 94.5 364 ARG B C 1
ATOM 6326 O O . ARG B 1 364 ? -11.32 17.812 23.438 1 94.5 364 ARG B O 1
ATOM 6333 N N . SER B 1 365 ? -9.852 18.297 25.109 1 94.94 365 SER B N 1
ATOM 6334 C CA . SER B 1 365 ? -10.109 17.031 25.797 1 94.94 365 SER B CA 1
ATOM 6335 C C . SER B 1 365 ? -11.586 16.891 26.156 1 94.94 365 SER B C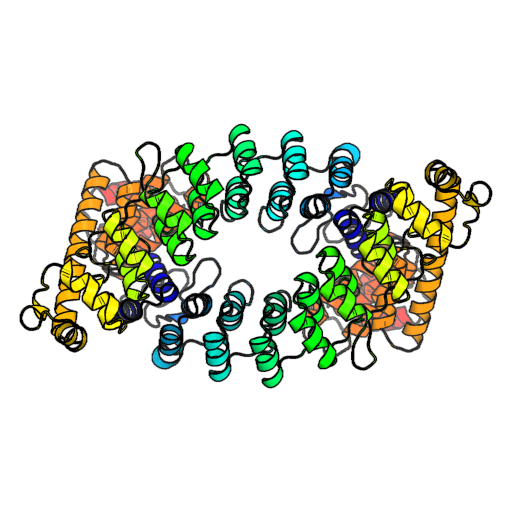 1
ATOM 6337 O O . SER B 1 365 ? -12.18 15.836 25.984 1 94.94 365 SER B O 1
ATOM 6339 N N . LEU B 1 366 ? -12.133 17.969 26.688 1 95 366 LEU B N 1
ATOM 6340 C CA . LEU B 1 366 ? -13.539 18 27.047 1 95 366 LEU B CA 1
ATOM 6341 C C . LEU B 1 366 ? -14.422 17.75 25.828 1 95 366 LEU B C 1
ATOM 6343 O O . LEU B 1 366 ? -15.43 17.047 25.922 1 95 366 LEU B O 1
ATOM 6347 N N . CYS B 1 367 ? -14.062 18.344 24.734 1 95.38 367 CYS B N 1
ATOM 6348 C CA . CYS B 1 367 ? -14.828 18.141 23.5 1 95.38 367 CYS B CA 1
ATOM 6349 C C . CYS B 1 367 ? -14.852 16.656 23.125 1 95.38 367 CYS B C 1
ATOM 6351 O O . CYS B 1 367 ? -15.906 16.125 22.766 1 95.38 367 CYS B O 1
ATOM 6353 N N . PHE B 1 368 ? -13.703 16 23.219 1 94.38 368 PHE B N 1
ATOM 6354 C CA . PHE B 1 368 ? -13.633 14.578 22.906 1 94.38 368 PHE B CA 1
ATOM 6355 C C . PHE B 1 368 ? -14.523 13.781 23.859 1 94.38 368 PHE B C 1
ATOM 6357 O O . PHE B 1 368 ? -15.203 12.844 23.438 1 94.38 368 PHE B O 1
ATOM 6364 N N . ALA B 1 369 ? -14.5 14.164 25.109 1 94.12 369 ALA B N 1
ATOM 6365 C CA . ALA B 1 369 ? -15.305 13.461 26.109 1 94.12 369 ALA B CA 1
ATOM 6366 C C . ALA B 1 369 ? -16.797 13.602 25.812 1 94.12 369 ALA B C 1
ATOM 6368 O O . ALA B 1 369 ? -17.562 12.648 25.969 1 94.12 369 ALA B O 1
ATOM 6369 N N . LYS B 1 370 ? -17.172 14.781 25.406 1 93.94 370 LYS B N 1
ATOM 6370 C CA . LYS B 1 370 ? -18.578 15.039 25.094 1 93.94 370 LYS B CA 1
ATOM 6371 C C . LYS B 1 370 ? -19 14.328 23.812 1 93.94 370 LYS B C 1
ATOM 6373 O O . LYS B 1 370 ? -20.125 13.828 23.719 1 93.94 370 LYS B O 1
ATOM 6378 N N . LEU B 1 371 ? -18.141 14.273 22.906 1 92.31 371 LEU B N 1
ATOM 6379 C CA . LEU B 1 371 ? -18.422 13.578 21.656 1 92.31 371 LEU B CA 1
ATOM 6380 C C . LEU B 1 371 ? -18.547 12.078 21.875 1 92.31 371 LEU B C 1
ATOM 6382 O O . LEU B 1 371 ? -19.297 11.398 21.172 1 92.31 371 LEU B O 1
ATOM 6386 N N . HIS B 1 372 ? -17.781 11.578 22.812 1 92.31 372 HIS B N 1
ATOM 6387 C CA . HIS B 1 372 ? -17.797 10.164 23.141 1 92.31 372 HIS B CA 1
ATOM 6388 C C . HIS B 1 372 ? -19.188 9.695 23.547 1 92.31 372 HIS B C 1
ATOM 6390 O O . HIS B 1 372 ? -19.531 8.523 23.359 1 92.31 372 HIS B O 1
ATOM 6396 N N . ALA B 1 373 ? -20.031 10.57 23.984 1 86.81 373 ALA B N 1
ATOM 6397 C CA . ALA B 1 373 ? -21.359 10.234 24.453 1 86.81 373 ALA B CA 1
ATOM 6398 C C . ALA B 1 373 ? -22.312 9.984 23.281 1 86.81 373 ALA B C 1
ATOM 6400 O O . ALA B 1 373 ? -23.375 9.391 23.469 1 86.81 373 ALA B O 1
ATOM 6401 N N . ASP B 1 374 ? -21.906 10.312 22.125 1 85.81 374 ASP B N 1
ATOM 6402 C CA . ASP B 1 374 ? -22.734 10.094 20.953 1 85.81 374 ASP B CA 1
ATOM 6403 C C . ASP B 1 374 ? -22.734 8.625 20.531 1 85.81 374 ASP B C 1
ATOM 6405 O O . ASP B 1 374 ? -21.969 7.828 21.078 1 85.81 374 ASP B O 1
ATOM 6409 N N . ASP B 1 375 ? -23.625 8.227 19.641 1 81.88 375 ASP B N 1
ATOM 6410 C CA . ASP B 1 375 ? -23.781 6.836 19.219 1 81.88 375 ASP B CA 1
ATOM 6411 C C . ASP B 1 375 ? -22.828 6.492 18.078 1 81.88 375 ASP B C 1
ATOM 6413 O O . ASP B 1 375 ? -23.234 6.418 16.922 1 81.88 375 ASP B O 1
ATOM 6417 N N . PHE B 1 376 ? -21.578 6.293 18.531 1 81.44 376 PHE B N 1
ATOM 6418 C CA . PHE B 1 376 ? -20.547 5.859 17.578 1 81.44 376 PHE B CA 1
ATOM 6419 C C . PHE B 1 376 ? -20.234 4.379 17.781 1 81.44 376 PHE B C 1
ATOM 6421 O O . PHE B 1 376 ? -20.656 3.768 18.75 1 81.44 376 PHE B O 1
ATOM 6428 N N . ASP B 1 377 ? -19.625 3.889 16.797 1 77.75 377 ASP B N 1
ATOM 6429 C CA . ASP B 1 377 ? -19.125 2.523 16.953 1 77.75 377 ASP B CA 1
ATOM 6430 C C . ASP B 1 377 ? -18.031 2.449 18 1 77.75 377 ASP B C 1
ATOM 6432 O O . ASP B 1 377 ? -17.484 3.477 18.406 1 77.75 377 ASP B O 1
ATOM 6436 N N . GLU B 1 378 ? -17.781 1.296 18.406 1 83.62 378 GLU B N 1
ATOM 6437 C CA . GLU B 1 378 ? -16.859 1.069 19.531 1 83.62 378 GLU B CA 1
ATOM 6438 C C . GLU B 1 378 ? -15.461 1.554 19.203 1 83.62 378 GLU B C 1
ATOM 6440 O O . GLU B 1 378 ? -14.758 2.08 20.062 1 83.62 378 GLU B O 1
ATOM 6445 N N . GLN B 1 379 ? -15.047 1.437 18.031 1 79.88 379 GLN B N 1
ATOM 6446 C CA . GLN B 1 379 ? -13.703 1.854 17.625 1 79.88 379 GLN B CA 1
ATOM 6447 C C . GLN B 1 379 ? -13.555 3.371 17.703 1 79.88 379 GLN B C 1
ATOM 6449 O O . GLN B 1 379 ? -12.547 3.879 18.188 1 79.88 379 GLN B O 1
ATOM 6454 N N . THR B 1 380 ? -14.516 4.035 17.281 1 82.44 380 THR B N 1
ATOM 6455 C CA . THR B 1 380 ? -14.516 5.496 17.328 1 82.44 380 THR B CA 1
ATOM 6456 C C . THR B 1 380 ? -14.555 5.996 18.766 1 82.44 380 THR B C 1
ATOM 6458 O O . THR B 1 380 ? -13.867 6.957 19.109 1 82.44 380 THR B O 1
ATOM 6461 N N . LYS B 1 381 ? -15.305 5.312 19.531 1 88.5 381 LYS B N 1
ATOM 6462 C CA . LYS B 1 381 ? -15.406 5.684 20.938 1 88.5 381 LYS B CA 1
ATOM 6463 C C . LYS B 1 381 ? -14.07 5.52 21.641 1 88.5 381 LYS B C 1
ATOM 6465 O O . LYS B 1 381 ? -13.68 6.367 22.453 1 88.5 381 LYS B O 1
ATOM 6470 N N . GLN B 1 382 ? -13.477 4.488 21.297 1 89.62 382 GLN B N 1
ATOM 6471 C CA . GLN B 1 382 ? -12.164 4.242 21.891 1 89.62 382 GLN B CA 1
ATOM 6472 C C . GLN B 1 382 ? -11.164 5.312 21.469 1 89.62 382 GLN B C 1
ATOM 6474 O O . GLN B 1 382 ? -10.375 5.789 22.297 1 89.62 382 GLN B O 1
ATOM 6479 N N . LYS B 1 383 ? -11.219 5.656 20.281 1 85.31 383 LYS B N 1
ATOM 6480 C CA . LYS B 1 383 ? -10.312 6.684 19.781 1 85.31 383 LYS B CA 1
ATOM 6481 C C . LYS B 1 383 ? -10.562 8.023 20.453 1 85.31 383 LYS B C 1
ATOM 6483 O O . LYS B 1 383 ? -9.617 8.734 20.797 1 85.31 383 LYS B O 1
ATOM 6488 N N . LEU B 1 384 ? -11.758 8.367 20.625 1 90.31 384 LEU B N 1
ATOM 6489 C CA . LEU B 1 384 ? -12.125 9.617 21.266 1 90.31 384 LEU B CA 1
ATOM 6490 C C . LEU B 1 384 ? -11.641 9.641 22.719 1 90.31 384 LEU B C 1
ATOM 6492 O O . LEU B 1 384 ? -11.141 10.656 23.188 1 90.31 384 LEU B O 1
ATOM 6496 N N . ALA B 1 385 ? -11.781 8.523 23.391 1 93.44 385 ALA B N 1
ATOM 6497 C CA . ALA B 1 385 ? -11.336 8.422 24.766 1 93.44 385 ALA B CA 1
ATOM 6498 C C . ALA B 1 385 ? -9.82 8.57 24.875 1 93.44 385 ALA B C 1
ATOM 6500 O O . ALA B 1 385 ? -9.312 9.242 25.781 1 93.44 385 ALA B O 1
ATOM 6501 N N . VAL B 1 386 ? -9.188 7.996 23.953 1 90.19 386 VAL B N 1
ATOM 6502 C CA . VAL B 1 386 ? -7.73 8.062 23.938 1 90.19 386 VAL B CA 1
ATOM 6503 C C . VAL B 1 386 ? -7.281 9.5 23.656 1 90.19 386 VAL B C 1
ATOM 6505 O O . VAL B 1 386 ? -6.355 10 24.297 1 90.19 386 VAL B O 1
ATOM 6508 N N . ASN B 1 387 ? -7.902 10.148 22.688 1 89.88 387 ASN B N 1
ATOM 6509 C CA . ASN B 1 387 ? -7.582 11.539 22.391 1 89.88 387 ASN B CA 1
ATOM 6510 C C . ASN B 1 387 ? -7.809 12.445 23.594 1 89.88 387 ASN B C 1
ATOM 6512 O O . ASN B 1 387 ? -7.004 13.336 23.859 1 89.88 387 ASN B O 1
ATOM 6516 N N . ALA B 1 388 ? -8.898 12.203 24.266 1 93.94 388 ALA B N 1
ATOM 6517 C CA . ALA B 1 388 ? -9.188 12.977 25.469 1 93.94 388 ALA B CA 1
ATOM 6518 C C . ALA B 1 388 ? -8.102 12.797 26.516 1 93.94 388 ALA B C 1
ATOM 6520 O O . ALA B 1 388 ? -7.652 13.766 27.125 1 93.94 388 ALA B O 1
ATOM 6521 N N . ARG B 1 389 ? -7.738 11.602 26.703 1 92.5 389 ARG B N 1
ATOM 6522 C CA . ARG B 1 389 ? -6.699 11.281 27.672 1 92.5 389 ARG B CA 1
ATOM 6523 C C . ARG B 1 389 ? -5.391 11.977 27.328 1 92.5 389 ARG B C 1
ATOM 6525 O O . ARG B 1 389 ? -4.77 12.609 28.188 1 92.5 389 ARG B O 1
ATOM 6532 N N . ASP B 1 390 ? -4.996 11.836 26.109 1 87.44 390 ASP B N 1
ATOM 6533 C CA . ASP B 1 390 ? -3.711 12.391 25.688 1 87.44 390 ASP B CA 1
ATOM 6534 C C . ASP B 1 390 ? -3.672 13.898 25.875 1 87.44 390 ASP B C 1
ATOM 6536 O O . ASP B 1 390 ? -2.701 14.438 26.422 1 87.44 390 ASP B O 1
ATOM 6540 N N . ASP B 1 391 ? -4.684 14.586 25.453 1 90.5 391 ASP B N 1
ATOM 6541 C CA . ASP B 1 391 ? -4.758 16.031 25.609 1 90.5 391 ASP B CA 1
ATOM 6542 C C . ASP B 1 391 ? -4.738 16.422 27.094 1 90.5 391 ASP B C 1
ATOM 6544 O O . ASP B 1 391 ? -4.051 17.375 27.469 1 90.5 391 ASP B O 1
ATOM 6548 N N . ALA B 1 392 ? -5.5 15.734 27.906 1 91.75 392 ALA B N 1
ATOM 6549 C CA . ALA B 1 392 ? -5.578 16.047 29.328 1 91.75 392 ALA B CA 1
ATOM 6550 C C . ALA B 1 392 ? -4.234 15.812 30.016 1 91.75 392 ALA B C 1
ATOM 6552 O O . ALA B 1 392 ? -3.812 16.609 30.859 1 91.75 392 ALA B O 1
ATOM 6553 N N . GLN B 1 393 ? -3.648 14.75 29.625 1 87.88 393 GLN B N 1
ATOM 6554 C CA . GLN B 1 393 ? -2.354 14.445 30.219 1 87.88 393 GLN B CA 1
ATOM 6555 C C . GLN B 1 393 ? -1.317 15.508 29.875 1 87.88 393 GLN B C 1
ATOM 6557 O O . GLN B 1 393 ? -0.477 15.867 30.703 1 87.88 393 GLN B O 1
ATOM 6562 N N . TYR B 1 394 ? -1.41 15.953 28.719 1 84.44 394 TYR B N 1
ATOM 6563 C CA . TYR B 1 394 ? -0.5 17.016 28.328 1 84.44 394 TYR B CA 1
ATOM 6564 C C . TYR B 1 394 ? -0.808 18.312 29.094 1 84.44 394 TYR B C 1
ATOM 6566 O O . TYR B 1 394 ? 0.104 19.047 29.469 1 84.44 394 TYR B O 1
ATOM 6574 N N . SER B 1 395 ? -2.027 18.594 29.219 1 87.56 395 SER B N 1
ATOM 6575 C CA . SER B 1 395 ? -2.432 19.75 30 1 87.56 395 SER B CA 1
ATOM 6576 C C . SER B 1 395 ? -1.872 19.688 31.422 1 87.56 395 SER B C 1
ATOM 6578 O O . SER B 1 395 ? -1.354 20.672 31.938 1 87.56 395 SER B O 1
ATOM 6580 N N . VAL B 1 396 ? -1.965 18.516 32.031 1 87.94 396 VAL B N 1
ATOM 6581 C CA . VAL B 1 396 ? -1.437 18.297 33.375 1 87.94 396 VAL B CA 1
ATOM 6582 C C . VAL B 1 396 ? 0.076 18.516 33.375 1 87.94 396 VAL B C 1
ATOM 6584 O O . VAL B 1 396 ? 0.627 19.109 34.281 1 87.94 396 VAL B O 1
ATOM 6587 N N . GLY B 1 397 ? 0.688 17.969 32.344 1 80.88 397 GLY B N 1
ATOM 6588 C CA . GLY B 1 397 ? 2.129 18.125 32.25 1 80.88 397 GLY B CA 1
ATOM 6589 C C . GLY B 1 397 ? 2.568 19.578 32.156 1 80.88 397 GLY B C 1
ATOM 6590 O O . GLY B 1 397 ? 3.598 19.953 32.688 1 80.88 397 GLY B O 1
ATOM 6591 N N . LEU B 1 398 ? 1.814 20.359 31.438 1 80.5 398 LEU B N 1
ATOM 6592 C CA . LEU B 1 398 ? 2.152 21.766 31.219 1 80.5 398 LEU B CA 1
ATOM 6593 C C . LEU B 1 398 ? 1.85 22.594 32.469 1 80.5 398 LEU B C 1
ATOM 6595 O O . LEU B 1 398 ? 2.574 23.547 32.781 1 80.5 398 LEU B O 1
ATOM 6599 N N . ARG B 1 399 ? 0.723 22.234 33.125 1 85.69 399 ARG B N 1
ATOM 6600 C CA . ARG B 1 399 ? 0.319 22.922 34.344 1 85.69 399 ARG B CA 1
ATOM 6601 C C . ARG B 1 399 ? -0.1 21.938 35.438 1 85.69 399 ARG B C 1
ATOM 6603 O O . ARG B 1 399 ? -1.29 21.797 35.719 1 85.69 399 ARG B O 1
ATOM 6610 N N . PRO B 1 400 ? 0.803 21.422 36.094 1 86.44 400 PRO B N 1
ATOM 6611 C CA . PRO B 1 400 ? 0.49 20.391 37.062 1 86.44 400 PRO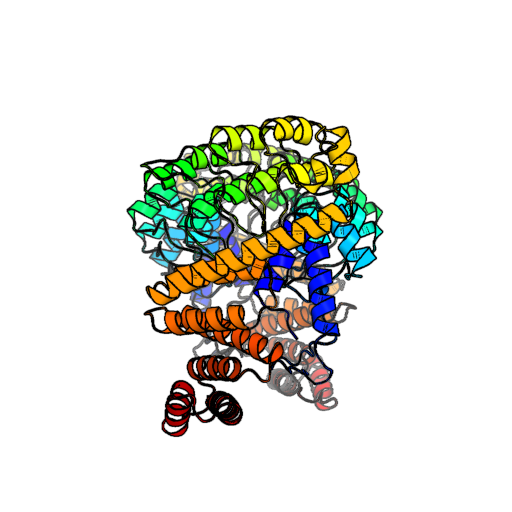 B CA 1
ATOM 6612 C C . PRO B 1 400 ? -0.326 20.938 38.25 1 86.44 400 PRO B C 1
ATOM 6614 O O . PRO B 1 400 ? -0.998 20.156 38.938 1 86.44 400 PRO B O 1
ATOM 6617 N N . SER B 1 401 ? -0.255 22.188 38.5 1 89.94 401 SER B N 1
ATOM 6618 C CA . SER B 1 401 ? -0.958 22.734 39.625 1 89.94 401 SER B CA 1
ATOM 6619 C C . SER B 1 401 ? -2.33 23.281 39.25 1 89.94 401 SER B C 1
ATOM 6621 O O . SER B 1 401 ? -3.006 23.922 40.031 1 89.94 401 SER B O 1
ATOM 6623 N N . TYR B 1 402 ? -2.746 23.016 38.062 1 91.75 402 TYR B N 1
ATOM 6624 C CA . TYR B 1 402 ? -4.055 23.453 37.562 1 91.75 402 TYR B CA 1
ATOM 6625 C C . TYR B 1 402 ? -5.105 22.375 37.812 1 91.75 402 TYR B C 1
ATOM 6627 O O . TYR B 1 402 ? -5.074 21.312 37.188 1 91.75 402 TYR B O 1
ATOM 6635 N N . PRO B 1 403 ? -6.027 22.578 38.719 1 94.69 403 PRO B N 1
ATOM 6636 C CA . PRO B 1 403 ? -6.961 21.516 39.156 1 94.69 403 PRO B CA 1
ATOM 6637 C C . PRO B 1 403 ? -7.809 21 38 1 94.69 403 PRO B C 1
ATOM 6639 O O . PRO B 1 403 ? -8.078 19.797 37.906 1 94.69 403 PRO B O 1
ATOM 6642 N N . MET B 1 404 ? -8.211 21.891 37.094 1 94.31 404 MET B N 1
ATOM 6643 C CA . MET B 1 404 ? -9.102 21.469 36.031 1 94.31 404 MET B CA 1
ATOM 6644 C C . MET B 1 404 ? -8.391 20.5 35.094 1 94.31 404 MET B C 1
ATOM 6646 O O . MET B 1 404 ? -9.039 19.656 34.469 1 94.31 404 MET B O 1
ATOM 6650 N N . ALA B 1 405 ? -7.102 20.625 34.906 1 93.94 405 ALA B N 1
ATOM 6651 C CA . ALA B 1 405 ? -6.336 19.688 34.094 1 93.94 405 ALA B CA 1
ATOM 6652 C C . ALA B 1 405 ? -6.477 18.266 34.625 1 93.94 405 ALA B C 1
ATOM 6654 O O . ALA B 1 405 ? -6.648 17.328 33.844 1 93.94 405 ALA B O 1
ATOM 6655 N N . HIS B 1 406 ? -6.457 18.156 35.906 1 94.75 406 HIS B N 1
ATOM 6656 C CA . HIS B 1 406 ? -6.609 16.844 36.531 1 94.75 406 HIS B CA 1
ATOM 6657 C C . HIS B 1 406 ? -8.047 16.344 36.406 1 94.75 406 HIS B C 1
ATOM 6659 O O . HIS B 1 406 ? -8.273 15.141 36.281 1 94.75 406 HIS B O 1
ATOM 6665 N N . TYR B 1 407 ? -8.945 17.297 36.531 1 96.06 407 TYR B N 1
ATOM 6666 C CA . TYR B 1 407 ? -10.344 16.938 36.312 1 96.06 407 TYR B CA 1
ATOM 6667 C C . TYR B 1 407 ? -10.547 16.328 34.938 1 96.06 407 TYR B C 1
ATOM 6669 O O . TYR B 1 407 ? -11.18 15.281 34.781 1 96.06 407 TYR B O 1
ATOM 6677 N N . TRP B 1 408 ? -10.047 16.984 33.875 1 95.69 408 TRP B N 1
ATOM 6678 C CA . TRP B 1 408 ? -10.164 16.484 32.531 1 95.69 408 TRP B CA 1
ATOM 6679 C C . TRP B 1 408 ? -9.492 15.117 32.375 1 95.69 408 TRP B C 1
ATOM 6681 O O . TRP B 1 408 ? -9.992 14.242 31.688 1 95.69 408 TRP B O 1
ATOM 6691 N N . GLU B 1 409 ?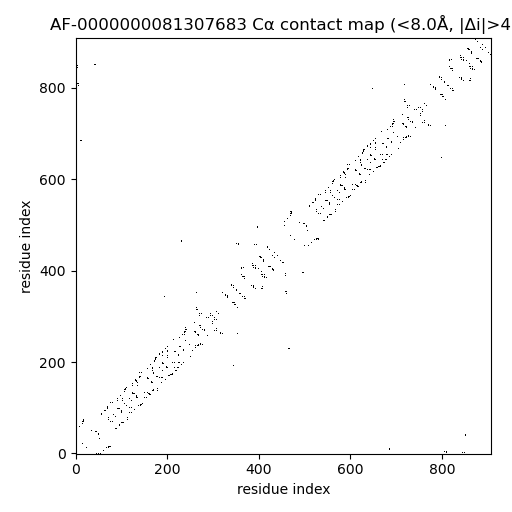 -8.375 14.922 32.969 1 94.62 409 GLU B N 1
ATOM 6692 C CA . GLU B 1 409 ? -7.676 13.641 32.969 1 94.62 409 GLU B CA 1
ATOM 6693 C C . GLU B 1 409 ? -8.523 12.539 33.594 1 94.62 409 GLU B C 1
ATOM 6695 O O . GLU B 1 409 ? -8.602 11.43 33.062 1 94.62 409 GLU B O 1
ATOM 6700 N N . GLY B 1 410 ? -9.125 12.906 34.75 1 95.38 410 GLY B N 1
ATOM 6701 C CA . GLY B 1 410 ? -10.016 11.945 35.375 1 95.38 410 GLY B CA 1
ATOM 6702 C C . GLY B 1 410 ? -11.18 11.539 34.5 1 95.38 410 GLY B C 1
ATOM 6703 O O . GLY B 1 410 ? -11.539 10.359 34.438 1 95.38 410 GLY B O 1
ATOM 6704 N N . GLN B 1 411 ? -11.734 12.484 33.844 1 95.25 411 GLN B N 1
ATOM 6705 C CA . GLN B 1 411 ? -12.82 12.203 32.906 1 95.25 411 GLN B CA 1
ATOM 6706 C C . GLN B 1 411 ? -12.375 11.242 31.812 1 95.25 411 GLN B C 1
ATOM 6708 O O . GLN B 1 411 ? -13.102 10.305 31.453 1 95.25 411 GLN B O 1
ATOM 6713 N N . ALA B 1 412 ? -11.195 11.492 31.266 1 94.94 412 ALA B N 1
ATOM 6714 C CA . ALA B 1 412 ? -10.68 10.664 30.172 1 94.94 412 ALA B CA 1
ATOM 6715 C C . ALA B 1 412 ? -10.43 9.234 30.656 1 94.94 412 ALA B C 1
ATOM 6717 O O . ALA B 1 412 ? -10.766 8.273 29.953 1 94.94 412 ALA B O 1
ATOM 6718 N N . TRP B 1 413 ? -9.914 9.086 31.844 1 94.56 413 TRP B N 1
ATOM 6719 C CA . TRP B 1 413 ? -9.664 7.758 32.406 1 94.56 413 TRP B CA 1
ATOM 6720 C C . TRP B 1 413 ? -10.977 7.023 32.656 1 94.56 413 TRP B C 1
ATOM 6722 O O . TRP B 1 413 ? -11.047 5.797 32.531 1 94.56 413 TRP B O 1
ATOM 6732 N N . THR B 1 414 ? -11.969 7.789 33.062 1 94.25 414 THR B N 1
ATOM 6733 C CA . THR B 1 414 ? -13.289 7.199 33.281 1 94.25 414 THR B CA 1
ATOM 6734 C C . THR B 1 414 ? -13.82 6.613 31.969 1 94.25 414 THR B C 1
ATOM 6736 O O . THR B 1 414 ? -14.367 5.508 31.953 1 94.25 414 THR B O 1
ATOM 6739 N N . LEU B 1 415 ? -13.633 7.312 30.906 1 93.88 415 LEU B N 1
ATOM 6740 C CA . LEU B 1 415 ? -14.094 6.852 29.609 1 93.88 415 LEU B CA 1
ATOM 6741 C C . LEU B 1 415 ? -13.344 5.594 29.188 1 93.88 415 LEU B C 1
ATOM 6743 O O . LEU B 1 415 ? -13.898 4.734 28.484 1 93.88 415 LEU B O 1
ATOM 6747 N N . LEU B 1 416 ? -12.062 5.5 29.594 1 93.94 416 LEU B N 1
ATOM 6748 C CA . LEU B 1 416 ? -11.219 4.367 29.234 1 93.94 416 LEU B CA 1
ATOM 6749 C C . LEU B 1 416 ? -11.391 3.221 30.234 1 93.94 416 LEU B C 1
ATOM 6751 O O . LEU B 1 416 ? -10.703 2.205 30.141 1 93.94 416 LEU B O 1
ATOM 6755 N N . GLU B 1 417 ? -12.219 3.479 31.219 1 92.25 417 GLU B N 1
ATOM 6756 C CA . GLU B 1 417 ? -12.555 2.482 32.25 1 92.25 417 GLU B CA 1
ATOM 6757 C C . GLU B 1 417 ? -11.328 2.084 33.062 1 92.25 417 GLU B C 1
ATOM 6759 O O . GLU B 1 417 ? -11.156 0.91 33.375 1 92.25 417 GLU B O 1
ATOM 6764 N N . GLU B 1 418 ? -10.453 2.959 33.188 1 92.94 418 GLU B N 1
ATOM 6765 C CA . GLU B 1 418 ? -9.328 2.814 34.125 1 92.94 418 GLU B CA 1
ATOM 6766 C C . GLU B 1 418 ? -9.648 3.439 35.469 1 92.94 418 GLU B C 1
ATOM 6768 O O . GLU B 1 418 ? -9.188 4.543 35.781 1 92.94 418 GLU B O 1
ATOM 6773 N N . HIS B 1 419 ? -10.234 2.764 36.281 1 91.81 419 HIS B N 1
ATOM 6774 C CA . HIS B 1 419 ? -10.883 3.238 37.5 1 91.81 419 HIS B CA 1
ATOM 6775 C C . HIS B 1 419 ? -9.859 3.824 38.469 1 91.81 419 HIS B C 1
ATOM 6777 O O . HIS B 1 419 ? -10.047 4.93 38.969 1 91.81 419 HIS B O 1
ATOM 6783 N N . ASP B 1 420 ? -8.773 3.096 38.656 1 92.25 420 ASP B N 1
ATOM 6784 C CA . ASP B 1 420 ? -7.789 3.539 39.625 1 92.25 420 ASP B CA 1
ATOM 6785 C C . ASP B 1 420 ? -7.152 4.863 39.188 1 92.25 420 ASP B C 1
ATOM 6787 O O . ASP B 1 420 ? -6.926 5.742 40.031 1 92.25 420 ASP B O 1
ATOM 6791 N N . LYS B 1 421 ? -6.918 4.938 37.969 1 93.62 421 LYS B N 1
ATOM 6792 C CA . LYS B 1 421 ? -6.309 6.164 37.438 1 93.62 421 LYS B CA 1
ATOM 6793 C C . LYS B 1 421 ? -7.289 7.332 37.5 1 93.62 421 LYS B C 1
ATOM 6795 O O . LYS B 1 421 ? -6.891 8.469 37.781 1 93.62 421 LYS B O 1
ATOM 6800 N N . ALA B 1 422 ? -8.547 7.07 37.25 1 95.31 422 ALA B N 1
ATOM 6801 C CA . ALA B 1 422 ? -9.578 8.102 37.344 1 95.31 422 ALA B CA 1
ATOM 6802 C C . ALA B 1 422 ? -9.711 8.633 38.781 1 95.31 422 ALA B C 1
ATOM 6804 O O . ALA B 1 422 ? -9.758 9.844 39 1 95.31 422 ALA B O 1
ATOM 6805 N N . VAL B 1 423 ? -9.688 7.738 39.656 1 94.12 423 VAL B N 1
ATOM 6806 C CA . VAL B 1 423 ? -9.812 8.109 41.062 1 94.12 423 VAL B CA 1
ATOM 6807 C C . VAL B 1 423 ? -8.625 8.984 41.5 1 94.12 423 VAL B C 1
ATOM 6809 O O . VAL B 1 423 ? -8.805 10.016 42.156 1 94.12 423 VAL B O 1
ATOM 6812 N N . ALA B 1 424 ? -7.5 8.492 41.094 1 94.44 424 ALA B N 1
ATOM 6813 C CA . ALA B 1 424 ? -6.289 9.227 41.438 1 94.44 424 ALA B CA 1
ATOM 6814 C C . ALA B 1 424 ? -6.324 10.641 40.844 1 94.44 424 ALA B C 1
ATOM 6816 O O . ALA B 1 424 ? -5.918 11.602 41.5 1 94.44 424 ALA B O 1
ATOM 6817 N N . ALA B 1 425 ? -6.777 10.789 39.625 1 95.5 425 ALA B N 1
ATOM 6818 C CA . ALA B 1 425 ? -6.812 12.078 38.969 1 95.5 425 ALA B CA 1
ATOM 6819 C C . ALA B 1 425 ? -7.816 13.023 39.625 1 95.5 425 ALA B C 1
ATOM 6821 O O . ALA B 1 425 ? -7.52 14.195 39.844 1 95.5 425 ALA B O 1
ATOM 6822 N N . PHE B 1 426 ? -9 12.547 39.938 1 95.56 426 PHE B N 1
ATOM 6823 C CA . PHE B 1 426 ? -10.016 13.375 40.594 1 95.56 426 PHE B CA 1
ATOM 6824 C C . PHE B 1 426 ? -9.578 13.758 42 1 95.56 426 PHE B C 1
ATOM 6826 O O . PHE B 1 426 ? -9.859 14.859 42.438 1 95.56 426 PHE B O 1
ATOM 6833 N N . PHE B 1 427 ? -8.922 12.836 42.594 1 94.94 427 PHE B N 1
ATOM 6834 C CA . PHE B 1 427 ? -8.406 13.133 43.906 1 94.94 427 PHE B CA 1
ATOM 6835 C C . PHE B 1 427 ? -7.406 14.281 43.875 1 94.94 427 PHE B C 1
ATOM 6837 O O . PHE B 1 427 ? -7.43 15.172 44.719 1 94.94 427 PHE B O 1
ATOM 6844 N N . ARG B 1 428 ? -6.535 14.148 42.938 1 95.38 428 ARG B N 1
ATOM 6845 C CA . ARG B 1 428 ? -5.555 15.219 42.75 1 95.38 428 ARG B CA 1
ATOM 6846 C C . ARG B 1 428 ? -6.238 16.547 42.469 1 95.38 428 ARG B C 1
ATOM 6848 O O . ARG B 1 428 ? -5.82 17.594 42.969 1 95.38 428 ARG B O 1
ATOM 6855 N N . ALA B 1 429 ? -7.23 16.578 41.625 1 96.12 429 ALA B N 1
ATOM 6856 C CA . ALA B 1 429 ? -7.988 17.797 41.344 1 96.12 429 ALA B CA 1
ATOM 6857 C C . ALA B 1 429 ? -8.586 18.406 42.594 1 96.12 429 ALA B C 1
ATOM 6859 O O . ALA B 1 429 ? -8.5 19.609 42.812 1 96.12 429 ALA B O 1
ATOM 6860 N N . LEU B 1 430 ? -9.047 17.562 43.438 1 95 430 LEU B N 1
ATOM 6861 C CA . LEU B 1 430 ? -9.695 18 44.688 1 95 430 LEU B CA 1
ATOM 6862 C C . LEU B 1 430 ? -8.664 18.453 45.688 1 95 430 LEU B C 1
ATOM 6864 O O . LEU B 1 430 ? -8.938 19.344 46.5 1 95 430 LEU B O 1
ATOM 6868 N N . SER B 1 431 ? -7.551 17.844 45.625 1 95.94 431 SER B N 1
ATOM 6869 C CA . SER B 1 431 ? -6.484 18.281 46.531 1 95.94 431 SER B CA 1
ATOM 6870 C C . SER B 1 431 ? -6.039 19.703 46.219 1 95.94 431 SER B C 1
ATOM 6872 O O . SER B 1 431 ? -5.617 20.438 47.094 1 95.94 431 SER B O 1
ATOM 6874 N N . LEU B 1 432 ? -6.098 20.031 45 1 95.44 432 LEU B N 1
ATOM 6875 C CA . LEU B 1 432 ? -5.668 21.344 44.531 1 95.44 432 LEU B CA 1
ATOM 6876 C C . LEU B 1 432 ? -6.785 22.375 44.719 1 95.44 432 LEU B C 1
ATOM 6878 O O . LEU B 1 432 ? -6.523 23.547 44.969 1 95.44 432 LEU B O 1
ATOM 6882 N N . ASP B 1 433 ? -8.055 21.906 44.5 1 95.94 433 ASP B N 1
ATOM 6883 C CA . ASP B 1 433 ? -9.219 22.766 44.688 1 95.94 433 ASP B CA 1
ATOM 6884 C C . ASP B 1 433 ? -10.383 21.969 45.281 1 95.94 433 ASP B C 1
ATOM 6886 O O . ASP B 1 433 ? -11.281 21.531 44.562 1 95.94 433 ASP B O 1
ATOM 6890 N N . PRO B 1 434 ? -10.477 21.906 46.531 1 93.88 434 PRO B N 1
ATOM 6891 C CA . PRO B 1 434 ? -11.484 21.078 47.219 1 93.88 434 PRO B CA 1
ATOM 6892 C C . PRO B 1 434 ? -12.906 21.609 47 1 93.88 434 PRO B C 1
ATOM 6894 O O . PRO B 1 434 ? -13.867 20.875 47.25 1 93.88 434 PRO B O 1
ATOM 6897 N N . SER B 1 435 ? -13.047 22.828 46.594 1 93.88 435 SER B N 1
ATOM 6898 C CA . SER B 1 435 ? -14.375 23.422 46.5 1 93.88 435 SER B CA 1
ATOM 6899 C C . SER B 1 435 ? -14.992 23.172 45.125 1 93.88 435 SER B C 1
ATOM 6901 O O . SER B 1 435 ? -16.172 23.484 44.906 1 93.88 435 SER B O 1
ATOM 6903 N N . ASP B 1 436 ? -14.219 22.609 44.25 1 92.75 436 ASP B N 1
ATOM 6904 C CA . ASP B 1 436 ? -14.711 22.406 42.906 1 92.75 436 ASP B CA 1
ATOM 6905 C C . ASP B 1 436 ? -15.836 21.359 42.875 1 92.75 436 ASP B C 1
ATOM 6907 O O . ASP B 1 436 ? -15.594 20.172 43.125 1 92.75 436 ASP B O 1
ATOM 6911 N N . LYS B 1 437 ? -17.047 21.656 42.531 1 93.69 437 LYS B N 1
ATOM 6912 C CA . LYS B 1 437 ? -18.219 20.797 42.594 1 93.69 437 LYS B CA 1
ATOM 6913 C C . LYS B 1 437 ? -18.156 19.703 41.531 1 93.69 437 LYS B C 1
ATOM 6915 O O . LYS B 1 437 ? -18.594 18.578 41.781 1 93.69 437 LYS B O 1
ATOM 6920 N N . ALA B 1 438 ? -17.703 20.078 40.469 1 90.81 438 ALA B N 1
ATOM 6921 C CA . ALA B 1 438 ? -17.609 19.094 39.375 1 90.81 438 ALA B CA 1
ATOM 6922 C C . ALA B 1 438 ? -16.703 17.938 39.75 1 90.81 438 ALA B C 1
ATOM 6924 O O . ALA B 1 438 ? -17.047 16.781 39.562 1 90.81 438 ALA B O 1
ATOM 6925 N N . SER B 1 439 ? -15.562 18.219 40.312 1 93.5 439 SER B N 1
ATOM 6926 C CA . SER B 1 439 ? -14.602 17.203 40.75 1 93.5 439 SER B CA 1
ATOM 6927 C C . SER B 1 439 ? -15.156 16.359 41.875 1 93.5 439 SER B C 1
ATOM 6929 O O . SER B 1 439 ? -14.914 15.148 41.938 1 93.5 439 SER B O 1
ATOM 6931 N N . GLN B 1 440 ? -15.883 17.016 42.781 1 93.88 440 GLN B N 1
ATOM 6932 C CA . GLN B 1 440 ? -16.5 16.297 43.875 1 93.88 440 GLN B CA 1
ATOM 6933 C C . GLN B 1 440 ? -17.484 15.258 43.375 1 93.88 440 GLN B C 1
ATOM 6935 O O . GLN B 1 440 ? -17.469 14.094 43.781 1 93.88 440 GLN B O 1
ATOM 6940 N N . LYS B 1 441 ? -18.281 15.734 42.531 1 93.44 441 LYS B N 1
ATOM 6941 C CA . LYS B 1 441 ? -19.297 14.852 41.969 1 93.44 441 LYS B CA 1
ATOM 6942 C C . LYS B 1 441 ? -18.656 13.688 41.219 1 93.44 441 LYS B C 1
ATOM 6944 O O . LYS B 1 441 ? -19.078 12.539 41.344 1 93.44 441 LYS B O 1
ATOM 6949 N N . ALA B 1 442 ? -17.688 14.008 40.406 1 93.06 442 ALA B N 1
ATOM 6950 C CA . ALA B 1 442 ? -17.031 12.992 39.594 1 93.06 442 ALA B CA 1
ATOM 6951 C C . ALA B 1 442 ? -16.297 11.984 40.469 1 93.06 442 ALA B C 1
ATOM 6953 O O . ALA B 1 442 ? -16.312 10.781 40.219 1 93.06 442 ALA B O 1
ATOM 6954 N N . TYR B 1 443 ? -15.609 12.508 41.469 1 92.25 443 TYR B N 1
ATOM 6955 C CA . TYR B 1 443 ? -14.883 11.648 42.406 1 92.25 443 TYR B CA 1
ATOM 6956 C C . TYR B 1 443 ? -15.828 10.68 43.094 1 92.25 443 TYR B C 1
ATOM 6958 O O . TYR B 1 443 ? -15.539 9.484 43.188 1 92.25 443 TYR B O 1
ATOM 6966 N N . ARG B 1 444 ? -16.938 11.18 43.562 1 91.31 444 ARG B N 1
ATOM 6967 C CA . ARG B 1 444 ? -17.938 10.344 44.219 1 91.31 444 ARG B CA 1
ATOM 6968 C C . ARG B 1 444 ? -18.453 9.266 43.281 1 91.31 444 ARG B C 1
ATOM 6970 O O . ARG B 1 444 ? -18.656 8.125 43.688 1 91.31 444 ARG B O 1
ATOM 6977 N N . TYR B 1 445 ? -18.641 9.711 42.156 1 90.19 445 TYR B N 1
ATOM 6978 C CA . TYR B 1 445 ? -19.172 8.789 41.156 1 90.19 445 TYR B CA 1
ATOM 6979 C C . TYR B 1 445 ? -18.219 7.617 40.938 1 90.19 445 TYR B C 1
ATOM 6981 O O . TYR B 1 445 ? -18.641 6.457 40.938 1 90.19 445 TYR B O 1
ATOM 6989 N N . VAL B 1 446 ? -16.953 7.824 40.719 1 90.38 446 VAL B N 1
ATOM 6990 C CA . VAL B 1 446 ? -15.992 6.773 40.375 1 90.38 446 VAL B CA 1
ATOM 6991 C C . VAL B 1 446 ? -15.719 5.895 41.594 1 90.38 446 VAL B C 1
ATOM 6993 O O . VAL B 1 446 ? -15.359 4.723 41.438 1 90.38 446 VAL B O 1
ATOM 6996 N N . ILE B 1 447 ? -15.844 6.422 42.75 1 87.31 447 ILE B N 1
ATOM 6997 C CA . ILE B 1 447 ? -15.602 5.637 43.938 1 87.31 447 ILE B CA 1
ATOM 6998 C C . ILE B 1 447 ? -16.781 4.695 44.188 1 87.31 447 ILE B C 1
ATOM 7000 O O . ILE B 1 447 ? -16.578 3.561 44.625 1 87.31 447 ILE B O 1
ATOM 7004 N N . CYS B 1 448 ? -17.906 5.16 43.875 1 85.12 448 CYS B N 1
ATOM 7005 C CA . CYS B 1 448 ? -19.125 4.391 44.156 1 85.12 448 CYS B CA 1
ATOM 7006 C C . CYS B 1 448 ? -19.391 3.381 43.062 1 85.12 448 CYS B C 1
ATOM 7008 O O . CYS B 1 448 ? -20.172 2.436 43.25 1 85.12 448 CYS B O 1
ATOM 7010 N N . ASN B 1 449 ? -18.891 3.559 41.938 1 78.62 449 ASN B N 1
ATOM 7011 C CA . ASN B 1 449 ? -19.141 2.648 40.844 1 78.62 449 ASN B CA 1
ATOM 7012 C C . ASN B 1 449 ? -17.844 2.066 40.281 1 78.62 449 ASN B C 1
ATOM 7014 O O . ASN B 1 449 ? -17.438 2.379 39.156 1 78.62 449 ASN B O 1
ATOM 7018 N N . PRO B 1 450 ? -17.25 1.171 41 1 69.25 450 PRO B N 1
ATOM 7019 C CA . PRO B 1 450 ? -15.969 0.628 40.562 1 69.25 450 PRO B CA 1
ATOM 7020 C C . PRO B 1 450 ? -16.109 -0.275 39.344 1 69.25 450 PRO B C 1
ATOM 7022 O O . PRO B 1 450 ? -17.109 -0.991 39.188 1 69.25 450 PRO B O 1
ATOM 7025 N N . ILE B 1 451 ? -15.609 0.11 38.125 1 61.28 451 ILE B N 1
ATOM 7026 C CA . ILE B 1 451 ? -15.555 -0.762 36.969 1 61.28 451 ILE B CA 1
ATOM 7027 C C . ILE B 1 451 ? -14.43 -1.781 37.156 1 61.28 451 ILE B C 1
ATOM 7029 O O . ILE B 1 451 ? -13.297 -1.417 37.469 1 61.28 451 ILE B O 1
ATOM 7033 N N . PRO B 1 452 ? -14.773 -3.082 37.188 1 50.5 452 PRO B N 1
ATOM 7034 C CA . PRO B 1 452 ? -13.727 -4.086 37.375 1 50.5 452 PRO B CA 1
ATOM 7035 C C . PRO B 1 452 ? -12.562 -3.928 36.406 1 50.5 452 PRO B C 1
ATOM 7037 O O . PRO B 1 452 ? -12.773 -3.584 35.219 1 50.5 452 PRO B O 1
ATOM 7040 N N . ASN B 1 453 ? -11.43 -3.613 36.938 1 44.12 453 ASN B N 1
ATOM 7041 C CA . ASN B 1 453 ? -10.242 -3.602 36.094 1 44.12 453 ASN B CA 1
ATOM 7042 C C . ASN B 1 453 ? -10.273 -4.719 35.062 1 44.12 453 ASN B C 1
ATOM 7044 O O . ASN B 1 453 ? -10.625 -5.859 35.375 1 44.12 453 ASN B O 1
ATOM 7048 N N . ALA B 1 454 ? -10.312 -4.375 33.875 1 34.09 454 ALA B N 1
ATOM 7049 C CA . ALA B 1 454 ? -10.195 -5.457 32.906 1 34.09 454 ALA B CA 1
ATOM 7050 C C . ALA B 1 454 ? -9 -6.352 33.219 1 34.09 454 ALA B C 1
ATOM 7052 O O . ALA B 1 454 ? -7.949 -5.867 33.625 1 34.09 454 ALA B O 1
#

Organism: NCBI:txid529605

Nearest PDB structures (foldseek):
  3d9h-assembly1_A  TM=9.268E-01  e=8.133E-09  Homo sapiens
  3zng-assembly1_A  TM=7.880E-01  e=6.097E-09  Homo sapiens
  2he0-assembly1_B  TM=8.972E-01  e=3.042E-07  Homo sapiens
  3zkj-assembly1_A  TM=7.371E-01  e=1.227E-08  Homo sapiens
  1ot8-assembly2_B  TM=9.062E-01  e=5.413E-07  Drosophila melanogaster

pLDDT: mean 90.94, std 12.03, range [34.09, 98.81]

Radius of gyration: 32.37 Å; Cα contacts (8 Å, |Δi|>4): 1639; chains: 2; bounding box: 54×103×86 Å

Solvent-accessible surface area (backbone atoms only — not comparable to full-atom values): 45230 Å² total; per-residue (Å²): 39,76,68,54,68,65,43,42,48,50,48,34,35,22,27,43,70,47,37,55,66,54,40,52,49,50,52,51,51,52,52,47,51,52,67,65,49,54,87,76,51,64,35,66,39,88,87,65,31,48,43,79,71,66,52,75,69,70,42,52,50,97,62,34,44,23,36,57,30,34,6,26,39,58,46,24,49,71,45,42,47,46,42,39,73,72,68,59,44,68,61,69,51,52,27,74,60,39,43,28,25,54,43,32,4,42,77,54,67,21,61,70,39,33,53,50,42,44,73,71,64,32,62,57,71,51,47,26,77,57,41,42,31,47,52,30,49,23,21,38,69,39,40,51,69,52,38,52,50,44,44,75,72,64,34,65,66,74,50,65,25,74,74,33,28,27,55,26,29,5,16,44,53,45,14,40,71,31,35,53,49,43,31,69,73,62,46,66,56,67,64,86,51,90,81,39,61,37,29,55,51,31,2,54,75,51,66,17,62,67,30,34,50,50,38,51,68,36,38,95,90,47,46,34,65,48,67,50,76,42,75,70,27,22,53,52,34,49,28,28,49,66,55,36,62,70,57,43,53,55,38,47,77,58,68,30,55,53,71,55,48,32,41,65,28,47,29,18,46,53,34,6,32,76,63,66,27,61,71,52,25,53,57,37,59,75,67,36,73,83,46,81,88,42,54,92,36,78,42,62,69,40,44,53,67,44,62,82,37,71,59,41,53,54,50,20,51,53,42,17,52,49,50,23,52,52,23,43,48,52,12,51,53,28,47,74,72,65,39,37,69,57,12,35,41,24,28,51,52,15,31,64,41,44,63,84,42,38,64,52,29,28,52,34,15,49,26,28,55,58,55,46,73,49,97,63,56,70,68,58,36,51,50,28,27,50,52,8,30,54,30,6,48,49,11,26,48,72,35,71,84,41,34,64,25,26,35,42,29,13,53,18,25,50,68,65,48,36,46,69,60,16,47,52,25,18,48,52,15,32,71,70,38,72,78,44,60,68,39,50,54,50,37,52,48,52,69,72,52,72,53,74,72,124,39,77,68,54,67,66,45,42,48,49,46,35,36,23,26,41,72,46,36,58,66,56,40,52,49,51,53,51,50,52,53,47,52,54,66,64,49,53,88,76,52,64,35,68,38,88,87,65,31,49,43,79,72,66,53,74,71,72,41,51,51,98,62,35,46,23,37,55,31,34,7,25,39,59,45,24,49,70,45,41,48,46,42,39,73,73,68,58,42,67,60,68,52,52,28,74,60,37,42,29,25,54,44,32,4,42,75,53,67,20,61,69,37,33,52,52,42,44,74,71,62,33,62,57,71,53,46,26,77,57,41,42,31,48,52,29,49,23,21,37,68,39,38,51,68,54,40,52,51,43,44,74,74,64,33,65,66,74,50,64,25,75,74,34,27,26,54,26,29,5,17,45,54,44,14,40,72,32,35,52,50,42,30,68,73,62,46,66,56,66,64,87,52,88,82,39,61,38,28,55,49,31,3,54,77,50,66,16,61,67,30,34,50,50,37,50,68,36,36,95,89,46,46,34,65,49,67,50,76,42,74,68,28,22,54,53,34,50,27,27,51,66,55,36,63,71,58,43,52,56,39,46,75,58,68,29,56,53,70,55,48,34,41,63,29,45,28,19,44,54,34,5,33,76,62,66,28,61,71,50,24,53,57,36,60,76,68,35,74,83,47,80,89,41,54,93,36,77,42,63,67,40,42,51,68,44,62,80,36,70,60,41,55,54,50,21,53,53,41,17,52,49,51,22,51,52,23,42,50,52,13,51,54,28,46,75,72,64,39,37,69,58,13,35,39,24,28,50,52,15,30,65,41,44,62,84,42,38,66,54,28,28,53,35,15,48,24,28,55,59,55,46,73,50,97,61,56,70,68,56,35,51,49,27,27,49,52,10,29,54,29,5,50,48,11,25,47,72,34,71,82,40,33,65,25,26,35,42,29,14,53,17,24,50,68,65,51,36,47,70,59,14,47,52,23,17,48,51,14,32,72,68,38,71,80,45,60,67,40,51,52,50,36,51,48,52,68,74,52,71,53,75,74,124

Sequence (908 aa):
MEAPPVFIQAFLDAAYLGDLHAIKRLVALMKKTVESESPNAQFKVENGGRFGDISFEAMQDHDGLNALHKAASRGKIKMCEYLIDELKFNVNVTDAEGQTPLFEAILGKHVSVAKFLIERGADVKKTNYKGSTPLHYAAEKGSLELVKFLISKGADIHEISEDGSPLHSAAAHGSSEVLNCLLDLGADPNYISPIVMSPLMKSMLAEALDCMVLLLKGKRGSKADPNRRTSNTTPLCYAASEGKLEMIHKLMANGADPNITDYSGLTPLEHAALNGFHAVVELLLQHTSKIGYLDSVWSCDGVMQHVNSEDARTHWKEKQKEIFENAEKDGKDELEKGDYVKAEYFYTQAMRADPADAIVLGYRSLCFAKLHADDFDEQTKQKLAVNARDDAQYSVGLRPSYPMAHYWEGQAWTLLEEHDKAVAAFFRALSLDPSDKASQKAYRYVICNPIPNAMEAPPVFIQAFLDAAYLGDLHAIKRLVALMKKTVESESPNAQFKVENGGRFGDISFEAMQDHDGLNALHKAASRGKIKMCEYLIDELKFNVNVTDAEGQTPLFEAILGKHVSVAKFLIERGADVKKTNYKGSTPLHYAAEKGSLELVKFLISKGADIHEISEDGSPLHSAAAHGSSEVLNCLLDLGADPNYISPIVMSPLMKSMLAEALDCMVLLLKGKRGSKADPNRRTSNTTPLCYAASEGKLEMIHKLMANGADPNITDYSGLTPLEHAALNGFHAVVELLLQHTSKIGYLDSVWSCDGVMQHVNSEDARTHWKEKQKEIFENAEKDGKDELEKGDYVKAEYFYTQAMRADPADAIVLGYRSLCFAKLHADDFDEQTKQKLAVNARDDAQYSVGLRPSYPMAHYWEGQAWTLLEEHDKAVAAFFRALSLDPSDKASQKAYRYVICNPIPNA